Protein AF-0000000087712456 (afdb_homodimer)

Structure (mmCIF, N/CA/C/O backbone):
data_AF-0000000087712456-model_v1
#
loop_
_entity.id
_entity.type
_entity.pdbx_description
1 polymer Phosphatase
#
loop_
_atom_site.group_PDB
_atom_site.id
_atom_site.type_symbol
_atom_site.label_atom_id
_atom_site.label_alt_id
_atom_site.label_comp_id
_atom_site.label_asym_id
_atom_site.label_entity_id
_atom_site.label_seq_id
_atom_site.pdbx_PDB_ins_code
_atom_site.Cartn_x
_atom_site.Cartn_y
_atom_site.Cartn_z
_atom_site.occupancy
_atom_site.B_iso_or_equiv
_atom_site.auth_seq_id
_atom_site.auth_comp_id
_atom_site.auth_asym_id
_atom_site.auth_atom_id
_atom_site.pdbx_PDB_model_num
ATOM 1 N N . MET A 1 1 ? -9.555 1.445 -15.305 1 64.25 1 MET A N 1
ATOM 2 C CA . MET A 1 1 ? -8.492 0.477 -15.047 1 64.25 1 MET A CA 1
ATOM 3 C C . MET A 1 1 ? -8.719 -0.803 -15.844 1 64.25 1 MET A C 1
ATOM 5 O O . MET A 1 1 ? -9.852 -1.278 -15.953 1 64.25 1 MET A O 1
ATOM 9 N N . ASP A 1 2 ? -7.754 -1.23 -16.703 1 82.94 2 ASP A N 1
ATOM 10 C CA . ASP A 1 2 ? -7.895 -2.34 -17.641 1 82.94 2 ASP A CA 1
ATOM 11 C C . ASP A 1 2 ? -7.762 -3.684 -16.938 1 82.94 2 ASP A C 1
ATOM 13 O O . ASP A 1 2 ? -6.66 -4.074 -16.547 1 82.94 2 ASP A O 1
ATOM 17 N N . GLN A 1 3 ? -8.898 -4.273 -16.547 1 95.31 3 GLN A N 1
ATOM 18 C CA . GLN A 1 3 ? -8.883 -5.59 -15.914 1 95.31 3 GLN A CA 1
ATOM 19 C C . GLN A 1 3 ? -9.172 -6.691 -16.922 1 95.31 3 GLN A C 1
ATOM 21 O O . GLN A 1 3 ? -10.008 -6.516 -17.828 1 95.31 3 GLN A O 1
ATOM 26 N N . LYS A 1 4 ? -8.414 -7.723 -16.875 1 98.31 4 LYS A N 1
ATOM 27 C CA . LYS A 1 4 ? -8.609 -8.93 -17.672 1 98.31 4 LYS A CA 1
ATOM 28 C C . LYS A 1 4 ? -8.703 -10.164 -16.797 1 98.31 4 LYS A C 1
ATOM 30 O O . LYS A 1 4 ? -8.227 -10.156 -15.656 1 98.31 4 LYS A O 1
ATOM 35 N N . ALA A 1 5 ? -9.383 -11.156 -17.312 1 98.69 5 ALA A N 1
ATOM 36 C CA . ALA A 1 5 ? -9.531 -12.375 -16.531 1 98.69 5 ALA A CA 1
ATOM 37 C C . ALA A 1 5 ? -9.148 -13.609 -17.344 1 98.69 5 ALA A C 1
ATOM 39 O O . ALA A 1 5 ? -9.359 -13.641 -18.562 1 98.69 5 ALA A O 1
ATOM 40 N N . VAL A 1 6 ? -8.539 -14.539 -16.672 1 98.88 6 VAL A N 1
ATOM 41 C CA . VAL A 1 6 ? -8.258 -15.852 -17.25 1 98.88 6 VAL A CA 1
ATOM 42 C C . VAL A 1 6 ? -8.945 -16.938 -16.422 1 98.88 6 VAL A C 1
ATOM 44 O O . VAL A 1 6 ? -8.875 -16.922 -15.188 1 98.88 6 VAL A O 1
ATOM 47 N N . ILE A 1 7 ? -9.688 -17.781 -17.078 1 98.81 7 ILE A N 1
ATOM 48 C CA . ILE A 1 7 ? -10.312 -18.938 -16.453 1 98.81 7 ILE A CA 1
ATOM 49 C C . ILE A 1 7 ? -9.648 -20.219 -16.938 1 98.81 7 ILE A C 1
ATOM 51 O O . ILE A 1 7 ? -9.664 -20.516 -18.141 1 98.81 7 ILE A O 1
ATOM 55 N N . ASP A 1 8 ? -9.039 -20.906 -16.047 1 98.38 8 ASP A N 1
ATOM 56 C CA . ASP A 1 8 ? -8.398 -22.188 -16.312 1 98.38 8 ASP A CA 1
ATOM 57 C C . ASP A 1 8 ? -9.328 -23.344 -15.984 1 98.38 8 ASP A C 1
ATOM 59 O O . ASP A 1 8 ? -9.586 -23.641 -14.812 1 98.38 8 ASP A O 1
ATOM 63 N N . LEU A 1 9 ? -9.867 -23.922 -17.016 1 98.19 9 LEU A N 1
ATOM 64 C CA . LEU A 1 9 ? -10.672 -25.125 -16.859 1 98.19 9 LEU A CA 1
ATOM 65 C C . LEU A 1 9 ? -9.812 -26.391 -17 1 98.19 9 LEU A C 1
ATOM 67 O O . LEU A 1 9 ? -9.734 -26.969 -18.078 1 98.19 9 LEU A O 1
ATOM 71 N N . GLY A 1 10 ? -9.312 -26.812 -15.859 1 94.38 10 GLY A N 1
ATOM 72 C CA . GLY A 1 10 ? -8.32 -27.875 -15.867 1 94.38 10 GLY A CA 1
ATOM 73 C C . GLY A 1 10 ? -8.891 -29.234 -15.523 1 94.38 10 GLY A C 1
ATOM 74 O O . GLY A 1 10 ? -10.086 -29.359 -15.227 1 94.38 10 GLY A O 1
ATOM 75 N N . TYR A 1 11 ? -7.977 -30.234 -15.594 1 93.5 11 TYR A N 1
ATOM 76 C CA . TYR A 1 11 ? -8.273 -31.641 -15.312 1 93.5 11 TYR A CA 1
ATOM 77 C C . TYR A 1 11 ? -8.711 -31.812 -13.859 1 93.5 11 TYR A C 1
ATOM 79 O O . TYR A 1 11 ? -9.625 -32.594 -13.57 1 93.5 11 TYR A O 1
ATOM 87 N N . ASN A 1 12 ? -8.148 -31.062 -12.969 1 90 12 ASN A N 1
ATOM 88 C CA . ASN A 1 12 ? -8.367 -31.219 -11.531 1 90 12 ASN A CA 1
ATOM 89 C C . ASN A 1 12 ? -9.25 -30.109 -10.977 1 90 12 ASN A C 1
ATOM 91 O O . ASN A 1 12 ? -10.086 -30.359 -10.102 1 90 12 ASN A O 1
ATOM 95 N N . SER A 1 13 ? -9.062 -28.859 -11.438 1 94.12 13 SER A N 1
ATOM 96 C CA . SER A 1 13 ? -9.758 -27.719 -10.836 1 94.12 13 SER A CA 1
ATOM 97 C C . SER A 1 13 ? -10.078 -26.656 -11.891 1 94.12 13 SER A C 1
ATOM 99 O O . SER A 1 13 ? -9.523 -26.672 -12.984 1 94.12 13 SER A O 1
ATOM 101 N N . ILE A 1 14 ? -11.07 -25.844 -11.531 1 97.56 14 ILE A N 1
ATOM 102 C CA . ILE A 1 14 ? -11.398 -24.641 -12.281 1 97.56 14 ILE A CA 1
ATOM 103 C C . ILE A 1 14 ? -10.984 -23.406 -11.484 1 97.56 14 ILE A C 1
ATOM 105 O O . ILE A 1 14 ? -11.281 -23.312 -10.289 1 97.56 14 ILE A O 1
ATOM 109 N N . ARG A 1 15 ? -10.234 -22.469 -12.141 1 98 15 ARG A N 1
ATOM 110 C CA . ARG A 1 15 ? -9.742 -21.297 -11.414 1 98 15 ARG A CA 1
ATOM 111 C C . ARG A 1 15 ? -9.953 -20.016 -12.227 1 98 15 ARG A C 1
ATOM 113 O O . ARG A 1 15 ? -9.656 -19.984 -13.422 1 98 15 ARG A O 1
ATOM 120 N N . LEU A 1 16 ? -10.539 -19.047 -11.609 1 98.56 16 LEU A N 1
ATOM 121 C CA . LEU A 1 16 ? -10.648 -17.688 -12.141 1 98.56 16 LEU A CA 1
ATOM 122 C C . LEU A 1 16 ? -9.57 -16.797 -11.539 1 98.56 16 LEU A C 1
ATOM 124 O O . LEU A 1 16 ? -9.398 -16.75 -10.32 1 98.56 16 LEU A O 1
ATOM 128 N N . SER A 1 17 ? -8.781 -16.141 -12.352 1 98.5 17 SER A N 1
ATOM 129 C CA . SER A 1 17 ? -7.836 -15.117 -11.922 1 98.5 17 SER A CA 1
ATOM 130 C C . SER A 1 17 ? -8.109 -13.789 -12.617 1 98.5 17 SER A C 1
ATOM 132 O O . SER A 1 17 ? -8.352 -13.75 -13.82 1 98.5 17 SER A O 1
ATOM 134 N N . VAL A 1 18 ? -8.141 -12.703 -11.891 1 98.44 18 VAL A N 1
ATOM 135 C CA . VAL A 1 18 ? -8.328 -11.367 -12.43 1 98.44 18 VAL A CA 1
ATOM 136 C C . VAL A 1 18 ? -7.039 -10.562 -12.297 1 98.44 18 VAL A C 1
ATOM 138 O O . VAL A 1 18 ? -6.402 -10.57 -11.242 1 98.44 18 VAL A O 1
ATOM 141 N N . PHE A 1 19 ? -6.676 -9.914 -13.43 1 98.38 19 PHE A N 1
ATOM 142 C CA . PHE A 1 19 ? -5.414 -9.188 -13.508 1 98.38 19 PHE A CA 1
ATOM 143 C C . PHE A 1 19 ? -5.648 -7.73 -13.898 1 98.38 19 PHE A C 1
ATOM 145 O O . PHE A 1 19 ? -6.629 -7.414 -14.57 1 98.38 19 PHE A O 1
ATOM 152 N N . GLN A 1 20 ? -4.828 -6.863 -13.367 1 97.81 20 GLN A N 1
ATOM 153 C CA . GLN A 1 20 ? -4.672 -5.496 -13.852 1 97.81 20 GLN A CA 1
ATOM 154 C C . GLN A 1 20 ? -3.385 -5.34 -14.656 1 97.81 20 GLN A C 1
ATOM 156 O O . GLN A 1 20 ? -2.287 -5.445 -14.102 1 97.81 20 GLN A O 1
ATOM 161 N N . GLN A 1 21 ? -3.512 -5.102 -15.914 1 97 21 GLN A N 1
ATOM 162 C CA . GLN A 1 21 ? -2.385 -5.105 -16.844 1 97 21 GLN A CA 1
ATOM 163 C C . GLN A 1 21 ? -1.715 -3.734 -16.891 1 97 21 GLN A C 1
ATOM 165 O O . GLN A 1 21 ? -2.393 -2.709 -16.984 1 97 21 GLN A O 1
ATOM 170 N N . PHE A 1 22 ? -0.378 -3.688 -16.844 1 96.31 22 PHE A N 1
ATOM 171 C CA . PHE A 1 22 ? 0.346 -2.422 -16.875 1 96.31 22 PHE A CA 1
ATOM 172 C C . PHE A 1 22 ? 1.265 -2.357 -18.094 1 96.31 22 PHE A C 1
ATOM 174 O O . PHE A 1 22 ? 1.654 -1.27 -18.516 1 96.31 22 PHE A O 1
ATOM 181 N N . SER A 1 23 ? 1.724 -3.465 -18.578 1 96.06 23 SER A N 1
ATOM 182 C CA . SER A 1 23 ? 2.527 -3.566 -19.797 1 96.06 23 SER A CA 1
ATOM 183 C C . SER A 1 23 ? 2.209 -4.844 -20.562 1 96.06 23 SER A C 1
ATOM 185 O O . SER A 1 23 ? 1.269 -5.566 -20.219 1 96.06 23 SER A O 1
ATOM 187 N N . GLU A 1 24 ? 3.018 -5.137 -21.516 1 96.81 24 GLU A N 1
ATOM 188 C CA . GLU A 1 24 ? 2.805 -6.324 -22.344 1 96.81 24 GLU A CA 1
ATOM 189 C C . GLU A 1 24 ? 3.092 -7.598 -21.547 1 96.81 24 GLU A C 1
ATOM 191 O O . GLU A 1 24 ? 2.537 -8.656 -21.859 1 96.81 24 GLU A O 1
ATOM 196 N N . ASN A 1 25 ? 3.943 -7.453 -20.516 1 98.25 25 ASN A N 1
ATOM 197 C CA . ASN A 1 25 ? 4.367 -8.68 -19.844 1 98.25 25 ASN A CA 1
ATOM 198 C C . ASN A 1 25 ? 4.156 -8.602 -18.344 1 98.25 25 ASN A C 1
ATOM 200 O O . ASN A 1 25 ? 4.539 -9.516 -17.609 1 98.25 25 ASN A O 1
ATOM 204 N N . THR A 1 26 ? 3.607 -7.441 -17.844 1 98.25 26 THR A N 1
ATOM 205 C CA . THR A 1 26 ? 3.516 -7.316 -16.391 1 98.25 26 THR A CA 1
ATOM 206 C C . THR A 1 26 ? 2.102 -6.926 -15.977 1 98.25 26 THR A C 1
ATOM 208 O O . THR A 1 26 ? 1.354 -6.344 -16.766 1 98.25 26 THR A O 1
ATOM 211 N N . PHE A 1 27 ? 1.74 -7.324 -14.867 1 98.25 27 PHE A N 1
ATOM 212 C CA . PHE A 1 27 ? 0.402 -7.133 -14.32 1 98.25 27 PHE A CA 1
ATOM 213 C C . PHE A 1 27 ? 0.422 -7.215 -12.797 1 98.25 27 PHE A C 1
ATOM 215 O O . PHE A 1 27 ? 1.454 -7.535 -12.203 1 98.25 27 PHE A O 1
ATOM 222 N N . ARG A 1 28 ? -0.594 -6.848 -12.203 1 97.5 28 ARG A N 1
ATOM 223 C CA . ARG A 1 28 ? -0.908 -7.156 -10.812 1 97.5 28 ARG A CA 1
ATOM 224 C C . ARG A 1 28 ? -2.059 -8.148 -10.719 1 97.5 28 ARG A C 1
ATOM 226 O O . ARG A 1 28 ? -3.062 -8.016 -11.422 1 97.5 28 ARG A O 1
ATOM 233 N N . THR A 1 29 ? -1.891 -9.18 -9.93 1 97.56 29 THR A N 1
ATOM 234 C CA . THR A 1 29 ? -2.996 -10.086 -9.648 1 97.56 29 THR A CA 1
ATOM 235 C C . THR A 1 29 ? -3.947 -9.484 -8.625 1 97.56 29 THR A C 1
ATOM 237 O O . THR A 1 29 ? -3.537 -9.156 -7.508 1 97.56 29 THR A O 1
ATOM 240 N N . LEU A 1 30 ? -5.188 -9.328 -8.938 1 97.25 30 LEU A N 1
ATOM 241 C CA . LEU A 1 30 ? -6.156 -8.711 -8.039 1 97.25 30 LEU A CA 1
ATOM 242 C C . LEU A 1 30 ? -6.809 -9.75 -7.141 1 97.25 30 LEU A C 1
ATOM 244 O O . LEU A 1 30 ? -7.215 -9.445 -6.02 1 97.25 30 LEU A O 1
ATOM 248 N N . GLY A 1 31 ? -6.91 -10.969 -7.672 1 96.31 31 GLY A N 1
ATOM 249 C CA . GLY A 1 31 ? -7.512 -12.055 -6.906 1 96.31 31 GLY A CA 1
ATOM 250 C C . GLY A 1 31 ? -7.863 -13.258 -7.758 1 96.31 31 GLY A C 1
ATOM 251 O O . GLY A 1 31 ? -7.672 -13.242 -8.977 1 96.31 31 GLY A O 1
ATOM 252 N N . SER A 1 32 ? -8.328 -14.297 -7.016 1 97.19 32 SER A N 1
ATOM 253 C CA . SER A 1 32 ? -8.672 -15.539 -7.699 1 97.19 32 SER A CA 1
ATOM 254 C C . SER A 1 32 ? -9.75 -16.312 -6.945 1 97.19 32 SER A C 1
ATOM 256 O O . SER A 1 32 ? -9.992 -16.047 -5.766 1 97.19 32 SER A O 1
ATOM 258 N N . MET A 1 33 ? -10.461 -17.109 -7.656 1 97 33 MET A N 1
ATOM 259 C CA . MET A 1 33 ? -11.406 -18.094 -7.141 1 97 33 MET A CA 1
ATOM 260 C C . MET A 1 33 ? -11.141 -19.469 -7.73 1 97 33 MET A C 1
ATOM 262 O O . MET A 1 33 ? -10.82 -19.594 -8.914 1 97 33 MET A O 1
ATOM 266 N N . LYS A 1 34 ? -11.211 -20.484 -6.906 1 95.06 34 LYS A N 1
ATOM 267 C CA . LYS A 1 34 ? -10.883 -21.828 -7.344 1 95.06 34 LYS A CA 1
ATOM 268 C C . LYS A 1 34 ? -11.945 -22.828 -6.875 1 95.06 34 LYS A C 1
ATOM 270 O O . LYS A 1 34 ? -12.555 -22.641 -5.824 1 95.06 34 LYS A O 1
ATOM 275 N N . ASP A 1 35 ? -12.18 -23.812 -7.656 1 95.62 35 ASP A N 1
ATOM 276 C CA . ASP A 1 35 ? -13.039 -24.938 -7.309 1 95.62 35 ASP A CA 1
ATOM 277 C C . ASP A 1 35 ? -12.445 -26.25 -7.812 1 95.62 35 ASP A C 1
ATOM 279 O O . ASP A 1 35 ? -11.938 -26.328 -8.938 1 95.62 35 ASP A O 1
ATOM 283 N N . PHE A 1 36 ? -12.477 -27.266 -6.961 1 91.69 36 PHE A N 1
ATOM 284 C CA . PHE A 1 36 ? -11.992 -28.578 -7.355 1 91.69 36 PHE A CA 1
ATOM 285 C C . PHE A 1 36 ? -13.109 -29.422 -7.961 1 91.69 36 PHE A C 1
ATOM 287 O O . PHE A 1 36 ? -13.625 -30.344 -7.312 1 91.69 36 PHE A O 1
ATOM 294 N N . THR A 1 37 ? -13.438 -29.188 -9.203 1 93.56 37 THR A N 1
ATOM 295 C CA . THR A 1 37 ? -14.508 -29.859 -9.914 1 93.56 37 THR A CA 1
ATOM 296 C C . THR A 1 37 ? -14.047 -31.219 -10.422 1 93.56 37 THR A C 1
ATOM 298 O O . THR A 1 37 ? -14.859 -32.125 -10.602 1 93.56 37 THR A O 1
ATOM 301 N N . ARG A 1 38 ? -12.742 -31.406 -10.758 1 91.38 38 ARG A N 1
ATOM 302 C CA . ARG A 1 38 ? -12.133 -32.656 -11.25 1 91.38 38 ARG A CA 1
ATOM 303 C C . ARG A 1 38 ? -12.805 -33.125 -12.531 1 91.38 38 ARG A C 1
ATOM 305 O O . ARG A 1 38 ? -13.234 -34.25 -12.625 1 91.38 38 ARG A O 1
ATOM 312 N N . LEU A 1 39 ? -12.805 -32.312 -13.508 1 93.62 39 LEU A N 1
ATOM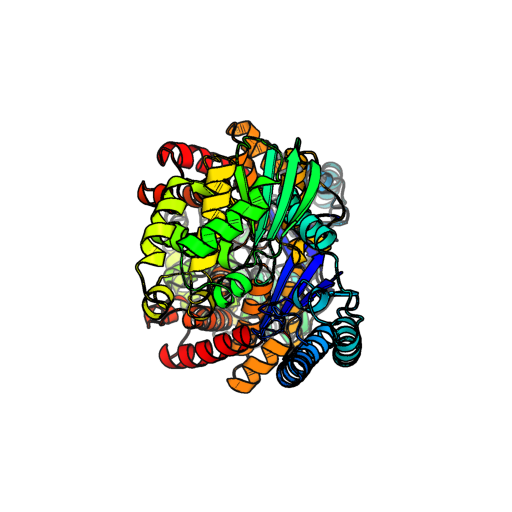 313 C CA . LEU A 1 39 ? -13.422 -32.562 -14.805 1 93.62 39 LEU A CA 1
ATOM 314 C C . LEU A 1 39 ? -12.789 -33.781 -15.469 1 93.62 39 LEU A C 1
ATOM 316 O O . LEU A 1 39 ? -13.414 -34.438 -16.312 1 93.62 39 LEU A O 1
ATOM 320 N N . GLY A 1 40 ? -11.578 -34.094 -15.117 1 91.12 40 GLY A N 1
ATOM 321 C CA . GLY A 1 40 ? -10.852 -35.188 -15.75 1 91.12 40 GLY A CA 1
ATOM 322 C C . GLY A 1 40 ? -11.227 -36.531 -15.195 1 91.12 40 GLY A C 1
ATOM 323 O O . GLY A 1 40 ? -10.789 -37.562 -15.719 1 91.12 40 GLY A O 1
ATOM 324 N N . ASP A 1 41 ? -12.055 -36.531 -14.172 1 84.94 41 ASP A N 1
ATOM 325 C CA . ASP A 1 41 ? -12.43 -37.812 -13.562 1 84.94 41 ASP A CA 1
ATOM 326 C C . ASP A 1 41 ? -13.086 -38.75 -14.586 1 84.94 41 ASP A C 1
ATOM 328 O O . ASP A 1 41 ? -14.148 -38.406 -15.133 1 84.94 41 ASP A O 1
ATOM 332 N N . GLY A 1 42 ? -12.43 -39.812 -14.883 1 79.38 42 GLY A N 1
ATOM 333 C CA . GLY A 1 42 ? -12.969 -40.812 -15.789 1 79.38 42 GLY A CA 1
ATOM 334 C C . GLY A 1 42 ? -12.547 -40.594 -17.234 1 79.38 42 GLY A C 1
ATOM 335 O O . GLY A 1 42 ? -12.883 -41.406 -18.109 1 79.38 42 GLY A O 1
ATOM 336 N N . VAL A 1 43 ? -11.852 -39.531 -17.578 1 82.19 43 VAL A N 1
ATOM 337 C CA . VAL A 1 43 ? -11.477 -39.188 -18.938 1 82.19 43 VAL A CA 1
ATOM 338 C C . VAL A 1 43 ? -10.281 -40.031 -19.391 1 82.19 43 VAL A C 1
ATOM 340 O O . VAL A 1 43 ? -10.109 -40.281 -20.578 1 82.19 43 VAL A O 1
ATOM 343 N N . ASP A 1 44 ? -9.367 -40.438 -18.516 1 65.25 44 ASP A N 1
ATOM 344 C CA . ASP A 1 44 ? -8.125 -41.094 -18.875 1 65.25 44 ASP A CA 1
ATOM 345 C C . ASP A 1 44 ? -8.383 -42.25 -19.828 1 65.25 44 ASP A C 1
ATOM 347 O O . ASP A 1 44 ? -7.562 -42.562 -20.703 1 65.25 44 ASP A O 1
ATOM 351 N N . GLU A 1 45 ? -9.398 -43 -19.625 1 60.31 45 GLU A N 1
ATOM 352 C CA . GLU A 1 45 ? -9.578 -44.219 -20.375 1 60.31 45 GLU A CA 1
ATOM 353 C C . GLU A 1 45 ? -10.398 -44 -21.625 1 60.31 45 GLU A C 1
ATOM 355 O O . GLU A 1 45 ? -11.102 -44.906 -22.094 1 60.31 45 GLU A O 1
ATOM 360 N N . GLY A 1 46 ? -10.172 -42.781 -22.109 1 66.38 46 GLY A N 1
ATOM 361 C CA . GLY A 1 46 ? -10.93 -42.5 -23.328 1 66.38 46 GLY A CA 1
ATOM 362 C C . GLY A 1 46 ? -12.398 -42.25 -23.062 1 66.38 46 GLY A C 1
ATOM 363 O O . GLY A 1 46 ? -13.234 -42.438 -23.953 1 66.38 46 GLY A O 1
ATOM 364 N N . GLY A 1 47 ? -12.516 -41.875 -21.922 1 82.38 47 GLY A N 1
ATOM 365 C CA . GLY A 1 47 ? -13.922 -41.688 -21.594 1 82.38 47 GLY A CA 1
ATOM 366 C C . GLY A 1 47 ? -14.391 -40.25 -21.766 1 82.38 47 GLY A C 1
ATOM 367 O O . GLY A 1 47 ? -13.742 -39.438 -22.438 1 82.38 47 GLY A O 1
ATOM 368 N N . GLU A 1 48 ? -15.586 -40.031 -21.438 1 92.38 48 GLU A N 1
ATOM 369 C CA . GLU A 1 48 ? -16.266 -38.75 -21.516 1 92.38 48 GLU A CA 1
ATOM 370 C C . GLU A 1 48 ? -16.203 -38 -20.172 1 92.38 48 GLU A C 1
ATOM 372 O O . GLU A 1 48 ? -16.062 -38.625 -19.125 1 92.38 48 GLU A O 1
ATOM 377 N N . ILE A 1 49 ? -16.172 -36.688 -20.281 1 95.38 49 ILE A N 1
ATOM 378 C CA . ILE A 1 49 ? -16.438 -35.906 -19.078 1 95.38 49 ILE A CA 1
ATOM 379 C C . ILE A 1 49 ? -17.844 -36.219 -18.578 1 95.38 49 ILE A C 1
ATOM 381 O O . ILE A 1 49 ? -18.812 -36.125 -19.328 1 95.38 49 ILE A O 1
ATOM 385 N N . LYS A 1 50 ? -17.984 -36.531 -17.344 1 94.75 50 LYS A N 1
ATOM 386 C CA . LYS A 1 50 ? -19.25 -37 -16.781 1 94.75 50 LYS A CA 1
ATOM 387 C C . LYS A 1 50 ? -20.25 -35.875 -16.656 1 94.75 50 LYS A C 1
ATOM 389 O O . LYS A 1 50 ? -19.875 -34.719 -16.344 1 94.75 50 LYS A O 1
ATOM 394 N N . GLU A 1 51 ? -21.484 -36.25 -16.828 1 95.81 51 GLU A N 1
ATOM 395 C CA . GLU A 1 51 ? -22.562 -35.281 -16.766 1 95.81 51 GLU A CA 1
ATOM 396 C C . GLU A 1 51 ? -22.594 -34.562 -15.398 1 95.81 51 GLU A C 1
ATOM 398 O O . GLU A 1 51 ? -22.828 -33.375 -15.32 1 95.81 51 GLU A O 1
ATOM 403 N N . GLU A 1 52 ? -22.391 -35.281 -14.352 1 96.12 52 GLU A N 1
ATOM 404 C CA . GLU A 1 52 ? -22.391 -34.719 -13.008 1 96.12 52 GLU A CA 1
ATOM 405 C C . GLU A 1 52 ? -21.328 -33.656 -12.852 1 96.12 52 GLU A C 1
ATOM 407 O O . GLU A 1 52 ? -21.562 -32.625 -12.188 1 96.12 52 GLU A O 1
ATOM 412 N N . LYS A 1 53 ? -20.172 -33.844 -13.438 1 96.25 53 LYS A N 1
ATOM 413 C CA . LYS A 1 53 ? -19.078 -32.875 -13.375 1 96.25 53 LYS A CA 1
ATOM 414 C C . LYS A 1 53 ? -19.375 -31.672 -14.242 1 96.25 53 LYS A C 1
ATOM 416 O O . LYS A 1 53 ? -19 -30.547 -13.898 1 96.25 53 LYS A O 1
ATOM 421 N N . ILE A 1 54 ? -20.031 -31.859 -15.344 1 97.62 54 ILE A N 1
ATOM 422 C CA . ILE A 1 54 ? -20.422 -30.766 -16.234 1 97.62 54 ILE A CA 1
ATOM 423 C C . ILE A 1 54 ? -21.391 -29.828 -15.523 1 97.62 54 ILE A C 1
ATOM 425 O O . ILE A 1 54 ? -21.219 -28.609 -15.562 1 97.62 54 ILE A O 1
ATOM 429 N N . VAL A 1 55 ? -22.312 -30.406 -14.836 1 98 55 VAL A N 1
ATOM 430 C CA . VAL A 1 55 ? -23.312 -29.625 -14.117 1 98 55 VAL A CA 1
ATOM 431 C C . VAL A 1 55 ? -22.625 -28.828 -13 1 98 55 VAL A C 1
ATOM 433 O O . VAL A 1 55 ? -22.953 -27.656 -12.781 1 98 55 VAL A O 1
ATOM 436 N N . GLU A 1 56 ? -21.766 -29.453 -12.336 1 97.75 56 GLU A N 1
ATOM 437 C CA . GLU A 1 56 ? -21 -28.781 -11.305 1 97.75 56 GLU A CA 1
ATOM 438 C C . GLU A 1 56 ? -20.203 -27.609 -11.891 1 97.75 56 GLU A C 1
ATOM 440 O O . GLU A 1 56 ? -20.172 -26.516 -11.312 1 97.75 56 GLU A O 1
ATOM 445 N N . ALA A 1 57 ? -19.578 -27.859 -12.984 1 98.44 57 ALA A N 1
ATOM 446 C CA . ALA A 1 57 ? -18.797 -26.828 -13.656 1 98.44 57 ALA A CA 1
ATOM 447 C C . ALA A 1 57 ? -19.688 -25.656 -14.094 1 98.44 57 ALA A C 1
ATOM 449 O O . ALA A 1 57 ? -19.281 -24.5 -14.008 1 98.44 57 ALA A O 1
ATOM 450 N N . GLU A 1 58 ? -20.828 -25.984 -14.555 1 98.56 58 GLU A N 1
ATOM 451 C CA . GLU A 1 58 ? -21.781 -24.953 -14.953 1 98.56 58 GLU A CA 1
ATOM 452 C C . GLU A 1 58 ? -22.125 -24.031 -13.781 1 98.56 58 GLU A C 1
ATOM 454 O O . GLU A 1 58 ? -22.203 -22.812 -13.938 1 98.56 58 GLU A O 1
ATOM 459 N N . ARG A 1 59 ? -22.297 -24.625 -12.664 1 98 59 ARG A N 1
ATOM 460 C CA . ARG A 1 59 ? -22.594 -23.844 -11.469 1 98 59 ARG A CA 1
ATOM 461 C C . ARG A 1 59 ? -21.422 -22.938 -11.102 1 98 59 ARG A C 1
ATOM 463 O O . ARG A 1 59 ? -21.625 -21.75 -10.781 1 98 59 ARG A O 1
ATOM 470 N N . VAL A 1 60 ? -20.266 -23.453 -11.125 1 98.25 60 VAL A N 1
ATOM 471 C CA . VAL A 1 60 ? -19.062 -22.703 -10.805 1 98.25 60 VAL A CA 1
ATOM 472 C C . VAL A 1 60 ? -18.891 -21.547 -11.797 1 98.25 60 VAL A C 1
ATOM 474 O O . VAL A 1 60 ? -18.641 -20.406 -11.391 1 98.25 60 VAL A O 1
ATOM 477 N N . LEU A 1 61 ? -19.141 -21.812 -13.039 1 98.56 61 LEU A N 1
ATOM 478 C CA . LEU A 1 61 ? -18.922 -20.812 -14.078 1 98.56 61 LEU A CA 1
ATOM 479 C C . LEU A 1 61 ? -20.016 -19.75 -14.031 1 98.56 61 LEU A C 1
ATOM 481 O O . LEU A 1 61 ? -19.766 -18.578 -14.367 1 98.56 61 LEU A O 1
ATOM 485 N N . ALA A 1 62 ? -21.188 -20.141 -13.617 1 97.88 62 ALA A N 1
ATOM 486 C CA . ALA A 1 62 ? -22.234 -19.141 -13.414 1 97.88 62 ALA A CA 1
ATOM 487 C C . ALA A 1 62 ? -21.844 -18.141 -12.336 1 97.88 62 ALA A C 1
ATOM 489 O O . ALA A 1 62 ? -22.094 -16.953 -12.461 1 97.88 62 ALA A O 1
ATOM 490 N N . LYS A 1 63 ? -21.25 -18.641 -11.312 1 97.06 63 LYS A N 1
ATOM 491 C CA . LYS A 1 63 ? -20.75 -17.781 -10.258 1 97.06 63 LYS A CA 1
ATOM 492 C C . LYS A 1 63 ? -19.641 -16.859 -10.781 1 97.06 63 LYS A C 1
ATOM 494 O O . LYS A 1 63 ? -19.609 -15.672 -10.453 1 97.06 63 LYS A O 1
ATOM 499 N N . PHE A 1 64 ? -18.734 -17.422 -11.586 1 98.25 64 PHE A N 1
ATOM 500 C CA . PHE A 1 64 ? -17.672 -16.609 -12.188 1 98.25 64 PHE A CA 1
ATOM 501 C C . PHE A 1 64 ? -18.266 -15.5 -13.055 1 98.25 64 PHE A C 1
ATOM 503 O O . PHE A 1 64 ? -17.828 -14.352 -12.977 1 98.25 64 PHE A O 1
ATOM 510 N N . ARG A 1 65 ? -19.234 -15.852 -13.82 1 98.12 65 ARG A N 1
ATOM 511 C CA . ARG A 1 65 ? -19.891 -14.883 -14.68 1 98.12 65 ARG A CA 1
ATOM 512 C C . ARG A 1 65 ? -20.469 -13.734 -13.859 1 98.12 65 ARG A C 1
ATOM 514 O O . ARG A 1 65 ? -20.312 -12.562 -14.219 1 98.12 65 ARG A O 1
ATOM 521 N N . TYR A 1 66 ? -21.141 -14.086 -12.836 1 97.12 66 TYR A N 1
ATOM 522 C CA . TYR A 1 66 ? -21.734 -13.086 -11.961 1 97.12 66 TYR A CA 1
ATOM 523 C C . TYR A 1 66 ? -20.688 -12.109 -11.445 1 97.12 66 TYR A C 1
ATOM 525 O O . TYR A 1 66 ? -20.859 -10.891 -11.531 1 97.12 66 TYR A O 1
ATOM 533 N N . VAL A 1 67 ? -19.625 -12.633 -10.977 1 96.31 67 VAL A N 1
ATOM 534 C CA . VAL A 1 67 ? -18.547 -11.836 -10.391 1 96.31 67 VAL A CA 1
ATOM 535 C C . VAL A 1 67 ? -17.922 -10.945 -11.461 1 96.31 67 VAL A C 1
ATOM 537 O O . VAL A 1 67 ? -17.719 -9.75 -11.242 1 96.31 67 VAL A O 1
ATOM 540 N N . LEU A 1 68 ? -17.641 -11.461 -12.602 1 97.56 68 LEU A N 1
ATOM 541 C CA . LEU A 1 68 ? -16.969 -10.742 -13.68 1 97.56 68 LEU A CA 1
ATOM 542 C C . LEU A 1 68 ? -17.859 -9.617 -14.219 1 97.56 68 LEU A C 1
ATOM 544 O O . LEU A 1 68 ? -17.375 -8.516 -14.484 1 97.56 68 LEU A O 1
ATOM 548 N N . ARG A 1 69 ? -19.109 -9.898 -14.344 1 96.5 69 ARG A N 1
ATOM 549 C CA . ARG A 1 69 ? -20.047 -8.883 -14.836 1 96.5 69 ARG A CA 1
ATOM 550 C C . ARG A 1 69 ? -20.188 -7.75 -13.828 1 96.5 69 ARG A C 1
ATOM 552 O O . ARG A 1 69 ? -20.172 -6.574 -14.195 1 96.5 69 ARG A O 1
ATOM 559 N N . LYS A 1 70 ? -20.297 -8.141 -12.617 1 94.88 70 LYS A N 1
ATOM 560 C CA . LYS A 1 70 ? -20.438 -7.129 -11.57 1 94.88 70 LYS A CA 1
ATOM 561 C C . LYS A 1 70 ? -19.188 -6.262 -11.469 1 94.88 70 LYS A C 1
ATOM 563 O O . LYS A 1 70 ? -19.266 -5.066 -11.172 1 94.88 70 LYS A O 1
ATOM 568 N N . ARG A 1 71 ? -18.078 -6.82 -11.711 1 94.5 71 ARG A N 1
ATOM 569 C CA . ARG A 1 71 ? -16.812 -6.09 -11.656 1 94.5 71 ARG A CA 1
ATOM 570 C C . ARG A 1 71 ? -16.609 -5.266 -12.922 1 94.5 71 ARG A C 1
ATOM 572 O O . ARG A 1 71 ? -15.789 -4.352 -12.945 1 94.5 71 ARG A O 1
ATOM 579 N N . GLY A 1 72 ? -17.281 -5.637 -13.93 1 94.19 72 GLY A N 1
ATOM 580 C CA . GLY A 1 72 ? -17.172 -4.93 -15.195 1 94.19 72 GLY A CA 1
ATOM 581 C C . GLY A 1 72 ? -16.016 -5.418 -16.047 1 94.19 72 GLY A C 1
ATOM 582 O O . GLY A 1 72 ? -15.453 -4.66 -16.844 1 94.19 72 GLY A O 1
ATOM 583 N N . VAL A 1 73 ? -15.609 -6.66 -15.867 1 96.5 73 VAL A N 1
ATOM 584 C CA . VAL A 1 73 ? -14.539 -7.23 -16.672 1 96.5 73 VAL A CA 1
ATOM 585 C C . VAL A 1 73 ? -15.086 -7.688 -18.016 1 96.5 73 VAL A C 1
ATOM 587 O O . VAL A 1 73 ? -15.984 -8.531 -18.078 1 96.5 73 VAL A O 1
ATOM 590 N N . GLU A 1 74 ? -14.523 -7.176 -19.016 1 95.94 74 GLU A N 1
ATOM 591 C CA . GLU A 1 74 ? -15.039 -7.469 -20.359 1 95.94 74 GLU A CA 1
ATOM 592 C C . GLU A 1 74 ? -14.148 -8.469 -21.078 1 95.94 74 GLU A C 1
ATOM 594 O O . GLU A 1 74 ? -14.641 -9.297 -21.859 1 95.94 74 GLU A O 1
ATOM 599 N N . THR A 1 75 ? -12.867 -8.367 -20.891 1 97.94 75 THR A N 1
ATOM 600 C CA . THR A 1 75 ? -11.938 -9.266 -21.562 1 97.94 75 THR A CA 1
ATOM 601 C C . THR A 1 75 ? -11.672 -10.5 -20.703 1 97.94 75 THR A C 1
ATOM 603 O O . THR A 1 75 ? -11.023 -10.414 -19.656 1 97.94 75 THR A O 1
ATOM 606 N N . VAL A 1 76 ? -12.195 -11.656 -21.141 1 98.5 76 VAL A N 1
ATOM 607 C CA . VAL A 1 76 ? -12.094 -12.906 -20.406 1 98.5 76 VAL A CA 1
ATOM 608 C C . VAL A 1 76 ? -11.57 -14.008 -21.312 1 98.5 76 VAL A C 1
ATOM 610 O O . VAL A 1 76 ? -12.016 -14.141 -22.453 1 98.5 76 VAL A O 1
ATOM 613 N N . TYR A 1 77 ? -10.586 -14.742 -20.828 1 98.75 77 TYR A N 1
ATOM 614 C CA . TYR A 1 77 ? -9.992 -15.836 -21.578 1 98.75 77 TYR A CA 1
ATOM 615 C C . TYR A 1 77 ? -10.242 -17.172 -20.891 1 98.75 77 TYR A C 1
ATOM 617 O O . TYR A 1 77 ? -9.406 -17.641 -20.109 1 98.75 77 TYR A O 1
ATOM 625 N N . PRO A 1 78 ? -11.32 -17.844 -21.188 1 98.81 78 PRO A N 1
ATOM 626 C CA . PRO A 1 78 ? -11.516 -19.219 -20.703 1 98.81 78 PRO A CA 1
ATOM 627 C C . PRO A 1 78 ? -10.703 -20.25 -21.484 1 98.81 78 PRO A C 1
ATOM 629 O O . PRO A 1 78 ? -10.828 -20.328 -22.703 1 98.81 78 PRO A O 1
ATOM 632 N N . LEU A 1 79 ? -9.93 -20.984 -20.75 1 98.81 79 LEU A N 1
ATOM 633 C CA . LEU A 1 79 ? -9.047 -21.953 -21.406 1 98.81 79 LEU A CA 1
ATOM 634 C C . LEU A 1 79 ? -9.328 -23.375 -20.922 1 98.81 79 LEU A C 1
ATOM 636 O O . LEU A 1 79 ? -9.219 -23.656 -19.719 1 98.81 79 LEU A O 1
ATOM 640 N N . GLY A 1 80 ? -9.719 -24.25 -21.812 1 98.06 80 GLY A N 1
ATOM 641 C CA . GLY A 1 80 ? -9.82 -25.672 -21.516 1 98.06 80 GLY A CA 1
ATOM 642 C C . GLY A 1 80 ? -8.547 -26.438 -21.812 1 98.06 80 GLY A C 1
ATOM 643 O O . GLY A 1 80 ? -7.945 -26.25 -22.875 1 98.06 80 GLY A O 1
ATOM 644 N N . THR A 1 81 ? -8.18 -27.312 -20.891 1 95.62 81 THR A N 1
ATOM 645 C CA . THR A 1 81 ? -6.879 -27.969 -21.047 1 95.62 81 THR A CA 1
ATOM 646 C C . THR A 1 81 ? -7.039 -29.469 -21.219 1 95.62 81 THR A C 1
ATOM 648 O O . THR A 1 81 ? -7.887 -29.922 -21.984 1 95.62 81 THR A O 1
ATOM 651 N N . SER A 1 82 ? -6.301 -30.297 -20.562 1 92.94 82 SER A N 1
ATOM 652 C CA . SER A 1 82 ? -6.133 -31.719 -20.859 1 92.94 82 SER A CA 1
ATOM 653 C C . SER A 1 82 ? -7.449 -32.469 -20.734 1 92.94 82 SER A C 1
ATOM 655 O O . SER A 1 82 ? -7.707 -33.438 -21.469 1 92.94 82 SER A O 1
ATOM 657 N N . ALA A 1 83 ? -8.312 -32.094 -19.797 1 93.88 83 ALA A N 1
ATOM 658 C CA . ALA A 1 83 ? -9.586 -32.781 -19.656 1 93.88 83 ALA A CA 1
ATOM 659 C C . ALA A 1 83 ? -10.406 -32.719 -20.938 1 93.88 83 ALA A C 1
ATOM 661 O O . ALA A 1 83 ? -11.086 -33.688 -21.297 1 93.88 83 ALA A O 1
ATOM 662 N N . PHE A 1 84 ? -10.391 -31.625 -21.547 1 95.69 84 PHE A N 1
ATOM 663 C CA . PHE A 1 84 ? -11.156 -31.406 -22.766 1 95.69 84 PHE A CA 1
ATOM 664 C C . PHE A 1 84 ? -10.477 -32.094 -23.953 1 95.69 84 PHE A C 1
ATOM 666 O O . PHE A 1 84 ? -11.148 -32.719 -24.781 1 95.69 84 PHE A O 1
ATOM 673 N N . ARG A 1 85 ? -9.18 -32.031 -24 1 92.75 85 ARG A N 1
ATOM 674 C CA . ARG A 1 85 ? -8.438 -32.594 -25.109 1 92.75 85 ARG A CA 1
ATOM 675 C C . ARG A 1 85 ? -8.547 -34.125 -25.125 1 92.75 85 ARG A C 1
ATOM 677 O O . ARG A 1 85 ? -8.594 -34.719 -26.188 1 92.75 85 ARG A O 1
ATOM 684 N N . LEU A 1 86 ? -8.586 -34.688 -24 1 89.06 86 LEU A N 1
ATOM 685 C CA . LEU A 1 86 ? -8.484 -36.125 -23.875 1 89.06 86 LEU A CA 1
ATOM 686 C C . LEU A 1 86 ? -9.867 -36.781 -23.922 1 89.06 86 LEU A C 1
ATOM 688 O O . LEU A 1 86 ? -9.984 -38 -24.109 1 89.06 86 LEU A O 1
ATOM 692 N N . SER A 1 87 ? -10.883 -36.031 -23.812 1 93.06 87 SER A N 1
ATOM 693 C CA . SER A 1 87 ? -12.234 -36.562 -23.719 1 93.06 87 SER A CA 1
ATOM 694 C C . SER A 1 87 ? -12.898 -36.625 -25.094 1 93.06 87 SER A C 1
ATOM 696 O O . SER A 1 87 ? -12.695 -35.719 -25.922 1 93.06 87 SER A O 1
ATOM 698 N N . ARG A 1 88 ? -13.781 -37.5 -25.281 1 93.62 88 ARG A N 1
ATOM 699 C CA . ARG A 1 88 ? -14.516 -37.656 -26.531 1 93.62 88 ARG A CA 1
ATOM 700 C C . ARG A 1 88 ? -15.539 -36.531 -26.703 1 93.62 88 ARG A C 1
ATOM 702 O O . ARG A 1 88 ? -15.859 -36.156 -27.828 1 93.62 88 ARG A O 1
ATOM 709 N N . ASN A 1 89 ? -15.977 -36.062 -25.594 1 95.25 89 ASN A N 1
ATOM 710 C CA . ASN A 1 89 ? -17.016 -35.031 -25.688 1 95.25 89 ASN A CA 1
ATOM 711 C C . ASN A 1 89 ? -16.5 -33.656 -25.312 1 95.25 89 ASN A C 1
ATOM 713 O O . ASN A 1 89 ? -17.266 -32.781 -24.922 1 95.25 89 ASN A O 1
ATOM 717 N N . GLY A 1 90 ? -15.203 -33.531 -25.375 1 96.06 90 GLY A N 1
ATOM 718 C CA . GLY A 1 90 ? -14.57 -32.281 -24.922 1 96.06 90 GLY A CA 1
ATOM 719 C C . GLY A 1 90 ? -15.109 -31.062 -25.625 1 96.06 90 GLY A C 1
ATOM 720 O O . GLY A 1 90 ? -15.406 -30.047 -24.969 1 96.06 90 GLY A O 1
ATOM 721 N N . GLU A 1 91 ? -15.312 -31.078 -26.906 1 96.94 91 GLU A N 1
ATOM 722 C CA . GLU A 1 91 ? -15.805 -29.953 -27.688 1 96.94 91 GLU A CA 1
ATOM 723 C C . GLU A 1 91 ? -17.25 -29.609 -27.328 1 96.94 91 GLU A C 1
ATOM 725 O O . GLU A 1 91 ? -17.594 -28.438 -27.203 1 96.94 91 GLU A O 1
ATOM 730 N N . GLU A 1 92 ? -17.984 -30.609 -27.203 1 97.44 92 GLU A N 1
ATOM 731 C CA . GLU A 1 92 ? -19.375 -30.422 -26.828 1 97.44 92 GLU A CA 1
ATOM 732 C C . GLU A 1 92 ? -19.5 -29.781 -25.438 1 97.44 92 GLU A C 1
ATOM 734 O O . GLU A 1 92 ? -20.297 -28.891 -25.219 1 97.44 92 GLU A O 1
ATOM 739 N N . VAL A 1 93 ? -18.719 -30.297 -24.578 1 98 93 VAL A N 1
ATOM 740 C CA . VAL A 1 93 ? -18.734 -29.781 -23.203 1 98 93 VAL A CA 1
ATOM 741 C C . VAL A 1 93 ? -18.281 -28.328 -23.203 1 98 93 VAL A C 1
ATOM 743 O O . VAL A 1 93 ? -18.844 -27.484 -22.5 1 98 93 VAL A O 1
ATOM 746 N N . ALA A 1 94 ? -17.25 -28 -23.969 1 98.5 94 ALA A N 1
ATOM 747 C CA . ALA A 1 94 ? -16.766 -26.641 -24.062 1 98.5 94 ALA A CA 1
ATOM 748 C C . ALA A 1 94 ? -17.875 -25.688 -24.531 1 98.5 94 ALA A C 1
ATOM 750 O O . ALA A 1 94 ? -18.016 -24.578 -24.016 1 98.5 94 ALA A O 1
ATOM 751 N N . LYS A 1 95 ? -18.625 -26.109 -25.484 1 98.25 95 LYS A N 1
ATOM 752 C CA . LYS A 1 95 ? -19.734 -25.312 -26 1 98.25 95 LYS A CA 1
ATOM 753 C C . LYS A 1 95 ? -20.797 -25.078 -24.922 1 98.25 95 LYS A C 1
ATOM 755 O O . LYS A 1 95 ? -21.312 -23.969 -24.766 1 98.25 95 LYS A O 1
ATOM 760 N N . ARG A 1 96 ? -21.047 -26.094 -24.25 1 98 96 ARG A N 1
ATOM 761 C CA . ARG A 1 96 ? -22.031 -26.016 -23.188 1 98 96 ARG A CA 1
ATOM 762 C C . ARG A 1 96 ? -21.578 -25.078 -22.062 1 98 96 ARG A C 1
ATOM 764 O O . ARG A 1 96 ? -22.359 -24.234 -21.594 1 98 96 ARG A O 1
ATOM 771 N N . LEU A 1 97 ? -20.375 -25.25 -21.688 1 98.62 97 LEU A N 1
ATOM 772 C CA . LEU A 1 97 ? -19.844 -24.422 -20.625 1 98.62 97 LEU A CA 1
ATOM 773 C C . LEU A 1 97 ? -19.719 -22.969 -21.062 1 98.62 97 LEU A C 1
ATOM 775 O O . LEU A 1 97 ? -19.875 -22.062 -20.266 1 98.62 97 LEU A O 1
ATOM 779 N N . SER A 1 98 ? -19.469 -22.766 -22.375 1 98.56 98 SER A N 1
ATOM 780 C CA . SER A 1 98 ? -19.438 -21.406 -22.938 1 98.56 98 SER A CA 1
ATOM 781 C C . SER A 1 98 ? -20.766 -20.688 -22.734 1 98.56 98 SER A C 1
ATOM 783 O O . SER A 1 98 ? -20.781 -19.5 -22.391 1 98.56 98 SER A O 1
ATOM 785 N N . LYS A 1 99 ? -21.766 -21.391 -22.875 1 97.31 99 LYS A N 1
ATOM 786 C CA . LYS A 1 99 ? -23.094 -20.812 -22.703 1 97.31 99 LYS A CA 1
ATOM 787 C C . LYS A 1 99 ? -23.344 -20.406 -21.25 1 97.31 99 LYS A C 1
ATOM 789 O O . LYS A 1 99 ? -23.891 -19.344 -20.984 1 97.31 99 LYS A O 1
ATOM 794 N N . SER A 1 100 ? -22.938 -21.234 -20.391 1 96.38 100 SER A N 1
ATOM 795 C CA . SER A 1 100 ? -23.094 -20.938 -18.969 1 96.38 100 SER A CA 1
ATOM 796 C C . SER A 1 100 ? -22.25 -19.75 -18.531 1 96.38 100 SER A C 1
ATOM 798 O O . SER A 1 100 ? -22.656 -18.953 -17.688 1 96.38 100 SER A O 1
ATOM 800 N N . LEU A 1 101 ? -21.109 -19.641 -19.078 1 98 101 LEU A N 1
ATOM 801 C CA . LEU A 1 101 ? -20.141 -18.609 -18.688 1 98 101 LEU A CA 1
ATOM 802 C C . LEU A 1 101 ? -20.438 -17.297 -19.406 1 98 101 LEU A C 1
ATOM 804 O O . LEU A 1 101 ? -20.25 -16.219 -18.828 1 98 101 LEU A O 1
ATOM 808 N N . GLY A 1 102 ? -20.906 -17.406 -20.641 1 97.31 102 GLY A N 1
ATOM 809 C CA . GLY A 1 102 ? -21.125 -16.219 -21.453 1 97.31 102 GLY A CA 1
ATOM 810 C C . GLY A 1 102 ? -19.906 -15.828 -22.266 1 97.31 102 GLY A C 1
ATOM 811 O O . GLY A 1 102 ? -19.922 -14.82 -22.969 1 97.31 102 GLY A O 1
ATOM 812 N N . TRP A 1 103 ? -18.797 -16.469 -22.125 1 98.5 103 TRP A N 1
ATOM 813 C CA . TRP A 1 103 ? -17.578 -16.359 -22.922 1 98.5 103 TRP A CA 1
ATOM 814 C C . TRP A 1 103 ? -17.203 -17.703 -23.531 1 98.5 103 TRP A C 1
ATOM 816 O O . TRP A 1 103 ? -17.406 -18.75 -22.906 1 98.5 103 TRP A O 1
ATOM 826 N N . ASP A 1 104 ? -16.562 -17.719 -24.656 1 98.38 104 ASP A N 1
ATOM 827 C CA . ASP A 1 104 ? -16.234 -18.953 -25.359 1 98.38 104 ASP A CA 1
ATOM 828 C C . ASP A 1 104 ? -15.031 -19.641 -24.703 1 98.38 104 ASP A C 1
ATOM 830 O O . ASP A 1 104 ? -13.961 -19.047 -24.578 1 98.38 104 ASP A O 1
ATOM 834 N N . VAL A 1 105 ? -15.258 -20.906 -24.406 1 98.62 105 VAL A N 1
ATOM 835 C CA . VAL A 1 105 ? -14.164 -21.734 -23.906 1 98.62 105 VAL A CA 1
ATOM 836 C C . VAL A 1 105 ? -13.289 -22.188 -25.078 1 98.62 105 VAL A C 1
ATOM 838 O O . VAL A 1 105 ? -13.781 -22.812 -26.016 1 98.62 105 VAL A O 1
ATOM 841 N N . ASN A 1 106 ? -12.031 -21.844 -24.969 1 98.38 106 ASN A N 1
ATOM 842 C CA . ASN A 1 106 ? -11.062 -22.266 -25.984 1 98.38 106 ASN A CA 1
ATOM 843 C C . ASN A 1 106 ? -10.211 -23.438 -25.484 1 98.38 106 ASN A C 1
ATOM 845 O O . ASN A 1 106 ? -9.5 -23.312 -24.5 1 98.38 106 ASN A O 1
ATOM 849 N N . ILE A 1 107 ? -10.273 -24.531 -26.203 1 98.19 107 ILE A N 1
ATOM 850 C CA . ILE A 1 107 ? -9.43 -25.672 -25.859 1 98.19 107 ILE A CA 1
ATOM 851 C C . ILE A 1 107 ? -8.023 -25.438 -26.406 1 98.19 107 ILE A C 1
ATOM 853 O O . ILE A 1 107 ? -7.824 -25.328 -27.609 1 98.19 107 ILE A O 1
ATOM 857 N N . VAL A 1 108 ? -7.098 -25.406 -25.5 1 97.69 108 VAL A N 1
ATOM 858 C CA . VAL A 1 108 ? -5.727 -25.125 -25.906 1 97.69 108 VAL A CA 1
ATOM 859 C C . VAL A 1 108 ? -4.949 -26.438 -26.062 1 97.69 108 VAL A C 1
ATOM 861 O O . VAL A 1 108 ? -5.16 -27.375 -25.297 1 97.69 108 VAL A O 1
ATOM 864 N N . SER A 1 109 ? -4.039 -26.453 -27.078 1 96.5 109 SER A N 1
ATOM 865 C CA . SER A 1 109 ? -3.174 -27.609 -27.266 1 96.5 109 SER A CA 1
ATOM 866 C C . SER A 1 109 ? -2.172 -27.75 -26.109 1 96.5 109 SER A C 1
ATOM 868 O O . SER A 1 109 ? -1.964 -26.797 -25.359 1 96.5 109 SER A O 1
ATOM 870 N N . GLY A 1 110 ? -1.653 -28.969 -25.969 1 95.25 110 GLY A N 1
ATOM 871 C CA . GLY A 1 110 ? -0.584 -29.125 -25 1 95.25 110 GLY A CA 1
ATOM 872 C C . GLY A 1 110 ? 0.585 -28.188 -25.219 1 95.25 110 GLY A C 1
ATOM 873 O O . GLY A 1 110 ? 1.187 -27.703 -24.266 1 95.25 110 GLY A O 1
ATOM 874 N N . GLU A 1 111 ? 0.859 -27.984 -26.484 1 95.94 111 GLU A N 1
ATOM 875 C CA . GLU A 1 111 ? 1.94 -27.078 -26.859 1 95.94 111 GLU A CA 1
ATOM 876 C C . GLU A 1 111 ? 1.653 -25.656 -26.391 1 95.94 111 GLU A C 1
ATOM 878 O O . GLU A 1 111 ? 2.529 -24.984 -25.828 1 95.94 111 GLU A O 1
ATOM 883 N N . GLU A 1 112 ? 0.469 -25.234 -26.594 1 97.44 112 GLU A N 1
ATOM 884 C CA . GLU A 1 112 ? 0.101 -23.875 -26.188 1 97.44 112 GLU A CA 1
ATOM 885 C C . GLU A 1 112 ? 0.088 -23.75 -24.656 1 97.44 112 GLU A C 1
ATOM 887 O O . GLU A 1 112 ? 0.521 -22.734 -24.109 1 97.44 112 GLU A O 1
ATOM 892 N N . GLU A 1 113 ? -0.421 -24.766 -24 1 97.06 113 GLU A N 1
ATOM 893 C CA . GLU A 1 113 ? -0.403 -24.781 -22.531 1 97.06 113 GLU A CA 1
ATOM 894 C C . GLU A 1 113 ? 1.018 -24.641 -22 1 97.06 113 GLU A C 1
ATOM 896 O O . GLU A 1 113 ? 1.271 -23.828 -21.109 1 97.06 113 GLU A O 1
ATOM 901 N N . GLY A 1 114 ? 1.901 -25.391 -22.547 1 97.5 114 GLY A N 1
ATOM 902 C CA . GLY A 1 114 ? 3.301 -25.328 -22.156 1 97.5 114 GLY A CA 1
ATOM 903 C C . GLY A 1 114 ? 3.939 -23.984 -22.469 1 97.5 114 GLY A C 1
ATOM 904 O O . GLY A 1 114 ? 4.695 -23.453 -21.656 1 97.5 114 GLY A O 1
ATOM 905 N N . ARG A 1 115 ? 3.637 -23.516 -23.656 1 98.12 115 ARG A N 1
ATOM 906 C CA . ARG A 1 115 ? 4.184 -22.219 -24.062 1 98.12 115 ARG A CA 1
ATOM 907 C C . ARG A 1 115 ? 3.775 -21.125 -23.094 1 98.12 115 ARG A C 1
ATOM 909 O O . ARG A 1 115 ? 4.609 -20.312 -22.672 1 98.12 115 ARG A O 1
ATOM 916 N N . LEU A 1 116 ? 2.543 -21.047 -22.766 1 98.44 116 LEU A N 1
ATOM 917 C CA . LEU A 1 116 ? 2.037 -20.031 -21.844 1 98.44 116 LEU A CA 1
ATOM 918 C C . LEU A 1 116 ? 2.678 -20.172 -20.469 1 98.44 116 LEU A C 1
ATOM 920 O O . LEU A 1 116 ? 3.057 -19.188 -19.844 1 98.44 116 LEU A O 1
ATOM 924 N N . ALA A 1 117 ? 2.793 -21.422 -20 1 98 117 ALA A N 1
ATOM 925 C CA . ALA A 1 117 ? 3.439 -21.656 -18.703 1 98 117 ALA A CA 1
ATOM 926 C C . ALA A 1 117 ? 4.887 -21.172 -18.734 1 98 117 ALA A C 1
ATOM 928 O O . ALA A 1 117 ? 5.348 -20.531 -17.781 1 98 117 ALA A O 1
ATOM 929 N N . ALA A 1 118 ? 5.551 -21.469 -19.812 1 98.25 118 ALA A N 1
ATOM 930 C CA . ALA A 1 118 ? 6.941 -21.031 -19.953 1 98.25 118 ALA A CA 1
ATOM 931 C C . ALA A 1 118 ? 7.047 -19.516 -20 1 98.25 118 ALA A C 1
ATOM 933 O O . ALA A 1 118 ? 7.965 -18.938 -19.406 1 98.25 118 ALA A O 1
ATOM 934 N N . LEU A 1 119 ? 6.137 -18.922 -20.719 1 98.62 119 LEU A N 1
ATOM 935 C CA . LEU A 1 119 ? 6.117 -17.469 -20.781 1 98.62 119 LEU A CA 1
ATOM 936 C C . LEU A 1 119 ? 5.992 -16.859 -19.391 1 98.62 119 LEU A C 1
ATOM 938 O O . LEU A 1 119 ? 6.672 -15.883 -19.062 1 98.62 119 LEU A O 1
ATOM 942 N N . GLY A 1 120 ? 5.125 -17.453 -18.562 1 98.69 120 GLY A N 1
ATOM 943 C CA . GLY A 1 120 ? 4.977 -17.016 -17.188 1 98.69 120 GLY A CA 1
ATOM 944 C C . GLY A 1 120 ? 6.262 -17.109 -16.391 1 98.69 120 GLY A C 1
ATOM 945 O O . GLY A 1 120 ? 6.617 -16.172 -15.664 1 98.69 120 GLY A O 1
ATOM 946 N N . SER A 1 121 ? 6.996 -18.172 -16.547 1 98.56 121 SER A N 1
ATOM 947 C CA . SER A 1 121 ? 8.234 -18.375 -15.805 1 98.56 121 SER A CA 1
ATOM 948 C C . SER A 1 121 ? 9.344 -17.453 -16.297 1 98.56 121 SER A C 1
ATOM 950 O O . SER A 1 121 ? 10.008 -16.797 -15.5 1 98.56 121 SER A O 1
ATOM 952 N N . ILE A 1 122 ? 9.477 -17.375 -17.625 1 98.56 122 ILE A N 1
ATOM 953 C CA . ILE A 1 122 ? 10.562 -16.625 -18.234 1 98.56 122 ILE A CA 1
ATOM 954 C C . ILE A 1 122 ? 10.422 -15.133 -17.906 1 98.56 122 ILE A C 1
ATOM 956 O O . ILE A 1 122 ? 11.414 -14.453 -17.656 1 98.56 122 ILE A O 1
ATOM 960 N N . ASN A 1 123 ? 9.203 -14.672 -17.875 1 98.81 123 ASN A N 1
ATOM 961 C CA . ASN A 1 123 ? 8.969 -13.242 -17.688 1 98.81 123 ASN A CA 1
ATOM 962 C C . ASN A 1 123 ? 8.742 -12.891 -16.219 1 98.81 123 ASN A C 1
ATOM 964 O O . ASN A 1 123 ? 8.336 -11.773 -15.898 1 98.81 123 ASN A O 1
ATOM 968 N N . SER A 1 124 ? 8.969 -13.82 -15.305 1 98.81 124 SER A N 1
ATOM 969 C CA . SER A 1 124 ? 8.781 -13.5 -13.891 1 98.81 124 SER A CA 1
ATOM 970 C C . SER A 1 124 ? 9.961 -13.969 -13.047 1 98.81 124 SER A C 1
ATOM 972 O O . SER A 1 124 ? 10.086 -13.594 -11.883 1 98.81 124 SER A O 1
ATOM 974 N N . LEU A 1 125 ? 10.82 -14.797 -13.57 1 98.75 125 LEU A N 1
ATOM 975 C CA . LEU A 1 125 ? 12 -15.305 -12.875 1 98.75 125 LEU A CA 1
ATOM 976 C C . LEU A 1 125 ? 13.258 -15.07 -13.695 1 98.75 125 LEU A C 1
ATOM 978 O O . LEU A 1 125 ? 13.211 -15.039 -14.93 1 98.75 125 LEU A O 1
ATOM 982 N N . PRO A 1 126 ? 14.367 -14.836 -13.039 1 97.88 126 PRO A N 1
ATOM 983 C CA . PRO A 1 126 ? 15.617 -14.602 -13.758 1 97.88 126 PRO A CA 1
ATOM 984 C C . PRO A 1 126 ? 16.266 -15.891 -14.258 1 97.88 126 PRO A C 1
ATOM 986 O O . PRO A 1 126 ? 17.391 -16.219 -13.867 1 97.88 126 PRO A O 1
ATOM 989 N N . ILE A 1 127 ? 15.633 -16.516 -15.188 1 95.75 127 ILE A N 1
ATOM 990 C CA . ILE A 1 127 ? 16.125 -17.75 -15.805 1 95.75 127 ILE A CA 1
ATOM 991 C C . ILE A 1 127 ? 16.75 -17.438 -17.156 1 95.75 127 ILE A C 1
ATOM 993 O O . ILE A 1 127 ? 16.109 -16.797 -18.016 1 95.75 127 ILE A O 1
ATOM 997 N N . THR A 1 128 ? 17.953 -17.844 -17.344 1 97.38 128 THR A N 1
ATOM 998 C CA . THR A 1 128 ? 18.609 -17.656 -18.641 1 97.38 128 THR A CA 1
ATOM 999 C C . THR A 1 128 ? 18.609 -18.969 -19.438 1 97.38 128 THR A C 1
ATOM 1001 O O . THR A 1 128 ? 18.219 -18.984 -20.609 1 97.38 128 THR A O 1
ATOM 1004 N N . ASP A 1 129 ? 19.062 -20.031 -18.766 1 97.12 129 ASP A N 1
ATOM 1005 C CA . ASP A 1 129 ? 19.078 -21.375 -19.328 1 97.12 129 ASP A CA 1
ATOM 1006 C C . ASP A 1 129 ? 18.438 -22.375 -18.375 1 97.12 129 ASP A C 1
ATOM 1008 O O . ASP A 1 129 ? 18.641 -22.297 -17.156 1 97.12 129 ASP A O 1
ATOM 1012 N N . GLY A 1 130 ? 17.625 -23.266 -18.922 1 97.06 130 GLY A N 1
ATOM 1013 C CA . GLY A 1 130 ? 17 -24.281 -18.109 1 97.06 130 GLY A CA 1
ATOM 1014 C C . GLY A 1 130 ? 15.844 -24.984 -18.797 1 97.06 130 GLY A C 1
ATOM 1015 O O . GLY A 1 130 ? 15.672 -24.859 -20.016 1 97.06 130 GLY A O 1
ATOM 1016 N N . VAL A 1 131 ? 15.195 -25.797 -18.078 1 98 131 VAL A N 1
ATOM 1017 C CA . VAL A 1 131 ? 13.977 -26.438 -18.531 1 98 131 VAL A CA 1
ATOM 1018 C C . VAL A 1 131 ? 12.805 -26.031 -17.641 1 98 131 VAL A C 1
ATOM 1020 O O . VAL A 1 131 ? 12.883 -26.156 -16.406 1 98 131 VAL A O 1
ATOM 1023 N N . VAL A 1 132 ? 11.805 -25.484 -18.266 1 98.44 132 VAL A N 1
ATOM 1024 C CA . VAL A 1 132 ? 10.57 -25.172 -17.547 1 98.44 132 VAL A CA 1
ATOM 1025 C C . VAL A 1 132 ? 9.578 -26.328 -17.703 1 98.44 132 VAL A C 1
ATOM 1027 O O . VAL A 1 132 ? 9.445 -26.906 -18.781 1 98.44 132 VAL A O 1
ATOM 1030 N N . PHE A 1 133 ? 8.922 -26.672 -16.609 1 98.31 133 PHE A N 1
ATOM 1031 C CA . PHE A 1 133 ? 7.879 -27.672 -16.766 1 98.31 133 PHE A CA 1
ATOM 1032 C C . PHE A 1 133 ? 6.613 -27.25 -16.031 1 98.31 133 PHE A C 1
ATOM 1034 O O . PHE A 1 133 ? 6.676 -26.531 -15.023 1 98.31 133 PHE A O 1
ATOM 1041 N N . GLU A 1 134 ? 5.508 -27.594 -16.531 1 97.88 134 GLU A N 1
ATOM 1042 C CA . GLU A 1 134 ? 4.18 -27.469 -15.945 1 97.88 134 GLU A CA 1
ATOM 1043 C C . GLU A 1 134 ? 3.561 -28.844 -15.68 1 97.88 134 GLU A C 1
ATOM 1045 O O . GLU A 1 134 ? 3.307 -29.609 -16.609 1 97.88 134 GLU A O 1
ATOM 1050 N N . LEU A 1 135 ? 3.439 -29.094 -14.391 1 97.62 135 LEU A N 1
ATOM 1051 C CA . LEU A 1 135 ? 2.852 -30.375 -14 1 97.62 135 LEU A CA 1
ATOM 1052 C C . LEU A 1 135 ? 1.406 -30.188 -13.547 1 97.62 135 LEU A C 1
ATOM 1054 O O . LEU A 1 135 ? 1.151 -29.656 -12.469 1 97.62 135 LEU A O 1
ATOM 1058 N N . GLY A 1 136 ? 0.505 -30.672 -14.359 1 94.75 136 GLY A N 1
ATOM 1059 C CA . GLY A 1 136 ? -0.909 -30.609 -14.023 1 94.75 136 GLY A CA 1
ATOM 1060 C C . GLY A 1 136 ? -1.466 -31.938 -13.547 1 94.75 136 GLY A C 1
ATOM 1061 O O . GLY A 1 136 ? -0.713 -32.812 -13.109 1 94.75 136 GLY A O 1
ATOM 1062 N N . GLY A 1 137 ? -2.73 -31.984 -13.523 1 92.25 137 GLY A N 1
ATOM 1063 C CA . GLY A 1 137 ? -3.383 -33.25 -13.148 1 92.25 137 GLY A CA 1
ATOM 1064 C C . GLY A 1 137 ? -3.369 -34.281 -14.258 1 92.25 137 GLY A C 1
ATOM 1065 O O . GLY A 1 137 ? -3.299 -35.469 -13.984 1 92.25 137 GLY A O 1
ATOM 1066 N N . GLY A 1 138 ? -3.422 -33.75 -15.453 1 92 138 GLY A N 1
ATOM 1067 C CA . GLY A 1 138 ? -3.561 -34.688 -16.562 1 92 138 GLY A CA 1
ATOM 1068 C C . GLY A 1 138 ? -2.322 -34.781 -17.438 1 92 138 GLY A C 1
ATOM 1069 O O . GLY A 1 138 ? -2.115 -35.75 -18.141 1 92 138 GLY A O 1
ATOM 1070 N N . SER A 1 139 ? -1.523 -33.75 -17.375 1 94.5 139 SER A N 1
ATOM 1071 C CA . SER A 1 139 ? -0.439 -33.719 -18.344 1 94.5 139 SER A CA 1
ATOM 1072 C C . SER A 1 139 ? 0.807 -33.062 -17.75 1 94.5 139 SER A C 1
ATOM 1074 O O . SER A 1 139 ? 0.75 -32.469 -16.672 1 94.5 139 SER A O 1
ATOM 1076 N N . LEU A 1 140 ? 1.916 -33.25 -18.391 1 97.25 140 LEU A N 1
ATOM 1077 C CA . LEU A 1 140 ? 3.209 -32.625 -18.156 1 97.25 140 LEU A CA 1
ATOM 1078 C C . LEU A 1 140 ? 3.721 -31.922 -19.422 1 97.25 140 LEU A C 1
ATOM 1080 O O . LEU A 1 140 ? 3.777 -32.531 -20.484 1 97.25 140 LEU A O 1
ATOM 1084 N N . GLU A 1 141 ? 3.961 -30.656 -19.328 1 97.88 141 GLU A N 1
ATOM 1085 C CA . GLU A 1 141 ? 4.602 -29.906 -20.406 1 97.88 141 GLU A CA 1
ATOM 1086 C C . GLU A 1 141 ? 6.047 -29.562 -20.062 1 97.88 141 GLU A C 1
ATOM 1088 O O . GLU A 1 141 ? 6.348 -29.219 -18.922 1 97.88 141 GLU A O 1
ATOM 1093 N N . LEU A 1 142 ? 6.949 -29.719 -21.031 1 98 142 LEU A N 1
ATOM 1094 C CA . LEU A 1 142 ? 8.359 -29.375 -20.859 1 98 142 LEU A CA 1
ATOM 1095 C C . LEU A 1 142 ? 8.82 -28.422 -21.953 1 98 142 LEU A C 1
ATOM 1097 O O . LEU A 1 142 ? 8.5 -28.625 -23.141 1 98 142 LEU A O 1
ATOM 1101 N N . ILE A 1 143 ? 9.531 -27.406 -21.562 1 97.88 143 ILE A N 1
ATOM 1102 C CA . ILE A 1 143 ? 10.016 -26.391 -22.484 1 97.88 143 ILE A CA 1
ATOM 1103 C C . ILE A 1 143 ? 11.484 -26.109 -22.219 1 97.88 143 ILE A C 1
ATOM 1105 O O . ILE A 1 143 ? 11.859 -25.766 -21.094 1 97.88 143 ILE A O 1
ATOM 1109 N N . TYR A 1 144 ? 12.328 -26.25 -23.203 1 97.19 144 TYR A N 1
ATOM 1110 C CA . TYR A 1 144 ? 13.734 -25.875 -23.094 1 97.19 144 TYR A CA 1
ATOM 1111 C C . TYR A 1 144 ? 13.906 -24.375 -23.281 1 97.19 144 TYR A C 1
ATOM 1113 O O . TYR A 1 144 ? 13.312 -23.781 -24.188 1 97.19 144 TYR A O 1
ATOM 1121 N N . VAL A 1 145 ? 14.609 -23.766 -22.406 1 97.56 145 VAL A N 1
ATOM 1122 C CA . VAL A 1 145 ? 14.859 -22.328 -22.469 1 97.56 145 VAL A CA 1
ATOM 1123 C C . VAL A 1 145 ? 16.359 -22.062 -22.594 1 97.56 145 VAL A C 1
ATOM 1125 O O . VAL A 1 145 ? 17.156 -22.547 -21.766 1 97.56 145 VAL A O 1
ATOM 1128 N N . ARG A 1 146 ? 16.781 -21.344 -23.578 1 96.81 146 ARG A N 1
ATOM 1129 C CA . ARG A 1 146 ? 18.172 -20.922 -23.812 1 96.81 146 ARG A CA 1
ATOM 1130 C C . ARG A 1 146 ? 18.25 -19.438 -24.094 1 96.81 146 ARG A C 1
ATOM 1132 O O . ARG A 1 146 ? 17.578 -18.922 -25 1 96.81 146 ARG A O 1
ATOM 1139 N N . GLY A 1 147 ? 19.078 -18.766 -23.344 1 97.56 147 GLY A N 1
ATOM 1140 C CA . GLY A 1 147 ? 19.172 -17.328 -23.5 1 97.56 147 GLY A CA 1
ATOM 1141 C C . GLY A 1 147 ? 17.844 -16.625 -23.297 1 97.56 147 GLY A C 1
ATOM 1142 O O . GLY A 1 147 ? 17.516 -15.688 -24.016 1 97.56 147 GLY A O 1
ATOM 1143 N N . ARG A 1 148 ? 16.984 -17.203 -22.531 1 98 148 ARG A N 1
ATOM 1144 C CA . ARG A 1 148 ? 15.656 -16.703 -22.172 1 98 148 ARG A CA 1
ATOM 1145 C C . ARG A 1 148 ? 14.68 -16.828 -23.344 1 98 148 ARG A C 1
ATOM 1147 O O . ARG A 1 148 ? 13.633 -16.172 -23.359 1 98 148 ARG A O 1
ATOM 1154 N N . GLU A 1 149 ? 15.031 -17.609 -24.234 1 97.88 149 GLU A N 1
ATOM 1155 C CA . GLU A 1 149 ? 14.148 -17.922 -25.359 1 97.88 149 GLU A CA 1
ATOM 1156 C C . GLU A 1 149 ? 13.602 -19.344 -25.25 1 97.88 149 GLU A C 1
ATOM 1158 O O . GLU A 1 149 ? 14.344 -20.281 -24.938 1 97.88 149 GLU A O 1
ATOM 1163 N N . MET A 1 150 ? 12.352 -19.469 -25.469 1 96.56 150 MET A N 1
ATOM 1164 C CA . MET A 1 150 ? 11.734 -20.797 -25.375 1 96.56 150 MET A CA 1
ATOM 1165 C C . MET A 1 150 ? 11.992 -21.609 -26.641 1 96.56 150 MET A C 1
ATOM 1167 O O . MET A 1 150 ? 11.93 -21.062 -27.75 1 96.56 150 MET A O 1
ATOM 1171 N N . GLY A 1 151 ? 12.312 -22.828 -26.5 1 95.5 151 GLY A N 1
ATOM 1172 C CA . GLY A 1 151 ? 12.445 -23.766 -27.594 1 95.5 151 GLY A CA 1
ATOM 1173 C C . GLY A 1 151 ? 11.203 -24.625 -27.812 1 95.5 151 GLY A C 1
ATOM 1174 O O . GLY A 1 151 ? 10.086 -24.156 -27.641 1 95.5 151 GLY A O 1
ATOM 1175 N N . LYS A 1 152 ? 11.43 -25.812 -28.172 1 93.12 152 LYS A N 1
ATOM 1176 C CA . LYS A 1 152 ? 10.344 -26.75 -28.438 1 93.12 152 LYS A CA 1
ATOM 1177 C C . LYS A 1 152 ? 9.609 -27.125 -27.156 1 93.12 152 LYS A C 1
ATOM 1179 O O . LYS A 1 152 ? 10.227 -27.281 -26.109 1 93.12 152 LYS A O 1
ATOM 1184 N N . VAL A 1 153 ? 8.352 -27.297 -27.312 1 96.12 153 VAL A N 1
ATOM 1185 C CA . VAL A 1 153 ? 7.5 -27.734 -26.203 1 96.12 153 VAL A CA 1
ATOM 1186 C C . VAL A 1 153 ? 7.184 -29.219 -26.344 1 96.12 153 VAL A C 1
ATOM 1188 O O . VAL A 1 153 ? 6.82 -29.672 -27.422 1 96.12 153 VAL A O 1
ATOM 1191 N N . PHE A 1 154 ? 7.398 -29.906 -25.297 1 97.12 154 PHE A N 1
ATOM 1192 C CA . PHE A 1 154 ? 7.023 -31.312 -25.219 1 97.12 154 PHE A CA 1
ATOM 1193 C C . PHE A 1 154 ? 5.82 -31.516 -24.312 1 97.12 154 PHE A C 1
ATOM 1195 O O . PHE A 1 154 ? 5.703 -30.844 -23.266 1 97.12 154 PHE A O 1
ATOM 1202 N N . HIS A 1 155 ? 4.93 -32.312 -24.719 1 95.5 155 HIS A N 1
ATOM 1203 C CA . HIS A 1 155 ? 3.691 -32.625 -24 1 95.5 155 HIS A CA 1
ATOM 1204 C C . HIS A 1 155 ? 3.527 -34.094 -23.766 1 95.5 155 HIS A C 1
ATOM 1206 O O . HIS A 1 155 ? 3.568 -34.906 -24.703 1 95.5 155 HIS A O 1
ATOM 1212 N N . PHE A 1 156 ? 3.338 -34.5 -22.484 1 95.94 156 PHE A N 1
ATOM 1213 C CA . PHE A 1 156 ? 3.207 -35.906 -22.125 1 95.94 156 PHE A CA 1
ATOM 1214 C C . PHE A 1 156 ? 1.98 -36.125 -21.25 1 95.94 156 PHE A C 1
ATOM 1216 O O . PHE A 1 156 ? 1.609 -35.25 -20.453 1 95.94 156 PHE A O 1
ATOM 1223 N N . PRO A 1 157 ? 1.312 -37.281 -21.328 1 92.56 157 PRO A N 1
ATOM 1224 C CA . PRO A 1 157 ? 0.191 -37.625 -20.438 1 92.56 157 PRO A CA 1
ATOM 1225 C C . PRO A 1 157 ? 0.647 -38.094 -19.062 1 92.56 157 PRO A C 1
ATOM 1227 O O . PRO A 1 157 ? 0.256 -39.188 -18.625 1 92.56 157 PRO A O 1
ATOM 1230 N N . LEU A 1 158 ? 1.428 -37.281 -18.406 1 95.25 158 LEU A N 1
ATOM 1231 C CA . LEU A 1 158 ? 2.08 -37.656 -17.141 1 95.25 158 LEU A CA 1
ATOM 1232 C C . LEU A 1 158 ? 1.602 -36.781 -16 1 95.25 158 LEU A C 1
ATOM 1234 O O . LEU A 1 158 ? 2.379 -36.438 -15.109 1 95.25 158 LEU A O 1
ATOM 1238 N N . GLY A 1 159 ? 0.383 -36.375 -16.078 1 94.56 159 GLY A N 1
ATOM 1239 C CA . GLY A 1 159 ? -0.185 -35.594 -15 1 94.56 159 GLY A CA 1
ATOM 1240 C C . GLY A 1 159 ? -0.284 -36.344 -13.695 1 94.56 159 GLY A C 1
ATOM 1241 O O . GLY A 1 159 ? -0.49 -37.562 -13.688 1 94.56 159 GLY A O 1
ATOM 1242 N N . ALA A 1 160 ? -0.233 -35.625 -12.609 1 93.75 160 ALA A N 1
ATOM 1243 C CA . ALA A 1 160 ? -0.137 -36.219 -11.289 1 93.75 160 ALA A CA 1
ATOM 1244 C C . ALA A 1 160 ? -1.391 -37.031 -10.961 1 93.75 160 ALA A C 1
ATOM 1246 O O . ALA A 1 160 ? -1.301 -38.156 -10.445 1 93.75 160 ALA A O 1
ATOM 1247 N N . LEU A 1 161 ? -2.561 -36.469 -11.203 1 91.44 161 LEU A N 1
ATOM 1248 C CA . LEU A 1 161 ? -3.809 -37.156 -10.891 1 91.44 161 LEU A CA 1
ATOM 1249 C C . LEU A 1 161 ? -4.023 -38.344 -11.82 1 91.44 161 LEU A C 1
ATOM 1251 O O . LEU A 1 161 ? -4.488 -39.375 -11.383 1 91.44 161 LEU A O 1
ATOM 1255 N N . ARG A 1 162 ? -3.754 -38.156 -13.055 1 90.44 162 ARG A N 1
ATOM 1256 C CA . ARG A 1 162 ? -3.865 -39.25 -14.023 1 90.44 162 ARG A CA 1
ATOM 1257 C C . ARG A 1 162 ? -2.994 -40.438 -13.617 1 90.44 162 ARG A C 1
ATOM 1259 O O . ARG A 1 162 ? -3.457 -41.562 -13.609 1 90.44 162 ARG A O 1
ATOM 1266 N N . LEU A 1 163 ? -1.736 -40.188 -13.297 1 92.38 163 LEU A N 1
ATOM 1267 C CA . LEU A 1 163 ? -0.799 -41.219 -12.906 1 92.38 163 LEU A CA 1
ATOM 1268 C C . LEU A 1 163 ? -1.282 -41.938 -11.656 1 92.38 163 LEU A C 1
ATOM 1270 O O . LEU A 1 163 ? -1.194 -43.188 -11.57 1 92.38 163 LEU A O 1
ATOM 1274 N N . ARG A 1 164 ? -1.749 -41.156 -10.727 1 90.69 164 ARG A N 1
ATOM 1275 C CA . ARG A 1 164 ? -2.248 -41.719 -9.477 1 90.69 164 ARG A CA 1
ATOM 1276 C C . ARG A 1 164 ? -3.365 -42.719 -9.742 1 90.69 164 ARG A C 1
ATOM 1278 O O . ARG A 1 164 ? -3.465 -43.75 -9.055 1 90.69 164 ARG A O 1
ATOM 1285 N N . LYS A 1 165 ? -4.195 -42.469 -10.664 1 87.56 165 LYS A N 1
ATOM 1286 C CA . LYS A 1 165 ? -5.344 -43.312 -10.984 1 87.56 165 LYS A CA 1
ATOM 1287 C C . LYS A 1 165 ? -4.914 -44.531 -11.789 1 87.56 165 LYS A C 1
ATOM 1289 O O . LYS A 1 165 ? -5.469 -45.625 -11.625 1 87.56 165 LYS A O 1
ATOM 1294 N N . ALA A 1 166 ? -3.945 -44.344 -12.57 1 88.19 166 ALA A N 1
ATOM 1295 C CA . ALA A 1 166 ? -3.553 -45.375 -13.516 1 88.19 166 ALA A CA 1
ATOM 1296 C C . ALA A 1 166 ? -2.625 -46.406 -12.859 1 88.19 166 ALA A C 1
ATOM 1298 O O . ALA A 1 166 ? -2.611 -47.562 -13.242 1 88.19 166 ALA A O 1
ATOM 1299 N N . PHE A 1 167 ? -1.855 -45.906 -11.867 1 89.62 167 PHE A N 1
ATOM 1300 C CA . PHE A 1 167 ? -0.833 -46.781 -11.305 1 89.62 167 PHE A CA 1
ATOM 1301 C C . PHE A 1 167 ? -0.915 -46.781 -9.781 1 89.62 167 PHE A C 1
ATOM 1303 O O . PHE A 1 167 ? -1.175 -45.781 -9.156 1 89.62 167 PHE A O 1
ATOM 1310 N N . LYS A 1 168 ? -0.681 -47.938 -9.203 1 82.25 168 LYS A N 1
ATOM 1311 C CA . LYS A 1 168 ? -0.713 -48.062 -7.75 1 82.25 168 LYS A CA 1
ATOM 1312 C C . LYS A 1 168 ? 0.69 -48.25 -7.184 1 82.25 168 LYS A C 1
ATOM 1314 O O . LYS A 1 168 ? 0.943 -47.938 -6.016 1 82.25 168 LYS A O 1
ATOM 1319 N N . ASN A 1 169 ? 1.535 -48.719 -8.07 1 89.25 169 ASN A N 1
ATOM 1320 C CA . ASN A 1 169 ? 2.885 -49.031 -7.625 1 89.25 169 ASN A CA 1
ATOM 1321 C C . ASN A 1 169 ? 3.902 -48 -8.109 1 89.25 169 ASN A C 1
ATOM 1323 O O . ASN A 1 169 ? 3.822 -47.531 -9.25 1 89.25 169 ASN A O 1
ATOM 1327 N N . GLU A 1 170 ? 4.832 -47.625 -7.211 1 91.31 170 GLU A N 1
ATOM 1328 C CA . GLU A 1 170 ? 5.871 -46.656 -7.504 1 91.31 170 GLU A CA 1
ATOM 1329 C C . GLU A 1 170 ? 6.719 -47.062 -8.695 1 91.31 170 GLU A C 1
ATOM 1331 O O . GLU A 1 170 ? 6.988 -46.25 -9.594 1 91.31 170 GLU A O 1
ATOM 1336 N N . GLU A 1 171 ? 7.094 -48.281 -8.719 1 93 171 GLU A N 1
ATOM 1337 C CA . GLU A 1 171 ? 8 -48.781 -9.75 1 93 171 GLU A CA 1
ATOM 1338 C C . GLU A 1 171 ? 7.355 -48.688 -11.133 1 93 171 GLU A C 1
ATOM 1340 O O . GLU A 1 171 ? 8.008 -48.312 -12.102 1 93 171 GLU A O 1
ATOM 1345 N N . GLU A 1 172 ? 6.133 -49.094 -11.211 1 94.75 172 GLU A N 1
ATOM 1346 C CA . GLU A 1 172 ? 5.41 -49.031 -12.477 1 94.75 172 GLU A CA 1
ATOM 1347 C C . GLU A 1 172 ? 5.238 -47.594 -12.938 1 94.75 172 GLU A C 1
ATOM 1349 O O . GLU A 1 172 ? 5.328 -47.281 -14.133 1 94.75 172 GLU A O 1
ATOM 1354 N N . MET A 1 173 ? 4.977 -46.719 -12.023 1 94.5 173 MET A N 1
ATOM 1355 C CA . MET A 1 173 ? 4.844 -45.312 -12.344 1 94.5 173 MET A CA 1
ATOM 1356 C C . MET A 1 173 ? 6.156 -44.75 -12.875 1 94.5 173 MET A C 1
ATOM 1358 O O . MET A 1 173 ? 6.16 -44.031 -13.875 1 94.5 173 MET A O 1
ATOM 1362 N N . ARG A 1 174 ? 7.219 -45.062 -12.227 1 95.56 174 ARG A N 1
ATOM 1363 C CA . ARG A 1 174 ? 8.531 -44.594 -12.656 1 95.56 174 ARG A CA 1
ATOM 1364 C C . ARG A 1 174 ? 8.859 -45.094 -14.062 1 95.56 174 ARG A C 1
ATOM 1366 O O . ARG A 1 174 ? 9.406 -44.344 -14.875 1 95.56 174 ARG A O 1
ATOM 1373 N N . LYS A 1 175 ? 8.5 -46.344 -14.297 1 96.12 175 LYS A N 1
ATOM 1374 C CA . LYS A 1 175 ? 8.734 -46.906 -15.625 1 96.12 175 LYS A CA 1
ATOM 1375 C C . LYS A 1 175 ? 7.957 -46.125 -16.688 1 96.12 175 LYS A C 1
ATOM 1377 O O . LYS A 1 175 ? 8.484 -45.844 -17.766 1 96.12 175 LYS A O 1
ATOM 1382 N N . GLU A 1 176 ? 6.727 -45.844 -16.359 1 95.88 176 GLU A N 1
ATOM 1383 C CA . GLU A 1 176 ? 5.895 -45.062 -17.281 1 95.88 176 GLU A CA 1
ATOM 1384 C C . GLU A 1 176 ? 6.496 -43.688 -17.531 1 95.88 176 GLU A C 1
ATOM 1386 O O . GLU A 1 176 ? 6.59 -43.25 -18.688 1 95.88 176 GLU A O 1
ATOM 1391 N N . ILE A 1 177 ? 6.879 -43.031 -16.484 1 97.38 177 ILE A N 1
ATOM 1392 C CA . ILE A 1 177 ? 7.441 -41.688 -16.578 1 97.38 177 ILE A CA 1
ATOM 1393 C C . ILE A 1 177 ? 8.719 -41.719 -17.422 1 97.38 177 ILE A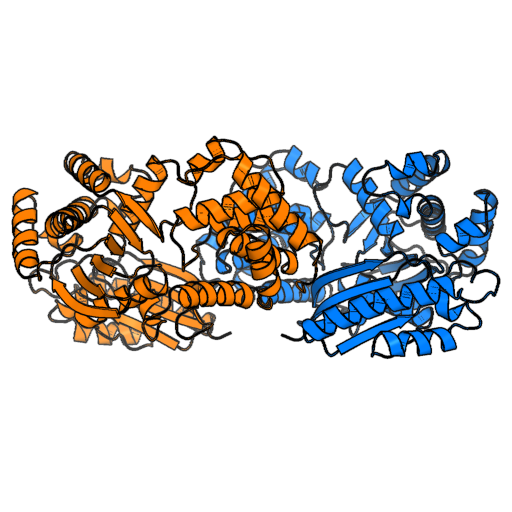 C 1
ATOM 1395 O O . ILE A 1 177 ? 8.859 -40.938 -18.375 1 97.38 177 ILE A O 1
ATOM 1399 N N . ARG A 1 178 ? 9.602 -42.656 -17.141 1 96.94 178 ARG A N 1
ATOM 1400 C CA . ARG A 1 178 ? 10.875 -42.781 -17.844 1 96.94 178 ARG A CA 1
ATOM 1401 C C . ARG A 1 178 ? 10.664 -43.094 -19.312 1 96.94 178 ARG A C 1
ATOM 1403 O O . ARG A 1 178 ? 11.43 -42.656 -20.172 1 96.94 178 ARG A O 1
ATOM 1410 N N . GLY A 1 179 ? 9.648 -43.875 -19.531 1 96.81 179 GLY A N 1
ATOM 1411 C CA . GLY A 1 179 ? 9.344 -44.25 -20.906 1 96.81 179 GLY A CA 1
ATOM 1412 C C . GLY A 1 179 ? 9.07 -43.031 -21.781 1 96.81 179 GLY A C 1
ATOM 1413 O O . GLY A 1 179 ? 9.477 -43 -22.953 1 96.81 179 GLY A O 1
ATOM 1414 N N . TYR A 1 180 ? 8.375 -42.062 -21.297 1 96.19 180 TYR A N 1
ATOM 1415 C CA . TYR A 1 180 ? 8.086 -40.844 -22.062 1 96.19 180 TYR A CA 1
ATOM 1416 C C . TYR A 1 180 ? 9.297 -39.938 -22.062 1 96.19 180 TYR A C 1
ATOM 1418 O O . TYR A 1 180 ? 9.633 -39.344 -23.094 1 96.19 180 TYR A O 1
ATOM 1426 N N . LEU A 1 181 ? 10.023 -39.781 -20.953 1 95.81 181 LEU A N 1
ATOM 1427 C CA . LEU A 1 181 ? 11.086 -38.812 -20.781 1 95.81 181 LEU A CA 1
ATOM 1428 C C . LEU A 1 181 ? 12.312 -39.188 -21.609 1 95.81 181 LEU A C 1
ATOM 1430 O O . LEU A 1 181 ? 13.141 -38.344 -21.938 1 95.81 181 LEU A O 1
ATOM 1434 N N . TYR A 1 182 ? 12.477 -40.438 -21.938 1 92.19 182 TYR A N 1
ATOM 1435 C CA . TYR A 1 182 ? 13.609 -40.906 -22.703 1 92.19 182 TYR A CA 1
ATOM 1436 C C . TYR A 1 182 ? 13.625 -40.312 -24.094 1 92.19 182 TYR A C 1
ATOM 1438 O O . TYR A 1 182 ? 14.664 -40.281 -24.766 1 92.19 182 TYR A O 1
ATOM 1446 N N . SER A 1 183 ? 12.523 -39.812 -24.562 1 92.5 183 SER A N 1
ATOM 1447 C CA . SER A 1 183 ? 12.422 -39.219 -25.891 1 92.5 183 SER A CA 1
ATOM 1448 C C . SER A 1 183 ? 12.984 -37.781 -25.906 1 92.5 183 SER A C 1
ATOM 1450 O O . SER A 1 183 ? 13.172 -37.219 -26.969 1 92.5 183 SER A O 1
ATOM 1452 N N . LEU A 1 184 ? 13.25 -37.312 -24.797 1 94.81 184 LEU A N 1
ATOM 1453 C CA . LEU A 1 184 ? 13.695 -35.906 -24.688 1 94.81 184 LEU A CA 1
ATOM 1454 C C . LEU A 1 184 ? 15.156 -35.781 -25.094 1 94.81 184 LEU A C 1
ATOM 1456 O O . LEU A 1 184 ? 15.953 -36.688 -24.891 1 94.81 184 LEU A O 1
ATOM 1460 N N . PRO A 1 185 ? 15.531 -34.625 -25.656 1 91.25 185 PRO A N 1
ATOM 1461 C CA . PRO A 1 185 ? 16.938 -34.375 -25.984 1 91.25 185 PRO A CA 1
ATOM 1462 C C . PRO A 1 185 ? 17.828 -34.375 -24.75 1 91.25 185 PRO A C 1
ATOM 1464 O O . PRO A 1 185 ? 17.422 -33.875 -23.688 1 91.25 185 PRO A O 1
ATOM 1467 N N . SER A 1 186 ? 19.031 -34.844 -24.938 1 88.75 186 SER A N 1
ATOM 1468 C CA . SER A 1 186 ? 20.016 -34.844 -23.859 1 88.75 186 SER A CA 1
ATOM 1469 C C . SER A 1 186 ? 20.578 -33.438 -23.625 1 88.75 186 SER A C 1
ATOM 1471 O O . SER A 1 186 ? 21.125 -32.812 -24.547 1 88.75 186 SER A O 1
ATOM 1473 N N . TRP A 1 187 ? 20.375 -32.938 -22.5 1 89.88 187 TRP A N 1
ATOM 1474 C CA . TRP A 1 187 ? 20.891 -31.656 -22.062 1 89.88 187 TRP A CA 1
ATOM 1475 C C . TRP A 1 187 ? 20.984 -31.594 -20.531 1 89.88 187 TRP A C 1
ATOM 1477 O O . TRP A 1 187 ? 20.125 -32.125 -19.828 1 89.88 187 TRP A O 1
ATOM 1487 N N . LEU A 1 188 ? 22.125 -31.078 -20.094 1 87.75 188 LEU A N 1
ATOM 1488 C CA . LEU A 1 188 ? 22.281 -30.844 -18.672 1 87.75 188 LEU A CA 1
ATOM 1489 C C . LEU A 1 188 ? 22.031 -29.375 -18.328 1 87.75 188 LEU A C 1
ATOM 1491 O O . LEU A 1 188 ? 22.969 -28.578 -18.281 1 87.75 188 LEU A O 1
ATOM 1495 N N . PRO A 1 189 ? 20.797 -29.078 -18.062 1 87.88 189 PRO A N 1
ATOM 1496 C CA . PRO A 1 189 ? 20.484 -27.672 -17.75 1 87.88 189 PRO A CA 1
ATOM 1497 C C . PRO A 1 189 ? 20.953 -27.266 -16.359 1 87.88 189 PRO A C 1
ATOM 1499 O O . PRO A 1 189 ? 21.047 -28.109 -15.461 1 87.88 189 PRO A O 1
ATOM 1502 N N . PRO A 1 190 ? 21.188 -26 -16.141 1 89.5 190 PRO A N 1
ATOM 1503 C CA . PRO A 1 190 ? 21.609 -25.547 -14.812 1 89.5 190 PRO A CA 1
ATOM 1504 C C . PRO A 1 190 ? 20.469 -25.594 -13.789 1 89.5 190 PRO A C 1
ATOM 1506 O O . PRO A 1 190 ? 20.719 -25.609 -12.586 1 89.5 190 PRO A O 1
ATOM 1509 N N . THR A 1 191 ? 19.234 -25.547 -14.328 1 94.25 191 THR A N 1
ATOM 1510 C CA . THR A 1 191 ? 18.125 -25.531 -13.383 1 94.25 191 THR A CA 1
ATOM 1511 C C . THR A 1 191 ? 16.859 -26.047 -14.047 1 94.25 191 THR A C 1
ATOM 1513 O O . THR A 1 191 ? 16.734 -26.047 -15.273 1 94.25 191 THR A O 1
ATOM 1516 N N . LEU A 1 192 ? 16.031 -26.625 -13.242 1 97.88 192 LEU A N 1
ATOM 1517 C CA . LEU A 1 192 ? 14.641 -26.891 -13.594 1 97.88 192 LEU A CA 1
ATOM 1518 C C . LEU A 1 192 ? 13.711 -25.859 -12.953 1 97.88 192 LEU A C 1
ATOM 1520 O O . LEU A 1 192 ? 13.906 -25.469 -11.797 1 97.88 192 LEU A O 1
ATOM 1524 N N . VAL A 1 193 ? 12.797 -25.344 -13.727 1 98.62 193 VAL A N 1
ATOM 1525 C CA . VAL A 1 193 ? 11.789 -24.438 -13.195 1 98.62 193 VAL A CA 1
ATOM 1526 C C . VAL A 1 193 ? 10.406 -25.078 -13.289 1 98.62 193 VAL A C 1
ATOM 1528 O O . VAL A 1 193 ? 9.945 -25.406 -14.383 1 98.62 193 VAL A O 1
ATOM 1531 N N . GLY A 1 194 ? 9.789 -25.25 -12.18 1 98.62 194 GLY A N 1
ATOM 1532 C CA . GLY A 1 194 ? 8.531 -25.984 -12.172 1 98.62 194 GLY A CA 1
ATOM 1533 C C . GLY A 1 194 ? 7.344 -25.125 -11.773 1 98.62 194 GLY A C 1
ATOM 1534 O O . GLY A 1 194 ? 7.453 -24.266 -10.891 1 98.62 194 GLY A O 1
ATOM 1535 N N . SER A 1 195 ? 6.23 -25.312 -12.398 1 97.94 195 SER A N 1
ATOM 1536 C CA . SER A 1 195 ? 4.941 -24.734 -12.047 1 97.94 195 SER A CA 1
ATOM 1537 C C . SER A 1 195 ? 3.859 -25.797 -11.93 1 97.94 195 SER A C 1
ATOM 1539 O O . SER A 1 195 ? 4.027 -26.922 -12.422 1 97.94 195 SER A O 1
ATOM 1541 N N . GLY A 1 196 ? 2.766 -25.406 -11.266 1 96.25 196 GLY A N 1
ATOM 1542 C CA . GLY A 1 196 ? 1.676 -26.328 -10.977 1 96.25 196 GLY A CA 1
ATOM 1543 C C . GLY A 1 196 ? 1.312 -26.375 -9.5 1 96.25 196 GLY A C 1
ATOM 1544 O O . GLY A 1 196 ? 2.1 -25.953 -8.648 1 96.25 196 GLY A O 1
ATOM 1545 N N . GLY A 1 197 ? 0.168 -26.906 -9.227 1 95 197 GLY A N 1
ATOM 1546 C CA . GLY A 1 197 ? -0.335 -26.906 -7.863 1 95 197 GLY A CA 1
ATOM 1547 C C . GLY A 1 197 ? 0.496 -27.75 -6.926 1 95 197 GLY A C 1
ATOM 1548 O O . GLY A 1 197 ? 0.818 -27.328 -5.812 1 95 197 GLY A O 1
ATOM 1549 N N . ASN A 1 198 ? 0.828 -28.922 -7.371 1 95.38 198 ASN A N 1
ATOM 1550 C CA . ASN A 1 198 ? 1.637 -29.812 -6.543 1 95.38 198 ASN A CA 1
ATOM 1551 C C . ASN A 1 198 ? 3.043 -29.266 -6.336 1 95.38 198 ASN A C 1
ATOM 1553 O O . ASN A 1 198 ? 3.607 -29.375 -5.246 1 95.38 198 ASN A O 1
ATOM 1557 N N . VAL A 1 199 ? 3.58 -28.641 -7.391 1 97.38 199 VAL A N 1
ATOM 1558 C CA . VAL A 1 199 ? 4.906 -28.047 -7.312 1 97.38 199 VAL A CA 1
ATOM 1559 C C . VAL A 1 199 ? 4.918 -26.953 -6.246 1 97.38 199 VAL A C 1
ATOM 1561 O O . VAL A 1 199 ? 5.816 -26.906 -5.406 1 97.38 199 VAL A O 1
ATOM 1564 N N . ARG A 1 200 ? 3.902 -26.156 -6.262 1 96.81 200 ARG A N 1
ATOM 1565 C CA . ARG A 1 200 ? 3.787 -25.094 -5.273 1 96.81 200 ARG A CA 1
ATOM 1566 C C . ARG A 1 200 ? 3.637 -25.656 -3.867 1 96.81 200 ARG A C 1
ATOM 1568 O O . ARG A 1 200 ? 4.219 -25.141 -2.914 1 96.81 200 ARG A O 1
ATOM 1575 N N . SER A 1 201 ? 2.854 -26.734 -3.754 1 96.19 201 SER A N 1
ATOM 1576 C CA . SER A 1 201 ? 2.643 -27.359 -2.449 1 96.19 201 SER A CA 1
ATOM 1577 C C . SER A 1 201 ? 3.945 -27.906 -1.886 1 96.19 201 SER A C 1
ATOM 1579 O O . SER A 1 201 ? 4.223 -27.766 -0.693 1 96.19 201 SER A O 1
ATOM 1581 N N . ILE A 1 202 ? 4.719 -28.484 -2.707 1 96.38 202 ILE A N 1
ATOM 1582 C CA . ILE A 1 202 ? 6.027 -29 -2.316 1 96.38 202 ILE A CA 1
ATOM 1583 C C . ILE A 1 202 ? 6.926 -27.859 -1.873 1 96.38 202 ILE A C 1
ATOM 1585 O O . ILE A 1 202 ? 7.59 -27.938 -0.838 1 96.38 202 ILE A O 1
ATOM 1589 N N . GLY A 1 203 ? 6.906 -26.781 -2.658 1 96.94 203 GLY A N 1
ATOM 1590 C CA . GLY A 1 203 ? 7.66 -25.594 -2.285 1 96.94 203 GLY A CA 1
ATOM 1591 C C . GLY A 1 203 ? 7.262 -25.031 -0.931 1 96.94 203 GLY A C 1
ATOM 1592 O O . GLY A 1 203 ? 8.125 -24.703 -0.113 1 96.94 203 GLY A O 1
ATOM 1593 N N . ARG A 1 204 ? 5.941 -24.938 -0.682 1 96.69 204 ARG A N 1
ATOM 1594 C CA . ARG A 1 204 ? 5.453 -24.422 0.592 1 96.69 204 ARG A CA 1
ATOM 1595 C C . ARG A 1 204 ? 5.926 -25.297 1.754 1 96.69 204 ARG A C 1
ATOM 1597 O O . ARG A 1 204 ? 6.363 -24.781 2.783 1 96.69 204 ARG A O 1
ATOM 1604 N N . PHE A 1 205 ? 5.816 -26.594 1.569 1 96.5 205 PHE A N 1
ATOM 1605 C CA . PHE A 1 205 ? 6.234 -27.531 2.613 1 96.5 205 PHE A CA 1
ATOM 1606 C C . PHE A 1 205 ? 7.715 -27.359 2.932 1 96.5 205 PHE A C 1
ATOM 1608 O O . PHE A 1 205 ? 8.086 -27.172 4.09 1 96.5 205 PHE A O 1
ATOM 1615 N N . LEU A 1 206 ? 8.523 -27.328 1.911 1 96.19 206 LEU A N 1
ATOM 1616 C CA . LEU A 1 206 ? 9.969 -27.266 2.113 1 96.19 206 LEU A CA 1
ATOM 1617 C C . LEU A 1 206 ? 10.383 -25.906 2.664 1 96.19 206 LEU A C 1
ATOM 1619 O O . LEU A 1 206 ? 11.312 -25.828 3.471 1 96.19 206 LEU A O 1
ATOM 1623 N N . MET A 1 207 ? 9.734 -24.875 2.203 1 96.06 207 MET A N 1
ATOM 1624 C CA . MET A 1 207 ? 10.023 -23.547 2.715 1 96.06 207 MET A CA 1
ATOM 1625 C C . MET A 1 207 ? 9.688 -23.438 4.195 1 96.06 207 MET A C 1
ATOM 1627 O O . MET A 1 207 ? 10.453 -22.891 4.98 1 96.06 207 MET A O 1
ATOM 1631 N N . ARG A 1 208 ? 8.562 -24 4.586 1 94.5 208 ARG A N 1
ATOM 1632 C CA . ARG A 1 208 ? 8.156 -24 5.988 1 94.5 208 ARG A CA 1
ATOM 1633 C C . ARG A 1 208 ? 9.109 -24.828 6.836 1 94.5 208 ARG A C 1
ATOM 1635 O O . ARG A 1 208 ? 9.469 -24.438 7.945 1 94.5 208 ARG A O 1
ATOM 1642 N N . MET A 1 209 ? 9.516 -25.938 6.324 1 93.44 209 MET A N 1
ATOM 1643 C CA . MET A 1 209 ? 10.453 -26.812 7.039 1 93.44 209 MET A CA 1
ATOM 1644 C C . MET A 1 209 ? 11.789 -26.109 7.254 1 93.44 209 MET A C 1
ATOM 1646 O O . MET A 1 209 ? 12.453 -26.328 8.266 1 93.44 209 MET A O 1
ATOM 1650 N N . ALA A 1 210 ? 12.102 -25.281 6.312 1 92.5 210 ALA A N 1
ATOM 1651 C CA . ALA A 1 210 ? 13.375 -24.562 6.398 1 92.5 210 ALA A CA 1
ATOM 1652 C C . ALA A 1 210 ? 13.25 -23.328 7.281 1 92.5 210 ALA A C 1
ATOM 1654 O O . ALA A 1 210 ? 14.242 -22.656 7.559 1 92.5 210 ALA A O 1
ATOM 1655 N N . GLY A 1 211 ? 12.016 -22.953 7.684 1 92.25 211 GLY A N 1
ATOM 1656 C CA . GLY A 1 211 ? 11.789 -21.797 8.516 1 92.25 211 GLY A CA 1
ATOM 1657 C C . GLY A 1 211 ? 11.859 -20.484 7.746 1 92.25 211 GLY A C 1
ATOM 1658 O O . GLY A 1 211 ? 12.117 -19.422 8.32 1 92.25 211 GLY A O 1
ATOM 1659 N N . ILE A 1 212 ? 11.68 -20.594 6.473 1 93.19 212 ILE A N 1
ATOM 1660 C CA . ILE A 1 212 ? 11.75 -19.406 5.629 1 93.19 212 ILE A CA 1
ATOM 1661 C C . ILE A 1 212 ? 10.422 -18.656 5.672 1 93.19 212 ILE A C 1
ATOM 1663 O O . ILE A 1 212 ? 9.367 -19.25 5.418 1 93.19 212 ILE A O 1
ATOM 1667 N N . LYS A 1 213 ? 10.508 -17.328 5.922 1 91 213 LYS A N 1
ATOM 1668 C CA . LYS A 1 213 ? 9.312 -16.547 6.27 1 91 213 LYS A CA 1
ATOM 1669 C C . LYS A 1 213 ? 8.766 -15.805 5.059 1 91 213 LYS A C 1
ATOM 1671 O O . LYS A 1 213 ? 8.711 -14.57 5.055 1 91 213 LYS A O 1
ATOM 1676 N N . PHE A 1 214 ? 8.414 -16.422 4.055 1 95.44 214 PHE A N 1
ATOM 1677 C CA . PHE A 1 214 ? 7.66 -15.914 2.92 1 95.44 214 PHE A CA 1
ATOM 1678 C C . PHE A 1 214 ? 6.32 -16.625 2.791 1 95.44 214 PHE A C 1
ATOM 1680 O O . PHE A 1 214 ? 6.203 -17.797 3.125 1 95.44 214 PHE A O 1
ATOM 1687 N N . ARG A 1 215 ? 5.375 -15.891 2.314 1 95.19 215 ARG A N 1
ATOM 1688 C CA . ARG A 1 215 ? 4.055 -16.484 2.139 1 95.19 215 ARG A CA 1
ATOM 1689 C C . ARG A 1 215 ? 3.92 -17.109 0.752 1 95.19 215 ARG A C 1
ATOM 1691 O O . ARG A 1 215 ? 3.08 -17.984 0.54 1 95.19 215 ARG A O 1
ATOM 1698 N N . HIS A 1 216 ? 4.723 -16.672 -0.183 1 97.06 216 HIS A N 1
ATOM 1699 C CA . HIS A 1 216 ? 4.707 -17.188 -1.548 1 97.06 216 HIS A CA 1
ATOM 1700 C C . HIS A 1 216 ? 5.992 -17.938 -1.864 1 97.06 216 HIS A C 1
ATOM 1702 O O . HIS A 1 216 ? 7.051 -17.625 -1.316 1 97.06 216 HIS A O 1
ATOM 1708 N N . VAL A 1 217 ? 5.926 -18.859 -2.756 1 97.81 217 VAL A N 1
ATOM 1709 C CA . VAL A 1 217 ? 7.07 -19.734 -3.004 1 97.81 217 VAL A CA 1
ATOM 1710 C C . VAL A 1 217 ? 7.699 -19.391 -4.352 1 97.81 217 VAL A C 1
ATOM 1712 O O . VAL A 1 217 ? 8.656 -20.031 -4.777 1 97.81 217 VAL A O 1
ATOM 1715 N N . HIS A 1 218 ? 7.148 -18.359 -5.078 1 98.62 218 HIS A N 1
ATOM 1716 C CA . HIS A 1 218 ? 7.691 -17.984 -6.379 1 98.62 218 HIS A CA 1
ATOM 1717 C C . HIS A 1 218 ? 9.164 -17.594 -6.266 1 98.62 218 HIS A C 1
ATOM 1719 O O . HIS A 1 218 ? 9.531 -16.766 -5.434 1 98.62 218 HIS A O 1
ATOM 1725 N N . GLY A 1 219 ? 9.977 -18.25 -7.016 1 98.38 219 GLY A N 1
ATOM 1726 C CA . GLY A 1 219 ? 11.406 -17.953 -7.016 1 98.38 219 GLY A CA 1
ATOM 1727 C C . GLY A 1 219 ? 12.172 -18.734 -5.969 1 98.38 219 GLY A C 1
ATOM 1728 O O . GLY A 1 219 ? 13.391 -18.578 -5.84 1 98.38 219 GLY A O 1
ATOM 1729 N N . PHE A 1 220 ? 11.547 -19.594 -5.223 1 98.06 220 PHE A N 1
ATOM 1730 C CA . PHE A 1 220 ? 12.219 -20.406 -4.219 1 98.06 220 PHE A CA 1
ATOM 1731 C C . PHE A 1 220 ? 13.07 -21.484 -4.879 1 98.06 220 PHE A C 1
ATOM 1733 O O . PHE A 1 220 ? 12.594 -22.219 -5.75 1 98.06 220 PHE A O 1
ATOM 1740 N N . GLN A 1 221 ? 14.289 -21.531 -4.551 1 96.81 221 GLN A N 1
ATOM 1741 C CA . GLN A 1 221 ? 15.227 -22.516 -5.082 1 96.81 221 GLN A CA 1
ATOM 1742 C C . GLN A 1 221 ? 15.398 -23.688 -4.125 1 96.81 221 GLN A C 1
ATOM 1744 O O . GLN A 1 221 ? 15.695 -23.5 -2.945 1 96.81 221 GLN A O 1
ATOM 1749 N N . ILE A 1 222 ? 15.25 -24.859 -4.672 1 96.81 222 ILE A N 1
ATOM 1750 C CA . ILE A 1 222 ? 15.336 -26.078 -3.887 1 96.81 222 ILE A CA 1
ATOM 1751 C C . ILE A 1 222 ? 16.453 -26.969 -4.426 1 96.81 222 ILE A C 1
ATOM 1753 O O . ILE A 1 222 ? 16.484 -27.281 -5.617 1 96.81 222 ILE A O 1
ATOM 1757 N N . PRO A 1 223 ? 17.375 -27.359 -3.545 1 96.12 223 PRO A N 1
ATOM 1758 C CA . PRO A 1 223 ? 18.344 -28.375 -3.994 1 96.12 223 PRO A CA 1
ATOM 1759 C C . PRO A 1 223 ? 17.672 -29.688 -4.418 1 96.12 223 PRO A C 1
ATOM 1761 O O . PRO A 1 223 ? 16.734 -30.141 -3.76 1 96.12 223 PRO A O 1
ATOM 1764 N N . SER A 1 224 ? 18.188 -30.297 -5.484 1 96.62 224 SER A N 1
ATOM 1765 C CA . SER A 1 224 ? 17.609 -31.531 -5.996 1 96.62 224 SER A CA 1
ATOM 1766 C C . SER A 1 224 ? 17.641 -32.625 -4.945 1 96.62 224 SER A C 1
ATOM 1768 O O . SER A 1 224 ? 16.734 -33.5 -4.906 1 96.62 224 SER A O 1
ATOM 1770 N N . THR A 1 225 ? 18.594 -32.562 -4.055 1 96.56 225 THR A N 1
ATOM 1771 C CA . THR A 1 225 ? 18.719 -33.594 -3.008 1 96.56 225 THR A CA 1
ATOM 1772 C C . THR A 1 225 ? 17.531 -33.531 -2.049 1 96.56 225 THR A C 1
ATOM 1774 O O . THR A 1 225 ? 17.094 -34.562 -1.543 1 96.56 225 THR A O 1
ATOM 1777 N N . GLN A 1 226 ? 17.016 -32.375 -1.851 1 96.31 226 GLN A N 1
ATOM 1778 C CA . GLN A 1 226 ? 15.883 -32.219 -0.953 1 96.31 226 GLN A CA 1
ATOM 1779 C C . GLN A 1 226 ? 14.609 -32.781 -1.575 1 96.31 226 GLN A C 1
ATOM 1781 O O . GLN A 1 226 ? 13.766 -33.344 -0.874 1 96.31 226 GLN A O 1
ATOM 1786 N N . VAL A 1 227 ? 14.516 -32.656 -2.834 1 95.94 227 VAL A N 1
ATOM 1787 C CA . VAL A 1 227 ? 13.352 -33.188 -3.531 1 95.94 227 VAL A CA 1
ATOM 1788 C C . VAL A 1 227 ? 13.391 -34.719 -3.494 1 95.94 227 VAL A C 1
ATOM 1790 O O . VAL A 1 227 ? 12.367 -35.375 -3.236 1 95.94 227 VAL A O 1
ATOM 1793 N N . ARG A 1 228 ? 14.539 -35.25 -3.693 1 94.31 228 ARG A N 1
ATOM 1794 C CA . ARG A 1 228 ? 14.695 -36.719 -3.67 1 94.31 228 ARG A CA 1
ATOM 1795 C C . ARG A 1 228 ? 14.383 -37.281 -2.289 1 94.31 228 ARG A C 1
ATOM 1797 O O . ARG A 1 228 ? 13.695 -38.281 -2.17 1 94.31 228 ARG A O 1
ATOM 1804 N N . SER A 1 229 ? 14.883 -36.594 -1.326 1 95.56 229 SER A N 1
ATOM 1805 C CA . SER A 1 229 ? 14.625 -37 0.046 1 95.56 229 SER A CA 1
ATOM 1806 C C . SER A 1 229 ? 13.133 -36.938 0.37 1 95.56 229 SER A C 1
ATOM 1808 O O . SER A 1 229 ? 12.594 -37.812 1.044 1 95.56 229 SER A O 1
ATOM 1810 N N . LEU A 1 230 ? 12.516 -35.906 -0.088 1 94.62 230 LEU A N 1
ATOM 1811 C CA . LEU A 1 230 ? 11.086 -35.75 0.132 1 94.62 230 LEU A CA 1
ATOM 1812 C C . LEU A 1 230 ? 10.297 -36.875 -0.548 1 94.62 230 LEU A C 1
ATOM 1814 O O . LEU A 1 230 ? 9.32 -37.375 0.012 1 94.62 230 LEU A O 1
ATOM 1818 N N . GLY A 1 231 ? 10.711 -37.219 -1.725 1 93.31 231 GLY A N 1
ATOM 1819 C CA . GLY A 1 231 ? 10.062 -38.281 -2.438 1 93.31 231 GLY A CA 1
ATOM 1820 C C . GLY A 1 231 ? 10.062 -39.594 -1.666 1 93.31 231 GLY A C 1
ATOM 1821 O O . GLY A 1 231 ? 9.023 -40.25 -1.539 1 93.31 231 GLY A O 1
ATOM 1822 N N . LYS A 1 232 ? 11.18 -39.906 -1.106 1 92.44 232 LYS A N 1
ATOM 1823 C CA . LYS A 1 232 ? 11.312 -41.125 -0.314 1 92.44 232 LYS A CA 1
ATOM 1824 C C . LYS A 1 232 ? 10.391 -41.094 0.905 1 92.44 232 LYS A C 1
ATOM 1826 O O . LYS A 1 232 ? 9.719 -42.094 1.212 1 92.44 232 LYS A O 1
ATOM 1831 N N . SER A 1 233 ? 10.344 -39.938 1.519 1 93.31 233 SER A N 1
ATOM 1832 C CA . SER A 1 233 ? 9.539 -39.781 2.725 1 93.31 233 SER A CA 1
ATOM 1833 C C . SER A 1 233 ? 8.055 -39.875 2.408 1 93.31 233 SER A C 1
ATOM 1835 O O . SER A 1 233 ? 7.297 -40.562 3.102 1 93.31 233 SER A O 1
ATOM 1837 N N . LEU A 1 234 ? 7.625 -39.188 1.37 1 92.81 234 LEU A N 1
ATOM 1838 C CA . LEU A 1 234 ? 6.207 -39.125 1.033 1 92.81 234 LEU A CA 1
ATOM 1839 C C . LEU A 1 234 ? 5.676 -40.5 0.647 1 92.81 234 LEU A C 1
ATOM 1841 O O . LEU A 1 234 ? 4.543 -40.844 0.989 1 92.81 234 LEU A O 1
ATOM 1845 N N . TRP A 1 235 ? 6.422 -41.219 -0.012 1 90 235 TRP A N 1
ATOM 1846 C CA . TRP A 1 235 ? 5.953 -42.5 -0.507 1 90 235 TRP A CA 1
ATOM 1847 C C . TRP A 1 235 ? 5.809 -43.5 0.633 1 90 235 TRP A C 1
ATOM 1849 O O . TRP A 1 235 ? 5.09 -44.5 0.507 1 90 235 TRP A O 1
ATOM 1859 N N . ALA A 1 236 ? 6.465 -43.25 1.74 1 90.75 236 ALA A N 1
ATOM 1860 C CA . ALA A 1 236 ? 6.355 -44.125 2.918 1 90.75 236 ALA A CA 1
ATOM 1861 C C . ALA A 1 236 ? 5.16 -43.719 3.777 1 90.75 236 ALA A C 1
ATOM 1863 O O . ALA A 1 236 ? 4.82 -44.406 4.738 1 90.75 236 ALA A O 1
ATOM 1864 N N . MET A 1 237 ? 4.477 -42.625 3.426 1 93.25 237 MET A N 1
ATOM 1865 C CA . MET A 1 237 ? 3.387 -42.062 4.234 1 93.25 237 MET A CA 1
ATOM 1866 C C . MET A 1 237 ? 2.035 -42.375 3.596 1 93.25 237 MET A C 1
ATOM 1868 O O . MET A 1 237 ? 1.948 -42.562 2.381 1 93.25 237 MET A O 1
ATOM 1872 N N . SER A 1 238 ? 1.011 -42.406 4.441 1 93.06 238 SER A N 1
ATOM 1873 C CA . SER A 1 238 ? -0.356 -42.469 3.938 1 93.06 238 SER A CA 1
ATOM 1874 C C . SER A 1 238 ? -0.851 -41.125 3.482 1 93.06 238 SER A C 1
ATOM 1876 O O . SER A 1 238 ? -0.26 -40.094 3.828 1 93.06 238 SER A O 1
ATOM 1878 N N . ASP A 1 239 ? -1.915 -41.156 2.682 1 90.81 239 ASP A N 1
ATOM 1879 C CA . ASP A 1 239 ? -2.502 -39.875 2.238 1 90.81 239 ASP A CA 1
ATOM 1880 C C . ASP A 1 239 ? -2.959 -39.031 3.428 1 90.81 239 ASP A C 1
ATOM 1882 O O . ASP A 1 239 ? -2.859 -37.812 3.402 1 90.81 239 ASP A O 1
ATOM 1886 N N . GLU A 1 240 ? -3.473 -39.656 4.461 1 94.12 240 GLU A N 1
ATOM 1887 C CA . GLU A 1 240 ? -3.932 -38.969 5.66 1 94.12 240 GLU A CA 1
ATOM 1888 C C . GLU A 1 240 ? -2.773 -38.281 6.379 1 94.12 240 GLU A C 1
ATOM 1890 O O . GLU A 1 240 ? -2.918 -37.156 6.879 1 94.12 240 GLU A O 1
ATOM 1895 N N . GLU A 1 241 ? -1.691 -38.938 6.422 1 94.88 241 GLU A N 1
ATOM 1896 C CA . GLU A 1 241 ? -0.496 -38.375 7.039 1 94.88 241 GLU A CA 1
ATOM 1897 C C . GLU A 1 241 ? 0.032 -37.188 6.238 1 94.88 241 GLU A C 1
ATOM 1899 O O . GLU A 1 241 ? 0.425 -36.156 6.809 1 94.88 241 GLU A O 1
ATOM 1904 N N . ILE A 1 242 ? 0.009 -37.344 4.926 1 94.44 242 ILE A N 1
ATOM 1905 C CA . ILE A 1 242 ? 0.505 -36.312 4.031 1 94.44 242 ILE A CA 1
ATOM 1906 C C . ILE A 1 242 ? -0.366 -35.062 4.152 1 94.44 242 ILE A C 1
ATOM 1908 O O . ILE A 1 242 ? 0.14 -33.938 4.121 1 94.44 242 ILE A O 1
ATOM 1912 N N . ALA A 1 243 ? -1.648 -35.219 4.316 1 93.62 243 ALA A N 1
ATOM 1913 C CA . ALA A 1 243 ? -2.6 -34.125 4.43 1 93.62 243 ALA A CA 1
ATOM 1914 C C . ALA A 1 243 ? -2.287 -33.25 5.641 1 93.62 243 ALA A C 1
ATOM 1916 O O . ALA A 1 243 ? -2.648 -32.062 5.676 1 93.62 243 ALA A O 1
ATOM 1917 N N . LYS A 1 244 ? -1.571 -33.75 6.586 1 93.38 244 LYS A N 1
ATOM 1918 C CA . LYS A 1 244 ? -1.269 -33.031 7.828 1 93.38 244 LYS A CA 1
ATOM 1919 C C . LYS A 1 244 ? 0.04 -32.281 7.715 1 93.38 244 LYS A C 1
ATOM 1921 O O . LYS A 1 244 ? 0.352 -31.438 8.57 1 93.38 244 LYS A O 1
ATOM 1926 N N . LEU A 1 245 ? 0.747 -32.594 6.664 1 92.56 245 LEU A N 1
ATOM 1927 C CA . LEU A 1 245 ? 1.997 -31.859 6.469 1 92.56 245 LEU A CA 1
ATOM 1928 C C . LEU A 1 245 ? 1.73 -30.391 6.152 1 92.56 245 LEU A C 1
ATOM 1930 O O . LEU A 1 245 ? 0.847 -30.062 5.352 1 92.56 245 LEU A O 1
ATOM 1934 N N . PRO A 1 246 ? 2.486 -29.453 6.75 1 90.31 246 PRO A N 1
ATOM 1935 C CA . PRO A 1 246 ? 2.275 -28.031 6.496 1 90.31 246 PRO A CA 1
ATOM 1936 C C . PRO A 1 246 ? 2.471 -27.656 5.027 1 90.31 246 PRO A C 1
ATOM 1938 O O . PRO A 1 246 ? 3.484 -28.016 4.426 1 90.31 246 PRO A O 1
ATOM 1941 N N . GLY A 1 247 ? 1.449 -26.969 4.488 1 89.69 247 GLY A N 1
ATOM 1942 C CA . GLY A 1 247 ? 1.589 -26.422 3.146 1 89.69 247 GLY A CA 1
ATOM 1943 C C . GLY A 1 247 ? 1.011 -27.328 2.078 1 89.69 247 GLY A C 1
ATOM 1944 O O . GLY A 1 247 ? 0.847 -26.922 0.927 1 89.69 247 GLY A O 1
ATOM 1945 N N . ILE A 1 248 ? 0.703 -28.578 2.318 1 90.81 248 ILE A N 1
ATOM 1946 C CA . ILE A 1 248 ? 0.227 -29.516 1.301 1 90.81 248 ILE A CA 1
ATOM 1947 C C . ILE A 1 248 ? -1.3 -29.547 1.303 1 90.81 248 ILE A C 1
ATOM 1949 O O . ILE A 1 248 ? -1.934 -29.25 0.285 1 90.81 248 ILE A O 1
ATOM 1953 N N . GLY A 1 249 ? -1.94 -29.656 2.391 1 85.44 249 GLY A N 1
ATOM 1954 C CA . GLY A 1 249 ? -3.387 -29.688 2.527 1 85.44 249 GLY A CA 1
ATOM 1955 C C . GLY A 1 249 ? -4 -31.016 2.088 1 85.44 249 GLY A C 1
ATOM 1956 O O . GLY A 1 249 ? -3.32 -31.844 1.485 1 85.44 249 GLY A O 1
ATOM 1957 N N . VAL A 1 250 ? -5.355 -31.219 2.223 1 87.06 250 VAL A N 1
ATOM 1958 C CA . VAL A 1 250 ? -6.086 -32.469 2.014 1 87.06 250 VAL A CA 1
ATOM 1959 C C . VAL A 1 250 ? -6.254 -32.719 0.517 1 87.06 250 VAL A C 1
ATOM 1961 O O . VAL A 1 250 ? -6.09 -33.844 0.05 1 87.06 250 VAL A O 1
ATOM 1964 N N . GLU A 1 251 ? -6.43 -31.719 -0.164 1 85 251 GLU A N 1
ATOM 1965 C CA . GLU A 1 251 ? -6.738 -31.875 -1.582 1 85 251 GLU A CA 1
ATOM 1966 C C . GLU A 1 251 ? -5.516 -32.344 -2.369 1 85 251 GLU A C 1
ATOM 1968 O O . GLU A 1 251 ? -5.645 -33.062 -3.355 1 85 251 GLU A O 1
ATOM 1973 N N . ARG A 1 252 ? -4.359 -31.969 -1.837 1 89.38 252 ARG A N 1
ATOM 1974 C CA . ARG A 1 252 ? -3.129 -32.281 -2.561 1 89.38 252 ARG A CA 1
ATOM 1975 C C . ARG A 1 252 ? -2.512 -33.562 -2.061 1 89.38 252 ARG A C 1
ATOM 1977 O O . ARG A 1 252 ? -1.63 -34.125 -2.711 1 89.38 252 ARG A O 1
ATOM 1984 N N . SER A 1 253 ? -2.969 -34.094 -0.972 1 90.81 253 SER A N 1
ATOM 1985 C CA . SER A 1 253 ? -2.404 -35.312 -0.395 1 90.81 253 SER A CA 1
ATOM 1986 C C . SER A 1 253 ? -2.564 -36.5 -1.34 1 90.81 253 SER A C 1
ATOM 1988 O O . SER A 1 253 ? -1.748 -37.406 -1.327 1 90.81 253 SER A O 1
ATOM 1990 N N . VAL A 1 254 ? -3.463 -36.375 -2.236 1 85.62 254 VAL A N 1
ATOM 1991 C CA . VAL A 1 254 ? -3.777 -37.469 -3.154 1 85.62 254 VAL A CA 1
ATOM 1992 C C . VAL A 1 254 ? -2.789 -37.469 -4.316 1 85.62 254 VAL A C 1
ATOM 1994 O O . VAL A 1 254 ? -2.428 -38.531 -4.836 1 85.62 254 VAL A O 1
ATOM 1997 N N . THR A 1 255 ? -2.281 -36.312 -4.652 1 92.81 255 THR A N 1
ATOM 1998 C CA . THR A 1 255 ? -1.55 -36.219 -5.914 1 92.81 255 THR A CA 1
ATOM 1999 C C . THR A 1 255 ? -0.078 -35.906 -5.664 1 92.81 255 THR A C 1
ATOM 2001 O O . THR A 1 255 ? 0.76 -36.062 -6.547 1 92.81 255 THR A O 1
ATOM 2004 N N . VAL A 1 256 ? 0.252 -35.406 -4.52 1 95.19 256 VAL A N 1
ATOM 2005 C CA . VAL A 1 256 ? 1.596 -34.906 -4.281 1 95.19 256 VAL A CA 1
ATOM 2006 C C . VAL A 1 256 ? 2.609 -36.031 -4.359 1 95.19 256 VAL A C 1
ATOM 2008 O O . VAL A 1 256 ? 3.744 -35.844 -4.801 1 95.19 256 VAL A O 1
ATOM 2011 N N . LYS A 1 257 ? 2.238 -37.25 -4.055 1 92.81 257 LYS A N 1
ATOM 2012 C CA . LYS A 1 257 ? 3.111 -38.438 -4.117 1 92.81 257 LYS A CA 1
ATOM 2013 C C . LYS A 1 257 ? 3.539 -38.719 -5.555 1 92.81 257 LYS A C 1
ATOM 2015 O O . LYS A 1 257 ? 4.715 -38.969 -5.816 1 92.81 257 LYS A O 1
ATOM 2020 N N . THR A 1 258 ? 2.568 -38.688 -6.34 1 94.38 258 THR A N 1
ATOM 2021 C CA . THR A 1 258 ? 2.844 -38.938 -7.75 1 94.38 258 THR A CA 1
ATOM 2022 C C . THR A 1 258 ? 3.602 -37.781 -8.383 1 94.38 258 THR A C 1
ATOM 2024 O O . THR A 1 258 ? 4.5 -38 -9.203 1 94.38 258 THR A O 1
ATOM 2027 N N . ALA A 1 259 ? 3.232 -36.625 -8 1 96.69 259 ALA A N 1
ATOM 2028 C CA . ALA A 1 259 ? 3.889 -35.406 -8.531 1 96.69 259 ALA A CA 1
ATOM 2029 C C . ALA A 1 259 ? 5.379 -35.438 -8.211 1 96.69 259 ALA A C 1
ATOM 2031 O O . ALA A 1 259 ? 6.207 -35.094 -9.062 1 96.69 259 ALA A O 1
ATOM 2032 N N . VAL A 1 260 ? 5.734 -35.75 -6.969 1 96.69 260 VAL A N 1
ATOM 2033 C CA . VAL A 1 260 ? 7.129 -35.719 -6.551 1 96.69 260 VAL A CA 1
ATOM 2034 C C . VAL A 1 260 ? 7.938 -36.75 -7.336 1 96.69 260 VAL A C 1
ATOM 2036 O O . VAL A 1 260 ? 9.109 -36.531 -7.641 1 96.69 260 VAL A O 1
ATOM 2039 N N . LEU A 1 261 ? 7.34 -37.844 -7.75 1 96 261 LEU A N 1
ATOM 2040 C CA . LEU A 1 261 ? 8.023 -38.844 -8.555 1 96 261 LEU A CA 1
ATOM 2041 C C . LEU A 1 261 ? 8.359 -38.312 -9.938 1 96 261 LEU A C 1
ATOM 2043 O O . LEU A 1 261 ? 9.453 -38.531 -10.453 1 96 261 LEU A O 1
ATOM 2047 N N . VAL A 1 262 ? 7.383 -37.625 -10.508 1 97.69 262 VAL A N 1
ATOM 2048 C CA . VAL A 1 262 ? 7.625 -37 -11.82 1 97.69 262 VAL A CA 1
ATOM 2049 C C . VAL A 1 262 ? 8.789 -36.031 -11.727 1 97.69 262 VAL A C 1
ATOM 2051 O O . VAL A 1 262 ? 9.695 -36.062 -12.562 1 97.69 262 VAL A O 1
ATOM 2054 N N . ILE A 1 263 ? 8.781 -35.219 -10.711 1 98.06 263 ILE A N 1
ATOM 2055 C CA . ILE A 1 263 ? 9.812 -34.219 -10.523 1 98.06 263 ILE A CA 1
ATOM 2056 C C . ILE A 1 263 ? 11.164 -34.875 -10.312 1 98.06 263 ILE A C 1
ATOM 2058 O O . ILE A 1 263 ? 12.172 -34.438 -10.883 1 98.06 263 ILE A O 1
ATOM 2062 N N . GLU A 1 264 ? 11.195 -35.906 -9.516 1 96.56 264 GLU A N 1
ATOM 2063 C CA . GLU A 1 264 ? 12.438 -36.625 -9.258 1 96.56 264 GLU A CA 1
ATOM 2064 C C . GLU A 1 264 ? 13.023 -37.219 -10.547 1 96.56 264 GLU A C 1
ATOM 2066 O O . GLU A 1 264 ? 14.234 -37.125 -10.773 1 96.56 264 GLU A O 1
ATOM 2071 N N . GLU A 1 265 ? 12.18 -37.812 -11.312 1 96.31 265 GLU A N 1
ATOM 2072 C CA . GLU A 1 265 ? 12.656 -38.406 -12.555 1 96.31 265 GLU A CA 1
ATOM 2073 C C . GLU A 1 265 ? 13.18 -37.312 -13.516 1 96.31 265 GLU A C 1
ATOM 2075 O O . GLU A 1 265 ? 14.125 -37.562 -14.266 1 96.31 265 GLU A O 1
ATOM 2080 N N . LEU A 1 266 ? 12.516 -36.156 -13.516 1 97.25 266 LEU A N 1
ATOM 2081 C CA . LEU A 1 266 ? 13.023 -35.031 -14.305 1 97.25 266 LEU A CA 1
ATOM 2082 C C . LEU A 1 266 ? 14.398 -34.625 -13.805 1 97.25 266 LEU A C 1
ATOM 2084 O O . LEU A 1 266 ? 15.312 -34.406 -14.609 1 97.25 266 LEU A O 1
ATOM 2088 N N . LEU A 1 267 ? 14.5 -34.469 -12.492 1 96.56 267 LEU A N 1
ATOM 2089 C CA . LEU A 1 267 ? 15.773 -34.062 -11.898 1 96.56 267 LEU A CA 1
ATOM 2090 C C . LEU A 1 267 ? 16.859 -35.094 -12.227 1 96.56 267 LEU A C 1
ATOM 2092 O O . LEU A 1 267 ? 18 -34.719 -12.492 1 96.56 267 LEU A O 1
ATOM 2096 N N . ASN A 1 268 ? 16.516 -36.312 -12.18 1 93.88 268 ASN A N 1
ATOM 2097 C CA . ASN A 1 268 ? 17.469 -37.375 -12.5 1 93.88 268 ASN A CA 1
ATOM 2098 C C . ASN A 1 268 ? 17.891 -37.344 -13.969 1 93.88 268 ASN A C 1
ATOM 2100 O O . ASN A 1 268 ? 19.062 -37.469 -14.289 1 93.88 268 ASN A O 1
ATOM 2104 N N . LEU A 1 269 ? 16.906 -37.188 -14.797 1 95.31 269 LEU A N 1
ATOM 2105 C CA . LEU A 1 269 ? 17.172 -37.188 -16.234 1 95.31 269 LEU A CA 1
ATOM 2106 C C . LEU A 1 269 ? 18.109 -36.031 -16.594 1 95.31 269 LEU A C 1
ATOM 2108 O O . LEU A 1 269 ? 19.078 -36.219 -17.344 1 95.31 269 LEU A O 1
ATOM 2112 N N . PHE A 1 270 ? 17.859 -34.875 -15.992 1 96.06 270 PHE A N 1
ATOM 2113 C CA . PHE A 1 270 ? 18.578 -33.656 -16.391 1 96.06 270 PHE A CA 1
ATOM 2114 C C . PHE A 1 270 ? 19.781 -33.438 -15.492 1 96.06 270 PHE A C 1
ATOM 2116 O O . PHE A 1 270 ? 20.594 -32.531 -15.75 1 96.06 270 PHE A O 1
ATOM 2123 N N . ASP A 1 271 ? 19.891 -34.188 -14.406 1 95.5 271 ASP A N 1
ATOM 2124 C CA . ASP A 1 271 ? 20.938 -34 -13.414 1 95.5 271 ASP A CA 1
ATOM 2125 C C . ASP A 1 271 ? 21.031 -32.562 -12.945 1 95.5 271 ASP A C 1
ATOM 2127 O O . ASP A 1 271 ? 22.125 -32 -12.867 1 95.5 271 ASP A O 1
ATOM 2131 N N . ALA A 1 272 ? 19.875 -31.953 -12.867 1 95.12 272 ALA A N 1
ATOM 2132 C CA . ALA A 1 272 ? 19.828 -30.562 -12.438 1 95.12 272 ALA A CA 1
ATOM 2133 C C . ALA A 1 272 ? 20.141 -30.422 -10.945 1 95.12 272 ALA A C 1
ATOM 2135 O O . ALA A 1 272 ? 19.547 -31.141 -10.125 1 95.12 272 ALA A O 1
ATOM 2136 N N . PRO A 1 273 ? 20.984 -29.516 -10.57 1 95.62 273 PRO A N 1
ATOM 2137 C CA . PRO A 1 273 ? 21.359 -29.391 -9.156 1 95.62 273 PRO A CA 1
ATOM 2138 C C . PRO A 1 273 ? 20.266 -28.734 -8.32 1 95.62 273 PRO A C 1
ATOM 2140 O O . PRO A 1 273 ? 20.172 -28.953 -7.113 1 95.62 273 PRO A O 1
ATOM 2143 N N . THR A 1 274 ? 19.438 -27.859 -8.992 1 96.06 274 THR A N 1
ATOM 2144 C CA . THR A 1 274 ? 18.422 -27.109 -8.273 1 96.06 274 THR A CA 1
ATOM 2145 C C . THR A 1 274 ? 17.125 -27.062 -9.078 1 96.06 274 THR A C 1
ATOM 2147 O O . THR A 1 274 ? 17.125 -27.297 -10.281 1 96.06 274 THR A O 1
ATOM 2150 N N . MET A 1 275 ? 16.125 -26.797 -8.375 1 97.94 275 MET A N 1
ATOM 2151 C CA . MET A 1 275 ? 14.812 -26.5 -8.953 1 97.94 275 MET A CA 1
ATOM 2152 C C . MET A 1 275 ? 14.273 -25.172 -8.422 1 97.94 275 MET A C 1
ATOM 2154 O O . MET A 1 275 ? 14.438 -24.859 -7.246 1 97.94 275 MET A O 1
ATOM 2158 N N . ILE A 1 276 ? 13.727 -24.391 -9.281 1 98.62 276 ILE A N 1
ATOM 2159 C CA . ILE A 1 276 ? 13.07 -23.141 -8.898 1 98.62 276 ILE A CA 1
ATOM 2160 C C . ILE A 1 276 ? 11.555 -23.297 -9.031 1 98.62 276 ILE A C 1
ATOM 2162 O O . ILE A 1 276 ? 11.07 -23.875 -10.008 1 98.62 276 ILE A O 1
ATOM 2166 N N . ILE A 1 277 ? 10.828 -22.797 -8.086 1 98.62 277 ILE A N 1
ATOM 2167 C CA . ILE A 1 277 ? 9.367 -22.859 -8.141 1 98.62 277 ILE A CA 1
ATOM 2168 C C . ILE A 1 277 ? 8.812 -21.609 -8.812 1 98.62 277 ILE A C 1
ATOM 2170 O O . ILE A 1 277 ? 9.195 -20.484 -8.461 1 98.62 277 ILE A O 1
ATOM 2174 N N . SER A 1 278 ? 7.922 -21.797 -9.742 1 98.81 278 SER A N 1
ATOM 2175 C CA . SER A 1 278 ? 7.168 -20.703 -10.344 1 98.81 278 SER A CA 1
ATOM 2176 C C . SER A 1 278 ? 5.703 -20.75 -9.93 1 98.81 278 SER A C 1
ATOM 2178 O O . SER A 1 278 ? 5.023 -21.75 -10.125 1 98.81 278 SER A O 1
ATOM 2180 N N . GLU A 1 279 ? 5.238 -19.688 -9.367 1 98.5 279 GLU A N 1
ATOM 2181 C CA . GLU A 1 279 ? 3.805 -19.578 -9.125 1 98.5 279 GLU A CA 1
ATOM 2182 C C . GLU A 1 279 ? 3.066 -19.078 -10.359 1 98.5 279 GLU A C 1
ATOM 2184 O O . GLU A 1 279 ? 1.835 -19.078 -10.398 1 98.5 279 GLU A O 1
ATOM 2189 N N . PHE A 1 280 ? 3.852 -18.656 -11.32 1 98.62 280 PHE A N 1
ATOM 2190 C CA . PHE A 1 280 ? 3.25 -18.297 -12.594 1 98.62 280 PHE A CA 1
ATOM 2191 C C . PHE A 1 280 ? 3.131 -19.516 -13.5 1 98.62 280 PHE A C 1
ATOM 2193 O O . PHE A 1 280 ? 4.086 -20.281 -13.641 1 98.62 280 PHE A O 1
ATOM 2200 N N . GLY A 1 281 ? 2.004 -19.75 -14 1 97.75 281 GLY A N 1
ATOM 2201 C CA . GLY A 1 281 ? 1.715 -20.797 -14.961 1 97.75 281 GLY A CA 1
ATOM 2202 C C . GLY A 1 281 ? 1.021 -20.297 -16.203 1 97.75 281 GLY A C 1
ATOM 2203 O O . GLY A 1 281 ? 1.352 -19.219 -16.719 1 97.75 281 GLY A O 1
ATOM 2204 N N . MET A 1 282 ? 0.168 -21.078 -16.703 1 97.81 282 MET A N 1
ATOM 2205 C CA . MET A 1 282 ? -0.511 -20.781 -17.969 1 97.81 282 MET A CA 1
ATOM 2206 C C . MET A 1 282 ? -1.363 -19.531 -17.828 1 97.81 282 MET A C 1
ATOM 2208 O O . MET A 1 282 ? -1.402 -18.703 -18.75 1 97.81 282 MET A O 1
ATOM 2212 N N . ARG A 1 283 ? -2.061 -19.312 -16.688 1 98.38 283 ARG A N 1
ATOM 2213 C CA . ARG A 1 283 ? -2.953 -18.172 -16.531 1 98.38 283 ARG A CA 1
ATOM 2214 C C . ARG A 1 283 ? -2.184 -16.859 -16.609 1 98.38 283 ARG A C 1
ATOM 2216 O O . ARG A 1 283 ? -2.598 -15.938 -17.312 1 98.38 283 ARG A O 1
ATOM 2223 N N . GLU A 1 284 ? -1.08 -16.812 -15.906 1 98.69 284 GLU A N 1
ATOM 2224 C CA . GLU A 1 284 ? -0.23 -15.633 -15.953 1 98.69 284 GLU A CA 1
ATOM 2225 C C . GLU A 1 284 ? 0.393 -15.445 -17.328 1 98.69 284 GLU A C 1
ATOM 2227 O O . GLU A 1 284 ? 0.463 -14.328 -17.844 1 98.69 284 GLU A O 1
ATOM 2232 N N . GLY A 1 285 ? 0.838 -16.578 -17.922 1 98.81 285 GLY A N 1
ATOM 2233 C CA . GLY A 1 285 ? 1.418 -16.5 -19.25 1 98.81 285 GLY A CA 1
ATOM 2234 C C . GLY A 1 285 ? 0.47 -15.93 -20.281 1 98.81 285 GLY A C 1
ATOM 2235 O O . GLY A 1 285 ? 0.903 -15.266 -21.219 1 98.81 285 GLY A O 1
ATOM 2236 N N . LYS A 1 286 ? -0.777 -16.203 -20.141 1 98.69 286 LYS A N 1
ATOM 2237 C CA . LYS A 1 286 ? -1.778 -15.711 -21.078 1 98.69 286 LYS A CA 1
ATOM 2238 C C . LYS A 1 286 ? -1.814 -14.188 -21.094 1 98.69 286 LYS A C 1
ATOM 2240 O O . LYS A 1 286 ? -2.211 -13.578 -22.094 1 98.69 286 LYS A O 1
ATOM 2245 N N . MET A 1 287 ? -1.371 -13.539 -20.016 1 98.31 287 MET A N 1
ATOM 2246 C CA . MET A 1 287 ? -1.362 -12.078 -19.906 1 98.31 287 MET A CA 1
ATOM 2247 C C . MET A 1 287 ? -0.101 -11.492 -20.531 1 98.31 287 MET A C 1
ATOM 2249 O O . MET A 1 287 ? 0.073 -10.273 -20.562 1 98.31 287 MET A O 1
ATOM 2253 N N . MET A 1 288 ? 0.775 -12.398 -21.047 1 98.56 288 MET A N 1
ATOM 2254 C CA . MET A 1 288 ? 2.08 -11.945 -21.531 1 98.56 288 MET A CA 1
ATOM 2255 C C . MET A 1 288 ? 2.199 -12.141 -23.031 1 98.56 288 MET A C 1
ATOM 2257 O O . MET A 1 288 ? 1.574 -13.039 -23.609 1 98.56 288 MET A O 1
ATOM 2261 N N . GLU A 1 289 ? 3.025 -11.391 -23.656 1 97.75 289 GLU A N 1
ATOM 2262 C CA . GLU A 1 289 ? 3.066 -11.367 -25.125 1 97.75 289 GLU A CA 1
ATOM 2263 C C . GLU A 1 289 ? 4.25 -12.18 -25.641 1 97.75 289 GLU A C 1
ATOM 2265 O O . GLU A 1 289 ? 4.102 -12.961 -26.578 1 97.75 289 GLU A O 1
ATOM 2270 N N . ARG A 1 290 ? 5.418 -11.852 -25.141 1 98.06 290 ARG A N 1
ATOM 2271 C CA . ARG A 1 290 ? 6.637 -12.484 -25.641 1 98.06 290 ARG A CA 1
ATOM 2272 C C . ARG A 1 290 ? 7.695 -12.555 -24.547 1 98.06 290 ARG A C 1
ATOM 2274 O O . ARG A 1 290 ? 7.547 -11.938 -23.484 1 98.06 290 ARG A O 1
ATOM 2281 N N . GLU A 1 291 ? 8.727 -13.273 -24.781 1 98.25 291 GLU A N 1
ATOM 2282 C CA . GLU A 1 291 ? 9.82 -13.398 -23.828 1 98.25 291 GLU A CA 1
ATOM 2283 C C . GLU A 1 291 ? 10.57 -12.078 -23.688 1 98.25 291 GLU A C 1
ATOM 2285 O O . GLU A 1 291 ? 10.875 -11.414 -24.672 1 98.25 291 GLU A O 1
ATOM 2290 N N . GLU A 1 292 ? 10.766 -11.656 -22.5 1 98.19 292 GLU A N 1
ATOM 2291 C CA . GLU A 1 292 ? 11.719 -10.578 -22.234 1 98.19 292 GLU A CA 1
ATOM 2292 C C . GLU A 1 292 ? 13.148 -11.109 -22.203 1 98.19 292 GLU A C 1
ATOM 2294 O O . GLU A 1 292 ? 13.531 -11.844 -21.297 1 98.19 292 GLU A O 1
ATOM 2299 N N . LEU A 1 293 ? 13.984 -10.664 -23.109 1 97.94 293 LEU A N 1
ATOM 2300 C CA . LEU A 1 293 ? 15.289 -11.273 -23.328 1 97.94 293 LEU A CA 1
ATOM 2301 C C . LEU A 1 293 ? 16.344 -10.656 -22.422 1 97.94 293 LEU A C 1
ATOM 2303 O O . LEU A 1 293 ? 17.438 -11.203 -22.266 1 97.94 293 LEU A O 1
ATOM 2307 N N . SER A 1 294 ? 16.047 -9.523 -21.828 1 97.94 294 SER A N 1
ATOM 2308 C CA . SER A 1 294 ? 16.969 -8.844 -20.922 1 97.94 294 SER A CA 1
ATOM 2309 C C . SER A 1 294 ? 16.578 -9.055 -19.469 1 97.94 294 SER A C 1
ATOM 2311 O O . SER A 1 294 ? 15.477 -8.695 -19.047 1 97.94 294 SER A O 1
ATOM 2313 N N . LEU A 1 295 ? 17.531 -9.578 -18.734 1 96.75 295 LEU A N 1
ATOM 2314 C CA . LEU A 1 295 ? 17.297 -9.758 -17.312 1 96.75 295 LEU A CA 1
ATOM 2315 C C . LEU A 1 295 ? 17.078 -8.422 -16.609 1 96.75 295 LEU A C 1
ATOM 2317 O O . LEU A 1 295 ? 16.25 -8.305 -15.711 1 96.75 295 LEU A O 1
ATOM 2321 N N . THR A 1 296 ? 17.812 -7.457 -16.984 1 96.38 296 THR A N 1
ATOM 2322 C CA . THR A 1 296 ? 17.688 -6.121 -16.422 1 96.38 296 THR A CA 1
ATOM 2323 C C . THR A 1 296 ? 16.297 -5.543 -16.719 1 96.38 296 THR A C 1
ATOM 2325 O O . THR A 1 296 ? 15.648 -4.996 -15.828 1 96.38 296 THR A O 1
ATOM 2328 N N . ARG A 1 297 ? 15.867 -5.703 -17.938 1 97.62 297 ARG A N 1
ATOM 2329 C CA . ARG A 1 297 ? 14.555 -5.184 -18.328 1 97.62 297 ARG A CA 1
ATOM 2330 C C . ARG A 1 297 ? 13.438 -5.945 -17.609 1 97.62 297 ARG A C 1
ATOM 2332 O O . ARG A 1 297 ? 12.406 -5.367 -17.266 1 97.62 297 ARG A O 1
ATOM 2339 N N . LEU A 1 298 ? 13.664 -7.234 -17.406 1 98.19 298 LEU A N 1
ATOM 2340 C CA . LEU A 1 298 ? 12.703 -8.039 -16.656 1 98.19 298 LEU A CA 1
ATOM 2341 C C . LEU A 1 298 ? 12.453 -7.438 -15.281 1 98.19 298 LEU A C 1
ATOM 2343 O O . LEU A 1 298 ? 11.305 -7.18 -14.914 1 98.19 298 LEU A O 1
ATOM 2347 N N . ARG A 1 299 ? 13.492 -7.133 -14.539 1 97.69 299 ARG A N 1
ATOM 2348 C CA . ARG A 1 299 ? 13.383 -6.605 -13.188 1 97.69 299 ARG A CA 1
ATOM 2349 C C . ARG A 1 299 ? 12.812 -5.191 -13.195 1 97.69 299 ARG A C 1
ATOM 2351 O O . ARG A 1 299 ? 11.914 -4.871 -12.406 1 97.69 299 ARG A O 1
ATOM 2358 N N . GLU A 1 300 ? 13.297 -4.402 -14.125 1 97.81 300 GLU A N 1
ATOM 2359 C CA . GLU A 1 300 ? 12.852 -3.016 -14.219 1 97.81 300 GLU A CA 1
ATOM 2360 C C . GLU A 1 300 ? 11.359 -2.934 -14.523 1 97.81 300 GLU A C 1
ATOM 2362 O O . GLU A 1 300 ? 10.656 -2.088 -13.977 1 97.81 300 GLU A O 1
ATOM 2367 N N . SER A 1 301 ? 10.891 -3.82 -15.414 1 98.25 301 SER A N 1
ATOM 2368 C CA . SER A 1 301 ? 9.484 -3.793 -15.812 1 98.25 301 SER A CA 1
ATOM 2369 C C . SER A 1 301 ? 8.578 -4.121 -14.633 1 98.25 301 SER A C 1
ATOM 2371 O O . SER A 1 301 ? 7.512 -3.52 -14.469 1 98.25 301 SER A O 1
ATOM 2373 N N . TRP A 1 302 ? 8.969 -5.031 -13.805 1 98.69 302 TRP A N 1
ATOM 2374 C CA . TRP A 1 302 ? 8.164 -5.391 -12.648 1 98.69 302 TRP A CA 1
ATOM 2375 C C . TRP A 1 302 ? 8.234 -4.309 -11.578 1 98.69 302 TRP A C 1
ATOM 2377 O O . TRP A 1 302 ? 7.25 -4.043 -10.883 1 98.69 302 TRP A O 1
ATOM 2387 N N . LEU A 1 303 ? 9.438 -3.664 -11.391 1 98.69 303 LEU A N 1
ATOM 2388 C CA . LEU A 1 303 ? 9.547 -2.529 -10.477 1 98.69 303 LEU A CA 1
ATOM 2389 C C . LEU A 1 303 ? 8.641 -1.386 -10.93 1 98.69 303 LEU A C 1
ATOM 2391 O O . LEU A 1 303 ? 7.938 -0.788 -10.109 1 98.69 303 LEU A O 1
ATOM 2395 N N . GLU A 1 304 ? 8.688 -1.156 -12.219 1 98.31 304 GLU A N 1
ATOM 2396 C CA . GLU A 1 304 ? 7.82 -0.12 -12.773 1 98.31 304 GLU A CA 1
ATOM 2397 C C . GLU A 1 304 ? 6.348 -0.442 -12.539 1 98.31 304 GLU A C 1
ATOM 2399 O O . GLU A 1 304 ? 5.566 0.439 -12.172 1 98.31 304 GLU A O 1
ATOM 2404 N N . THR A 1 305 ? 5.992 -1.643 -12.758 1 98 305 THR A N 1
ATOM 2405 C CA . THR A 1 305 ? 4.621 -2.074 -12.523 1 98 305 THR A CA 1
ATOM 2406 C C . THR A 1 305 ? 4.242 -1.906 -11.055 1 98 305 THR A C 1
ATOM 2408 O O . THR A 1 305 ? 3.135 -1.471 -10.742 1 98 305 THR A O 1
ATOM 2411 N N . PHE A 1 306 ? 5.211 -2.205 -10.156 1 98.44 306 PHE A N 1
ATOM 2412 C CA . PHE A 1 306 ? 4.973 -2.02 -8.727 1 98.44 306 PHE A CA 1
ATOM 2413 C C . PHE A 1 306 ? 4.648 -0.564 -8.414 1 98.44 306 PHE A C 1
ATOM 2415 O O . PHE A 1 306 ? 3.621 -0.27 -7.801 1 98.44 306 PHE A O 1
ATOM 2422 N N . SER A 1 307 ? 5.492 0.337 -8.867 1 97.88 307 SER A N 1
ATOM 2423 C CA . SER A 1 307 ? 5.266 1.753 -8.594 1 97.88 307 SER A CA 1
ATOM 2424 C C . SER A 1 307 ? 3.977 2.24 -9.242 1 97.88 307 SER A C 1
ATOM 2426 O O . SER A 1 307 ? 3.18 2.936 -8.609 1 97.88 307 SER A O 1
ATOM 2428 N N . GLN A 1 308 ? 3.699 1.818 -10.508 1 96.56 308 GLN A N 1
ATOM 2429 C CA . GLN A 1 308 ? 2.504 2.23 -11.242 1 96.56 308 GLN A CA 1
ATOM 2430 C C . GLN A 1 308 ? 1.238 1.729 -10.547 1 96.56 308 GLN A C 1
ATOM 2432 O O . GLN A 1 308 ? 0.216 2.418 -10.539 1 96.56 308 GLN A O 1
ATOM 2437 N N . SER A 1 309 ? 1.331 0.518 -10.039 1 96.81 309 SER A N 1
ATOM 2438 C CA . SER A 1 309 ? 0.164 -0.068 -9.383 1 96.81 309 SER A CA 1
ATOM 2439 C C . SER A 1 309 ? -0.205 0.699 -8.117 1 96.81 309 SER A C 1
ATOM 2441 O O . SER A 1 309 ? -1.345 0.626 -7.652 1 96.81 309 SER A O 1
ATOM 2443 N N . PHE A 1 310 ? 0.703 1.488 -7.578 1 96.75 310 PHE A N 1
ATOM 2444 C CA . PHE A 1 310 ? 0.441 2.342 -6.426 1 96.75 310 PHE A CA 1
ATOM 2445 C C . PHE A 1 310 ? 0.211 3.783 -6.859 1 96.75 310 PHE A C 1
ATOM 2447 O O . PHE A 1 310 ? 0.119 4.684 -6.02 1 96.75 310 PHE A O 1
ATOM 2454 N N . GLY A 1 311 ? 0.154 4.004 -8.141 1 93.88 311 GLY A N 1
ATOM 2455 C CA . GLY A 1 311 ? -0.073 5.34 -8.664 1 93.88 311 GLY A CA 1
ATOM 2456 C C . GLY A 1 311 ? 1.091 6.285 -8.422 1 93.88 311 GLY A C 1
ATOM 2457 O O . GLY A 1 311 ? 0.895 7.492 -8.266 1 93.88 311 GLY A O 1
ATOM 2458 N N . ILE A 1 312 ? 2.283 5.773 -8.273 1 95.38 312 ILE A N 1
ATOM 2459 C CA . ILE A 1 312 ? 3.477 6.547 -7.949 1 95.38 312 ILE A CA 1
ATOM 2460 C C . ILE A 1 312 ? 4.465 6.477 -9.109 1 95.38 312 ILE A C 1
ATOM 2462 O O . ILE A 1 312 ? 4.691 5.406 -9.68 1 95.38 312 ILE A O 1
ATOM 2466 N N . PRO A 1 313 ? 5.035 7.645 -9.531 1 92.75 313 PRO A N 1
ATOM 2467 C CA . PRO A 1 313 ? 6.09 7.586 -10.547 1 92.75 313 PRO A CA 1
ATOM 2468 C C . PRO A 1 313 ? 7.289 6.75 -10.102 1 92.75 313 PRO A C 1
ATOM 2470 O O . PRO A 1 313 ? 7.645 6.758 -8.914 1 92.75 313 PRO A O 1
ATOM 2473 N N . SER A 1 314 ? 7.91 6.098 -11.039 1 95.56 314 SER A N 1
ATOM 2474 C CA . SER A 1 314 ? 9.062 5.254 -10.734 1 95.56 314 SER A CA 1
ATOM 2475 C C . SER A 1 314 ? 10.188 6.066 -10.109 1 95.56 314 SER A C 1
ATOM 2477 O O . SER A 1 314 ? 10.727 6.98 -10.734 1 95.56 314 SER A O 1
ATOM 2479 N N . PRO A 1 315 ? 10.57 5.754 -8.922 1 96.81 315 PRO A N 1
ATOM 2480 C CA . PRO A 1 315 ? 11.672 6.508 -8.305 1 96.81 315 PRO A CA 1
ATOM 2481 C C . PRO A 1 315 ? 13.047 5.98 -8.703 1 96.81 315 PRO A C 1
ATOM 2483 O O . PRO A 1 315 ? 13.875 5.676 -7.84 1 96.81 315 PRO A O 1
ATOM 2486 N N . GLU A 1 316 ? 13.344 5.973 -9.922 1 96.31 316 GLU A N 1
ATOM 2487 C CA . GLU A 1 316 ? 14.586 5.426 -10.461 1 96.31 316 GLU A CA 1
ATOM 2488 C C . GLU A 1 316 ? 15.797 6.188 -9.938 1 96.31 316 GLU A C 1
ATOM 2490 O O . GLU A 1 316 ? 16.859 5.602 -9.734 1 96.31 316 GLU A O 1
ATOM 2495 N N . GLY A 1 317 ? 15.648 7.484 -9.766 1 95.81 317 GLY A N 1
ATOM 2496 C CA . GLY A 1 317 ? 16.75 8.25 -9.188 1 95.81 317 GLY A CA 1
ATOM 2497 C C . GLY A 1 317 ? 17.172 7.742 -7.824 1 95.81 317 GLY A C 1
ATOM 2498 O O . GLY A 1 317 ? 18.359 7.652 -7.535 1 95.81 317 GLY A O 1
ATOM 2499 N N . ILE A 1 318 ? 16.234 7.406 -6.984 1 97.75 318 ILE A N 1
ATOM 2500 C CA . ILE A 1 318 ? 16.484 6.875 -5.652 1 97.75 318 ILE A CA 1
ATOM 2501 C C . ILE A 1 318 ? 17.188 5.523 -5.758 1 97.75 318 ILE A C 1
ATOM 2503 O O . ILE A 1 318 ? 18.156 5.266 -5.043 1 97.75 318 ILE A O 1
ATOM 2507 N N . ARG A 1 319 ? 16.672 4.645 -6.648 1 98.12 319 ARG A N 1
ATOM 2508 C CA . ARG A 1 319 ? 17.266 3.322 -6.855 1 98.12 319 ARG A CA 1
ATOM 2509 C C . ARG A 1 319 ? 18.734 3.43 -7.242 1 98.12 319 ARG A C 1
ATOM 2511 O O . ARG A 1 319 ? 19.594 2.797 -6.625 1 98.12 319 ARG A O 1
ATOM 2518 N N . LEU A 1 320 ? 19 4.266 -8.211 1 97.62 320 LEU A N 1
ATOM 2519 C CA . LEU A 1 320 ? 20.344 4.398 -8.75 1 97.62 320 LEU A CA 1
ATOM 2520 C C . LEU A 1 320 ? 21.281 5.031 -7.734 1 97.62 320 LEU A C 1
ATOM 2522 O O . LEU A 1 320 ? 22.453 4.645 -7.633 1 97.62 320 LEU A O 1
ATOM 2526 N N . GLU A 1 321 ? 20.797 6.004 -6.949 1 97.94 321 GLU A N 1
ATOM 2527 C CA . GLU A 1 321 ? 21.609 6.648 -5.93 1 97.94 321 GLU A CA 1
ATOM 2528 C C . GLU A 1 321 ? 22.016 5.652 -4.844 1 97.94 321 GLU A C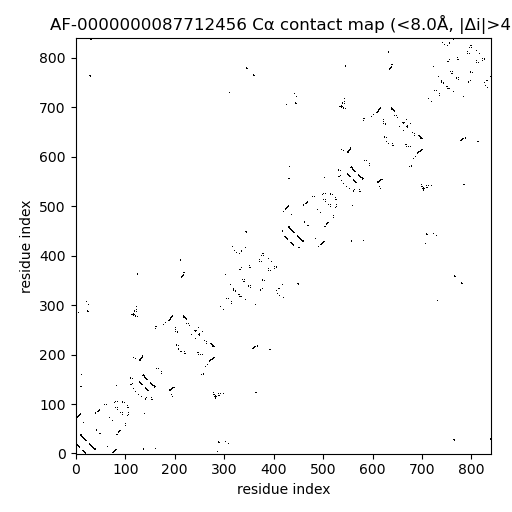 1
ATOM 2530 O O . GLU A 1 321 ? 23.188 5.602 -4.453 1 97.94 321 GLU A O 1
ATOM 2535 N N . ALA A 1 322 ? 21.062 4.914 -4.387 1 98.44 322 ALA A N 1
ATOM 2536 C CA . ALA A 1 322 ? 21.359 3.914 -3.363 1 98.44 322 ALA A CA 1
ATOM 2537 C C . ALA A 1 322 ? 22.328 2.855 -3.896 1 98.44 322 ALA A C 1
ATOM 2539 O O . ALA A 1 322 ? 23.25 2.43 -3.191 1 98.44 322 ALA A O 1
ATOM 2540 N N . GLU A 1 323 ? 22.094 2.383 -5.133 1 98.31 323 GLU A N 1
ATOM 2541 C CA . GLU A 1 323 ? 22.984 1.405 -5.754 1 98.31 323 GLU A CA 1
ATOM 2542 C C . GLU A 1 323 ? 24.406 1.948 -5.867 1 98.31 323 GLU A C 1
ATOM 2544 O O . GLU A 1 323 ? 25.375 1.242 -5.57 1 98.31 323 GLU A O 1
ATOM 2549 N N . LYS A 1 324 ? 24.516 3.168 -6.293 1 98.12 324 LYS A N 1
ATOM 2550 C CA . LYS A 1 324 ? 25.812 3.807 -6.457 1 98.12 324 LYS A CA 1
ATOM 2551 C C . LYS A 1 324 ? 26.547 3.906 -5.121 1 98.12 324 LYS A C 1
ATOM 2553 O O . LYS A 1 324 ? 27.734 3.564 -5.031 1 98.12 324 LYS A O 1
ATOM 2558 N N . LEU A 1 325 ? 25.906 4.324 -4.078 1 98.31 325 LEU A N 1
ATOM 2559 C CA . LEU A 1 325 ? 26.531 4.578 -2.783 1 98.31 325 LEU A CA 1
ATOM 2560 C C . LEU A 1 325 ? 26.922 3.273 -2.1 1 98.31 325 LEU A C 1
ATOM 2562 O O . LEU A 1 325 ? 27.906 3.227 -1.363 1 98.31 325 LEU A O 1
ATOM 2566 N N . THR A 1 326 ? 26.188 2.209 -2.41 1 98.31 326 THR A N 1
ATOM 2567 C CA . THR A 1 326 ? 26.406 0.965 -1.682 1 98.31 326 THR A CA 1
ATOM 2568 C C . THR A 1 326 ? 27.141 -0.05 -2.559 1 98.31 326 THR A C 1
ATOM 2570 O O . THR A 1 326 ? 27.688 -1.033 -2.055 1 98.31 326 THR A O 1
ATOM 2573 N N . GLY A 1 327 ? 27.031 0.094 -3.902 1 97.81 327 GLY A N 1
ATOM 2574 C CA . GLY A 1 327 ? 27.547 -0.89 -4.844 1 97.81 327 GLY A CA 1
ATOM 2575 C C . GLY A 1 327 ? 26.656 -2.111 -4.977 1 97.81 327 GLY A C 1
ATOM 2576 O O . GLY A 1 327 ? 27.062 -3.123 -5.551 1 97.81 327 GLY A O 1
ATOM 2577 N N . SER A 1 328 ? 25.484 -2.049 -4.441 1 97.56 328 SER A N 1
ATOM 2578 C CA . SER A 1 328 ? 24.594 -3.197 -4.418 1 97.56 328 SER A CA 1
ATOM 2579 C C . SER A 1 328 ? 23.297 -2.898 -5.168 1 97.56 328 SER A C 1
ATOM 2581 O O . SER A 1 328 ? 22.547 -1.992 -4.789 1 97.56 328 SER A O 1
ATOM 2583 N N . GLU A 1 329 ? 23.016 -3.664 -6.133 1 97.62 329 GLU A N 1
ATOM 2584 C CA . GLU A 1 329 ? 21.766 -3.553 -6.871 1 97.62 329 GLU A CA 1
ATOM 2585 C C . GLU A 1 329 ? 20.562 -3.807 -5.965 1 97.62 329 GLU A C 1
ATOM 2587 O O . GLU A 1 329 ? 19.531 -3.143 -6.086 1 97.62 329 GLU A O 1
ATOM 2592 N N . LEU A 1 330 ? 20.719 -4.73 -5.039 1 97.75 330 LEU A N 1
ATOM 2593 C CA . LEU A 1 330 ? 19.625 -5.098 -4.145 1 97.75 330 LEU A CA 1
ATOM 2594 C C . LEU A 1 330 ? 19.312 -3.961 -3.176 1 97.75 330 LEU A C 1
ATOM 2596 O O . LEU A 1 330 ? 18.156 -3.77 -2.791 1 97.75 330 LEU A O 1
ATOM 2600 N N . ALA A 1 331 ? 20.328 -3.168 -2.838 1 98.62 331 ALA A N 1
ATOM 2601 C CA . ALA A 1 331 ? 20.094 -1.965 -2.041 1 98.62 331 ALA A CA 1
ATOM 2602 C C . ALA A 1 331 ? 19.25 -0.948 -2.811 1 98.62 331 ALA A C 1
ATOM 2604 O O . ALA A 1 331 ? 18.375 -0.299 -2.24 1 98.62 331 ALA A O 1
ATOM 2605 N N . GLY A 1 332 ? 19.625 -0.826 -4.078 1 98.62 332 GLY A N 1
ATOM 2606 C CA . GLY A 1 332 ? 18.812 0.04 -4.922 1 98.62 332 GLY A CA 1
ATOM 2607 C C . GLY A 1 332 ? 17.359 -0.37 -4.977 1 98.62 332 GLY A C 1
ATOM 2608 O O . GLY A 1 332 ? 16.469 0.478 -4.902 1 98.62 332 GLY A O 1
ATOM 2609 N N . ILE A 1 333 ? 17.125 -1.646 -5.078 1 98.81 333 ILE A N 1
ATOM 2610 C CA . ILE A 1 333 ? 15.766 -2.18 -5.137 1 98.81 333 ILE A CA 1
ATOM 2611 C C . ILE A 1 333 ? 15.047 -1.922 -3.812 1 98.81 333 ILE A C 1
ATOM 2613 O O . ILE A 1 333 ? 13.883 -1.52 -3.799 1 98.81 333 ILE A O 1
ATOM 2617 N N . SER A 1 334 ? 15.758 -2.115 -2.697 1 98.81 334 SER A N 1
ATOM 2618 C CA . SER A 1 334 ? 15.195 -1.826 -1.379 1 98.81 334 SER A CA 1
ATOM 2619 C C . SER A 1 334 ? 14.789 -0.363 -1.26 1 98.81 334 SER A C 1
ATOM 2621 O O . SER A 1 334 ? 13.711 -0.055 -0.752 1 98.81 334 SER A O 1
ATOM 2623 N N . ALA A 1 335 ? 15.625 0.513 -1.763 1 98.81 335 ALA A N 1
ATOM 2624 C CA . ALA A 1 335 ? 15.336 1.944 -1.729 1 98.81 335 ALA A CA 1
ATOM 2625 C C . ALA A 1 335 ? 14.133 2.279 -2.6 1 98.81 335 ALA A C 1
ATOM 2627 O O . ALA A 1 335 ? 13.266 3.068 -2.199 1 98.81 335 ALA A O 1
ATOM 2628 N N . TYR A 1 336 ? 14.07 1.665 -3.764 1 98.75 336 TYR A N 1
ATOM 2629 C CA . TYR A 1 336 ? 12.969 1.86 -4.703 1 98.75 336 TYR A CA 1
ATOM 2630 C C . TYR A 1 336 ? 11.633 1.51 -4.062 1 98.75 336 TYR A C 1
ATOM 2632 O O . TYR A 1 336 ? 10.719 2.334 -4.035 1 98.75 336 TYR A O 1
ATOM 2640 N N . ILE A 1 337 ? 11.57 0.328 -3.508 1 98.88 337 ILE A N 1
ATOM 2641 C CA . ILE A 1 337 ? 10.32 -0.17 -2.941 1 98.88 337 ILE A CA 1
ATOM 2642 C C . ILE A 1 337 ? 9.953 0.648 -1.705 1 98.88 337 ILE A C 1
ATOM 2644 O O . ILE A 1 337 ? 8.797 1.043 -1.536 1 98.88 337 ILE A O 1
ATOM 2648 N N . SER A 1 338 ? 10.914 0.956 -0.839 1 98.81 338 SER A N 1
ATOM 2649 C CA . SER A 1 338 ? 10.672 1.76 0.354 1 98.81 338 SER A CA 1
ATOM 2650 C C . SER A 1 338 ? 10.148 3.146 -0.011 1 98.81 338 SER A C 1
ATOM 2652 O O . SER A 1 338 ? 9.234 3.66 0.634 1 98.81 338 SER A O 1
ATOM 2654 N N . HIS A 1 339 ? 10.727 3.709 -1.047 1 98.75 339 HIS A N 1
ATOM 2655 C CA . HIS A 1 339 ? 10.305 5.051 -1.434 1 98.75 339 HIS A CA 1
ATOM 2656 C C . HIS A 1 339 ? 8.867 5.051 -1.934 1 98.75 339 HIS A C 1
ATOM 2658 O O . HIS A 1 339 ? 8.109 5.98 -1.654 1 98.75 339 HIS A O 1
ATOM 2664 N N . VAL A 1 340 ? 8.516 4.035 -2.725 1 98.56 340 VAL A N 1
ATOM 2665 C CA . VAL A 1 340 ? 7.137 3.918 -3.191 1 98.56 340 VAL A CA 1
ATOM 2666 C C . VAL A 1 340 ? 6.191 3.857 -1.995 1 98.56 340 VAL A C 1
ATOM 2668 O O . VAL A 1 340 ? 5.152 4.523 -1.981 1 98.56 340 VAL A O 1
ATOM 2671 N N . PHE A 1 341 ? 6.594 3.109 -0.947 1 98.69 341 PHE A N 1
ATOM 2672 C CA . PHE A 1 341 ? 5.754 3.016 0.243 1 98.69 341 PHE A CA 1
ATOM 2673 C C . PHE A 1 341 ? 5.699 4.352 0.972 1 98.69 341 PHE A C 1
ATOM 2675 O O . PHE A 1 341 ? 4.656 4.727 1.515 1 98.69 341 PHE A O 1
ATOM 2682 N N . MET A 1 342 ? 6.77 5.066 0.96 1 98.25 342 MET A N 1
ATOM 2683 C CA . MET A 1 342 ? 6.766 6.391 1.571 1 98.25 342 MET A CA 1
ATOM 2684 C C . MET A 1 342 ? 5.754 7.305 0.888 1 98.25 342 MET A C 1
ATOM 2686 O O . MET A 1 342 ? 4.914 7.914 1.553 1 98.25 342 MET A O 1
ATOM 2690 N N . GLU A 1 343 ? 5.781 7.309 -0.413 1 97.56 343 GLU A N 1
ATOM 2691 C CA . GLU A 1 343 ? 4.887 8.188 -1.157 1 97.56 343 GLU A CA 1
ATOM 2692 C C . GLU A 1 343 ? 3.453 7.664 -1.133 1 97.56 343 GLU A C 1
ATOM 2694 O O . GLU A 1 343 ? 2.518 8.375 -1.505 1 97.56 343 GLU A O 1
ATOM 2699 N N . SER A 1 344 ? 3.309 6.402 -0.681 1 97.62 344 SER A N 1
ATOM 2700 C CA . SER A 1 344 ? 1.965 5.848 -0.548 1 97.62 344 SER A CA 1
ATOM 2701 C C . SER A 1 344 ? 1.388 6.121 0.836 1 97.62 344 SER A C 1
ATOM 2703 O O . SER A 1 344 ? 0.308 5.629 1.173 1 97.62 344 SER A O 1
ATOM 2705 N N . GLY A 1 345 ? 2.102 6.801 1.653 1 96.56 345 GLY A N 1
ATOM 2706 C CA . GLY A 1 345 ? 1.525 7.297 2.895 1 96.56 345 GLY A CA 1
ATOM 2707 C C . GLY A 1 345 ? 2.09 6.621 4.125 1 96.56 345 GLY A C 1
ATOM 2708 O O . GLY A 1 345 ? 1.763 6.996 5.254 1 96.56 345 GLY A O 1
ATOM 2709 N N . TRP A 1 346 ? 3.002 5.668 3.967 1 97.56 346 TRP A N 1
ATOM 2710 C CA . TRP A 1 346 ? 3.568 4.957 5.109 1 97.56 346 TRP A CA 1
ATOM 2711 C C . TRP A 1 346 ? 4.641 5.797 5.793 1 97.56 346 TRP A C 1
ATOM 2713 O O . TRP A 1 346 ? 5.637 6.176 5.172 1 97.56 346 TRP A O 1
ATOM 2723 N N . GLU A 1 347 ? 4.496 6.059 7.059 1 96.25 347 GLU A N 1
ATOM 2724 C CA . GLU A 1 347 ? 5.484 6.82 7.816 1 96.25 347 GLU A CA 1
ATOM 2725 C C . GLU A 1 347 ? 6.762 6.012 8.023 1 96.25 347 GLU A C 1
ATOM 2727 O O . GLU A 1 347 ? 7.848 6.582 8.164 1 96.25 347 GLU A O 1
ATOM 2732 N N . ASP A 1 348 ? 6.586 4.727 8.156 1 96.81 348 ASP A N 1
ATOM 2733 C CA . ASP A 1 348 ? 7.719 3.805 8.172 1 96.81 348 ASP A CA 1
ATOM 2734 C C . ASP A 1 348 ? 7.762 2.963 6.902 1 96.81 348 ASP A C 1
ATOM 2736 O O . ASP A 1 348 ? 7.398 1.783 6.922 1 96.81 348 ASP A O 1
ATOM 2740 N N . PRO A 1 349 ? 8.312 3.555 5.879 1 98.19 349 PRO A N 1
ATOM 2741 C CA . PRO A 1 349 ? 8.281 2.863 4.59 1 98.19 349 PRO A CA 1
ATOM 2742 C C . PRO A 1 349 ? 9.18 1.629 4.559 1 98.19 349 PRO A C 1
ATOM 2744 O O . PRO A 1 349 ? 8.969 0.726 3.744 1 98.19 349 PRO A O 1
ATOM 2747 N N . PHE A 1 350 ? 10.18 1.561 5.48 1 98.56 350 PHE A N 1
ATOM 2748 C CA . PHE A 1 350 ? 11.102 0.43 5.52 1 98.56 350 PHE A CA 1
ATOM 2749 C C . PHE A 1 350 ? 10.414 -0.808 6.082 1 98.56 350 PHE A C 1
ATOM 2751 O O . PHE A 1 350 ? 10.57 -1.907 5.547 1 98.56 350 PHE A O 1
ATOM 2758 N N . ASN A 1 351 ? 9.656 -0.597 7.121 1 98 351 ASN A N 1
ATOM 2759 C CA . ASN A 1 351 ? 8.883 -1.711 7.664 1 98 351 ASN A CA 1
ATOM 2760 C C . ASN A 1 351 ? 7.812 -2.184 6.68 1 98 351 ASN A C 1
ATOM 2762 O O . ASN A 1 351 ? 7.539 -3.381 6.586 1 98 351 ASN A O 1
ATOM 2766 N N . ALA A 1 352 ? 7.156 -1.259 6.004 1 98.31 352 ALA A N 1
ATOM 2767 C CA . ALA A 1 352 ? 6.188 -1.638 4.977 1 98.31 352 ALA A CA 1
ATOM 2768 C C . ALA A 1 352 ? 6.844 -2.496 3.898 1 98.31 352 ALA A C 1
ATOM 2770 O O . ALA A 1 352 ? 6.293 -3.523 3.496 1 98.31 352 ALA A O 1
ATOM 2771 N N . CYS A 1 353 ? 8.039 -2.068 3.439 1 98.62 353 CYS A N 1
ATOM 2772 C CA . CYS A 1 353 ? 8.805 -2.826 2.459 1 98.62 353 CYS A CA 1
ATOM 2773 C C . CYS A 1 353 ? 9.102 -4.234 2.967 1 98.62 353 CYS A C 1
ATOM 2775 O O . CYS A 1 353 ? 8.836 -5.215 2.268 1 98.62 353 CYS A O 1
ATOM 2777 N N . TYR A 1 354 ? 9.547 -4.332 4.195 1 98.19 354 TYR A N 1
ATOM 2778 C CA . TYR A 1 354 ? 9.891 -5.602 4.828 1 98.19 354 TYR A CA 1
ATOM 2779 C C . TYR A 1 354 ? 8.688 -6.535 4.871 1 98.19 354 TYR A C 1
ATOM 2781 O O . TYR A 1 354 ? 8.766 -7.688 4.438 1 98.19 354 TYR A O 1
ATOM 2789 N N . LYS A 1 355 ? 7.602 -6.059 5.316 1 97.62 355 LYS A N 1
ATOM 2790 C CA . LYS A 1 355 ? 6.398 -6.875 5.48 1 97.62 355 LYS A CA 1
ATOM 2791 C C . LYS A 1 355 ? 5.789 -7.234 4.129 1 97.62 355 LYS A C 1
ATOM 2793 O O . LYS A 1 355 ? 5.344 -8.367 3.924 1 97.62 355 LYS A O 1
ATOM 2798 N N . TYR A 1 356 ? 5.77 -6.301 3.225 1 98.56 356 TYR A N 1
ATOM 2799 C CA . TYR A 1 356 ? 5.168 -6.535 1.917 1 98.56 356 TYR A CA 1
ATOM 2800 C C . TYR A 1 356 ? 5.891 -7.652 1.175 1 98.56 356 TYR A C 1
ATOM 2802 O O . TYR A 1 356 ? 5.25 -8.523 0.581 1 98.56 356 TYR A O 1
ATOM 2810 N N . LEU A 1 357 ? 7.18 -7.617 1.219 1 98.06 357 LEU A N 1
ATOM 2811 C CA . LEU A 1 357 ? 7.953 -8.602 0.474 1 98.06 357 LEU A CA 1
ATOM 2812 C C . LEU A 1 357 ? 7.777 -10 1.066 1 98.06 357 LEU A C 1
ATOM 2814 O O . LEU A 1 357 ? 7.875 -11 0.353 1 98.06 357 LEU A O 1
ATOM 2818 N N . GLN A 1 358 ? 7.453 -10.062 2.348 1 96.94 358 GLN A N 1
ATOM 2819 C CA . GLN A 1 358 ? 7.188 -11.352 2.973 1 96.94 358 GLN A CA 1
ATOM 2820 C C . GLN A 1 358 ? 5.809 -11.883 2.578 1 96.94 358 GLN A C 1
ATOM 2822 O O . GLN A 1 358 ? 5.605 -13.094 2.488 1 96.94 358 GLN A O 1
ATOM 2827 N N . GLU A 1 359 ? 4.93 -10.945 2.238 1 96.62 359 GLU A N 1
ATOM 2828 C CA . GLU A 1 359 ? 3.523 -11.32 2.139 1 96.62 359 GLU A CA 1
ATOM 2829 C C . GLU A 1 359 ? 3.068 -11.375 0.682 1 96.62 359 GLU A C 1
ATOM 2831 O O . GLU A 1 359 ? 2.053 -12 0.367 1 96.62 359 GLU A O 1
ATOM 2836 N N . SER A 1 360 ? 3.773 -10.711 -0.158 1 97.5 360 SER A N 1
ATOM 2837 C CA . SER A 1 360 ? 3.297 -10.523 -1.525 1 97.5 360 SER A CA 1
ATOM 2838 C C . SER A 1 360 ? 4.188 -11.258 -2.523 1 97.5 360 SER A C 1
ATOM 2840 O O . SER A 1 360 ? 5.383 -11.438 -2.279 1 97.5 360 SER A O 1
ATOM 2842 N N . LEU A 1 361 ? 3.568 -11.719 -3.555 1 97.94 361 LEU A N 1
ATOM 2843 C CA . LEU A 1 361 ? 4.34 -12.234 -4.676 1 97.94 361 LEU A CA 1
ATOM 2844 C C . LEU A 1 361 ? 4.988 -11.102 -5.465 1 97.94 361 LEU A C 1
ATOM 2846 O O . LEU A 1 361 ? 4.301 -10.188 -5.918 1 97.94 361 LEU A O 1
ATOM 2850 N N . PHE A 1 362 ? 6.246 -11.109 -5.543 1 98.25 362 PHE A N 1
ATOM 2851 C CA . PHE A 1 362 ? 7 -10.078 -6.246 1 98.25 362 PHE A CA 1
ATOM 2852 C C . PHE A 1 362 ? 7.859 -10.688 -7.344 1 98.25 362 PHE A C 1
ATOM 2854 O O . PHE A 1 362 ? 8.953 -11.195 -7.078 1 98.25 362 PHE A O 1
ATOM 2861 N N . PRO A 1 363 ? 7.438 -10.609 -8.609 1 98.56 363 PRO A N 1
ATOM 2862 C CA . PRO A 1 363 ? 8.141 -11.273 -9.711 1 98.56 363 PRO A CA 1
ATOM 2863 C C . PRO A 1 363 ? 9.445 -10.578 -10.086 1 98.56 363 PRO A C 1
ATOM 2865 O O . PRO A 1 363 ? 9.68 -9.438 -9.672 1 98.56 363 PRO A O 1
ATOM 2868 N N . GLY A 1 364 ? 10.258 -11.266 -10.805 1 98.25 364 GLY A N 1
ATOM 2869 C CA . GLY A 1 364 ? 11.484 -10.711 -11.359 1 98.25 364 GLY A CA 1
ATOM 2870 C C . GLY A 1 364 ? 12.719 -11.102 -10.578 1 98.25 364 GLY A C 1
ATOM 2871 O O . GLY A 1 364 ? 13.844 -10.875 -11.023 1 98.25 364 GLY A O 1
ATOM 2872 N N . PHE A 1 365 ? 12.492 -11.797 -9.422 1 98 365 PHE A N 1
ATOM 2873 C CA . PHE A 1 365 ? 13.602 -12.078 -8.508 1 98 365 PHE A CA 1
ATOM 2874 C C . PHE A 1 365 ? 13.5 -13.492 -7.957 1 98 365 PHE A C 1
ATOM 2876 O O . PHE A 1 365 ? 12.422 -14.078 -7.926 1 98 365 PHE A O 1
ATOM 2883 N N . LEU A 1 366 ? 14.672 -14.023 -7.562 1 97.19 366 LEU A N 1
ATOM 2884 C CA . LEU A 1 366 ? 14.664 -15.227 -6.738 1 97.19 366 LEU A CA 1
ATOM 2885 C C . LEU A 1 366 ? 14.336 -14.891 -5.289 1 97.19 366 LEU A C 1
ATOM 2887 O O . LEU A 1 366 ? 14.492 -13.742 -4.863 1 97.19 366 LEU A O 1
ATOM 2891 N N . LYS A 1 367 ? 13.898 -15.852 -4.57 1 96.38 367 LYS A N 1
ATOM 2892 C CA . LYS A 1 367 ? 13.531 -15.641 -3.176 1 96.38 367 LYS A CA 1
ATOM 2893 C C . LYS A 1 367 ? 14.719 -15.164 -2.354 1 96.38 367 LYS A C 1
ATOM 2895 O O . LYS A 1 367 ? 14.578 -14.312 -1.474 1 96.38 367 LYS A O 1
ATOM 2900 N N . ARG A 1 368 ? 15.883 -15.672 -2.662 1 95 368 ARG A N 1
ATOM 2901 C CA . ARG A 1 368 ? 17.094 -15.25 -1.957 1 95 368 ARG A CA 1
ATOM 2902 C C . ARG A 1 368 ? 17.344 -13.758 -2.131 1 95 368 ARG A C 1
ATOM 2904 O O . ARG A 1 368 ? 17.703 -13.07 -1.177 1 95 368 ARG A O 1
ATOM 2911 N N . ASP A 1 369 ? 17.125 -13.234 -3.328 1 96.75 369 ASP A N 1
ATOM 2912 C CA . ASP A 1 369 ? 17.266 -11.805 -3.592 1 96.75 369 ASP A CA 1
ATOM 2913 C C . ASP A 1 369 ? 16.281 -10.992 -2.76 1 96.75 369 ASP A C 1
ATOM 2915 O O . ASP A 1 369 ? 16.656 -10 -2.131 1 96.75 369 ASP A O 1
ATOM 2919 N N . LEU A 1 370 ? 15.078 -11.453 -2.754 1 97.94 370 LEU A N 1
ATOM 2920 C CA . LEU A 1 370 ? 14.039 -10.742 -2.02 1 97.94 370 LEU A CA 1
ATOM 2921 C C . LEU A 1 370 ? 14.305 -10.789 -0.518 1 97.94 370 LEU A C 1
ATOM 2923 O O . LEU A 1 370 ? 13.969 -9.852 0.207 1 97.94 370 LEU A O 1
ATOM 2927 N N . GLY A 1 371 ? 14.852 -11.953 -0.083 1 97.5 371 GLY A N 1
ATOM 2928 C CA . GLY A 1 371 ? 15.266 -12.031 1.309 1 97.5 371 GLY A CA 1
ATOM 2929 C C . GLY A 1 371 ? 16.25 -10.938 1.699 1 97.5 371 GLY A C 1
ATOM 2930 O O . GLY A 1 371 ? 16.078 -10.281 2.729 1 97.5 371 GLY A O 1
ATOM 2931 N N . TYR A 1 372 ? 17.234 -10.719 0.859 1 97.38 372 TYR A N 1
ATOM 2932 C CA . TYR A 1 372 ? 18.219 -9.672 1.111 1 97.38 372 TYR A CA 1
ATOM 2933 C C . TYR A 1 372 ? 17.562 -8.297 1.087 1 97.38 372 TYR A C 1
ATOM 2935 O O . TYR A 1 372 ? 17.828 -7.461 1.958 1 97.38 372 TYR A O 1
ATOM 2943 N N . VAL A 1 373 ? 16.766 -8.055 0.099 1 98.31 373 VAL A N 1
ATOM 2944 C CA . VAL A 1 373 ? 16.062 -6.773 -0.015 1 98.31 373 VAL A CA 1
ATOM 2945 C C . VAL A 1 373 ? 15.234 -6.523 1.241 1 98.31 373 VAL A C 1
ATOM 2947 O O . VAL A 1 373 ? 15.258 -5.422 1.8 1 98.31 373 VAL A O 1
ATOM 2950 N N . SER A 1 374 ? 14.531 -7.555 1.686 1 98 374 SER A N 1
ATOM 2951 C CA . SER A 1 374 ? 13.703 -7.465 2.883 1 98 374 SER A CA 1
ATOM 2952 C C . SER A 1 374 ? 14.547 -7.129 4.113 1 98 374 SER A C 1
ATOM 2954 O O . SER A 1 374 ? 14.148 -6.305 4.934 1 98 374 SER A O 1
ATOM 2956 N N . LEU A 1 375 ? 15.68 -7.766 4.207 1 97.88 375 LEU A N 1
ATOM 2957 C CA . LEU A 1 375 ? 16.562 -7.551 5.352 1 97.88 375 LEU A CA 1
ATOM 2958 C C . LEU A 1 375 ? 17.125 -6.137 5.344 1 97.88 375 LEU A C 1
ATOM 2960 O O . LEU A 1 375 ? 17.266 -5.516 6.398 1 97.88 375 LEU A O 1
ATOM 2964 N N . ILE A 1 376 ? 17.469 -5.633 4.156 1 98.44 376 ILE A N 1
ATOM 2965 C CA . ILE A 1 376 ? 17.938 -4.258 4.047 1 98.44 376 ILE A CA 1
ATOM 2966 C C . ILE A 1 376 ? 16.859 -3.299 4.535 1 98.44 376 ILE A C 1
ATOM 2968 O O . ILE A 1 376 ? 17.141 -2.355 5.277 1 98.44 376 ILE A O 1
ATOM 2972 N N . CYS A 1 377 ? 15.633 -3.523 4.168 1 98.5 377 CYS A N 1
ATOM 2973 C CA . CYS A 1 377 ? 14.523 -2.703 4.641 1 98.5 377 CYS A CA 1
ATOM 2974 C C . CYS A 1 377 ? 14.398 -2.77 6.156 1 98.5 377 CYS A C 1
ATOM 2976 O O . CYS A 1 377 ? 14.297 -1.738 6.82 1 98.5 377 CYS A O 1
ATOM 2978 N N . LYS A 1 378 ? 14.438 -3.969 6.672 1 97.75 378 LYS A N 1
ATOM 2979 C CA . LYS A 1 378 ? 14.312 -4.152 8.117 1 97.75 378 LYS A CA 1
ATOM 2980 C C . LYS A 1 378 ? 15.453 -3.461 8.859 1 97.75 378 LYS A C 1
ATOM 2982 O O . LYS A 1 378 ? 15.234 -2.82 9.891 1 97.75 378 LYS A O 1
ATOM 2987 N N . GLY A 1 379 ? 16.641 -3.562 8.383 1 97.88 379 GLY A N 1
ATOM 2988 C CA . GLY A 1 379 ? 17.844 -3.033 9.016 1 97.88 379 GLY A CA 1
ATOM 2989 C C . GLY A 1 379 ? 17.875 -1.517 9.031 1 97.88 379 GLY A C 1
ATOM 2990 O O . GLY A 1 379 ? 18.688 -0.922 9.75 1 97.88 379 GLY A O 1
ATOM 2991 N N . ALA A 1 380 ? 17.031 -0.904 8.234 1 97.12 380 ALA A N 1
ATOM 2992 C CA . ALA A 1 380 ? 16.969 0.555 8.203 1 97.12 380 ALA A CA 1
ATOM 2993 C C . ALA A 1 380 ? 16.422 1.111 9.516 1 97.12 380 ALA A C 1
ATOM 2995 O O . ALA A 1 380 ? 16.688 2.268 9.859 1 97.12 380 ALA A O 1
ATOM 2996 N N . ASN A 1 381 ? 15.648 0.296 10.258 1 93.56 381 ASN A N 1
ATOM 2997 C CA . ASN A 1 381 ? 15.008 0.779 11.477 1 93.56 381 ASN A CA 1
ATOM 2998 C C . ASN A 1 381 ? 15.477 0.003 12.703 1 93.56 381 ASN A C 1
ATOM 3000 O O . ASN A 1 381 ? 15.352 0.485 13.836 1 93.56 381 ASN A O 1
ATOM 3004 N N . GLU A 1 382 ? 15.891 -1.229 12.43 1 93.88 382 GLU A N 1
ATOM 3005 C CA . GLU A 1 382 ? 16.172 -2.102 13.562 1 93.88 382 GLU A CA 1
ATOM 3006 C C . GLU A 1 382 ? 17.5 -2.834 13.383 1 93.88 382 GLU A C 1
ATOM 3008 O O . GLU A 1 382 ? 17.938 -3.051 12.25 1 93.88 382 GLU A O 1
ATOM 3013 N N . LYS A 1 383 ? 18.016 -3.18 14.461 1 95.38 383 LYS A N 1
ATOM 3014 C CA . LYS A 1 383 ? 19.203 -4.031 14.422 1 95.38 383 LYS A CA 1
ATOM 3015 C C . LYS A 1 383 ? 18.844 -5.441 13.953 1 95.38 383 LYS A C 1
ATOM 3017 O O . LYS A 1 383 ? 17.844 -6.016 14.391 1 95.38 383 LYS A O 1
ATOM 3022 N N . LEU A 1 384 ? 19.656 -5.934 13.078 1 96.31 384 LEU A N 1
ATOM 3023 C CA . LEU A 1 384 ? 19.438 -7.273 12.547 1 96.31 384 LEU A CA 1
ATOM 3024 C C . LEU A 1 384 ? 20.156 -8.32 13.391 1 96.31 384 LEU A C 1
ATOM 3026 O O . LEU A 1 384 ? 21.266 -8.086 13.852 1 96.31 384 LEU A O 1
ATOM 3030 N N . LYS A 1 385 ? 19.547 -9.398 13.586 1 94.81 385 LYS A N 1
ATOM 3031 C CA . LYS A 1 385 ? 20.141 -10.547 14.273 1 94.81 385 LYS A CA 1
ATOM 3032 C C . LYS A 1 385 ? 20.375 -11.703 13.305 1 94.81 385 LYS A C 1
ATOM 3034 O O . LYS A 1 385 ? 19.875 -11.703 12.188 1 94.81 385 LYS A O 1
ATOM 3039 N N . LYS A 1 386 ? 21.203 -12.68 13.688 1 93.19 386 LYS A N 1
ATOM 3040 C CA . LYS A 1 386 ? 21.5 -13.852 12.867 1 93.19 386 LYS A CA 1
ATOM 3041 C C . LYS A 1 386 ? 20.219 -14.594 12.484 1 93.19 386 LYS A C 1
ATOM 3043 O O . LYS A 1 386 ? 20.094 -15.078 11.359 1 93.19 386 LYS A O 1
ATOM 3048 N N . LYS A 1 387 ? 19.297 -14.609 13.359 1 92.56 387 LYS A N 1
ATOM 3049 C CA . LYS A 1 387 ? 18.031 -15.312 13.125 1 92.56 387 LYS A CA 1
ATOM 3050 C C . LYS A 1 387 ? 17.234 -14.648 12.008 1 92.56 387 LYS A C 1
ATOM 3052 O O . LYS A 1 387 ? 16.5 -15.312 11.289 1 92.56 387 LYS A O 1
ATOM 3057 N N . ASP A 1 388 ? 17.344 -13.32 11.867 1 92.62 388 ASP A N 1
ATOM 3058 C CA . ASP A 1 388 ? 16.656 -12.602 10.797 1 92.62 388 ASP A CA 1
ATOM 3059 C C . ASP A 1 388 ? 17.156 -13.047 9.422 1 92.62 388 ASP A C 1
ATOM 3061 O O . ASP A 1 388 ? 16.344 -13.227 8.5 1 92.62 388 ASP A O 1
ATOM 3065 N N . VAL A 1 389 ? 18.422 -13.266 9.336 1 92.31 389 VAL A N 1
ATOM 3066 C CA . VAL A 1 389 ? 19.047 -13.68 8.086 1 92.31 389 VAL A CA 1
ATOM 3067 C C . VAL A 1 389 ? 18.641 -15.117 7.762 1 92.31 389 VAL A C 1
ATOM 3069 O O . VAL A 1 389 ? 18.281 -15.43 6.621 1 92.31 389 VAL A O 1
ATOM 3072 N N . GLN A 1 390 ? 18.594 -15.938 8.75 1 90.12 390 GLN A N 1
ATOM 3073 C CA . GLN A 1 390 ? 18.25 -17.344 8.586 1 90.12 390 GLN A CA 1
ATOM 3074 C C . GLN A 1 390 ? 16.781 -17.5 8.172 1 90.12 390 GLN A C 1
ATOM 3076 O O . GLN A 1 390 ? 16.453 -18.391 7.387 1 90.12 390 GLN A O 1
ATOM 3081 N N . ARG A 1 391 ? 15.992 -16.594 8.57 1 90.94 391 ARG A N 1
ATOM 3082 C CA . ARG A 1 391 ? 14.562 -16.641 8.312 1 90.94 391 ARG A CA 1
ATOM 3083 C C . ARG A 1 391 ? 14.258 -16.375 6.844 1 90.94 391 ARG A C 1
ATOM 3085 O O . ARG A 1 391 ? 13.156 -16.672 6.371 1 90.94 391 ARG A O 1
ATOM 3092 N N . PHE A 1 392 ? 15.227 -15.883 6.172 1 91.38 392 PHE A N 1
ATOM 3093 C CA . PHE A 1 392 ? 14.984 -15.609 4.758 1 91.38 392 PHE A CA 1
ATOM 3094 C C . PHE A 1 392 ? 15.875 -16.484 3.883 1 91.38 392 PHE A C 1
ATOM 3096 O O . PHE A 1 392 ? 15.914 -16.312 2.664 1 91.38 392 PHE A O 1
ATOM 3103 N N . GLY A 1 393 ? 16.594 -17.391 4.477 1 85.69 393 GLY A N 1
ATOM 3104 C CA . GLY A 1 393 ? 17.406 -18.344 3.748 1 85.69 393 GLY A CA 1
ATOM 3105 C C . GLY A 1 393 ? 18.594 -17.703 3.045 1 85.69 393 GLY A C 1
ATOM 3106 O O . GLY A 1 393 ? 18.969 -18.125 1.95 1 85.69 393 GLY A O 1
ATOM 3107 N N . VAL A 1 394 ? 18.953 -16.625 3.52 1 89.19 394 VAL A N 1
ATOM 3108 C CA . VAL A 1 394 ? 20.094 -15.938 2.898 1 89.19 394 VAL A CA 1
ATOM 3109 C C . VAL A 1 394 ? 21.328 -16.094 3.766 1 89.19 394 VAL A C 1
ATOM 3111 O O . VAL A 1 394 ? 21.234 -16.469 4.938 1 89.19 394 VAL A O 1
ATOM 3114 N N . ASP A 1 395 ? 22.406 -15.906 3.051 1 85.19 395 ASP A N 1
ATOM 3115 C CA . ASP A 1 395 ? 23.703 -15.93 3.748 1 85.19 395 ASP A CA 1
ATOM 3116 C C . ASP A 1 395 ? 24.234 -14.516 3.941 1 85.19 395 ASP A C 1
ATOM 3118 O O . ASP A 1 395 ? 23.875 -13.594 3.211 1 85.19 395 ASP A O 1
ATOM 3122 N N . GLY A 1 396 ? 24.891 -14.281 4.988 1 84.19 396 GLY A N 1
ATOM 3123 C CA . GLY A 1 396 ? 25.531 -12.984 5.172 1 84.19 396 GLY A CA 1
ATOM 3124 C C . GLY A 1 396 ? 25.641 -12.578 6.629 1 84.19 396 GLY A C 1
ATOM 3125 O O . GLY A 1 396 ? 24.969 -13.156 7.492 1 84.19 396 GLY A O 1
ATOM 3126 N N . LYS A 1 397 ? 26.562 -11.578 6.824 1 91.12 397 LYS A N 1
ATOM 3127 C CA . LYS A 1 397 ? 26.734 -11 8.156 1 91.12 397 LYS A CA 1
ATOM 3128 C C . LYS A 1 397 ? 25.734 -9.875 8.398 1 91.12 397 LYS A C 1
ATOM 3130 O O . LYS A 1 397 ? 25.688 -8.898 7.645 1 91.12 397 LYS A O 1
ATOM 3135 N N . PRO A 1 398 ? 24.844 -10 9.461 1 94.69 398 PRO A N 1
ATOM 3136 C CA . PRO A 1 398 ? 23.844 -8.977 9.75 1 94.69 398 PRO A CA 1
ATOM 3137 C C . PRO A 1 398 ? 24.422 -7.562 9.766 1 94.69 398 PRO A C 1
ATOM 3139 O O . PRO A 1 398 ? 23.781 -6.633 9.266 1 94.69 398 PRO A O 1
ATOM 3142 N N . ASP A 1 399 ? 25.609 -7.402 10.242 1 95 399 ASP A N 1
ATOM 3143 C CA . ASP A 1 399 ? 26.219 -6.078 10.375 1 95 399 ASP A CA 1
ATOM 3144 C C . ASP A 1 399 ? 26.469 -5.449 9.008 1 95 399 ASP A C 1
ATOM 3146 O O . ASP A 1 399 ? 26.312 -4.238 8.836 1 95 399 ASP A O 1
ATOM 3150 N N . LYS A 1 400 ? 26.922 -6.215 8.094 1 95.12 400 LYS A N 1
ATOM 3151 C CA . LYS A 1 400 ? 27.172 -5.711 6.75 1 95.12 400 LYS A CA 1
ATOM 3152 C C . LYS A 1 400 ? 25.891 -5.273 6.066 1 95.12 400 LYS A C 1
ATOM 3154 O O . LYS A 1 400 ? 25.859 -4.258 5.371 1 95.12 400 LYS A O 1
ATOM 3159 N N . ILE A 1 401 ? 24.844 -6.055 6.273 1 97 401 ILE A N 1
ATOM 3160 C CA . ILE A 1 401 ? 23.547 -5.707 5.715 1 97 401 ILE A CA 1
ATOM 3161 C C . ILE A 1 401 ? 23.047 -4.406 6.344 1 97 401 ILE A C 1
ATOM 3163 O O . ILE A 1 401 ? 22.5 -3.547 5.652 1 97 401 ILE A O 1
ATOM 3167 N N . GLU A 1 402 ? 23.25 -4.215 7.625 1 97.44 402 GLU A N 1
ATOM 3168 C CA . GLU A 1 402 ? 22.812 -3.02 8.344 1 97.44 402 GLU A CA 1
ATOM 3169 C C . GLU A 1 402 ? 23.516 -1.772 7.82 1 97.44 402 GLU A C 1
ATOM 3171 O O . GLU A 1 402 ? 22.922 -0.693 7.77 1 97.44 402 GLU A O 1
ATOM 3176 N N . GLU A 1 403 ? 24.797 -1.953 7.512 1 97.69 403 GLU A N 1
ATOM 3177 C CA . GLU A 1 403 ? 25.516 -0.827 6.938 1 97.69 403 GLU A CA 1
ATOM 3178 C C . GLU A 1 403 ? 24.859 -0.338 5.652 1 97.69 403 GLU A C 1
ATOM 3180 O O . GLU A 1 403 ? 24.734 0.868 5.438 1 97.69 403 GLU A O 1
ATOM 3185 N N . ILE A 1 404 ? 24.5 -1.279 4.848 1 98.31 404 ILE A N 1
ATOM 3186 C CA . ILE A 1 404 ? 23.797 -0.971 3.609 1 98.31 404 ILE A CA 1
ATOM 3187 C C . ILE A 1 404 ? 22.438 -0.342 3.926 1 98.31 404 ILE A C 1
ATOM 3189 O O . ILE A 1 404 ? 22.031 0.634 3.289 1 98.31 404 ILE A O 1
ATOM 3193 N N . SER A 1 405 ? 21.781 -0.885 4.938 1 98.69 405 SER A N 1
ATOM 3194 C CA . SER A 1 405 ? 20.469 -0.392 5.355 1 98.69 405 SER A CA 1
ATOM 3195 C C . SER A 1 405 ? 20.531 1.08 5.75 1 98.69 405 SER A C 1
ATOM 3197 O O . SER A 1 405 ? 19.625 1.854 5.43 1 98.69 405 SER A O 1
ATOM 3199 N N . LYS A 1 406 ? 21.547 1.456 6.414 1 98.25 406 LYS A N 1
ATOM 3200 C CA . LYS A 1 406 ? 21.719 2.834 6.867 1 98.25 406 LYS A CA 1
ATOM 3201 C C . LYS A 1 406 ? 21.828 3.791 5.684 1 98.25 406 LYS A C 1
ATOM 3203 O O . LYS A 1 406 ? 21.297 4.898 5.719 1 98.25 406 LYS A O 1
ATOM 3208 N N . VAL A 1 407 ? 22.547 3.355 4.699 1 98.62 407 VAL A N 1
ATOM 3209 C CA . VAL A 1 407 ? 22.703 4.176 3.502 1 98.62 407 VAL A CA 1
ATOM 3210 C C . VAL A 1 407 ? 21.344 4.344 2.811 1 98.62 407 VAL A C 1
ATOM 3212 O O . VAL A 1 407 ? 20.984 5.453 2.408 1 98.62 407 VAL A O 1
ATOM 3215 N N . VAL A 1 408 ? 20.625 3.242 2.684 1 98.69 408 VAL A N 1
ATOM 3216 C CA . VAL A 1 408 ? 19.312 3.275 2.055 1 98.69 408 VAL A CA 1
ATOM 3217 C C . VAL A 1 408 ? 18.391 4.23 2.818 1 98.69 408 VAL A C 1
ATOM 3219 O O . VAL A 1 408 ? 17.703 5.051 2.217 1 98.69 408 VAL A O 1
ATOM 3222 N N . ARG A 1 409 ? 18.391 4.141 4.129 1 98.5 409 ARG A N 1
ATOM 3223 C CA . ARG A 1 409 ? 17.594 5.023 4.965 1 98.5 409 ARG A CA 1
ATOM 3224 C C . ARG A 1 409 ? 17.953 6.484 4.742 1 98.5 409 ARG A C 1
ATOM 3226 O O . ARG A 1 409 ? 17.078 7.34 4.617 1 98.5 409 ARG A O 1
ATOM 3233 N N . LEU A 1 410 ? 19.219 6.777 4.68 1 97.81 410 LEU A N 1
ATOM 3234 C CA . LEU A 1 410 ? 19.703 8.141 4.488 1 97.81 410 LEU A CA 1
ATOM 3235 C C . LEU A 1 410 ? 19.25 8.695 3.145 1 97.81 410 LEU A C 1
ATOM 3237 O O . LEU A 1 410 ? 18.828 9.852 3.059 1 97.81 410 LEU A O 1
ATOM 3241 N N . VAL A 1 411 ? 19.328 7.883 2.135 1 97.88 411 VAL A N 1
ATOM 3242 C CA . VAL A 1 411 ? 18.953 8.305 0.792 1 97.88 411 VAL A CA 1
ATOM 3243 C C . VAL A 1 411 ? 17.469 8.68 0.764 1 97.88 411 VAL A C 1
ATOM 3245 O O . VAL A 1 411 ? 17.109 9.727 0.223 1 97.88 411 VAL A O 1
ATOM 3248 N N . ILE A 1 412 ? 16.656 7.906 1.378 1 97.19 412 ILE A N 1
ATOM 3249 C CA . ILE A 1 412 ? 15.219 8.117 1.356 1 97.19 412 ILE A CA 1
ATOM 3250 C C . ILE A 1 412 ? 14.859 9.352 2.18 1 97.19 412 ILE A C 1
ATOM 3252 O O . ILE A 1 412 ? 14.031 10.164 1.763 1 97.19 412 ILE A O 1
ATOM 3256 N N . LYS A 1 413 ? 15.531 9.531 3.283 1 94.94 413 LYS A N 1
ATOM 3257 C CA . LYS A 1 413 ? 15.258 10.664 4.156 1 94.94 413 LYS A CA 1
ATOM 3258 C C . LYS A 1 413 ? 15.734 11.977 3.529 1 94.94 413 LYS A C 1
ATOM 3260 O O . LYS A 1 413 ? 15.109 13.023 3.717 1 94.94 413 LYS A O 1
ATOM 3265 N N . ARG A 1 414 ? 16.781 11.891 2.762 1 95.19 414 ARG A N 1
ATOM 3266 C CA . ARG A 1 414 ? 17.391 13.078 2.174 1 95.19 414 ARG A CA 1
ATOM 3267 C C . ARG A 1 414 ? 16.609 13.562 0.964 1 95.19 414 ARG A C 1
ATOM 3269 O O . ARG A 1 414 ? 16.609 14.758 0.646 1 95.19 414 ARG A O 1
ATOM 3276 N N . TYR A 1 415 ? 15.898 12.648 0.31 1 95.19 415 TYR A N 1
ATOM 3277 C CA . TYR A 1 415 ? 15.188 13 -0.914 1 95.19 415 TYR A CA 1
ATOM 3278 C C . TYR A 1 415 ? 13.727 12.57 -0.837 1 95.19 415 TYR A C 1
ATOM 3280 O O . TYR A 1 415 ? 13.289 11.711 -1.607 1 95.19 415 TYR A O 1
ATOM 3288 N N . PRO A 1 416 ? 12.984 13.25 0.023 1 93.31 416 PRO A N 1
ATOM 3289 C CA . PRO A 1 416 ? 11.617 12.812 0.324 1 93.31 416 PRO A CA 1
ATOM 3290 C C . PRO A 1 416 ? 10.688 12.891 -0.888 1 93.31 416 PRO A C 1
ATOM 3292 O O . PRO A 1 416 ? 9.602 12.312 -0.877 1 93.31 416 PRO A O 1
ATOM 3295 N N . LEU A 1 417 ? 11.125 13.594 -1.986 1 95.44 417 LEU A N 1
ATOM 3296 C CA . LEU A 1 417 ? 10.266 13.703 -3.16 1 95.44 417 LEU A CA 1
ATOM 3297 C C . LEU A 1 417 ? 10.836 12.906 -4.332 1 95.44 417 LEU A C 1
ATOM 3299 O O . LEU A 1 417 ? 10.398 13.078 -5.473 1 95.44 417 LEU A O 1
ATOM 3303 N N . GLY A 1 418 ? 11.906 12.094 -4.098 1 93 418 GLY A N 1
ATOM 3304 C CA . GLY A 1 418 ? 12.375 11.086 -5.039 1 93 418 GLY A CA 1
ATOM 3305 C C . GLY A 1 418 ? 13.367 11.641 -6.051 1 93 418 GLY A C 1
ATOM 3306 O O . GLY A 1 418 ? 13.734 10.945 -7 1 93 418 GLY A O 1
ATOM 3307 N N . VAL A 1 419 ? 13.75 12.914 -5.895 1 89.31 419 VAL A N 1
ATOM 3308 C CA . VAL A 1 419 ? 14.625 13.555 -6.871 1 89.31 419 VAL A CA 1
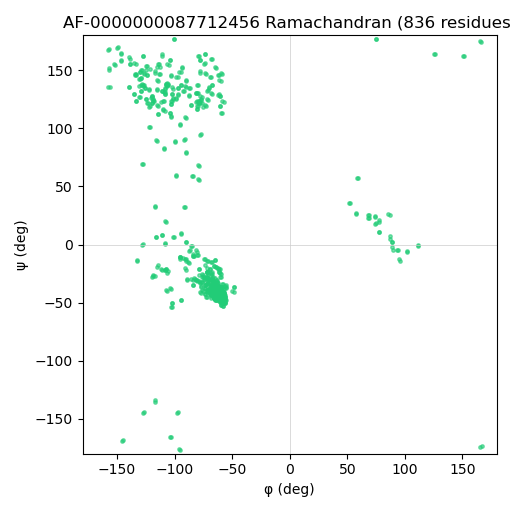ATOM 3309 C C . VAL A 1 419 ? 15.984 13.836 -6.242 1 89.31 419 VAL A C 1
ATOM 3311 O O . VAL A 1 419 ? 16.062 14.445 -5.168 1 89.31 419 VAL A O 1
ATOM 3314 N N . TYR A 1 420 ? 16.969 13.281 -6.895 1 83.19 420 TYR A N 1
ATOM 3315 C CA . TYR A 1 420 ? 18.359 13.523 -6.516 1 83.19 420 TYR A CA 1
ATOM 3316 C C . TYR A 1 420 ? 18.938 14.695 -7.289 1 83.19 420 TYR A C 1
ATOM 3318 O O . TYR A 1 420 ? 18.594 14.922 -8.453 1 83.19 420 TYR A O 1
ATOM 3326 N N . MET B 1 1 ? -0.231 11.062 -14.281 1 64.5 1 MET B N 1
ATOM 3327 C CA . MET B 1 1 ? -0.752 11.328 -12.938 1 64.5 1 MET B CA 1
ATOM 3328 C C . MET B 1 1 ? -0.69 12.812 -12.609 1 64.5 1 MET B C 1
ATOM 3330 O O . MET B 1 1 ? 0.284 13.484 -12.953 1 64.5 1 MET B O 1
ATOM 3334 N N . ASP B 1 2 ? -1.83 13.469 -12.258 1 83.12 2 ASP B N 1
ATOM 3335 C CA . ASP B 1 2 ? -1.941 14.914 -12.07 1 83.12 2 ASP B CA 1
ATOM 3336 C C . ASP B 1 2 ? -1.355 15.344 -10.727 1 83.12 2 ASP B C 1
ATOM 3338 O O . ASP B 1 2 ? -1.956 15.109 -9.68 1 83.12 2 ASP B O 1
ATOM 3342 N N . GLN B 1 3 ? -0.085 15.758 -10.742 1 95.38 3 GLN B N 1
ATOM 3343 C CA . GLN B 1 3 ? 0.548 16.25 -9.523 1 95.38 3 GLN B CA 1
ATOM 3344 C C . GLN B 1 3 ? 0.51 17.781 -9.461 1 95.38 3 GLN B C 1
ATOM 3346 O O . GLN B 1 3 ? 0.674 18.453 -10.484 1 95.38 3 GLN B O 1
ATOM 3351 N N . LYS B 1 4 ? 0.168 18.297 -8.336 1 98.31 4 LYS B N 1
ATOM 3352 C CA . LYS B 1 4 ? 0.196 19.734 -8.047 1 98.31 4 LYS B CA 1
ATOM 3353 C C . LYS B 1 4 ? 1.027 20.031 -6.801 1 98.31 4 LYS B C 1
ATOM 3355 O O . LYS B 1 4 ? 1.238 19.141 -5.969 1 98.31 4 LYS B O 1
ATOM 3360 N N . ALA B 1 5 ? 1.552 21.219 -6.773 1 98.69 5 ALA B N 1
ATOM 3361 C CA . ALA B 1 5 ? 2.381 21.578 -5.625 1 98.69 5 ALA B CA 1
ATOM 3362 C C . ALA B 1 5 ? 1.932 22.906 -5.02 1 98.69 5 ALA B C 1
ATOM 3364 O O . ALA B 1 5 ? 1.473 23.797 -5.734 1 98.69 5 ALA B O 1
ATOM 3365 N N . VAL B 1 6 ? 2.002 22.969 -3.713 1 98.88 6 VAL B N 1
ATOM 3366 C CA . VAL B 1 6 ? 1.784 24.203 -2.984 1 98.88 6 VAL B CA 1
ATOM 3367 C C . VAL B 1 6 ? 3.039 24.578 -2.191 1 98.88 6 VAL B C 1
ATOM 3369 O O . VAL B 1 6 ? 3.623 23.719 -1.52 1 98.88 6 VAL B O 1
ATOM 3372 N N . ILE B 1 7 ? 3.498 25.781 -2.355 1 98.81 7 ILE B N 1
ATOM 3373 C CA . ILE B 1 7 ? 4.617 26.312 -1.578 1 98.81 7 ILE B CA 1
ATOM 3374 C C . ILE B 1 7 ? 4.117 27.391 -0.623 1 98.81 7 ILE B C 1
ATOM 3376 O O . ILE B 1 7 ? 3.574 28.406 -1.057 1 98.81 7 ILE B O 1
ATOM 3380 N N . ASP B 1 8 ? 4.258 27.125 0.62 1 98.38 8 ASP B N 1
ATOM 3381 C CA . ASP B 1 8 ? 3.896 28.047 1.688 1 98.38 8 ASP B CA 1
ATOM 3382 C C . ASP B 1 8 ? 5.109 28.859 2.145 1 98.38 8 ASP B C 1
ATOM 3384 O O . ASP B 1 8 ? 6.004 28.328 2.807 1 98.38 8 ASP B O 1
ATOM 3388 N N . LEU B 1 9 ? 5.152 30.094 1.71 1 98.19 9 LEU B N 1
ATOM 3389 C CA . LEU B 1 9 ? 6.18 31.016 2.178 1 98.19 9 LEU B CA 1
ATOM 3390 C C . LEU B 1 9 ? 5.699 31.781 3.402 1 98.19 9 LEU B C 1
ATOM 3392 O O . LEU B 1 9 ? 5.207 32.906 3.279 1 98.19 9 LEU B O 1
ATOM 3396 N N . GLY B 1 10 ? 5.988 31.203 4.555 1 94.25 10 GLY B N 1
ATOM 3397 C CA . GLY B 1 10 ? 5.426 31.734 5.793 1 94.25 10 GLY B CA 1
ATOM 3398 C C . GLY B 1 10 ? 6.402 32.594 6.578 1 94.25 10 GLY B C 1
ATOM 3399 O O . GLY B 1 10 ? 7.559 32.75 6.18 1 94.25 10 GLY B O 1
ATOM 3400 N N . TYR B 1 11 ? 5.848 33.125 7.684 1 93.5 11 TYR B N 1
ATOM 3401 C CA . TYR B 1 11 ? 6.57 33.969 8.617 1 93.5 11 TYR B CA 1
ATOM 3402 C C . TYR B 1 11 ? 7.73 33.219 9.258 1 93.5 11 TYR B C 1
ATOM 3404 O O . TYR B 1 11 ? 8.812 33.781 9.438 1 93.5 11 TYR B O 1
ATOM 3412 N N . ASN B 1 12 ? 7.574 31.969 9.508 1 89.75 12 ASN B N 1
ATOM 3413 C CA . ASN B 1 12 ? 8.539 31.172 10.242 1 89.75 12 ASN B CA 1
ATOM 3414 C C . ASN B 1 12 ? 9.297 30.203 9.32 1 89.75 12 ASN B C 1
ATOM 3416 O O . ASN B 1 12 ? 10.492 29.969 9.508 1 89.75 12 ASN B O 1
ATOM 3420 N N . SER B 1 13 ? 8.602 29.594 8.336 1 93.94 13 SER B N 1
ATOM 3421 C CA . SER B 1 13 ? 9.203 28.562 7.516 1 93.94 13 SER B CA 1
ATOM 3422 C C . SER B 1 13 ? 8.672 28.594 6.09 1 93.94 13 SER B C 1
ATOM 3424 O O . SER B 1 13 ? 7.641 29.219 5.82 1 93.94 13 SER B O 1
ATOM 3426 N N . ILE B 1 14 ? 9.469 28.016 5.203 1 97.44 14 ILE B N 1
ATOM 3427 C CA . ILE B 1 14 ? 9.062 27.75 3.826 1 97.44 14 ILE B CA 1
ATOM 3428 C C . ILE B 1 14 ? 8.844 26.25 3.633 1 97.44 14 ILE B C 1
ATOM 3430 O O . ILE B 1 14 ? 9.688 25.438 4.027 1 97.44 14 ILE B O 1
ATOM 3434 N N . ARG B 1 15 ? 7.66 25.859 3.055 1 97.94 15 ARG B N 1
ATOM 3435 C CA . ARG B 1 15 ? 7.359 24.438 2.91 1 97.94 15 ARG B CA 1
ATOM 3436 C C . ARG B 1 15 ? 6.801 24.141 1.522 1 97.94 15 ARG B C 1
ATOM 3438 O O . ARG B 1 15 ? 5.918 24.844 1.033 1 97.94 15 ARG B O 1
ATOM 3445 N N . LEU B 1 16 ? 7.375 23.172 0.879 1 98.56 16 LEU B N 1
ATOM 3446 C CA . LEU B 1 16 ? 6.863 22.609 -0.361 1 98.56 16 LEU B CA 1
ATOM 3447 C C . LEU B 1 16 ? 6.082 21.328 -0.086 1 98.56 16 LEU B C 1
ATOM 3449 O O . LEU B 1 16 ? 6.574 20.438 0.613 1 98.56 16 LEU B O 1
ATOM 3453 N N . SER B 1 17 ? 4.859 21.234 -0.528 1 98.5 17 SER B N 1
ATOM 3454 C CA . SER B 1 17 ? 4.074 20 -0.496 1 98.5 17 SER B CA 1
ATOM 3455 C C . SER B 1 17 ? 3.617 19.609 -1.896 1 98.5 17 SER B C 1
ATOM 3457 O O . SER B 1 17 ? 3.174 20.453 -2.676 1 98.5 17 SER B O 1
ATOM 3459 N N . VAL B 1 18 ? 3.764 18.359 -2.26 1 98.44 18 VAL B N 1
ATOM 3460 C CA . VAL B 1 18 ? 3.318 17.828 -3.543 1 98.44 18 VAL B CA 1
ATOM 3461 C C . VAL B 1 18 ? 2.141 16.875 -3.328 1 98.44 18 VAL B C 1
ATOM 3463 O O . VAL B 1 18 ? 2.182 16.016 -2.445 1 98.44 18 VAL B O 1
ATOM 3466 N N . PHE B 1 19 ? 1.091 17.094 -4.16 1 98.38 19 PHE B N 1
ATOM 3467 C CA . PHE B 1 19 ? -0.156 16.359 -4.023 1 98.38 19 PHE B CA 1
ATOM 3468 C C . PHE B 1 19 ? -0.514 15.648 -5.324 1 98.38 19 PHE B C 1
ATOM 3470 O O . PHE B 1 19 ? -0.146 16.109 -6.406 1 98.38 19 PHE B O 1
ATOM 3477 N N . GLN B 1 20 ? -1.115 14.5 -5.195 1 97.88 20 GLN B N 1
ATOM 3478 C CA . GLN B 1 20 ? -1.822 13.828 -6.285 1 97.88 20 GLN B CA 1
ATOM 3479 C C . GLN B 1 20 ? -3.334 13.969 -6.121 1 97.88 20 GLN B C 1
ATOM 3481 O O . GLN B 1 20 ? -3.914 13.414 -5.188 1 97.88 20 GLN B O 1
ATOM 3486 N N . GLN B 1 21 ? -3.949 14.68 -7.004 1 97 21 GLN B N 1
ATOM 3487 C CA . GLN B 1 21 ? -5.355 15.047 -6.887 1 97 21 GLN B CA 1
ATOM 3488 C C . GLN B 1 21 ? -6.258 13.969 -7.477 1 97 21 GLN B C 1
ATOM 3490 O O . GLN B 1 21 ? -6 13.469 -8.57 1 97 21 GLN B O 1
ATOM 3495 N N . PHE B 1 22 ? -7.332 13.594 -6.766 1 96.31 22 PHE B N 1
ATOM 3496 C CA . PHE B 1 22 ? -8.242 12.562 -7.246 1 96.31 22 PHE B CA 1
ATOM 3497 C C . PHE B 1 22 ? -9.648 13.117 -7.434 1 96.31 22 PHE B C 1
ATOM 3499 O O . PHE B 1 22 ? -10.453 12.555 -8.172 1 96.31 22 PHE B O 1
ATOM 3506 N N . SER B 1 23 ? -10.008 14.125 -6.711 1 95.94 23 SER B N 1
ATOM 3507 C CA . SER B 1 23 ? -11.281 14.828 -6.844 1 95.94 23 SER B CA 1
ATOM 3508 C C . SER B 1 23 ? -11.117 16.312 -6.555 1 95.94 23 SER B C 1
ATOM 3510 O O . SER B 1 23 ? -10 16.812 -6.395 1 95.94 23 SER B O 1
ATOM 3512 N N . GLU B 1 24 ? -12.219 16.984 -6.422 1 96.75 24 GLU B N 1
ATOM 3513 C CA . GLU B 1 24 ? -12.195 18.422 -6.164 1 96.75 24 GLU B CA 1
ATOM 3514 C C . GLU B 1 24 ? -11.719 18.719 -4.746 1 96.75 24 GLU B C 1
ATOM 3516 O O . GLU B 1 24 ? -11.172 19.797 -4.484 1 96.75 24 GLU B O 1
ATOM 3521 N N . ASN B 1 25 ? -11.891 17.719 -3.865 1 98.19 25 ASN B N 1
ATOM 3522 C CA . ASN B 1 25 ? -11.602 18.031 -2.471 1 98.19 25 ASN B CA 1
ATOM 3523 C C . ASN B 1 25 ? -10.648 17 -1.855 1 98.19 25 ASN B C 1
ATOM 3525 O O . ASN B 1 25 ? -10.352 17.062 -0.661 1 98.19 25 ASN B O 1
ATOM 3529 N N . THR B 1 26 ? -10.227 15.984 -2.656 1 98.25 26 THR B N 1
ATOM 3530 C CA . THR B 1 26 ? -9.422 14.938 -2.037 1 98.25 26 THR B CA 1
ATOM 3531 C C . THR B 1 26 ? -8.133 14.703 -2.83 1 98.25 26 THR B C 1
ATOM 3533 O O . THR B 1 26 ? -8.07 15 -4.023 1 98.25 26 THR B O 1
ATOM 3536 N N . PHE B 1 27 ? -7.16 14.312 -2.189 1 98.25 27 PHE B N 1
ATOM 3537 C CA . PHE B 1 27 ? -5.824 14.117 -2.74 1 98.25 27 PHE B CA 1
ATOM 3538 C C . PHE B 1 27 ? -5.023 13.148 -1.884 1 98.25 27 PHE B C 1
ATOM 3540 O O . PHE B 1 27 ? -5.473 12.734 -0.812 1 98.25 27 PHE B O 1
ATOM 3547 N N . ARG B 1 28 ? -3.971 12.719 -2.365 1 97.56 28 ARG B N 1
ATOM 3548 C CA . ARG B 1 28 ? -2.908 12.07 -1.604 1 97.56 28 ARG B CA 1
ATOM 3549 C C . ARG B 1 28 ? -1.683 12.969 -1.495 1 97.56 28 ARG B C 1
ATOM 3551 O O . ARG B 1 28 ? -1.267 13.586 -2.482 1 97.56 28 ARG B O 1
ATOM 3558 N N . THR B 1 29 ? -1.153 13.125 -0.306 1 97.56 29 THR B N 1
ATOM 3559 C CA . THR B 1 29 ? 0.11 13.836 -0.138 1 97.56 29 THR B CA 1
ATOM 3560 C C . THR B 1 29 ? 1.287 12.938 -0.51 1 97.56 29 THR B C 1
ATOM 3562 O O . THR B 1 29 ? 1.463 11.859 0.068 1 97.56 29 THR B O 1
ATOM 3565 N N . LEU B 1 30 ? 2.096 13.32 -1.433 1 97.25 30 LEU B N 1
ATOM 3566 C CA . LEU B 1 30 ? 3.211 12.508 -1.9 1 97.25 30 LEU B CA 1
ATOM 3567 C C . LEU B 1 30 ? 4.469 12.781 -1.082 1 97.25 30 LEU B C 1
ATOM 3569 O O . LEU B 1 30 ? 5.316 11.898 -0.923 1 97.25 30 LEU B O 1
ATOM 3573 N N . GLY B 1 31 ? 4.578 14.016 -0.596 1 96.38 31 GLY B N 1
ATOM 3574 C CA . GLY B 1 31 ? 5.734 14.398 0.204 1 96.38 31 GLY B CA 1
ATOM 3575 C C . GLY B 1 31 ? 5.859 15.898 0.392 1 96.38 31 GLY B C 1
ATOM 3576 O O . GLY B 1 31 ? 5.066 16.672 -0.154 1 96.38 31 GLY B O 1
ATOM 3577 N N . SER B 1 32 ? 6.863 16.234 1.241 1 97.19 32 SER B N 1
ATOM 3578 C CA . SER B 1 32 ? 7.078 17.656 1.54 1 97.19 32 SER B CA 1
ATOM 3579 C C . SER B 1 32 ? 8.539 17.922 1.879 1 97.19 32 SER B C 1
ATOM 3581 O O . SER B 1 32 ? 9.297 17 2.189 1 97.19 32 SER B O 1
ATOM 3583 N N . MET B 1 33 ? 8.938 19.125 1.663 1 97 33 MET B N 1
ATOM 3584 C CA . MET B 1 33 ? 10.219 19.688 2.088 1 97 33 MET B CA 1
ATOM 3585 C C . MET B 1 33 ? 10.016 21 2.857 1 97 33 MET B C 1
ATOM 3587 O O . MET B 1 33 ? 9.156 21.797 2.502 1 97 33 MET B O 1
ATOM 3591 N N . LYS B 1 34 ? 10.742 21.156 3.92 1 94.81 34 LYS B N 1
ATOM 3592 C CA . LYS B 1 34 ? 10.57 22.328 4.777 1 94.81 34 LYS B CA 1
ATOM 3593 C C . LYS B 1 34 ? 11.914 22.953 5.129 1 94.81 34 LYS B C 1
ATOM 3595 O O . LYS B 1 34 ? 12.922 22.25 5.23 1 94.81 34 LYS B O 1
ATOM 3600 N N . ASP B 1 35 ? 11.938 24.219 5.254 1 95.38 35 ASP B N 1
ATOM 3601 C CA . ASP B 1 35 ? 13.086 24.969 5.738 1 95.38 35 ASP B CA 1
ATOM 3602 C C . ASP B 1 35 ? 12.656 26.109 6.672 1 95.38 35 ASP B C 1
ATOM 3604 O O . ASP B 1 35 ? 11.664 26.781 6.41 1 95.38 35 ASP B O 1
ATOM 3608 N N . PHE B 1 36 ? 13.367 26.25 7.777 1 91.44 36 PHE B N 1
ATOM 3609 C CA . PHE B 1 36 ? 13.07 27.312 8.719 1 91.44 36 PHE B CA 1
ATOM 3610 C C . PHE B 1 36 ? 13.867 28.578 8.375 1 91.44 36 PHE B C 1
ATOM 3612 O O . PHE B 1 36 ? 14.836 28.906 9.055 1 91.44 36 PHE B O 1
ATOM 3619 N N . THR B 1 37 ? 13.414 29.328 7.398 1 93.38 37 THR B N 1
ATOM 3620 C CA . THR B 1 37 ? 14.078 30.531 6.914 1 93.38 37 THR B CA 1
ATOM 3621 C C . THR B 1 37 ? 13.758 31.719 7.812 1 93.38 37 THR B C 1
ATOM 3623 O O . THR B 1 37 ? 14.539 32.688 7.898 1 93.38 37 THR B O 1
ATOM 3626 N N . ARG B 1 38 ? 12.562 31.766 8.461 1 91.19 38 ARG B N 1
ATOM 3627 C CA . ARG B 1 38 ? 12.102 32.812 9.359 1 91.19 38 ARG B CA 1
ATOM 3628 C C . ARG B 1 38 ? 12.086 34.188 8.656 1 91.19 38 ARG B C 1
ATOM 3630 O O . ARG B 1 38 ? 12.672 35.156 9.148 1 91.19 38 ARG B O 1
ATOM 3637 N N . LEU B 1 39 ? 11.391 34.281 7.602 1 93.5 39 LEU B N 1
ATOM 3638 C CA . LEU B 1 39 ? 11.273 35.469 6.781 1 93.5 39 LEU B CA 1
ATOM 3639 C C . LEU B 1 39 ? 10.703 36.625 7.594 1 93.5 39 LEU B C 1
ATOM 3641 O O . LEU B 1 39 ? 10.93 37.781 7.258 1 93.5 39 LEU B O 1
ATOM 3645 N N . GLY B 1 40 ? 9.969 36.344 8.625 1 90.94 40 GLY B N 1
ATOM 3646 C CA . GLY B 1 40 ? 9.305 37.344 9.414 1 90.94 40 GLY B CA 1
ATOM 3647 C C . GLY B 1 40 ? 10.219 38.031 10.422 1 90.94 40 GLY B C 1
ATOM 3648 O O . GLY B 1 40 ? 9.836 39 11.07 1 90.94 40 GLY B O 1
ATOM 3649 N N . ASP B 1 41 ? 11.438 37.531 10.516 1 84.81 41 ASP B N 1
ATOM 3650 C CA . ASP B 1 41 ? 12.367 38.094 11.492 1 84.81 41 ASP B CA 1
ATOM 3651 C C . ASP B 1 41 ? 12.594 39.562 11.234 1 84.81 41 ASP B C 1
ATOM 3653 O O . ASP B 1 41 ? 13.109 39.969 10.18 1 84.81 41 ASP B O 1
ATOM 3657 N N . GLY B 1 42 ? 12.141 40.375 12.148 1 79.31 42 GLY B N 1
ATOM 3658 C CA . GLY B 1 42 ? 12.352 41.812 12.062 1 79.31 42 GLY B CA 1
ATOM 3659 C C . GLY B 1 42 ? 11.203 42.562 11.391 1 79.31 42 GLY B C 1
ATOM 3660 O O . GLY B 1 42 ? 11.211 43.781 11.297 1 79.31 42 GLY B O 1
ATOM 3661 N N . VAL B 1 43 ? 10.195 41.875 10.867 1 82.12 43 VAL B N 1
ATOM 3662 C CA . VAL B 1 43 ? 9.086 42.469 10.125 1 82.12 43 VAL B CA 1
ATOM 3663 C C . VAL B 1 43 ? 8.094 43.094 11.094 1 82.12 43 VAL B C 1
ATOM 3665 O O . VAL B 1 43 ? 7.395 44.062 10.742 1 82.12 43 VAL B O 1
ATOM 3668 N N . ASP B 1 44 ? 7.879 42.594 12.289 1 65.69 44 ASP B N 1
ATOM 3669 C CA . ASP B 1 44 ? 6.848 43.031 13.219 1 65.69 44 ASP B CA 1
ATOM 3670 C C . ASP B 1 44 ? 6.855 44.562 13.359 1 65.69 44 ASP B C 1
ATOM 3672 O O . ASP B 1 44 ? 5.801 45.188 13.523 1 65.69 44 ASP B O 1
ATOM 3676 N N . GLU B 1 45 ? 7.965 45.125 13.414 1 60.44 45 GLU B N 1
ATOM 3677 C CA . GLU B 1 45 ? 8.039 46.562 13.758 1 60.44 45 GLU B CA 1
ATOM 3678 C C . GLU B 1 45 ? 7.984 47.438 12.508 1 60.44 45 GLU B C 1
ATOM 3680 O O . GLU B 1 45 ? 8.555 48.531 12.492 1 60.44 45 GLU B O 1
ATOM 3685 N N . GLY B 1 46 ? 7.223 46.844 11.586 1 66.38 46 GLY B N 1
ATOM 3686 C CA . GLY B 1 46 ? 7.129 47.656 10.375 1 66.38 46 GLY B CA 1
ATOM 3687 C C . GLY B 1 46 ? 8.398 47.625 9.547 1 66.38 46 GLY B C 1
ATOM 3688 O O . GLY B 1 46 ? 8.656 48.562 8.773 1 66.38 46 GLY B O 1
ATOM 3689 N N . GLY B 1 47 ? 9 46.625 9.812 1 82.31 47 GLY B N 1
ATOM 3690 C CA . GLY B 1 47 ? 10.281 46.594 9.117 1 82.31 47 GLY B CA 1
ATOM 3691 C C . GLY B 1 47 ? 10.242 45.812 7.816 1 82.31 47 GLY B C 1
ATOM 3692 O O . GLY B 1 47 ? 9.164 45.531 7.281 1 82.31 47 GLY B O 1
ATOM 3693 N N . GLU B 1 48 ? 11.344 45.688 7.215 1 92.38 48 GLU B N 1
ATOM 3694 C CA . GLU B 1 48 ? 11.555 45 5.953 1 92.38 48 GLU B CA 1
ATOM 3695 C C . GLU B 1 48 ? 12.023 43.562 6.188 1 92.38 48 GLU B C 1
ATOM 3697 O O . GLU B 1 48 ? 12.594 43.25 7.234 1 92.38 48 GLU B O 1
ATOM 3702 N N . ILE B 1 49 ? 11.617 42.719 5.25 1 95.38 49 ILE B N 1
ATOM 3703 C CA . ILE B 1 49 ? 12.289 41.406 5.219 1 95.38 49 ILE B CA 1
ATOM 3704 C C . ILE B 1 49 ? 13.773 41.594 4.93 1 95.38 49 ILE B C 1
ATOM 3706 O O . ILE B 1 49 ? 14.141 42.281 3.959 1 95.38 49 ILE B O 1
ATOM 3710 N N . LYS B 1 50 ? 14.609 41.031 5.711 1 94.81 50 LYS B N 1
ATOM 3711 C CA . LYS B 1 50 ? 16.047 41.281 5.648 1 94.81 50 LYS B CA 1
ATOM 3712 C C . LYS B 1 50 ? 16.656 40.594 4.418 1 94.81 50 LYS B C 1
ATOM 3714 O O . LYS B 1 50 ? 16.25 39.531 4.023 1 94.81 50 LYS B O 1
ATOM 3719 N N . GLU B 1 51 ? 17.672 41.281 3.936 1 95.75 51 GLU B N 1
ATOM 3720 C CA . GLU B 1 51 ? 18.359 40.781 2.74 1 95.75 51 GLU B CA 1
ATOM 3721 C C . GLU B 1 51 ? 18.938 39.406 2.959 1 95.75 51 GLU B C 1
ATOM 3723 O O . GLU B 1 51 ? 18.875 38.531 2.064 1 95.75 51 GLU B O 1
ATOM 3728 N N . GLU B 1 52 ? 19.5 39.125 4.098 1 96.19 52 GLU B N 1
ATOM 3729 C CA . GLU B 1 52 ? 20.078 37.812 4.402 1 96.19 52 GLU B CA 1
ATOM 3730 C C . GLU B 1 52 ? 19.016 36.719 4.32 1 96.19 52 GLU B C 1
ATOM 3732 O O . GLU B 1 52 ? 19.312 35.625 3.863 1 96.19 52 GLU B O 1
ATOM 3737 N N . LYS B 1 53 ? 17.828 37 4.754 1 96.25 53 LYS B N 1
ATOM 3738 C CA . LYS B 1 53 ? 16.734 36.031 4.723 1 96.25 53 LYS B CA 1
ATOM 3739 C C . LYS B 1 53 ? 16.219 35.844 3.299 1 96.25 53 LYS B C 1
ATOM 3741 O O . LYS B 1 53 ? 15.828 34.719 2.926 1 96.25 53 LYS B O 1
ATOM 3746 N N . ILE B 1 54 ? 16.219 36.875 2.512 1 97.69 54 ILE B N 1
ATOM 3747 C CA . ILE B 1 54 ? 15.805 36.781 1.116 1 97.69 54 ILE B CA 1
ATOM 3748 C C . ILE B 1 54 ? 16.75 35.875 0.344 1 97.69 54 ILE B C 1
ATOM 3750 O O . ILE B 1 54 ? 16.297 35 -0.413 1 97.69 54 ILE B O 1
ATOM 3754 N N . VAL B 1 55 ? 18 36.031 0.599 1 98 55 VAL B N 1
ATOM 3755 C CA . VAL B 1 55 ? 19.016 35.219 -0.076 1 98 55 VAL B CA 1
ATOM 3756 C C . VAL B 1 55 ? 18.859 33.75 0.33 1 98 55 VAL B C 1
ATOM 3758 O O . VAL B 1 55 ? 18.953 32.844 -0.51 1 98 55 VAL B O 1
ATOM 3761 N N . GLU B 1 56 ? 18.641 33.531 1.55 1 97.75 56 GLU B N 1
ATOM 3762 C CA . GLU B 1 56 ? 18.391 32.188 2.031 1 97.75 56 GLU B CA 1
ATOM 3763 C C . GLU B 1 56 ? 17.156 31.578 1.365 1 97.75 56 GLU B C 1
ATOM 3765 O O . GLU B 1 56 ? 17.172 30.422 0.944 1 97.75 56 GLU B O 1
ATOM 3770 N N . ALA B 1 57 ? 16.141 32.375 1.294 1 98.44 57 ALA B N 1
ATOM 3771 C CA . ALA B 1 57 ? 14.898 31.906 0.664 1 98.44 57 ALA B CA 1
ATOM 3772 C C . ALA B 1 57 ? 15.125 31.594 -0.812 1 98.44 57 ALA B C 1
ATOM 3774 O O . ALA B 1 57 ? 14.555 30.625 -1.336 1 98.44 57 ALA B O 1
ATOM 3775 N N . GLU B 1 58 ? 15.875 32.406 -1.438 1 98.56 58 GLU B N 1
ATOM 3776 C CA . GLU B 1 58 ? 16.188 32.156 -2.844 1 98.56 58 GLU B CA 1
ATOM 3777 C C . GLU B 1 58 ? 16.875 30.797 -3.035 1 98.56 58 GLU B C 1
ATOM 3779 O O . GLU B 1 58 ? 16.562 30.078 -3.98 1 98.56 58 GLU B O 1
ATOM 3784 N N . ARG B 1 59 ? 17.75 30.5 -2.16 1 97.94 59 ARG B N 1
ATOM 3785 C CA . ARG B 1 59 ? 18.438 29.219 -2.229 1 97.94 59 ARG B CA 1
ATOM 3786 C C . ARG B 1 59 ? 17.469 28.062 -2.029 1 97.94 59 ARG B C 1
ATOM 3788 O O . ARG B 1 59 ? 17.516 27.062 -2.758 1 97.94 59 ARG B O 1
ATOM 3795 N N . VAL B 1 60 ? 16.625 28.172 -1.066 1 98.19 60 VAL B N 1
ATOM 3796 C CA . VAL B 1 60 ? 15.633 27.156 -0.775 1 98.19 60 VAL B CA 1
ATOM 3797 C C . VAL B 1 60 ? 14.703 26.969 -1.977 1 98.19 60 VAL B C 1
ATOM 3799 O O . VAL B 1 60 ? 14.438 25.844 -2.396 1 98.19 60 VAL B O 1
ATOM 3802 N N . LEU B 1 61 ? 14.297 28.047 -2.57 1 98.56 61 LEU B N 1
ATOM 3803 C CA . LEU B 1 61 ? 13.344 28 -3.67 1 98.56 61 LEU B CA 1
ATOM 3804 C C . LEU B 1 61 ? 14 27.484 -4.941 1 98.56 61 LEU B C 1
ATOM 3806 O O . LEU B 1 61 ? 13.344 26.828 -5.758 1 98.56 61 LEU B O 1
ATOM 3810 N N . ALA B 1 62 ? 15.266 27.734 -5.078 1 97.81 62 ALA B N 1
ATOM 3811 C CA . ALA B 1 62 ? 15.992 27.156 -6.199 1 97.81 62 ALA B CA 1
ATOM 3812 C C . ALA B 1 62 ? 16 25.625 -6.102 1 97.81 62 ALA B C 1
ATOM 3814 O O . ALA B 1 62 ? 15.867 24.938 -7.113 1 97.81 62 ALA B O 1
ATOM 3815 N N . LYS B 1 63 ? 16.203 25.156 -4.934 1 97.06 63 LYS B N 1
ATOM 3816 C CA . LYS B 1 63 ? 16.141 23.719 -4.707 1 97.06 63 LYS B CA 1
ATOM 3817 C C . LYS B 1 63 ? 14.742 23.172 -5.004 1 97.06 63 LYS B C 1
ATOM 3819 O O . LYS B 1 63 ? 14.602 22.109 -5.609 1 97.06 63 LYS B O 1
ATOM 3824 N N . PHE B 1 64 ? 13.703 23.891 -4.562 1 98.25 64 PHE B N 1
ATOM 3825 C CA . PHE B 1 64 ? 12.336 23.484 -4.855 1 98.25 64 PHE B CA 1
ATOM 3826 C C . PHE B 1 64 ? 12.094 23.422 -6.359 1 98.25 64 PHE B C 1
ATOM 3828 O O . PHE B 1 64 ? 11.516 22.469 -6.859 1 98.25 64 PHE B O 1
ATOM 3835 N N . ARG B 1 65 ? 12.539 24.422 -7.035 1 98.12 65 ARG B N 1
ATOM 3836 C CA . ARG B 1 65 ? 12.398 24.469 -8.484 1 98.12 65 ARG B CA 1
ATOM 3837 C C . ARG B 1 65 ? 13.031 23.25 -9.141 1 98.12 65 ARG B C 1
ATOM 3839 O O . ARG B 1 65 ? 12.43 22.641 -10.023 1 98.12 65 ARG B O 1
ATOM 3846 N N . TYR B 1 66 ? 14.211 22.953 -8.734 1 97.19 66 TYR B N 1
ATOM 3847 C CA . TYR B 1 66 ? 14.922 21.812 -9.281 1 97.19 66 TYR B CA 1
ATOM 3848 C C . TYR B 1 66 ? 14.109 20.531 -9.117 1 97.19 66 TYR B C 1
ATOM 3850 O O . TYR B 1 66 ? 13.922 19.781 -10.07 1 97.19 66 TYR B O 1
ATOM 3858 N N . VAL B 1 67 ? 13.609 20.328 -7.953 1 96.44 67 VAL B N 1
ATOM 3859 C CA . VAL B 1 67 ? 12.867 19.125 -7.617 1 96.44 67 VAL B CA 1
ATOM 3860 C C . VAL B 1 67 ? 11.57 19.078 -8.43 1 96.44 67 VAL B C 1
ATOM 3862 O O . VAL B 1 67 ? 11.242 18.047 -9.016 1 96.44 67 VAL B O 1
ATOM 3865 N N . LEU B 1 68 ? 10.852 20.156 -8.516 1 97.62 68 LEU B N 1
ATOM 3866 C CA . LEU B 1 68 ? 9.562 20.219 -9.195 1 97.62 68 LEU B CA 1
ATOM 3867 C C . LEU B 1 68 ? 9.727 20 -10.695 1 97.62 68 LEU B C 1
ATOM 3869 O O . LEU B 1 68 ? 8.93 19.281 -11.312 1 97.62 68 LEU B O 1
ATOM 3873 N N . ARG B 1 69 ? 10.75 20.578 -11.25 1 96.56 69 ARG B N 1
ATOM 3874 C CA . ARG B 1 69 ? 11.008 20.422 -12.68 1 96.56 69 ARG B CA 1
ATOM 3875 C C . ARG B 1 69 ? 11.383 18.969 -13.008 1 96.56 69 ARG B C 1
ATOM 3877 O O . ARG B 1 69 ? 10.883 18.406 -13.984 1 96.56 69 ARG B O 1
ATOM 3884 N N . LYS B 1 70 ? 12.195 18.453 -12.188 1 94.88 70 LYS B N 1
ATOM 3885 C CA . LYS B 1 70 ? 12.625 17.062 -12.406 1 94.88 70 LYS B CA 1
ATOM 3886 C C . LYS B 1 70 ? 11.453 16.094 -12.266 1 94.88 70 LYS B C 1
ATOM 3888 O O . LYS B 1 70 ? 11.398 15.078 -12.961 1 94.88 70 LYS B O 1
ATOM 3893 N N . ARG B 1 71 ? 10.578 16.406 -11.414 1 94.38 71 ARG B N 1
ATOM 3894 C CA . ARG B 1 71 ? 9.406 15.562 -11.203 1 94.38 71 ARG B CA 1
ATOM 3895 C C . ARG B 1 71 ? 8.367 15.789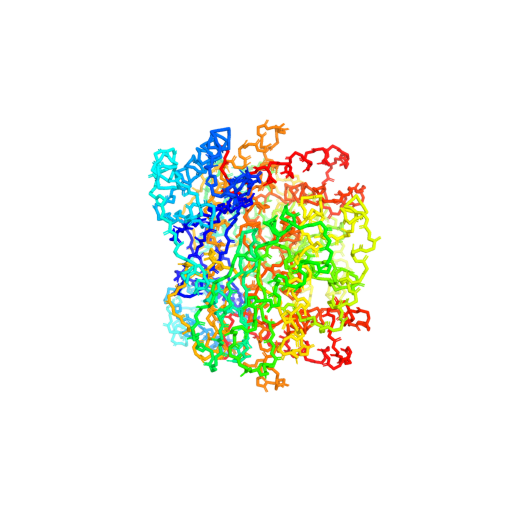 -12.297 1 94.38 71 ARG B C 1
ATOM 3897 O O . ARG B 1 71 ? 7.469 14.969 -12.484 1 94.38 71 ARG B O 1
ATOM 3904 N N . GLY B 1 72 ? 8.461 16.891 -12.922 1 94.12 72 GLY B N 1
ATOM 3905 C CA . GLY B 1 72 ? 7.531 17.203 -13.984 1 94.12 72 GLY B CA 1
ATOM 3906 C C . GLY B 1 72 ? 6.258 17.859 -13.484 1 94.12 72 GLY B C 1
ATOM 3907 O O . GLY B 1 72 ? 5.203 17.75 -14.109 1 94.12 72 GLY B O 1
ATOM 3908 N N . VAL B 1 73 ? 6.32 18.531 -12.344 1 96.56 73 VAL B N 1
ATOM 3909 C CA . VAL B 1 73 ? 5.156 19.234 -11.805 1 96.56 73 VAL B CA 1
ATOM 3910 C C . VAL B 1 73 ? 5 20.578 -12.492 1 96.56 73 VAL B C 1
ATOM 3912 O O . VAL B 1 73 ? 5.898 21.422 -12.438 1 96.56 73 VAL B O 1
ATOM 3915 N N . GLU B 1 74 ? 3.898 20.766 -13.055 1 96 74 GLU B N 1
ATOM 3916 C CA . GLU B 1 74 ? 3.68 21.984 -13.828 1 96 74 GLU B CA 1
ATOM 3917 C C . GLU B 1 74 ? 2.814 22.984 -13.055 1 96 74 GLU B C 1
ATOM 3919 O O . GLU B 1 74 ? 3.01 24.188 -13.156 1 96 74 GLU B O 1
ATOM 3924 N N . THR B 1 75 ? 1.837 22.484 -12.344 1 97.94 75 THR B N 1
ATOM 3925 C CA . THR B 1 75 ? 0.939 23.344 -11.586 1 97.94 75 THR B CA 1
ATOM 3926 C C . THR B 1 75 ? 1.473 23.578 -10.18 1 97.94 75 THR B C 1
ATOM 3928 O O . THR B 1 75 ? 1.469 22.672 -9.352 1 97.94 75 THR B O 1
ATOM 3931 N N . VAL B 1 76 ? 1.95 24.797 -9.906 1 98.5 76 VAL B N 1
ATOM 3932 C CA . VAL B 1 76 ? 2.557 25.156 -8.633 1 98.5 76 VAL B CA 1
ATOM 3933 C C . VAL B 1 76 ? 1.91 26.422 -8.086 1 98.5 76 VAL B C 1
ATOM 3935 O O . VAL B 1 76 ? 1.706 27.391 -8.828 1 98.5 76 VAL B O 1
ATOM 3938 N N . TYR B 1 77 ? 1.541 26.375 -6.812 1 98.75 77 TYR B N 1
ATOM 3939 C CA . TYR B 1 77 ? 0.919 27.516 -6.152 1 98.75 77 TYR B CA 1
ATOM 3940 C C . TYR B 1 77 ? 1.803 28.047 -5.027 1 98.75 77 TYR B C 1
ATOM 3942 O O . TYR B 1 77 ? 1.637 27.656 -3.867 1 98.75 77 TYR B O 1
ATOM 3950 N N . PRO B 1 78 ? 2.686 28.969 -5.305 1 98.81 78 PRO B N 1
ATOM 3951 C CA . PRO B 1 78 ? 3.428 29.641 -4.238 1 98.81 78 PRO B CA 1
ATOM 3952 C C . PRO B 1 78 ? 2.596 30.703 -3.525 1 98.81 78 PRO B C 1
ATOM 3954 O O . PRO B 1 78 ? 2.07 31.625 -4.168 1 98.81 78 PRO B O 1
ATOM 3957 N N . LEU B 1 79 ? 2.523 30.562 -2.23 1 98.81 79 LEU B N 1
ATOM 3958 C CA . LEU B 1 79 ? 1.692 31.469 -1.453 1 98.81 79 LEU B CA 1
ATOM 3959 C C . LEU B 1 79 ? 2.52 32.188 -0.398 1 98.81 79 LEU B C 1
ATOM 3961 O O . LEU B 1 79 ? 3.127 31.562 0.467 1 98.81 79 LEU B O 1
ATOM 3965 N N . GLY B 1 80 ? 2.578 33.5 -0.488 1 98 80 GLY B N 1
ATOM 3966 C CA . GLY B 1 80 ? 3.154 34.344 0.563 1 98 80 GLY B CA 1
ATOM 3967 C C . GLY B 1 80 ? 2.139 34.781 1.599 1 98 80 GLY B C 1
ATOM 3968 O O . GLY B 1 80 ? 1.047 35.219 1.25 1 98 80 GLY B O 1
ATOM 3969 N N . THR B 1 81 ? 2.535 34.688 2.887 1 95.56 81 THR B N 1
ATOM 3970 C CA . THR B 1 81 ? 1.547 34.938 3.928 1 95.56 81 THR B CA 1
ATOM 3971 C C . THR B 1 81 ? 1.948 36.156 4.766 1 95.56 81 THR B C 1
ATOM 3973 O O . THR B 1 81 ? 2.344 37.188 4.223 1 95.56 81 THR B O 1
ATOM 3976 N N . SER B 1 82 ? 1.873 36.156 6.051 1 92.88 82 SER B N 1
ATOM 3977 C CA . SER B 1 82 ? 1.912 37.312 6.934 1 92.88 82 SER B CA 1
ATOM 3978 C C . SER B 1 82 ? 3.238 38.031 6.816 1 92.88 82 SER B C 1
ATOM 3980 O O . SER B 1 82 ? 3.283 39.281 6.934 1 92.88 82 SER B O 1
ATOM 3982 N N . ALA B 1 83 ? 4.352 37.344 6.57 1 93.94 83 ALA B N 1
ATOM 3983 C CA . ALA B 1 83 ? 5.637 38.031 6.445 1 93.94 83 ALA B CA 1
ATOM 3984 C C . ALA B 1 83 ? 5.613 39.031 5.293 1 93.94 83 ALA B C 1
ATOM 3986 O O . ALA B 1 83 ? 6.199 40.094 5.391 1 93.94 83 ALA B O 1
ATOM 3987 N N . PHE B 1 84 ? 5.016 38.656 4.258 1 95.69 84 PHE B N 1
ATOM 3988 C CA . PHE B 1 84 ? 4.949 39.5 3.076 1 95.69 84 PHE B CA 1
ATOM 3989 C C . PHE B 1 84 ? 3.938 40.625 3.271 1 95.69 84 PHE B C 1
ATOM 3991 O O . PHE B 1 84 ? 4.199 41.781 2.904 1 95.69 84 PHE B O 1
ATOM 3998 N N . ARG B 1 85 ? 2.846 40.312 3.895 1 92.75 85 ARG B N 1
ATOM 3999 C CA . ARG B 1 85 ? 1.785 41.312 4.09 1 92.75 85 ARG B CA 1
ATOM 4000 C C . ARG B 1 85 ? 2.23 42.406 5.047 1 92.75 85 ARG B C 1
ATOM 4002 O O . ARG B 1 85 ? 1.855 43.562 4.879 1 92.75 85 ARG B O 1
ATOM 4009 N N . LEU B 1 86 ? 2.982 42.062 5.98 1 89.12 86 LEU B N 1
ATOM 4010 C CA . LEU B 1 86 ? 3.311 42.969 7.078 1 89.12 86 LEU B CA 1
ATOM 4011 C C . LEU B 1 86 ? 4.566 43.781 6.758 1 89.12 86 LEU B C 1
ATOM 4013 O O . LEU B 1 86 ? 4.844 44.781 7.41 1 89.12 86 LEU B O 1
ATOM 4017 N N . SER B 1 87 ? 5.281 43.375 5.777 1 93.12 87 SER B N 1
ATOM 4018 C CA . SER B 1 87 ? 6.559 44.031 5.48 1 93.12 87 SER B CA 1
ATOM 4019 C C . SER B 1 87 ? 6.391 45.125 4.453 1 93.12 87 SER B C 1
ATOM 4021 O O . SER B 1 87 ? 5.574 45.031 3.535 1 93.12 87 SER B O 1
ATOM 4023 N N . ARG B 1 88 ? 7.227 46.094 4.484 1 93.75 88 ARG B N 1
ATOM 4024 C CA . ARG B 1 88 ? 7.199 47.188 3.549 1 93.75 88 ARG B CA 1
ATOM 4025 C C . ARG B 1 88 ? 7.68 46.781 2.166 1 93.75 88 ARG B C 1
ATOM 4027 O O . ARG B 1 88 ? 7.258 47.344 1.153 1 93.75 88 ARG B O 1
ATOM 4034 N N . ASN B 1 89 ? 8.508 45.812 2.18 1 95.25 89 ASN B N 1
ATOM 4035 C CA . ASN B 1 89 ? 9.07 45.375 0.9 1 95.25 89 ASN B CA 1
ATOM 4036 C C . ASN B 1 89 ? 8.508 44.031 0.448 1 95.25 89 ASN B C 1
ATOM 4038 O O . ASN B 1 89 ? 9.141 43.344 -0.343 1 95.25 89 ASN B O 1
ATOM 4042 N N . GLY B 1 90 ? 7.398 43.688 0.999 1 96.06 90 GLY B N 1
ATOM 4043 C CA . GLY B 1 90 ? 6.824 42.375 0.742 1 96.06 90 GLY B CA 1
ATOM 4044 C C . GLY B 1 90 ? 6.598 42.125 -0.733 1 96.06 90 GLY B C 1
ATOM 4045 O O . GLY B 1 90 ? 6.938 41.031 -1.229 1 96.06 90 GLY B O 1
ATOM 4046 N N . GLU B 1 91 ? 6.086 43.031 -1.479 1 96.94 91 GLU B N 1
ATOM 4047 C CA . GLU B 1 91 ? 5.801 42.906 -2.902 1 96.94 91 GLU B CA 1
ATOM 4048 C C . GLU B 1 91 ? 7.086 42.75 -3.711 1 96.94 91 GLU B C 1
ATOM 4050 O O . GLU B 1 91 ? 7.156 41.906 -4.625 1 96.94 91 GLU B O 1
ATOM 4055 N N . GLU B 1 92 ? 8 43.531 -3.369 1 97.44 92 GLU B N 1
ATOM 4056 C CA . GLU B 1 92 ? 9.289 43.438 -4.051 1 97.44 92 GLU B CA 1
ATOM 4057 C C . GLU B 1 92 ? 9.961 42.094 -3.814 1 97.44 92 GLU B C 1
ATOM 4059 O O . GLU B 1 92 ? 10.523 41.5 -4.738 1 97.44 92 GLU B O 1
ATOM 4064 N N . VAL B 1 93 ? 9.914 41.688 -2.607 1 98 93 VAL B N 1
ATOM 4065 C CA . VAL B 1 93 ? 10.523 40.406 -2.256 1 98 93 VAL B CA 1
ATOM 4066 C C . VAL B 1 93 ? 9.797 39.281 -2.984 1 98 93 VAL B C 1
ATOM 4068 O O . VAL B 1 93 ? 10.438 38.344 -3.49 1 98 93 VAL B O 1
ATOM 4071 N N . ALA B 1 94 ? 8.492 39.344 -3.057 1 98.5 94 ALA B N 1
ATOM 4072 C CA . ALA B 1 94 ? 7.719 38.344 -3.77 1 98.5 94 ALA B CA 1
ATOM 4073 C C . ALA B 1 94 ? 8.148 38.25 -5.23 1 98.5 94 ALA B C 1
ATOM 4075 O O . ALA B 1 94 ? 8.273 37.156 -5.781 1 98.5 94 ALA B O 1
ATOM 4076 N N . LYS B 1 95 ? 8.359 39.344 -5.848 1 98.25 95 LYS B N 1
ATOM 4077 C CA . LYS B 1 95 ? 8.805 39.406 -7.238 1 98.25 95 LYS B CA 1
ATOM 4078 C C . LYS B 1 95 ? 10.18 38.75 -7.395 1 98.25 95 LYS B C 1
ATOM 4080 O O . LYS B 1 95 ? 10.414 38 -8.328 1 98.25 95 LYS B O 1
ATOM 4085 N N . ARG B 1 96 ? 10.984 39.062 -6.504 1 98 96 ARG B N 1
ATOM 4086 C CA . ARG B 1 96 ? 12.344 38.5 -6.535 1 98 96 ARG B CA 1
ATOM 4087 C C . ARG B 1 96 ? 12.328 37 -6.348 1 98 96 ARG B C 1
ATOM 4089 O O . ARG B 1 96 ? 13.008 36.281 -7.074 1 98 96 ARG B O 1
ATOM 4096 N N . LEU B 1 97 ? 11.586 36.594 -5.391 1 98.62 97 LEU B N 1
ATOM 4097 C CA . LEU B 1 97 ? 11.508 35.156 -5.109 1 98.62 97 LEU B CA 1
ATOM 4098 C C . LEU B 1 97 ? 10.828 34.406 -6.25 1 98.62 97 LEU B C 1
ATOM 4100 O O . LEU B 1 97 ? 11.164 33.281 -6.539 1 98.62 97 LEU B O 1
ATOM 4104 N N . SER B 1 98 ? 9.883 35.094 -6.941 1 98.56 98 SER B N 1
ATOM 4105 C CA . SER B 1 98 ? 9.242 34.5 -8.109 1 98.56 98 SER B CA 1
ATOM 4106 C C . SER B 1 98 ? 10.258 34.188 -9.195 1 98.56 98 SER B C 1
ATOM 4108 O O . SER B 1 98 ? 10.172 33.125 -9.828 1 98.56 98 SER B O 1
ATOM 4110 N N . LYS B 1 99 ? 11.172 35 -9.336 1 97.38 99 LYS B N 1
ATOM 4111 C CA . LYS B 1 99 ? 12.219 34.781 -10.336 1 97.38 99 LYS B CA 1
ATOM 4112 C C . LYS B 1 99 ? 13.078 33.562 -9.984 1 97.38 99 LYS B C 1
ATOM 4114 O O . LYS B 1 99 ? 13.414 32.781 -10.859 1 97.38 99 LYS B O 1
ATOM 4119 N N . SER B 1 100 ? 13.406 33.469 -8.766 1 96.38 100 SER B N 1
ATOM 4120 C CA . SER B 1 100 ? 14.219 32.344 -8.312 1 96.38 100 SER B CA 1
ATOM 4121 C C . SER B 1 100 ? 13.461 31.016 -8.438 1 96.38 100 SER B C 1
ATOM 4123 O O . SER B 1 100 ? 14.062 29.984 -8.75 1 96.38 100 SER B O 1
ATOM 4125 N N . LEU B 1 101 ? 12.219 31.047 -8.203 1 98 101 LEU B N 1
ATOM 4126 C CA . LEU B 1 101 ? 11.391 29.859 -8.18 1 98 101 LEU B CA 1
ATOM 4127 C C . LEU B 1 101 ? 10.945 29.484 -9.594 1 98 101 LEU B C 1
ATOM 4129 O O . LEU B 1 101 ? 10.836 28.297 -9.922 1 98 101 LEU B O 1
ATOM 4133 N N . GLY B 1 102 ? 10.719 30.484 -10.398 1 97.38 102 GLY B N 1
ATOM 4134 C CA . GLY B 1 102 ? 10.18 30.25 -11.734 1 97.38 102 GLY B CA 1
ATOM 4135 C C . GLY B 1 102 ? 8.664 30.234 -11.773 1 97.38 102 GLY B C 1
ATOM 4136 O O . GLY B 1 102 ? 8.07 30.016 -12.828 1 97.38 102 GLY B O 1
ATOM 4137 N N . TRP B 1 103 ? 7.984 30.375 -10.68 1 98.5 103 TRP B N 1
ATOM 4138 C CA . TRP B 1 103 ? 6.543 30.547 -10.531 1 98.5 103 TRP B CA 1
ATOM 4139 C C . TRP B 1 103 ? 6.23 31.812 -9.734 1 98.5 103 TRP B C 1
ATOM 4141 O O . TRP B 1 103 ? 6.973 32.188 -8.82 1 98.5 103 TRP B O 1
ATOM 4151 N N . ASP B 1 104 ? 5.121 32.438 -9.977 1 98.38 104 ASP B N 1
ATOM 4152 C CA . ASP B 1 104 ? 4.766 33.688 -9.328 1 98.38 104 ASP B CA 1
ATOM 4153 C C . ASP B 1 104 ? 4.297 33.469 -7.898 1 98.38 104 ASP B C 1
ATOM 4155 O O . ASP B 1 104 ? 3.35 32.719 -7.66 1 98.38 104 ASP B O 1
ATOM 4159 N N . VAL B 1 105 ? 4.934 34.188 -7.012 1 98.62 105 VAL B N 1
ATOM 4160 C CA . VAL B 1 105 ? 4.5 34.188 -5.617 1 98.62 105 VAL B CA 1
ATOM 4161 C C . VAL B 1 105 ? 3.279 35.094 -5.449 1 98.62 105 VAL B C 1
ATOM 4163 O O . VAL B 1 105 ? 3.332 36.281 -5.777 1 98.62 105 VAL B O 1
ATOM 4166 N N . ASN B 1 106 ? 2.236 34.5 -4.957 1 98.38 106 ASN B N 1
ATOM 4167 C CA . ASN B 1 106 ? 1.013 35.25 -4.684 1 98.38 106 ASN B CA 1
ATOM 4168 C C . ASN B 1 106 ? 0.857 35.531 -3.195 1 98.38 106 ASN B C 1
ATOM 4170 O O . ASN B 1 106 ? 0.771 34.625 -2.379 1 98.38 106 ASN B O 1
ATOM 4174 N N . ILE B 1 107 ? 0.791 36.812 -2.863 1 98.19 107 ILE B N 1
ATOM 4175 C CA . ILE B 1 107 ? 0.555 37.188 -1.475 1 98.19 107 ILE B CA 1
ATOM 4176 C C . ILE B 1 107 ? -0.933 37.062 -1.153 1 98.19 107 ILE B C 1
ATOM 4178 O O . ILE B 1 107 ? -1.759 37.75 -1.753 1 98.19 107 ILE B O 1
ATOM 4182 N N . VAL B 1 108 ? -1.222 36.219 -0.221 1 97.69 108 VAL B N 1
ATOM 4183 C CA . VAL B 1 108 ? -2.625 36 0.101 1 97.69 108 VAL B CA 1
ATOM 4184 C C . VAL B 1 108 ? -3.027 36.812 1.312 1 97.69 108 VAL B C 1
ATOM 4186 O O . VAL B 1 108 ? -2.229 37.031 2.229 1 97.69 108 VAL B O 1
ATOM 4189 N N . SER B 1 109 ? -4.297 37.312 1.289 1 96.5 109 SER B N 1
ATOM 4190 C CA . SER B 1 109 ? -4.828 38.062 2.43 1 96.5 109 SER B CA 1
ATOM 4191 C C . SER B 1 109 ? -5.02 37.156 3.639 1 96.5 109 SER B C 1
ATOM 4193 O O . SER B 1 109 ? -5.016 35.906 3.506 1 96.5 109 SER B O 1
ATOM 4195 N N . GLY B 1 110 ? -5.09 37.781 4.805 1 95.31 110 GLY B N 1
ATOM 4196 C CA . GLY B 1 110 ? -5.41 37 5.988 1 95.31 110 GLY B CA 1
ATOM 4197 C C . GLY B 1 110 ? -6.707 36.219 5.855 1 95.31 110 GLY B C 1
ATOM 4198 O O . GLY B 1 110 ? -6.816 35.094 6.34 1 95.31 110 GLY B O 1
ATOM 4199 N N . GLU B 1 111 ? -7.648 36.844 5.195 1 96 111 GLU B N 1
ATOM 4200 C CA . GLU B 1 111 ? -8.938 36.219 4.961 1 96 111 GLU B CA 1
ATOM 4201 C C . GLU B 1 111 ? -8.789 34.969 4.102 1 96 111 GLU B C 1
ATOM 4203 O O . GLU B 1 111 ? -9.367 33.906 4.41 1 96 111 GLU B O 1
ATOM 4208 N N . GLU B 1 112 ? -8.031 35.094 3.094 1 97.44 112 GLU B N 1
ATOM 4209 C CA . GLU B 1 112 ? -7.832 33.938 2.205 1 97.44 112 GLU B CA 1
ATOM 4210 C C . GLU B 1 112 ? -7.051 32.844 2.902 1 97.44 112 GLU B C 1
ATOM 4212 O O . GLU B 1 112 ? -7.359 31.656 2.73 1 97.44 112 GLU B O 1
ATOM 4217 N N . GLU B 1 113 ? -6.047 33.219 3.66 1 97.06 113 GLU B N 1
ATOM 4218 C CA . GLU B 1 113 ? -5.289 32.25 4.441 1 97.06 113 GLU B CA 1
ATOM 4219 C C . GLU B 1 113 ? -6.203 31.453 5.375 1 97.06 113 GLU B C 1
ATOM 4221 O O . GLU B 1 113 ? -6.137 30.219 5.426 1 97.06 113 GLU B O 1
ATOM 4226 N N . GLY B 1 114 ? -7.039 32.156 6.055 1 97.5 114 GLY B N 1
ATOM 4227 C CA . GLY B 1 114 ? -7.992 31.516 6.949 1 97.5 114 GLY B CA 1
ATOM 4228 C C . GLY B 1 114 ? -9 30.641 6.227 1 97.5 114 GLY B C 1
ATOM 4229 O O . GLY B 1 114 ? -9.32 29.531 6.688 1 97.5 114 GLY B O 1
ATOM 4230 N N . ARG B 1 115 ? -9.484 31.172 5.137 1 98.12 115 ARG B N 1
ATOM 4231 C CA . ARG B 1 115 ? -10.453 30.422 4.348 1 98.12 115 ARG B CA 1
ATOM 4232 C C . ARG B 1 115 ? -9.875 29.094 3.895 1 98.12 115 ARG B C 1
ATOM 4234 O O . ARG B 1 115 ? -10.523 28.047 4.012 1 98.12 115 ARG B O 1
ATOM 4241 N N . LEU B 1 116 ? -8.703 29.094 3.367 1 98.44 116 LEU B N 1
ATOM 4242 C CA . LEU B 1 116 ? -8.047 27.891 2.891 1 98.44 116 LEU B CA 1
ATOM 4243 C C . LEU B 1 116 ? -7.816 26.906 4.039 1 98.44 116 LEU B C 1
ATOM 4245 O O . LEU B 1 116 ? -8.039 25.703 3.889 1 98.44 116 LEU B O 1
ATOM 4249 N N . ALA B 1 117 ? -7.367 27.422 5.18 1 98 117 ALA B N 1
ATOM 4250 C CA . ALA B 1 117 ? -7.164 26.562 6.344 1 98 117 ALA B CA 1
ATOM 4251 C C . ALA B 1 117 ? -8.477 25.906 6.77 1 98 117 ALA B C 1
ATOM 4253 O O . ALA B 1 117 ? -8.5 24.719 7.082 1 98 117 ALA B O 1
ATOM 4254 N N . ALA B 1 118 ? -9.523 26.703 6.758 1 98.25 118 ALA B N 1
ATOM 4255 C CA . ALA B 1 118 ? -10.836 26.172 7.137 1 98.25 118 ALA B CA 1
ATOM 4256 C C . ALA B 1 118 ? -11.305 25.109 6.148 1 98.25 118 ALA B C 1
ATOM 4258 O O . ALA B 1 118 ? -11.883 24.094 6.551 1 98.25 118 ALA B O 1
ATOM 4259 N N . LEU B 1 119 ? -11.07 25.391 4.902 1 98.62 119 LEU B N 1
ATOM 4260 C CA . LEU B 1 119 ? -11.43 24.406 3.881 1 98.62 119 LEU B CA 1
ATOM 4261 C C . LEU B 1 119 ? -10.742 23.078 4.133 1 98.62 119 LEU B C 1
ATOM 4263 O O . LEU B 1 119 ? -11.359 22.016 4 1 98.62 119 LEU B O 1
ATOM 4267 N N . GLY B 1 120 ? -9.469 23.141 4.496 1 98.69 120 GLY B N 1
ATOM 4268 C CA . GLY B 1 120 ? -8.727 21.938 4.84 1 98.69 120 GLY B CA 1
ATOM 4269 C C . GLY B 1 120 ? -9.336 21.172 5.992 1 98.69 120 GLY B C 1
ATOM 4270 O O . GLY B 1 120 ? -9.461 19.938 5.93 1 98.69 120 GLY B O 1
ATOM 4271 N N . SER B 1 121 ? -9.766 21.844 7.008 1 98.56 121 SER B N 1
ATOM 4272 C CA . SER B 1 121 ? -10.336 21.203 8.195 1 98.56 121 SER B CA 1
ATOM 4273 C C . SER B 1 121 ? -11.719 20.641 7.902 1 98.56 121 SER B C 1
ATOM 4275 O O . SER B 1 121 ? -12 19.484 8.227 1 98.56 121 SER B O 1
ATOM 4277 N N . ILE B 1 122 ? -12.547 21.438 7.227 1 98.56 122 ILE B N 1
ATOM 4278 C CA . ILE B 1 122 ? -13.938 21.078 6.977 1 98.56 122 ILE B CA 1
ATOM 4279 C C . ILE B 1 122 ? -14 19.844 6.074 1 98.56 122 ILE B C 1
ATOM 4281 O O . ILE B 1 122 ? -14.836 18.969 6.273 1 98.56 122 ILE B O 1
ATOM 4285 N N . ASN B 1 123 ? -13.094 19.781 5.137 1 98.81 123 ASN B N 1
ATOM 4286 C CA . ASN B 1 123 ? -13.148 18.719 4.148 1 98.81 123 ASN B CA 1
ATOM 4287 C C . ASN B 1 123 ? -12.281 17.531 4.555 1 98.81 123 ASN B C 1
ATOM 4289 O O . ASN B 1 123 ? -12.055 16.609 3.76 1 98.81 123 ASN B O 1
ATOM 4293 N N . SER B 1 124 ? -11.758 17.5 5.773 1 98.81 124 SER B N 1
ATOM 4294 C CA . SER B 1 124 ? -10.938 16.375 6.184 1 98.81 124 SER B CA 1
ATOM 4295 C C . SER B 1 124 ? -11.352 15.859 7.562 1 98.81 124 SER B C 1
ATOM 4297 O O . SER B 1 124 ? -10.922 14.781 7.984 1 98.81 124 SER B O 1
ATOM 4299 N N . LEU B 1 125 ? -12.125 16.594 8.305 1 98.75 125 LEU B N 1
ATOM 4300 C CA . LEU B 1 125 ? -12.602 16.203 9.633 1 98.75 125 LEU B CA 1
ATOM 4301 C C . LEU B 1 125 ? -14.125 16.297 9.711 1 98.75 125 LEU B C 1
ATOM 4303 O O . LEU B 1 125 ? -14.734 17.125 9.023 1 98.75 125 LEU B O 1
ATOM 4307 N N . PRO B 1 126 ? -14.727 15.438 10.484 1 97.94 126 PRO B N 1
ATOM 4308 C CA . PRO B 1 126 ? -16.188 15.477 10.617 1 97.94 126 PRO B CA 1
ATOM 4309 C C . PRO B 1 126 ? -16.672 16.562 11.57 1 97.94 126 PRO B C 1
ATOM 4311 O O . PRO B 1 126 ? -17.312 16.281 12.586 1 97.94 126 PRO B O 1
ATOM 4314 N N . ILE B 1 127 ? -16.5 17.781 11.18 1 95.69 127 ILE B N 1
ATOM 4315 C CA . ILE B 1 127 ? -16.922 18.953 11.938 1 95.69 127 ILE B CA 1
ATOM 4316 C C . ILE B 1 127 ? -18.219 19.5 11.352 1 95.69 127 ILE B C 1
ATOM 4318 O O . ILE B 1 127 ? -18.297 19.766 10.148 1 95.69 127 ILE B O 1
ATOM 4322 N N . THR B 1 128 ? -19.203 19.641 12.164 1 97.38 128 THR B N 1
ATOM 4323 C CA . THR B 1 128 ? -20.469 20.234 11.719 1 97.38 128 THR B CA 1
ATOM 4324 C C . THR B 1 128 ? -20.578 21.672 12.188 1 97.38 128 THR B C 1
ATOM 4326 O O . THR B 1 128 ? -20.859 22.578 11.391 1 97.38 128 THR B O 1
ATOM 4329 N N . ASP B 1 129 ? -20.344 21.875 13.492 1 97.19 129 ASP B N 1
ATOM 4330 C CA . ASP B 1 129 ? -20.344 23.203 14.102 1 97.19 129 ASP B CA 1
ATOM 4331 C C . ASP B 1 129 ? -19.094 23.406 14.953 1 97.19 129 ASP B C 1
ATOM 4333 O O . ASP B 1 129 ? -18.625 22.484 15.625 1 97.19 129 ASP B O 1
ATOM 4337 N N . GLY B 1 130 ? -18.484 24.578 14.82 1 97.19 130 GLY B N 1
ATOM 4338 C CA . GLY B 1 130 ? -17.297 24.891 15.602 1 97.19 130 GLY B CA 1
ATOM 4339 C C . GLY B 1 130 ? -16.562 26.109 15.102 1 97.19 130 GLY B C 1
ATOM 4340 O O . GLY B 1 130 ? -17.078 26.859 14.273 1 97.19 130 GLY B O 1
ATOM 4341 N N . VAL B 1 131 ? -15.453 26.344 15.68 1 98.06 131 VAL B N 1
ATOM 4342 C CA . VAL B 1 131 ? -14.547 27.391 15.227 1 98.06 131 VAL B CA 1
ATOM 4343 C C . VAL B 1 131 ? -13.211 26.766 14.812 1 98.06 131 VAL B C 1
ATOM 4345 O O . VAL B 1 131 ? -12.602 26.016 15.57 1 98.06 131 VAL B O 1
ATOM 4348 N N . VAL B 1 132 ? -12.852 27.031 13.586 1 98.5 132 VAL B N 1
ATOM 4349 C CA . VAL B 1 132 ? -11.547 26.609 13.086 1 98.5 132 VAL B CA 1
ATOM 4350 C C . VAL B 1 132 ? -10.539 27.75 13.25 1 98.5 132 VAL B C 1
ATOM 4352 O O . VAL B 1 132 ? -10.867 28.922 13.016 1 98.5 132 VAL B O 1
ATOM 4355 N N . PHE B 1 133 ? -9.359 27.422 13.695 1 98.31 133 PHE B N 1
ATOM 4356 C CA . PHE B 1 133 ? -8.344 28.469 13.75 1 98.31 133 PHE B CA 1
ATOM 4357 C C . PHE B 1 133 ? -7.02 27.969 13.18 1 98.31 133 PHE B C 1
ATOM 4359 O O . PHE B 1 133 ? -6.719 26.781 13.25 1 98.31 133 PHE B O 1
ATOM 4366 N N . GLU B 1 134 ? -6.301 28.797 12.562 1 97.88 134 GLU B N 1
ATOM 4367 C CA . GLU B 1 134 ? -4.934 28.625 12.078 1 97.88 134 GLU B CA 1
ATOM 4368 C C . GLU B 1 134 ? -3.965 29.547 12.812 1 97.88 134 GLU B C 1
ATOM 4370 O O . GLU B 1 134 ? -4.066 30.766 12.711 1 97.88 134 GLU B O 1
ATOM 4375 N N . LEU B 1 135 ? -3.133 28.891 13.578 1 97.62 135 LEU B N 1
ATOM 4376 C CA . LEU B 1 135 ? -2.146 29.656 14.336 1 97.62 135 LEU B CA 1
ATOM 4377 C C . LEU B 1 135 ? -0.77 29.547 13.68 1 97.62 135 LEU B C 1
ATOM 4379 O O . LEU B 1 135 ? -0.122 28.5 13.742 1 97.62 135 LEU B O 1
ATOM 4383 N N . GLY B 1 136 ? -0.342 30.656 13.117 1 94.75 136 GLY B N 1
ATOM 4384 C CA . GLY B 1 136 ? 0.975 30.703 12.508 1 94.75 136 GLY B CA 1
ATOM 4385 C C . GLY B 1 136 ? 1.996 31.438 13.352 1 94.75 136 GLY B C 1
ATOM 4386 O O . GLY B 1 136 ? 1.814 31.594 14.562 1 94.75 136 GLY B O 1
ATOM 4387 N N . GLY B 1 137 ? 3.057 31.75 12.727 1 92.12 137 GLY B N 1
ATOM 4388 C CA . GLY B 1 137 ? 4.082 32.531 13.414 1 92.12 137 GLY B CA 1
ATOM 4389 C C . GLY B 1 137 ? 3.734 34 13.539 1 92.12 137 GLY B C 1
ATOM 4390 O O . GLY B 1 137 ? 4.109 34.656 14.516 1 92.12 137 GLY B O 1
ATOM 4391 N N . GLY B 1 138 ? 3.023 34.469 12.555 1 91.94 138 GLY B N 1
ATOM 4392 C CA . GLY B 1 138 ? 2.773 35.875 12.531 1 91.94 138 GLY B CA 1
ATOM 4393 C C . GLY B 1 138 ? 1.32 36.25 12.781 1 91.94 138 GLY B C 1
ATOM 4394 O O . GLY B 1 138 ? 1.012 37.375 13.188 1 91.94 138 GLY B O 1
ATOM 4395 N N . SER B 1 139 ? 0.463 35.312 12.555 1 94.5 139 SER B N 1
ATOM 4396 C CA . SER B 1 139 ? -0.947 35.688 12.594 1 94.5 139 SER B CA 1
ATOM 4397 C C . SER B 1 139 ? -1.807 34.531 13.125 1 94.5 139 SER B C 1
ATOM 4399 O O . SER B 1 139 ? -1.332 33.406 13.258 1 94.5 139 SER B O 1
ATOM 4401 N N . LEU B 1 140 ? -3.014 34.844 13.5 1 97.25 140 LEU B N 1
ATOM 4402 C CA . LEU B 1 140 ? -4.094 33.938 13.875 1 97.25 140 LEU B CA 1
ATOM 4403 C C . LEU B 1 140 ? -5.336 34.188 13.031 1 97.25 140 LEU B C 1
ATOM 4405 O O . LEU B 1 140 ? -5.797 35.344 12.922 1 97.25 140 LEU B O 1
ATOM 4409 N N . GLU B 1 141 ? -5.781 33.188 12.352 1 97.88 141 GLU B N 1
ATOM 4410 C CA . GLU B 1 141 ? -7.047 33.25 11.625 1 97.88 141 GLU B CA 1
ATOM 4411 C C . GLU B 1 141 ? -8.125 32.438 12.336 1 97.88 141 GLU B C 1
ATOM 4413 O O . GLU B 1 141 ? -7.855 31.344 12.852 1 97.88 141 GLU B O 1
ATOM 4418 N N . LEU B 1 142 ? -9.344 33 12.422 1 98.06 142 LEU B N 1
ATOM 4419 C CA . LEU B 1 142 ? -10.492 32.312 13.023 1 98.06 142 LEU B CA 1
ATOM 4420 C C . LEU B 1 142 ? -11.672 32.281 12.062 1 98.06 142 LEU B C 1
ATOM 4422 O O . LEU B 1 142 ? -11.977 33.281 11.406 1 98.06 142 LEU B O 1
ATOM 4426 N N . ILE B 1 143 ? -12.273 31.125 11.961 1 98 143 ILE B N 1
ATOM 4427 C CA . ILE B 1 143 ? -13.391 30.938 11.055 1 98 143 ILE B CA 1
ATOM 4428 C C . ILE B 1 143 ? -14.523 30.203 11.781 1 98 143 ILE B C 1
ATOM 4430 O O . ILE B 1 143 ? -14.32 29.125 12.328 1 98 143 ILE B O 1
ATOM 4434 N N . TYR B 1 144 ? -15.703 30.781 11.82 1 97.31 144 TYR B N 1
ATOM 4435 C CA . TYR B 1 144 ? -16.891 30.125 12.359 1 97.31 144 TYR B CA 1
ATOM 4436 C C . TYR B 1 144 ? -17.484 29.172 11.344 1 97.31 144 TYR B C 1
ATOM 4438 O O . TYR B 1 144 ? -17.625 29.5 10.164 1 97.31 144 TYR B O 1
ATOM 4446 N N . VAL B 1 145 ? -17.75 27.984 11.766 1 97.69 145 VAL B N 1
ATOM 4447 C CA . VAL B 1 145 ? -18.312 26.953 10.898 1 97.69 145 VAL B CA 1
ATOM 4448 C C . VAL B 1 145 ? -19.672 26.516 11.453 1 97.69 145 VAL B C 1
ATOM 4450 O O . VAL B 1 145 ? -19.766 26.109 12.617 1 97.69 145 VAL B O 1
ATOM 4453 N N . ARG B 1 146 ? -20.703 26.578 10.688 1 96.88 146 ARG B N 1
ATOM 4454 C CA . ARG B 1 146 ? -22.062 26.125 11.008 1 96.88 146 ARG B CA 1
ATOM 4455 C C . ARG B 1 146 ? -22.609 25.234 9.898 1 96.88 146 ARG B C 1
ATOM 4457 O O . ARG B 1 146 ? -22.656 25.641 8.742 1 96.88 146 ARG B O 1
ATOM 4464 N N . GLY B 1 147 ? -23.062 24.078 10.281 1 97.62 147 GLY B N 1
ATOM 4465 C CA . GLY B 1 147 ? -23.562 23.156 9.273 1 97.62 147 GLY B CA 1
ATOM 4466 C C . GLY B 1 147 ? -22.531 22.828 8.211 1 97.62 147 GLY B C 1
ATOM 4467 O O . GLY B 1 147 ? -22.859 22.734 7.027 1 97.62 147 GLY B O 1
ATOM 4468 N N . ARG B 1 148 ? -21.297 22.922 8.531 1 98 148 ARG B N 1
ATOM 4469 C CA . ARG B 1 148 ? -20.141 22.625 7.688 1 98 148 ARG B CA 1
ATOM 4470 C C . ARG B 1 148 ? -19.922 23.719 6.652 1 98 148 ARG B C 1
ATOM 4472 O O . ARG B 1 148 ? -19.234 23.516 5.656 1 98 148 ARG B O 1
ATOM 4479 N N . GLU B 1 149 ? -20.484 24.797 6.898 1 97.88 149 GLU B N 1
ATOM 4480 C CA . GLU B 1 149 ? -20.281 25.984 6.062 1 97.88 149 GLU B CA 1
ATOM 4481 C C . GLU B 1 149 ? -19.438 27.031 6.785 1 97.88 149 GLU B C 1
ATOM 4483 O O . GLU B 1 149 ? -19.656 27.312 7.965 1 97.88 149 GLU B O 1
ATOM 4488 N N . MET B 1 150 ? -18.5 27.547 6.086 1 96.62 150 MET B N 1
ATOM 4489 C CA . MET B 1 150 ? -17.641 28.547 6.699 1 96.62 150 MET B CA 1
ATOM 4490 C C . MET B 1 150 ? -18.312 29.922 6.715 1 96.62 150 MET B C 1
ATOM 4492 O O . MET B 1 150 ? -18.969 30.297 5.75 1 96.62 150 MET B O 1
ATOM 4496 N N . GLY B 1 151 ? -18.203 30.609 7.781 1 95.62 151 GLY B N 1
ATOM 4497 C CA . GLY B 1 151 ? -18.672 31.984 7.914 1 95.62 151 GLY B CA 1
ATOM 4498 C C . GLY B 1 151 ? -17.562 33 7.723 1 95.62 151 GLY B C 1
ATOM 4499 O O . GLY B 1 151 ? -16.672 32.812 6.895 1 95.62 151 GLY B O 1
ATOM 4500 N N . LYS B 1 152 ? -17.672 34.031 8.445 1 93.31 152 LYS B N 1
ATOM 4501 C CA . LYS B 1 152 ? -16.703 35.125 8.359 1 93.31 152 LYS B CA 1
ATOM 4502 C C . LYS B 1 152 ? -15.344 34.688 8.891 1 93.31 152 LYS B C 1
ATOM 4504 O O . LYS B 1 152 ? -15.258 33.938 9.875 1 93.31 152 LYS B O 1
ATOM 4509 N N . VAL B 1 153 ? -14.352 35.188 8.266 1 96.25 153 VAL B N 1
ATOM 4510 C CA . VAL B 1 153 ? -12.977 34.938 8.68 1 96.25 153 VAL B CA 1
ATOM 4511 C C . VAL B 1 153 ? -12.438 36.156 9.438 1 96.25 153 VAL B C 1
ATOM 4513 O O . VAL B 1 153 ? -12.602 37.312 9 1 96.25 153 VAL B O 1
ATOM 4516 N N . PHE B 1 154 ? -11.898 35.875 10.57 1 97.12 154 PHE B N 1
ATOM 4517 C CA . PHE B 1 154 ? -11.219 36.906 11.359 1 97.12 154 PHE B CA 1
ATOM 4518 C C . PHE B 1 154 ? -9.711 36.719 11.328 1 97.12 154 PHE B C 1
ATOM 4520 O O . PHE B 1 154 ? -9.227 35.594 11.367 1 97.12 154 PHE B O 1
ATOM 4527 N N . HIS B 1 155 ? -9.016 37.781 11.188 1 95.5 155 HIS B N 1
ATOM 4528 C CA . HIS B 1 155 ? -7.559 37.781 11.094 1 95.5 155 HIS B CA 1
ATOM 4529 C C . HIS B 1 155 ? -6.945 38.688 12.141 1 95.5 155 HIS B C 1
ATOM 4531 O O . HIS B 1 155 ? -7.285 39.875 12.211 1 95.5 155 HIS B O 1
ATOM 4537 N N . PHE B 1 156 ? -6.023 38.156 12.977 1 96 156 PHE B N 1
ATOM 4538 C CA . PHE B 1 156 ? -5.395 38.938 14.039 1 96 156 PHE B CA 1
ATOM 4539 C C . PHE B 1 156 ? -3.879 38.781 13.992 1 96 156 PHE B C 1
ATOM 4541 O O . PHE B 1 156 ? -3.365 37.719 13.625 1 96 156 PHE B O 1
ATOM 4548 N N . PRO B 1 157 ? -3.107 39.781 14.367 1 92.5 157 PRO B N 1
ATOM 4549 C CA . PRO B 1 157 ? -1.649 39.688 14.461 1 92.5 157 PRO B CA 1
ATOM 4550 C C . PRO B 1 157 ? -1.187 39 15.742 1 92.5 157 PRO B C 1
ATOM 4552 O O . PRO B 1 157 ? -0.375 39.531 16.484 1 92.5 157 PRO B O 1
ATOM 4555 N N . LEU B 1 158 ? -1.66 37.812 15.953 1 95.25 158 LEU B N 1
ATOM 4556 C CA . LEU B 1 158 ? -1.448 37.062 17.188 1 95.25 158 LEU B CA 1
ATOM 4557 C C . LEU B 1 158 ? -0.668 35.781 16.938 1 95.25 158 LEU B C 1
ATOM 4559 O O . LEU B 1 158 ? -0.912 34.75 17.578 1 95.25 158 LEU B O 1
ATOM 4563 N N . GLY B 1 159 ? 0.197 35.844 15.992 1 94.44 159 GLY B N 1
ATOM 4564 C CA . GLY B 1 159 ? 1.042 34.688 15.719 1 94.44 159 GLY B CA 1
ATOM 4565 C C . GLY B 1 159 ? 1.989 34.344 16.859 1 94.44 159 GLY B C 1
ATOM 4566 O O . GLY B 1 159 ? 2.445 35.25 17.562 1 94.44 159 GLY B O 1
ATOM 4567 N N . ALA B 1 160 ? 2.352 33.094 16.953 1 93.75 160 ALA B N 1
ATOM 4568 C CA . ALA B 1 160 ? 3.113 32.625 18.109 1 93.75 160 ALA B CA 1
ATOM 4569 C C . ALA B 1 160 ? 4.496 33.25 18.156 1 93.75 160 ALA B C 1
ATOM 4571 O O . ALA B 1 160 ? 4.961 33.656 19.219 1 93.75 160 ALA B O 1
ATOM 4572 N N . LEU B 1 161 ? 5.191 33.281 17.031 1 91.31 161 LEU B N 1
ATOM 4573 C CA . LEU B 1 161 ? 6.539 33.844 16.984 1 91.31 161 LEU B CA 1
ATOM 4574 C C . LEU B 1 161 ? 6.508 35.344 17.188 1 91.31 161 LEU B C 1
ATOM 4576 O O . LEU B 1 161 ? 7.363 35.906 17.891 1 91.31 161 LEU B O 1
ATOM 4580 N N . ARG B 1 162 ? 5.59 36 16.578 1 90.31 162 ARG B N 1
ATOM 4581 C CA . ARG B 1 162 ? 5.426 37.438 16.734 1 90.31 162 ARG B CA 1
ATOM 4582 C C . ARG B 1 162 ? 5.207 37.781 18.203 1 90.31 162 ARG B C 1
ATOM 4584 O O . ARG B 1 162 ? 5.863 38.688 18.734 1 90.31 162 ARG B O 1
ATOM 4591 N N . LEU B 1 163 ? 4.289 37.125 18.875 1 92.25 163 LEU B N 1
ATOM 4592 C CA . LEU B 1 163 ? 3.975 37.375 20.266 1 92.25 163 LEU B CA 1
ATOM 4593 C C . LEU B 1 163 ? 5.199 37.125 21.156 1 92.25 163 LEU B C 1
ATOM 4595 O O . LEU B 1 163 ? 5.461 37.906 22.078 1 92.25 163 LEU B O 1
ATOM 4599 N N . ARG B 1 164 ? 5.891 36.062 20.844 1 90.56 164 ARG B N 1
ATOM 4600 C CA . ARG B 1 164 ? 7.086 35.75 21.609 1 90.56 164 ARG B CA 1
ATOM 4601 C C . ARG B 1 164 ? 8.102 36.875 21.562 1 90.56 164 ARG B C 1
ATOM 4603 O O . ARG B 1 164 ? 8.781 37.156 22.547 1 90.56 164 ARG B O 1
ATOM 4610 N N . LYS B 1 165 ? 8.227 37.531 20.484 1 87.44 165 LYS B N 1
ATOM 4611 C CA . LYS B 1 165 ? 9.195 38.594 20.297 1 87.44 165 LYS B CA 1
ATOM 4612 C C . LYS B 1 165 ? 8.711 39.906 20.906 1 87.44 165 LYS B C 1
ATOM 4614 O O . LYS B 1 165 ? 9.508 40.688 21.438 1 87.44 165 LYS B O 1
ATOM 4619 N N . ALA B 1 166 ? 7.465 40.062 20.891 1 88.12 166 ALA B N 1
ATOM 4620 C CA . ALA B 1 166 ? 6.891 41.344 21.297 1 88.12 166 ALA B CA 1
ATOM 4621 C C . ALA B 1 166 ? 6.715 41.375 22.812 1 88.12 166 ALA B C 1
ATOM 4623 O O . ALA B 1 166 ? 6.785 42.469 23.422 1 88.12 166 ALA B O 1
ATOM 4624 N N . PHE B 1 167 ? 6.488 40.188 23.406 1 89.44 167 PHE B N 1
ATOM 4625 C CA . PHE B 1 167 ? 6.156 40.188 24.828 1 89.44 167 PHE B CA 1
ATOM 4626 C C . PHE B 1 167 ? 7.027 39.188 25.578 1 89.44 167 PHE B C 1
ATOM 4628 O O . PHE B 1 167 ? 7.32 38.125 25.078 1 89.44 167 PHE B O 1
ATOM 4635 N N . LYS B 1 168 ? 7.402 39.562 26.766 1 81.75 168 LYS B N 1
ATOM 4636 C CA . LYS B 1 168 ? 8.227 38.656 27.594 1 81.75 168 LYS B CA 1
ATOM 4637 C C . LYS B 1 168 ? 7.422 38.094 28.75 1 81.75 168 LYS B C 1
ATOM 4639 O O . LYS B 1 168 ? 7.746 37.031 29.266 1 81.75 168 LYS B O 1
ATOM 4644 N N . ASN B 1 169 ? 6.387 38.812 29.047 1 88.94 169 ASN B N 1
ATOM 4645 C CA . ASN B 1 169 ? 5.598 38.438 30.219 1 88.94 169 ASN B CA 1
ATOM 4646 C C . ASN B 1 169 ? 4.266 37.812 29.812 1 88.94 169 ASN B C 1
ATOM 4648 O O . ASN B 1 169 ? 3.625 38.25 28.859 1 88.94 169 ASN B O 1
ATOM 4652 N N . GLU B 1 170 ? 3.887 36.688 30.516 1 91.19 170 GLU B N 1
ATOM 4653 C CA . GLU B 1 170 ? 2.654 35.969 30.25 1 91.19 170 GLU B CA 1
ATOM 4654 C C . GLU B 1 170 ? 1.434 36.875 30.359 1 91.19 170 GLU B C 1
ATOM 4656 O O . GLU B 1 170 ? 0.552 36.844 29.5 1 91.19 170 GLU B O 1
ATOM 4661 N N . GLU B 1 171 ? 1.41 37.656 31.375 1 92.94 171 GLU B N 1
ATOM 4662 C CA . GLU B 1 171 ? 0.243 38.5 31.641 1 92.94 171 GLU B CA 1
ATOM 4663 C C . GLU B 1 171 ? 0.022 39.5 30.531 1 92.94 171 GLU B C 1
ATOM 4665 O O . GLU B 1 171 ? -1.114 39.75 30.125 1 92.94 171 GLU B O 1
ATOM 4670 N N . GLU B 1 172 ? 1.074 40.125 30.109 1 94.62 172 GLU B N 1
ATOM 4671 C CA . GLU B 1 172 ? 0.982 41.094 29.031 1 94.62 172 GLU B CA 1
ATOM 4672 C C . GLU B 1 172 ? 0.537 40.438 27.734 1 94.62 172 GLU B C 1
ATOM 4674 O O . GLU B 1 172 ? -0.235 41.031 26.969 1 94.62 172 GLU B O 1
ATOM 4679 N N . MET B 1 173 ? 1.025 39.281 27.5 1 94.44 173 MET B N 1
ATOM 4680 C CA . MET B 1 173 ? 0.632 38.531 26.297 1 94.44 173 MET B CA 1
ATOM 4681 C C . MET B 1 173 ? -0.855 38.219 26.344 1 94.44 173 MET B C 1
ATOM 4683 O O . MET B 1 173 ? -1.556 38.375 25.344 1 94.44 173 MET B O 1
ATOM 4687 N N . ARG B 1 174 ? -1.309 37.75 27.453 1 95.5 174 ARG B N 1
ATOM 4688 C CA . ARG B 1 174 ? -2.719 37.406 27.609 1 95.5 174 ARG B CA 1
ATOM 4689 C C . ARG B 1 174 ? -3.607 38.625 27.375 1 95.5 174 ARG B C 1
ATOM 4691 O O . ARG B 1 174 ? -4.66 38.531 26.75 1 95.5 174 ARG B O 1
ATOM 4698 N N . LYS B 1 175 ? -3.133 39.75 27.922 1 96 175 LYS B N 1
ATOM 4699 C CA . LYS B 1 175 ? -3.891 40.969 27.734 1 96 175 LYS B CA 1
ATOM 4700 C C . LYS B 1 175 ? -3.994 41.344 26.25 1 96 175 LYS B C 1
ATOM 4702 O O . LYS B 1 175 ? -5.062 41.719 25.781 1 96 175 LYS B O 1
ATOM 4707 N N . GLU B 1 176 ? -2.885 41.188 25.578 1 95.88 176 GLU B N 1
ATOM 4708 C CA . GLU B 1 176 ? -2.869 41.469 24.141 1 95.88 176 GLU B CA 1
ATOM 4709 C C . GLU B 1 176 ? -3.824 40.531 23.391 1 95.88 176 GLU B C 1
ATOM 4711 O O . GLU B 1 176 ? -4.609 41 22.562 1 95.88 176 GLU B O 1
ATOM 4716 N N . ILE B 1 177 ? -3.75 39.281 23.688 1 97.38 177 ILE B N 1
ATOM 4717 C CA . ILE B 1 177 ? -4.574 38.25 23.047 1 97.38 177 ILE B CA 1
ATOM 4718 C C . ILE B 1 177 ? -6.051 38.562 23.297 1 97.38 177 ILE B C 1
ATOM 4720 O O . ILE B 1 177 ? -6.852 38.625 22.359 1 97.38 177 ILE B O 1
ATOM 4724 N N . ARG B 1 178 ? -6.41 38.812 24.547 1 96.94 178 ARG B N 1
ATOM 4725 C CA . ARG B 1 178 ? -7.793 39.094 24.938 1 96.94 178 ARG B CA 1
ATOM 4726 C C . ARG B 1 178 ? -8.32 40.344 24.281 1 96.94 178 ARG B C 1
ATOM 4728 O O . ARG B 1 178 ? -9.5 40.438 23.922 1 96.94 178 ARG B O 1
ATOM 4735 N N . GLY B 1 179 ? -7.414 41.281 24.156 1 96.81 179 GLY B N 1
ATOM 4736 C CA . GLY B 1 179 ? -7.801 42.531 23.516 1 96.81 179 GLY B CA 1
ATOM 4737 C C . GLY B 1 179 ? -8.328 42.344 22.109 1 96.81 179 GLY B C 1
ATOM 4738 O O . GLY B 1 179 ? -9.281 43 21.703 1 96.81 179 GLY B O 1
ATOM 4739 N N . TYR B 1 180 ? -7.73 41.5 21.344 1 96.25 180 TYR B N 1
ATOM 4740 C CA . TYR B 1 180 ? -8.18 41.219 19.984 1 96.25 180 TYR B CA 1
ATOM 4741 C C . TYR B 1 180 ? -9.398 40.312 20 1 96.25 180 TYR B C 1
ATOM 4743 O O . TYR B 1 180 ? -10.352 40.5 19.25 1 96.25 180 TYR B O 1
ATOM 4751 N N . LEU B 1 181 ? -9.438 39.281 20.859 1 95.88 181 LEU B N 1
ATOM 4752 C CA . LEU B 1 181 ? -10.453 38.25 20.844 1 95.88 181 LEU B CA 1
ATOM 4753 C C . LEU B 1 181 ? -11.797 38.781 21.328 1 95.88 181 LEU B C 1
ATOM 4755 O O . LEU B 1 181 ? -12.844 38.219 21 1 95.88 181 LEU B O 1
ATOM 4759 N N . TYR B 1 182 ? -11.805 39.812 22.078 1 92.38 182 TYR B N 1
ATOM 4760 C CA . TYR B 1 182 ? -13.031 40.406 22.609 1 92.38 182 TYR B CA 1
ATOM 4761 C C . TYR B 1 182 ? -13.914 40.938 21.469 1 92.38 182 TYR B C 1
ATOM 4763 O O . TYR B 1 182 ? -15.125 41.125 21.656 1 92.38 182 TYR B O 1
ATOM 4771 N N . SER B 1 183 ? -13.367 41.156 20.312 1 92.75 183 SER B N 1
ATOM 4772 C CA . SER B 1 183 ? -14.125 41.688 19.172 1 92.75 183 SER B CA 1
ATOM 4773 C C . SER B 1 183 ? -14.922 40.562 18.5 1 92.75 183 SER B C 1
ATOM 4775 O O . SER B 1 183 ? -15.766 40.844 17.641 1 92.75 183 SER B O 1
ATOM 4777 N N . LEU B 1 184 ? -14.68 39.406 18.891 1 95 184 LEU B N 1
ATOM 4778 C CA . LEU B 1 184 ? -15.312 38.25 18.234 1 95 184 LEU B CA 1
ATOM 4779 C C . LEU B 1 184 ? -16.75 38.094 18.703 1 95 184 LEU B C 1
ATOM 4781 O O . LEU B 1 184 ? -17.078 38.406 19.844 1 95 184 LEU B O 1
ATOM 4785 N N . PRO B 1 185 ? -17.625 37.594 17.812 1 91.75 185 PRO B N 1
ATOM 4786 C CA . PRO B 1 185 ? -19 37.312 18.219 1 91.75 185 PRO B CA 1
ATOM 4787 C C . PRO B 1 185 ? -19.094 36.25 19.328 1 91.75 185 PRO B C 1
ATOM 4789 O O . PRO B 1 185 ? -18.328 35.281 19.328 1 91.75 185 PRO B O 1
ATOM 4792 N N . SER B 1 186 ? -20.062 36.438 20.172 1 89.38 186 SER B N 1
ATOM 4793 C CA . SER B 1 186 ? -20.281 35.469 21.25 1 89.38 186 SER B CA 1
ATOM 4794 C C . SER B 1 186 ? -20.953 34.219 20.734 1 89.38 186 SER B C 1
ATOM 4796 O O . SER B 1 186 ? -22.016 34.281 20.109 1 89.38 186 SER B O 1
ATOM 4798 N N . TRP B 1 187 ? -20.312 33.125 20.922 1 89.75 187 TRP B N 1
ATOM 4799 C CA . TRP B 1 187 ? -20.812 31.812 20.562 1 89.75 187 TRP B CA 1
ATOM 4800 C C . TRP B 1 187 ? -20.109 30.734 21.375 1 89.75 187 TRP B C 1
ATOM 4802 O O . TRP B 1 187 ? -18.922 30.828 21.656 1 89.75 187 TRP B O 1
ATOM 4812 N N . LEU B 1 188 ? -20.922 29.828 21.859 1 88 188 LEU B N 1
ATOM 4813 C CA . LEU B 1 188 ? -20.359 28.656 22.531 1 88 188 LEU B CA 1
ATOM 4814 C C . LEU B 1 188 ? -20.328 27.453 21.594 1 88 188 LEU B C 1
ATOM 4816 O O . LEU B 1 188 ? -21.266 26.656 21.578 1 88 188 LEU B O 1
ATOM 4820 N N . PRO B 1 189 ? -19.266 27.344 20.859 1 87.31 189 PRO B N 1
ATOM 4821 C CA . PRO B 1 189 ? -19.188 26.219 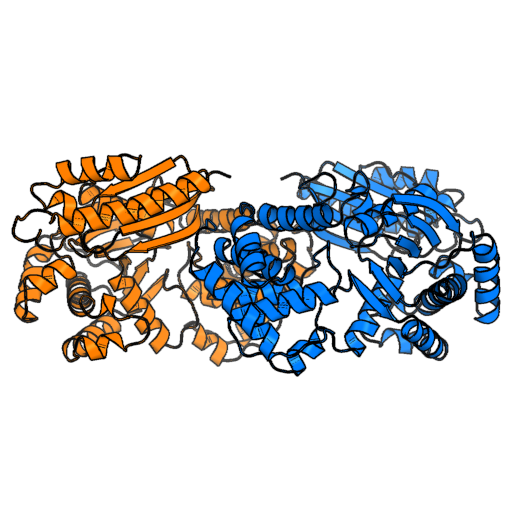19.922 1 87.31 189 PRO B CA 1
ATOM 4822 C C . PRO B 1 189 ? -18.938 24.891 20.609 1 87.31 189 PRO B C 1
ATOM 4824 O O . PRO B 1 189 ? -18.344 24.844 21.688 1 87.31 189 PRO B O 1
ATOM 4827 N N . PRO B 1 190 ? -19.312 23.797 20 1 89.06 190 PRO B N 1
ATOM 4828 C CA . PRO B 1 190 ? -19.062 22.484 20.594 1 89.06 190 PRO B CA 1
ATOM 4829 C C . PRO B 1 190 ? -17.578 22.094 20.547 1 89.06 190 PRO B C 1
ATOM 4831 O O . PRO B 1 190 ? -17.156 21.219 21.312 1 89.06 190 PRO B O 1
ATOM 4834 N N . THR B 1 191 ? -16.859 22.703 19.594 1 94.25 191 THR B N 1
ATOM 4835 C CA . THR B 1 191 ? -15.461 22.312 19.5 1 94.25 191 THR B CA 1
ATOM 4836 C C . THR B 1 191 ? -14.648 23.422 18.828 1 94.25 191 THR B C 1
ATOM 4838 O O . THR B 1 191 ? -15.195 24.266 18.125 1 94.25 191 THR B O 1
ATOM 4841 N N . LEU B 1 192 ? -13.406 23.469 19.172 1 97.94 192 LEU B N 1
ATOM 4842 C CA . LEU B 1 192 ? -12.398 24.203 18.422 1 97.94 192 LEU B CA 1
ATOM 4843 C C . LEU B 1 192 ? -11.555 23.266 17.578 1 97.94 192 LEU B C 1
ATOM 4845 O O . LEU B 1 192 ? -11.203 22.172 18.016 1 97.94 192 LEU B O 1
ATOM 4849 N N . VAL B 1 193 ? -11.312 23.641 16.359 1 98.62 193 VAL B N 1
ATOM 4850 C CA . VAL B 1 193 ? -10.422 22.875 15.492 1 98.62 193 VAL B CA 1
ATOM 4851 C C . VAL B 1 193 ? -9.195 23.719 15.148 1 98.62 193 VAL B C 1
ATOM 4853 O O . VAL B 1 193 ? -9.312 24.797 14.562 1 98.62 193 VAL B O 1
ATOM 4856 N N . GLY B 1 194 ? -8.062 23.234 15.508 1 98.62 194 GLY B N 1
ATOM 4857 C CA . GLY B 1 194 ? -6.855 24.031 15.336 1 98.62 194 GLY B CA 1
ATOM 4858 C C . GLY B 1 194 ? -5.879 23.438 14.344 1 98.62 194 GLY B C 1
ATOM 4859 O O . GLY B 1 194 ? -5.707 22.219 14.281 1 98.62 194 GLY B O 1
ATOM 4860 N N . SER B 1 195 ? -5.25 24.234 13.562 1 97.94 195 SER B N 1
ATOM 4861 C CA . SER B 1 195 ? -4.152 23.891 12.664 1 97.94 195 SER B CA 1
ATOM 4862 C C . SER B 1 195 ? -2.953 24.797 12.867 1 97.94 195 SER B C 1
ATOM 4864 O O . SER B 1 195 ? -3.082 25.891 13.445 1 97.94 195 SER B O 1
ATOM 4866 N N . GLY B 1 196 ? -1.809 24.344 12.375 1 96.25 196 GLY B N 1
ATOM 4867 C CA . GLY B 1 196 ? -0.545 25.031 12.562 1 96.25 196 GLY B CA 1
ATOM 4868 C C . GLY B 1 196 ? 0.535 24.156 13.164 1 96.25 196 GLY B C 1
ATOM 4869 O O . GLY B 1 196 ? 0.239 23.125 13.758 1 96.25 196 GLY B O 1
ATOM 4870 N N . GLY B 1 197 ? 1.743 24.609 13.047 1 94.94 197 GLY B N 1
ATOM 4871 C CA . GLY B 1 197 ? 2.871 23.797 13.492 1 94.94 197 GLY B CA 1
ATOM 4872 C C . GLY B 1 197 ? 2.887 23.578 14.992 1 94.94 197 GLY B C 1
ATOM 4873 O O . GLY B 1 197 ? 3.107 22.453 15.453 1 94.94 197 GLY B O 1
ATOM 4874 N N . ASN B 1 198 ? 2.664 24.625 15.727 1 95.31 198 ASN B N 1
ATOM 4875 C CA . ASN B 1 198 ? 2.648 24.5 17.188 1 95.31 198 ASN B CA 1
ATOM 4876 C C . ASN B 1 198 ? 1.475 23.656 17.656 1 95.31 198 ASN B C 1
ATOM 4878 O O . ASN B 1 198 ? 1.612 22.875 18.609 1 95.31 198 ASN B O 1
ATOM 4882 N N . VAL B 1 199 ? 0.328 23.812 16.984 1 97.38 199 VAL B N 1
ATOM 4883 C CA . VAL B 1 199 ? -0.858 23.031 17.328 1 97.38 199 VAL B CA 1
ATOM 4884 C C . VAL B 1 199 ? -0.569 21.547 17.156 1 97.38 199 VAL B C 1
ATOM 4886 O O . VAL B 1 199 ? -0.879 20.734 18.031 1 97.38 199 VAL B O 1
ATOM 4889 N N . ARG B 1 200 ? 0.063 21.219 16.078 1 96.81 200 ARG B N 1
ATOM 4890 C CA . ARG B 1 200 ? 0.42 19.844 15.805 1 96.81 200 ARG B CA 1
ATOM 4891 C C . ARG B 1 200 ? 1.417 19.312 16.844 1 96.81 200 ARG B C 1
ATOM 4893 O O . ARG B 1 200 ? 1.315 18.172 17.281 1 96.81 200 ARG B O 1
ATOM 4900 N N . SER B 1 201 ? 2.377 20.188 17.203 1 96.19 201 SER B N 1
ATOM 4901 C CA . SER B 1 201 ? 3.383 19.781 18.188 1 96.19 201 SER B CA 1
ATOM 4902 C C . SER B 1 201 ? 2.746 19.5 19.531 1 96.19 201 SER B C 1
ATOM 4904 O O . SER B 1 201 ? 3.115 18.531 20.219 1 96.19 201 SER B O 1
ATOM 4906 N N . ILE B 1 202 ? 1.821 20.281 19.906 1 96.31 202 ILE B N 1
ATOM 4907 C CA . ILE B 1 202 ? 1.085 20.078 21.156 1 96.31 202 ILE B CA 1
ATOM 4908 C C . ILE B 1 202 ? 0.305 18.766 21.078 1 96.31 202 ILE B C 1
ATOM 4910 O O . ILE B 1 202 ? 0.325 17.969 22.031 1 96.31 202 ILE B O 1
ATOM 4914 N N . GLY B 1 203 ? -0.346 18.547 19.953 1 96.94 203 GLY B N 1
ATOM 4915 C CA . GLY B 1 203 ? -1.047 17.281 19.734 1 96.94 203 GLY B CA 1
ATOM 4916 C C . GLY B 1 203 ? -0.144 16.078 19.859 1 96.94 203 GLY B C 1
ATOM 4917 O O . GLY B 1 203 ? -0.498 15.086 20.516 1 96.94 203 GLY B O 1
ATOM 4918 N N . ARG B 1 204 ? 1.041 16.141 19.219 1 96.69 204 ARG B N 1
ATOM 4919 C CA . ARG B 1 204 ? 1.987 15.031 19.281 1 96.69 204 ARG B CA 1
ATOM 4920 C C . ARG B 1 204 ? 2.416 14.742 20.719 1 96.69 204 ARG B C 1
ATOM 4922 O O . ARG B 1 204 ? 2.477 13.586 21.125 1 96.69 204 ARG B O 1
ATOM 4929 N N . PHE B 1 205 ? 2.719 15.805 21.438 1 96.44 205 PHE B N 1
ATOM 4930 C CA . PHE B 1 205 ? 3.146 15.656 22.828 1 96.44 205 PHE B CA 1
ATOM 4931 C C . PHE B 1 205 ? 2.062 14.984 23.656 1 96.44 205 PHE B C 1
ATOM 4933 O O . PHE B 1 205 ? 2.32 13.984 24.328 1 96.44 205 PHE B O 1
ATOM 4940 N N . LEU B 1 206 ? 0.855 15.469 23.547 1 96.19 206 LEU B N 1
ATOM 4941 C CA . LEU B 1 206 ? -0.234 14.953 24.375 1 96.19 206 LEU B CA 1
ATOM 4942 C C . LEU B 1 206 ? -0.604 13.531 23.969 1 96.19 206 LEU B C 1
ATOM 4944 O O . LEU B 1 206 ? -0.958 12.711 24.812 1 96.19 206 LEU B O 1
ATOM 4948 N N . MET B 1 207 ? -0.563 13.273 22.688 1 96 207 MET B N 1
ATOM 4949 C CA . MET B 1 207 ? -0.846 11.922 22.203 1 96 207 MET B CA 1
ATOM 4950 C C . MET B 1 207 ? 0.187 10.93 22.734 1 96 207 MET B C 1
ATOM 4952 O O . MET B 1 207 ? -0.166 9.836 23.156 1 96 207 MET B O 1
ATOM 4956 N N . ARG B 1 208 ? 1.446 11.312 22.703 1 94.44 208 ARG B N 1
ATOM 4957 C CA . ARG B 1 208 ? 2.516 10.469 23.219 1 94.44 208 ARG B CA 1
ATOM 4958 C C . ARG B 1 208 ? 2.369 10.258 24.734 1 94.44 208 ARG B C 1
ATOM 4960 O O . ARG B 1 208 ? 2.568 9.148 25.234 1 94.44 208 ARG B O 1
ATOM 4967 N N . MET B 1 209 ? 2.031 11.289 25.438 1 93.31 209 MET B N 1
ATOM 4968 C CA . MET B 1 209 ? 1.845 11.203 26.875 1 93.31 209 MET B CA 1
ATOM 4969 C C . MET B 1 209 ? 0.7 10.258 27.219 1 93.31 209 MET B C 1
ATOM 4971 O O . MET B 1 209 ? 0.74 9.57 28.25 1 93.31 209 MET B O 1
ATOM 4975 N N . ALA B 1 210 ? -0.242 10.234 26.344 1 92.44 210 ALA B N 1
ATOM 4976 C CA . ALA B 1 210 ? -1.405 9.383 26.578 1 92.44 210 ALA B CA 1
ATOM 4977 C C . ALA B 1 210 ? -1.132 7.945 26.125 1 92.44 210 ALA B C 1
ATOM 4979 O O . ALA B 1 210 ? -1.957 7.055 26.344 1 92.44 210 ALA B O 1
ATOM 4980 N N . GLY B 1 211 ? -0.003 7.707 25.453 1 92.19 211 GLY B N 1
ATOM 4981 C CA . GLY B 1 211 ? 0.341 6.371 24.984 1 92.19 211 GLY B CA 1
ATOM 4982 C C . GLY B 1 211 ? -0.422 5.961 23.734 1 92.19 211 GLY B C 1
ATOM 4983 O O . GLY B 1 211 ? -0.577 4.77 23.469 1 92.19 211 GLY B O 1
ATOM 4984 N N . ILE B 1 212 ? -0.929 6.926 23.062 1 93.31 212 ILE B N 1
ATOM 4985 C CA . ILE B 1 212 ? -1.708 6.645 21.859 1 93.31 212 ILE B CA 1
ATOM 4986 C C . ILE B 1 212 ? -0.769 6.406 20.672 1 93.31 212 ILE B C 1
ATOM 4988 O O . ILE B 1 212 ? 0.104 7.23 20.391 1 93.31 212 ILE B O 1
ATOM 4992 N N . LYS B 1 213 ? -1.021 5.281 19.953 1 91 213 LYS B N 1
ATOM 4993 C CA . LYS B 1 213 ? -0.046 4.781 18.984 1 91 213 LYS B CA 1
ATOM 4994 C C . LYS B 1 213 ? -0.417 5.195 17.562 1 91 213 LYS B C 1
ATOM 4996 O O . LYS B 1 213 ? -0.667 4.344 16.703 1 91 213 LYS B O 1
ATOM 5001 N N . PHE B 1 214 ? -0.513 6.395 17.266 1 95.5 214 PHE B N 1
ATOM 5002 C CA . PHE B 1 214 ? -0.616 6.965 15.922 1 95.5 214 PHE B CA 1
ATOM 5003 C C . PHE B 1 214 ? 0.583 7.859 15.625 1 95.5 214 PHE B C 1
ATOM 5005 O O . PHE B 1 214 ? 1.139 8.484 16.531 1 95.5 214 PHE B O 1
ATOM 5012 N N . ARG B 1 215 ? 0.923 7.891 14.375 1 95.25 215 ARG B N 1
ATOM 5013 C CA . ARG B 1 215 ? 2.055 8.727 13.984 1 95.25 215 ARG B CA 1
ATOM 5014 C C . ARG B 1 215 ? 1.592 10.125 13.602 1 95.25 215 ARG B C 1
ATOM 5016 O O . ARG B 1 215 ? 2.387 11.07 13.594 1 95.25 215 ARG B O 1
ATOM 5023 N N . HIS B 1 216 ? 0.33 10.266 13.281 1 97.06 216 HIS B N 1
ATOM 5024 C CA . HIS B 1 216 ? -0.25 11.555 12.906 1 97.06 216 HIS B CA 1
ATOM 5025 C C . HIS B 1 216 ? -1.289 12 13.93 1 97.06 216 HIS B C 1
ATOM 5027 O O . HIS B 1 216 ? -1.942 11.172 14.562 1 97.06 216 HIS B O 1
ATOM 5033 N N . VAL B 1 217 ? -1.477 13.273 14.055 1 97.81 217 VAL B N 1
ATOM 5034 C CA . VAL B 1 217 ? -2.336 13.789 15.117 1 97.81 217 VAL B CA 1
ATOM 5035 C C . VAL B 1 217 ? -3.641 14.312 14.516 1 97.81 217 VAL B C 1
ATOM 5037 O O . VAL B 1 217 ? -4.496 14.828 15.242 1 97.81 217 VAL B O 1
ATOM 5040 N N . HIS B 1 218 ? -3.816 14.219 13.164 1 98.62 218 HIS B N 1
ATOM 5041 C CA . HIS B 1 218 ? -5.035 14.695 12.516 1 98.62 218 HIS B CA 1
ATOM 5042 C C . HIS B 1 218 ? -6.27 14.016 13.094 1 98.62 218 HIS B C 1
ATOM 5044 O O . HIS B 1 218 ? -6.328 12.781 13.164 1 98.62 218 HIS B O 1
ATOM 5050 N N . GLY B 1 219 ? -7.172 14.789 13.578 1 98.38 219 GLY B N 1
ATOM 5051 C CA . GLY B 1 219 ? -8.406 14.25 14.133 1 98.38 219 GLY B CA 1
ATOM 5052 C C . GLY B 1 219 ? -8.297 13.914 15.609 1 98.38 219 GLY B C 1
ATOM 5053 O O . GLY B 1 219 ? -9.258 13.438 16.219 1 98.38 219 GLY B O 1
ATOM 5054 N N . PHE B 1 220 ? -7.191 14.156 16.234 1 98.12 220 PHE B N 1
ATOM 5055 C CA . PHE B 1 220 ? -7.016 13.906 17.656 1 98.12 220 PHE B CA 1
ATOM 5056 C C . PHE B 1 220 ? -7.805 14.906 18.5 1 98.12 220 PHE B C 1
ATOM 5058 O O . PHE B 1 220 ? -7.688 16.125 18.297 1 98.12 220 PHE B O 1
ATOM 5065 N N . GLN B 1 221 ? -8.625 14.438 19.328 1 96.81 221 GLN B N 1
ATOM 5066 C CA . GLN B 1 221 ? -9.445 15.273 20.203 1 96.81 221 GLN B CA 1
ATOM 5067 C C . GLN B 1 221 ? -8.812 15.398 21.578 1 96.81 221 GLN B C 1
ATOM 5069 O O . GLN B 1 221 ? -8.508 14.398 22.234 1 96.81 221 GLN B O 1
ATOM 5074 N N . ILE B 1 222 ? -8.695 16.609 22 1 96.75 222 ILE B N 1
ATOM 5075 C CA . ILE B 1 222 ? -8.062 16.922 23.281 1 96.75 222 ILE B CA 1
ATOM 5076 C C . ILE B 1 222 ? -9.055 17.641 24.188 1 96.75 222 ILE B C 1
ATOM 5078 O O . ILE B 1 222 ? -9.633 18.656 23.797 1 96.75 222 ILE B O 1
ATOM 5082 N N . PRO B 1 223 ? -9.234 17.125 25.406 1 96.12 223 PRO B N 1
ATOM 5083 C CA . PRO B 1 223 ? -10.023 17.906 26.359 1 96.12 223 PRO B CA 1
ATOM 5084 C C . PRO B 1 223 ? -9.391 19.266 26.672 1 96.12 223 PRO B C 1
ATOM 5086 O O . PRO B 1 223 ? -8.172 19.359 26.828 1 96.12 223 PRO B O 1
ATOM 5089 N N . SER B 1 224 ? -10.227 20.297 26.812 1 96.56 224 SER B N 1
ATOM 5090 C CA . SER B 1 224 ? -9.734 21.641 27.062 1 96.56 224 SER B CA 1
ATOM 5091 C C . SER B 1 224 ? -8.938 21.703 28.375 1 96.56 224 SER B C 1
ATOM 5093 O O . SER B 1 224 ? -7.988 22.469 28.484 1 96.56 224 SER B O 1
ATOM 5095 N N . THR B 1 225 ? -9.258 20.844 29.297 1 96.5 225 THR B N 1
ATOM 5096 C CA . THR B 1 225 ? -8.586 20.797 30.578 1 96.5 225 THR B CA 1
ATOM 5097 C C . THR B 1 225 ? -7.125 20.391 30.422 1 96.5 225 THR B C 1
ATOM 5099 O O . THR B 1 225 ? -6.25 20.875 31.141 1 96.5 225 THR B O 1
ATOM 5102 N N . GLN B 1 226 ? -6.867 19.562 29.469 1 96.25 226 GLN B N 1
ATOM 5103 C CA . GLN B 1 226 ? -5.504 19.109 29.219 1 96.25 226 GLN B CA 1
ATOM 5104 C C . GLN B 1 226 ? -4.656 20.219 28.609 1 96.25 226 GLN B C 1
ATOM 5106 O O . GLN B 1 226 ? -3.465 20.344 28.906 1 96.25 226 GLN B O 1
ATOM 5111 N N . VAL B 1 227 ? -5.27 21.016 27.828 1 95.88 227 VAL B N 1
ATOM 5112 C CA . VAL B 1 227 ? -4.559 22.141 27.219 1 95.88 227 VAL B CA 1
ATOM 5113 C C . VAL B 1 227 ? -4.207 23.172 28.281 1 95.88 227 VAL B C 1
ATOM 5115 O O . VAL B 1 227 ? -3.088 23.688 28.312 1 95.88 227 VAL B O 1
ATOM 5118 N N . ARG B 1 228 ? -5.121 23.406 29.156 1 94.19 228 ARG B N 1
ATOM 5119 C CA . ARG B 1 228 ? -4.902 24.375 30.219 1 94.19 228 ARG B CA 1
ATOM 5120 C C . ARG B 1 228 ? -3.785 23.922 31.156 1 94.19 228 ARG B C 1
ATOM 5122 O O . ARG B 1 228 ? -2.92 24.703 31.531 1 94.19 228 ARG B O 1
ATOM 5129 N N . SER B 1 229 ? -3.846 22.656 31.453 1 95.44 229 SER B N 1
ATOM 5130 C CA . SER B 1 229 ? -2.811 22.094 32.312 1 95.44 229 SER B CA 1
ATOM 5131 C C . SER B 1 229 ? -1.44 22.172 31.625 1 95.44 229 SER B C 1
ATOM 5133 O O . SER B 1 229 ? -0.437 22.453 32.281 1 95.44 229 SER B O 1
ATOM 5135 N N . LEU B 1 230 ? -1.419 21.906 30.391 1 94.5 230 LEU B N 1
ATOM 5136 C CA . LEU B 1 230 ? -0.173 21.969 29.641 1 94.5 230 LEU B CA 1
ATOM 5137 C C . LEU B 1 230 ? 0.381 23.391 29.625 1 94.5 230 LEU B C 1
ATOM 5139 O O . LEU B 1 230 ? 1.592 23.594 29.734 1 94.5 230 LEU B O 1
ATOM 5143 N N . GLY B 1 231 ? -0.496 24.328 29.469 1 93.12 231 GLY B N 1
ATOM 5144 C CA . GLY B 1 231 ? -0.078 25.734 29.484 1 93.12 231 GLY B CA 1
ATOM 5145 C C . GLY B 1 231 ? 0.636 26.125 30.766 1 93.12 231 GLY B C 1
ATOM 5146 O O . GLY B 1 231 ? 1.704 26.734 30.719 1 93.12 231 GLY B O 1
ATOM 5147 N N . LYS B 1 232 ? 0.099 25.703 31.844 1 92.19 232 LYS B N 1
ATOM 5148 C CA . LYS B 1 232 ? 0.702 25.984 33.156 1 92.19 232 LYS B CA 1
ATOM 5149 C C . LYS B 1 232 ? 2.082 25.344 33.25 1 92.19 232 LYS B C 1
ATOM 5151 O O . LYS B 1 232 ? 3.029 25.984 33.719 1 92.19 232 LYS B O 1
ATOM 5156 N N . SER B 1 233 ? 2.17 24.141 32.781 1 93.25 233 SER B N 1
ATOM 5157 C CA . SER B 1 233 ? 3.424 23.406 32.875 1 93.25 233 SER B CA 1
ATOM 5158 C C . SER B 1 233 ? 4.492 24.016 31.984 1 93.25 233 SER B C 1
ATOM 5160 O O . SER B 1 233 ? 5.637 24.203 32.406 1 93.25 233 SER B O 1
ATOM 5162 N N . LEU B 1 234 ? 4.133 24.359 30.766 1 92.62 234 LEU B N 1
ATOM 5163 C CA . LEU B 1 234 ? 5.094 24.859 29.797 1 92.62 234 LEU B CA 1
ATOM 5164 C C . LEU B 1 234 ? 5.656 26.203 30.234 1 92.62 234 LEU B C 1
ATOM 5166 O O . LEU B 1 234 ? 6.844 26.484 30.062 1 92.62 234 LEU B O 1
ATOM 5170 N N . TRP B 1 235 ? 4.867 26.969 30.781 1 89.94 235 TRP B N 1
ATOM 5171 C CA . TRP B 1 235 ? 5.301 28.328 31.141 1 89.94 235 TRP B CA 1
ATOM 5172 C C . TRP B 1 235 ? 6.242 28.281 32.344 1 89.94 235 TRP B C 1
ATOM 5174 O O . TRP B 1 235 ? 6.98 29.234 32.594 1 89.94 235 TRP B O 1
ATOM 5184 N N . ALA B 1 236 ? 6.238 27.203 33.062 1 90.69 236 ALA B N 1
ATOM 5185 C CA . ALA B 1 236 ? 7.145 27.031 34.219 1 90.69 236 ALA B CA 1
ATOM 5186 C C . ALA B 1 236 ? 8.484 26.438 33.75 1 90.69 236 ALA B C 1
ATOM 5188 O O . ALA B 1 236 ? 9.422 26.359 34.531 1 90.69 236 ALA B O 1
ATOM 5189 N N . MET B 1 237 ? 8.602 26.078 32.469 1 93.19 237 MET B N 1
ATOM 5190 C CA . MET B 1 237 ? 9.789 25.406 31.953 1 93.19 237 MET B CA 1
ATOM 5191 C C . MET B 1 237 ? 10.625 26.359 31.094 1 93.19 237 MET B C 1
ATOM 5193 O O . MET B 1 237 ? 10.102 27.328 30.562 1 93.19 237 MET B O 1
ATOM 5197 N N . SER B 1 238 ? 11.914 26.047 31.016 1 93 238 SER B N 1
ATOM 5198 C CA . SER B 1 238 ? 12.781 26.766 30.078 1 93 238 SER B CA 1
ATOM 5199 C C . SER B 1 238 ? 12.617 26.219 28.672 1 93 238 SER B C 1
ATOM 5201 O O . SER B 1 238 ? 12.078 25.141 28.469 1 93 238 SER B O 1
ATOM 5203 N N . ASP B 1 239 ? 13.07 27.031 27.719 1 90.75 239 ASP B N 1
ATOM 5204 C CA . ASP B 1 239 ? 13.016 26.594 26.328 1 90.75 239 ASP B CA 1
ATOM 5205 C C . ASP B 1 239 ? 13.82 25.297 26.141 1 90.75 239 ASP B C 1
ATOM 5207 O O . ASP B 1 239 ? 13.43 24.438 25.344 1 90.75 239 ASP B O 1
ATOM 5211 N N . GLU B 1 240 ? 14.922 25.156 26.812 1 94.06 240 GLU B N 1
ATOM 5212 C CA . GLU B 1 240 ? 15.758 23.969 26.734 1 94.06 240 GLU B CA 1
ATOM 5213 C C . GLU B 1 240 ? 15.031 22.734 27.25 1 94.06 240 GLU B C 1
ATOM 5215 O O . GLU B 1 240 ? 15.148 21.656 26.688 1 94.06 240 GLU B O 1
ATOM 5220 N N . GLU B 1 241 ? 14.344 22.922 28.281 1 94.88 241 GLU B N 1
ATOM 5221 C CA . GLU B 1 241 ? 13.555 21.828 28.859 1 94.88 241 GLU B CA 1
ATOM 5222 C C . GLU B 1 241 ? 12.422 21.422 27.922 1 94.88 241 GLU B C 1
ATOM 5224 O O . GLU B 1 241 ? 12.156 20.219 27.734 1 94.88 241 GLU B O 1
ATOM 5229 N N . ILE B 1 242 ? 11.789 22.422 27.344 1 94.44 242 ILE B N 1
ATOM 5230 C CA . ILE B 1 242 ? 10.664 22.188 26.453 1 94.44 242 ILE B CA 1
ATOM 5231 C C . ILE B 1 242 ? 11.141 21.438 25.203 1 94.44 242 ILE B C 1
ATOM 5233 O O . ILE B 1 242 ? 10.445 20.547 24.703 1 94.44 242 ILE B O 1
ATOM 5237 N N . ALA B 1 243 ? 12.305 21.734 24.719 1 93.56 243 ALA B N 1
ATOM 5238 C CA . ALA B 1 243 ? 12.883 21.109 23.531 1 93.56 243 ALA B CA 1
ATOM 5239 C C . ALA B 1 243 ? 13.055 19.609 23.734 1 93.56 243 ALA B C 1
ATOM 5241 O O . ALA B 1 243 ? 13.078 18.844 22.766 1 93.56 243 ALA B O 1
ATOM 5242 N N . LYS B 1 244 ? 13.094 19.156 24.922 1 93.44 244 LYS B N 1
ATOM 5243 C CA . LYS B 1 244 ? 13.328 17.75 25.25 1 93.44 244 LYS B CA 1
ATOM 5244 C C . LYS B 1 244 ? 12.016 16.969 25.359 1 93.44 244 LYS B C 1
ATOM 5246 O O . LYS B 1 244 ? 12.016 15.742 25.406 1 93.44 244 LYS B O 1
ATOM 5251 N N . LEU B 1 245 ? 10.961 17.734 25.406 1 92.44 245 LEU B N 1
ATOM 5252 C CA . LEU B 1 245 ? 9.664 17.062 25.484 1 92.44 245 LEU B CA 1
ATOM 5253 C C . LEU B 1 245 ? 9.367 16.312 24.203 1 92.44 245 LEU B C 1
ATOM 5255 O O . LEU B 1 245 ? 9.594 16.844 23.109 1 92.44 245 LEU B O 1
ATOM 5259 N N . PRO B 1 246 ? 8.844 15.078 24.297 1 90.25 246 PRO B N 1
ATOM 5260 C CA . PRO B 1 246 ? 8.547 14.297 23.094 1 90.25 246 PRO B CA 1
ATOM 5261 C C . PRO B 1 246 ? 7.527 14.984 22.188 1 90.25 246 PRO B C 1
ATOM 5263 O O . PRO B 1 246 ? 6.465 15.398 22.641 1 90.25 246 PRO B O 1
ATOM 5266 N N . GLY B 1 247 ? 7.914 15.109 20.906 1 89.81 247 GLY B N 1
ATOM 5267 C CA . GLY B 1 247 ? 6.969 15.602 19.906 1 89.81 247 GLY B CA 1
ATOM 5268 C C . GLY B 1 247 ? 7.09 17.094 19.672 1 89.81 247 GLY B C 1
ATOM 5269 O O . GLY B 1 247 ? 6.52 17.625 18.719 1 89.81 247 GLY B O 1
ATOM 5270 N N . ILE B 1 248 ? 7.77 17.875 20.469 1 90.94 248 ILE B N 1
ATOM 5271 C CA . ILE B 1 248 ? 7.844 19.328 20.312 1 90.94 248 ILE B CA 1
ATOM 5272 C C . ILE B 1 248 ? 9.094 19.703 19.516 1 90.94 248 ILE B C 1
ATOM 5274 O O . ILE B 1 248 ? 9.008 20.328 18.469 1 90.94 248 ILE B O 1
ATOM 5278 N N . GLY B 1 249 ? 10.234 19.188 19.828 1 85.62 249 GLY B N 1
ATOM 5279 C CA . GLY B 1 249 ? 11.492 19.453 19.156 1 85.62 249 GLY B CA 1
ATOM 5280 C C . GLY B 1 249 ? 12.07 20.828 19.5 1 85.62 249 GLY B C 1
ATOM 5281 O O . GLY B 1 249 ? 11.398 21.656 20.109 1 85.62 249 GLY B O 1
ATOM 5282 N N . VAL B 1 250 ? 13.289 21.188 18.984 1 87.12 250 VAL B N 1
ATOM 5283 C CA . VAL B 1 250 ? 14.07 22.359 19.328 1 87.12 250 VAL B CA 1
ATOM 5284 C C . VAL B 1 250 ? 13.477 23.594 18.641 1 87.12 250 VAL B C 1
ATOM 5286 O O . VAL B 1 250 ? 13.359 24.656 19.25 1 87.12 250 VAL B O 1
ATOM 5289 N N . GLU B 1 251 ? 13.031 23.406 17.516 1 84.94 251 GLU B N 1
ATOM 5290 C CA . GLU B 1 251 ? 12.57 24.531 16.719 1 84.94 251 GLU B CA 1
ATOM 5291 C C . GLU B 1 251 ? 11.266 25.109 17.281 1 84.94 251 GLU B C 1
ATOM 5293 O O . GLU B 1 251 ? 11.023 26.312 17.188 1 84.94 251 GLU B O 1
ATOM 5298 N N . ARG B 1 252 ? 10.516 24.219 17.922 1 89.38 252 ARG B N 1
ATOM 5299 C CA . ARG B 1 252 ? 9.195 24.625 18.406 1 89.38 252 ARG B CA 1
ATOM 5300 C C . ARG B 1 252 ? 9.258 25.062 19.859 1 89.38 252 ARG B C 1
ATOM 5302 O O . ARG B 1 252 ? 8.328 25.703 20.359 1 89.38 252 ARG B O 1
ATOM 5309 N N . SER B 1 253 ? 10.336 24.797 20.531 1 90.88 253 SER B N 1
ATOM 5310 C CA . SER B 1 253 ? 10.461 25.141 21.938 1 90.88 253 SER B CA 1
ATOM 5311 C C . SER B 1 253 ? 10.375 26.641 22.156 1 90.88 253 SER B C 1
ATOM 5313 O O . SER B 1 253 ? 9.93 27.094 23.219 1 90.88 253 SER B O 1
ATOM 5315 N N . VAL B 1 254 ? 10.625 27.375 21.141 1 85.38 254 VAL B N 1
ATOM 5316 C CA . VAL B 1 254 ? 10.656 28.828 21.234 1 85.38 254 VAL B CA 1
ATOM 5317 C C . VAL B 1 254 ? 9.234 29.375 21.156 1 85.38 254 VAL B C 1
ATOM 5319 O O . VAL B 1 254 ? 8.922 30.391 21.797 1 85.38 254 VAL B O 1
ATOM 5322 N N . THR B 1 255 ? 8.367 28.688 20.469 1 92.75 255 THR B N 1
ATOM 5323 C CA . THR B 1 255 ? 7.082 29.297 20.141 1 92.75 255 THR B CA 1
ATOM 5324 C C . THR B 1 255 ? 5.938 28.578 20.828 1 92.75 255 THR B C 1
ATOM 5326 O O . THR B 1 255 ? 4.832 29.109 20.938 1 92.75 255 THR B O 1
ATOM 5329 N N . VAL B 1 256 ? 6.156 27.391 21.281 1 95.19 256 VAL B N 1
ATOM 5330 C CA . VAL B 1 256 ? 5.059 26.547 21.766 1 95.19 256 VAL B CA 1
ATOM 5331 C C . VAL B 1 256 ? 4.457 27.172 23.031 1 95.19 256 VAL B C 1
ATOM 5333 O O . VAL B 1 256 ? 3.252 27.062 23.266 1 95.19 256 VAL B O 1
ATOM 5336 N N . LYS B 1 257 ? 5.211 27.922 23.812 1 92.69 257 LYS B N 1
ATOM 5337 C CA . LYS B 1 257 ? 4.738 28.578 25.031 1 92.69 257 LYS B CA 1
ATOM 5338 C C . LYS B 1 257 ? 3.701 29.641 24.703 1 92.69 257 LYS B C 1
ATOM 5340 O O . LYS B 1 257 ? 2.666 29.734 25.359 1 92.69 257 LYS B O 1
ATOM 5345 N N . THR B 1 258 ? 4.074 30.359 23.75 1 94.31 258 THR B N 1
ATOM 5346 C CA . THR B 1 258 ? 3.17 31.438 23.344 1 94.31 258 THR B CA 1
ATOM 5347 C C . THR B 1 258 ? 1.944 30.875 22.641 1 94.31 258 THR B C 1
ATOM 5349 O O . THR B 1 258 ? 0.828 31.359 22.828 1 94.31 258 THR B O 1
ATOM 5352 N N . ALA B 1 259 ? 2.174 29.875 21.844 1 96.62 259 ALA B N 1
ATOM 5353 C CA . ALA B 1 259 ? 1.077 29.234 21.125 1 96.62 259 ALA B CA 1
ATOM 5354 C C . ALA B 1 259 ? 0.029 28.688 22.078 1 96.62 259 ALA B C 1
ATOM 5356 O O . ALA B 1 259 ? -1.174 28.844 21.859 1 96.62 259 ALA B O 1
ATOM 5357 N N . VAL B 1 260 ? 0.472 28 23.125 1 96.69 260 VAL B N 1
ATOM 5358 C CA . VAL B 1 260 ? -0.459 27.359 24.062 1 96.69 260 VAL B CA 1
ATOM 5359 C C . VAL B 1 260 ? -1.291 28.422 24.766 1 96.69 260 VAL B C 1
ATOM 5361 O O . VAL B 1 260 ? -2.465 28.203 25.078 1 96.69 260 VAL B O 1
ATOM 5364 N N . LEU B 1 261 ? -0.755 29.625 24.969 1 95.94 261 LEU B N 1
ATOM 5365 C CA . LEU B 1 261 ? -1.502 30.703 25.594 1 95.94 261 LEU B CA 1
ATOM 5366 C C . LEU B 1 261 ? -2.631 31.188 24.688 1 95.94 261 LEU B C 1
ATOM 5368 O O . LEU B 1 261 ? -3.74 31.453 25.156 1 95.94 261 LEU B O 1
ATOM 5372 N N . VAL B 1 262 ? -2.303 31.312 23.406 1 97.69 262 VAL B N 1
ATOM 5373 C CA . VAL B 1 262 ? -3.328 31.719 22.453 1 97.69 262 VAL B CA 1
ATOM 5374 C C . VAL B 1 262 ? -4.465 30.703 22.453 1 97.69 262 VAL B C 1
ATOM 5376 O O . VAL B 1 262 ? -5.641 31.078 22.5 1 97.69 262 VAL B O 1
ATOM 5379 N N . ILE B 1 263 ? -4.117 29.453 22.438 1 98.06 263 ILE B N 1
ATOM 5380 C CA . ILE B 1 263 ? -5.098 28.375 22.391 1 98.06 263 ILE B CA 1
ATOM 5381 C C . ILE B 1 263 ? -5.938 28.375 23.672 1 98.06 263 ILE B C 1
ATOM 5383 O O . ILE B 1 263 ? -7.16 28.234 23.609 1 98.06 263 ILE B O 1
ATOM 5387 N N . GLU B 1 264 ? -5.305 28.562 24.797 1 96.56 264 GLU B N 1
ATOM 5388 C CA . GLU B 1 264 ? -6.004 28.625 26.062 1 96.56 264 GLU B CA 1
ATOM 5389 C C . GLU B 1 264 ? -7.027 29.75 26.094 1 96.56 264 GLU B C 1
ATOM 5391 O O . GLU B 1 264 ? -8.156 29.562 26.562 1 96.56 264 GLU B O 1
ATOM 5396 N N . GLU B 1 265 ? -6.594 30.875 25.656 1 96.31 265 GLU B N 1
ATOM 5397 C CA . GLU B 1 265 ? -7.5 32.031 25.672 1 96.31 265 GLU B CA 1
ATOM 5398 C C . GLU B 1 265 ? -8.68 31.812 24.734 1 96.31 265 GLU B C 1
ATOM 5400 O O . GLU B 1 265 ? -9.789 32.25 25 1 96.31 265 GLU B O 1
ATOM 5405 N N . LEU B 1 266 ? -8.422 31.141 23.594 1 97.31 266 LEU B N 1
ATOM 5406 C CA . LEU B 1 266 ? -9.523 30.781 22.703 1 97.31 266 LEU B CA 1
ATOM 5407 C C . LEU B 1 266 ? -10.484 29.828 23.406 1 97.31 266 LEU B C 1
ATOM 5409 O O . LEU B 1 266 ? -11.703 30 23.328 1 97.31 266 LEU B O 1
ATOM 5413 N N . LEU B 1 267 ? -9.906 28.812 24.031 1 96.62 267 LEU B N 1
ATOM 5414 C CA . LEU B 1 267 ? -10.734 27.828 24.734 1 96.62 267 LEU B CA 1
ATOM 5415 C C . LEU B 1 267 ? -11.547 28.516 25.828 1 96.62 267 LEU B C 1
ATOM 5417 O O . LEU B 1 267 ? -12.711 28.172 26.047 1 96.62 267 LEU B O 1
ATOM 5421 N N . ASN B 1 268 ? -10.953 29.422 26.516 1 94 268 ASN B N 1
ATOM 5422 C CA . ASN B 1 268 ? -11.648 30.172 27.562 1 94 268 ASN B CA 1
ATOM 5423 C C . ASN B 1 268 ? -12.773 31.031 27 1 94 268 ASN B C 1
ATOM 5425 O O . ASN B 1 268 ? -13.875 31.078 27.547 1 94 268 ASN B O 1
ATOM 5429 N N . LEU B 1 269 ? -12.445 31.734 25.953 1 95.5 269 LEU B N 1
ATOM 5430 C CA . LEU B 1 269 ? -13.414 32.625 25.328 1 95.5 269 LEU B CA 1
ATOM 5431 C C . LEU B 1 269 ? -14.648 31.859 24.875 1 95.5 269 LEU B C 1
ATOM 5433 O O . LEU B 1 269 ? -15.781 32.281 25.125 1 95.5 269 LEU B O 1
ATOM 5437 N N . PHE B 1 270 ? -14.406 30.688 24.281 1 96.12 270 PHE B N 1
ATOM 5438 C CA . PHE B 1 270 ? -15.492 29.938 23.641 1 96.12 270 PHE B CA 1
ATOM 5439 C C . PHE B 1 270 ? -16.062 28.891 24.578 1 96.12 270 PHE B C 1
ATOM 5441 O O . PHE B 1 270 ? -17.078 28.25 24.266 1 96.12 270 PHE B O 1
ATOM 5448 N N . ASP B 1 271 ? -15.406 28.656 25.688 1 95.56 271 ASP B N 1
ATOM 5449 C CA . ASP B 1 271 ? -15.781 27.625 26.656 1 95.56 271 ASP B CA 1
ATOM 5450 C C . ASP B 1 271 ? -15.953 26.266 25.969 1 95.56 271 ASP B C 1
ATOM 5452 O O . ASP B 1 271 ? -16.938 25.562 26.203 1 95.56 271 ASP B O 1
ATOM 5456 N N . ALA B 1 272 ? -15.109 26.062 25 1 95.19 272 ALA B N 1
ATOM 5457 C CA . ALA B 1 272 ? -15.164 24.797 24.25 1 95.19 272 ALA B CA 1
ATOM 5458 C C . ALA B 1 272 ? -14.656 23.641 25.094 1 95.19 272 ALA B C 1
ATOM 5460 O O . ALA B 1 272 ? -13.578 23.719 25.688 1 95.19 272 ALA B O 1
ATOM 5461 N N . PRO B 1 273 ? -15.375 22.547 25.141 1 95.69 273 PRO B N 1
ATOM 5462 C CA . PRO B 1 273 ? -14.961 21.422 25.984 1 95.69 273 PRO B CA 1
ATOM 5463 C C . PRO B 1 273 ? -13.781 20.656 25.391 1 95.69 273 PRO B C 1
ATOM 5465 O O . PRO B 1 273 ? -13.031 20 26.125 1 95.69 273 PRO B O 1
ATOM 5468 N N . THR B 1 274 ? -13.656 20.688 24.031 1 96.12 274 THR B N 1
ATOM 5469 C CA . THR B 1 274 ? -12.617 19.906 23.359 1 96.12 274 THR B CA 1
ATOM 5470 C C . THR B 1 274 ? -11.992 20.719 22.219 1 96.12 274 THR B C 1
ATOM 5472 O O . THR B 1 274 ? -12.562 21.719 21.781 1 96.12 274 THR B O 1
ATOM 5475 N N . MET B 1 275 ? -10.883 20.281 21.859 1 97.94 275 MET B N 1
ATOM 5476 C CA . MET B 1 275 ? -10.188 20.766 20.672 1 97.94 275 MET B CA 1
ATOM 5477 C C . MET B 1 275 ? -9.781 19.609 19.766 1 97.94 275 MET B C 1
ATOM 5479 O O . MET B 1 275 ? -9.367 18.562 20.25 1 97.94 275 MET B O 1
ATOM 5483 N N . ILE B 1 276 ? -9.977 19.75 18.5 1 98.62 276 ILE B N 1
ATOM 5484 C CA . ILE B 1 276 ? -9.523 18.766 17.516 1 98.62 276 ILE B CA 1
ATOM 5485 C C . ILE B 1 276 ? -8.312 19.328 16.766 1 98.62 276 ILE B C 1
ATOM 5487 O O . ILE B 1 276 ? -8.297 20.5 16.391 1 98.62 276 ILE B O 1
ATOM 5491 N N . ILE B 1 277 ? -7.348 18.516 16.531 1 98.62 277 ILE B N 1
ATOM 5492 C CA . ILE B 1 277 ? -6.168 18.938 15.781 1 98.62 277 ILE B CA 1
ATOM 5493 C C . ILE B 1 277 ? -6.359 18.625 14.297 1 98.62 277 ILE B C 1
ATOM 5495 O O . ILE B 1 277 ? -6.746 17.516 13.922 1 98.62 277 ILE B O 1
ATOM 5499 N N . SER B 1 278 ? -6.082 19.594 13.469 1 98.81 278 SER B N 1
ATOM 5500 C CA . SER B 1 278 ? -6.043 19.406 12.023 1 98.81 278 SER B CA 1
ATOM 5501 C C . SER B 1 278 ? -4.617 19.484 11.492 1 98.81 278 SER B C 1
ATOM 5503 O O . SER B 1 278 ? -3.926 20.484 11.703 1 98.81 278 SER B O 1
ATOM 5505 N N . GLU B 1 279 ? -4.191 18.469 10.82 1 98.5 279 GLU B N 1
ATOM 5506 C CA . GLU B 1 279 ? -2.914 18.547 10.117 1 98.5 279 GLU B CA 1
ATOM 5507 C C . GLU B 1 279 ? -3.08 19.203 8.742 1 98.5 279 GLU B C 1
ATOM 5509 O O . GLU B 1 279 ? -2.092 19.531 8.078 1 98.5 279 GLU B O 1
ATOM 5514 N N . PHE B 1 280 ? -4.324 19.375 8.383 1 98.62 280 PHE B N 1
ATOM 5515 C CA . PHE B 1 280 ? -4.59 20.125 7.16 1 98.62 280 PHE B CA 1
ATOM 5516 C C . PHE B 1 280 ? -4.672 21.625 7.453 1 98.62 280 PHE B C 1
ATOM 5518 O O . PHE B 1 280 ? -5.324 22.047 8.414 1 98.62 280 PHE B O 1
ATOM 5525 N N . GLY B 1 281 ? -3.973 22.391 6.746 1 97.81 281 GLY B N 1
ATOM 5526 C CA . GLY B 1 281 ? -3.984 23.844 6.805 1 97.81 281 GLY B CA 1
ATOM 5527 C C . GLY B 1 281 ? -4.195 24.484 5.453 1 97.81 281 GLY B C 1
ATOM 5528 O O . GLY B 1 281 ? -4.988 24 4.641 1 97.81 281 GLY B O 1
ATOM 5529 N N . MET B 1 282 ? -3.568 25.578 5.273 1 97.81 282 MET B N 1
ATOM 5530 C CA . MET B 1 282 ? -3.744 26.375 4.066 1 97.81 282 MET B CA 1
ATOM 5531 C C . MET B 1 282 ? -3.279 25.609 2.832 1 97.81 282 MET B C 1
ATOM 5533 O O . MET B 1 282 ? -3.92 25.656 1.781 1 97.81 282 MET B O 1
ATOM 5537 N N . ARG B 1 283 ? -2.162 24.844 2.92 1 98.38 283 ARG B N 1
ATOM 5538 C CA . ARG B 1 283 ? -1.616 24.141 1.766 1 98.38 283 ARG B CA 1
ATOM 5539 C C . ARG B 1 283 ? -2.598 23.094 1.247 1 98.38 283 ARG B C 1
ATOM 5541 O O . ARG B 1 283 ? -2.85 23.016 0.043 1 98.38 283 ARG B O 1
ATOM 5548 N N . GLU B 1 284 ? -3.145 22.344 2.162 1 98.69 284 GLU B N 1
ATOM 5549 C CA . GLU B 1 284 ? -4.141 21.344 1.789 1 98.69 284 GLU B CA 1
ATOM 5550 C C . GLU B 1 284 ? -5.422 22 1.28 1 98.69 284 GLU B C 1
ATOM 5552 O O . GLU B 1 284 ? -6.012 21.547 0.298 1 98.69 284 GLU B O 1
ATOM 5557 N N . GLY B 1 285 ? -5.828 23.078 1.973 1 98.81 285 GLY B N 1
ATOM 5558 C CA . GLY B 1 285 ? -7.016 23.797 1.543 1 98.81 285 GLY B CA 1
ATOM 5559 C C . GLY B 1 285 ? -6.922 24.312 0.118 1 98.81 285 GLY B C 1
ATOM 5560 O O . GLY B 1 285 ? -7.93 24.391 -0.589 1 98.81 285 GLY B O 1
ATOM 5561 N N . LYS B 1 286 ? -5.758 24.688 -0.283 1 98.69 286 LYS B N 1
ATOM 5562 C CA . LYS B 1 286 ? -5.551 25.203 -1.632 1 98.69 286 LYS B CA 1
ATOM 5563 C C . LYS B 1 286 ? -5.891 24.156 -2.684 1 98.69 286 LYS B C 1
ATOM 5565 O O . LYS B 1 286 ? -6.234 24.5 -3.818 1 98.69 286 LYS B O 1
ATOM 5570 N N . MET B 1 287 ? -5.848 22.875 -2.33 1 98.31 287 MET B N 1
ATOM 5571 C CA . MET B 1 287 ? -6.141 21.781 -3.248 1 98.31 287 MET B CA 1
ATOM 5572 C C . MET B 1 287 ? -7.637 21.5 -3.297 1 98.31 287 MET B C 1
ATOM 5574 O O . MET B 1 287 ? -8.086 20.625 -4.043 1 98.31 287 MET B O 1
ATOM 5578 N N . MET B 1 288 ? -8.406 22.266 -2.496 1 98.56 288 MET B N 1
ATOM 5579 C CA . MET B 1 288 ? -9.828 21.984 -2.355 1 98.56 288 MET B CA 1
ATOM 5580 C C . MET B 1 288 ? -10.672 23.094 -2.947 1 98.56 288 MET B C 1
ATOM 5582 O O . MET B 1 288 ? -10.25 24.25 -2.975 1 98.56 288 MET B O 1
ATOM 5586 N N . GLU B 1 289 ? -11.859 22.812 -3.33 1 97.75 289 GLU B N 1
ATOM 5587 C CA . GLU B 1 289 ? -12.664 23.766 -4.074 1 97.75 289 GLU B CA 1
ATOM 5588 C C . GLU B 1 289 ? -13.719 24.422 -3.178 1 97.75 289 GLU B C 1
ATOM 5590 O O . GLU B 1 289 ? -13.906 25.641 -3.211 1 97.75 289 GLU B O 1
ATOM 5595 N N . ARG B 1 290 ? -14.492 23.578 -2.523 1 98.06 290 ARG B N 1
ATOM 5596 C CA . ARG B 1 290 ? -15.594 24.078 -1.705 1 98.06 290 ARG B CA 1
ATOM 5597 C C . ARG B 1 290 ? -15.859 23.156 -0.527 1 98.06 290 ARG B C 1
ATOM 5599 O O . ARG B 1 290 ? -15.328 22.031 -0.474 1 98.06 290 ARG B O 1
ATOM 5606 N N . GLU B 1 291 ? -16.656 23.578 0.364 1 98.25 291 GLU B N 1
ATOM 5607 C CA . GLU B 1 291 ? -17.031 22.766 1.52 1 98.25 291 GLU B CA 1
ATOM 5608 C C . GLU B 1 291 ? -17.875 21.562 1.105 1 98.25 291 GLU B C 1
ATOM 5610 O O . GLU B 1 291 ? -18.797 21.703 0.298 1 98.25 291 GLU B O 1
ATOM 5615 N N . GLU B 1 292 ? -17.5 20.438 1.553 1 98.19 292 GLU B N 1
ATOM 5616 C CA . GLU B 1 292 ? -18.406 19.281 1.471 1 98.19 292 GLU B CA 1
ATOM 5617 C C . GLU B 1 292 ? -19.438 19.312 2.592 1 98.19 292 GLU B C 1
ATOM 5619 O O . GLU B 1 292 ? -19.094 19.125 3.762 1 98.19 292 GLU B O 1
ATOM 5624 N N . LEU B 1 293 ? -20.703 19.422 2.27 1 97.94 293 LEU B N 1
ATOM 5625 C CA . LEU B 1 293 ? -21.734 19.688 3.254 1 97.94 293 LEU B CA 1
ATOM 5626 C C . LEU B 1 293 ? -22.266 18.391 3.867 1 97.94 293 LEU B C 1
ATOM 5628 O O . LEU B 1 293 ? -22.938 18.422 4.895 1 97.94 293 LEU B O 1
ATOM 5632 N N . SER B 1 294 ? -22 17.266 3.258 1 97.94 294 SER B N 1
ATOM 5633 C CA . SER B 1 294 ? -22.438 15.969 3.752 1 97.94 294 SER B CA 1
ATOM 5634 C C . SER B 1 294 ? -21.297 15.219 4.441 1 97.94 294 SER B C 1
ATOM 5636 O O . SER B 1 294 ? -20.266 14.953 3.832 1 97.94 294 SER B O 1
ATOM 5638 N N . LEU B 1 295 ? -21.578 14.875 5.672 1 96.75 295 LEU B N 1
ATOM 5639 C CA . LEU B 1 295 ? -20.578 14.102 6.406 1 96.75 295 LEU B CA 1
ATOM 5640 C C . LEU B 1 295 ? -20.359 12.742 5.75 1 96.75 295 LEU B C 1
ATOM 5642 O O . LEU B 1 295 ? -19.234 12.25 5.703 1 96.75 295 LEU B O 1
ATOM 5646 N N . THR B 1 296 ? -21.391 12.141 5.301 1 96.31 296 THR B N 1
ATOM 5647 C CA . THR B 1 296 ? -21.297 10.852 4.621 1 96.31 296 THR B CA 1
ATOM 5648 C C . THR B 1 296 ? -20.453 10.961 3.354 1 96.31 296 THR B C 1
ATOM 5650 O O . THR B 1 296 ? -19.578 10.125 3.104 1 96.31 296 THR B O 1
ATOM 5653 N N . ARG B 1 297 ? -20.703 12 2.594 1 97.62 297 ARG B N 1
ATOM 5654 C CA . ARG B 1 297 ? -19.953 12.195 1.355 1 97.62 297 ARG B CA 1
ATOM 5655 C C . ARG B 1 297 ? -18.484 12.516 1.646 1 97.62 297 ARG B C 1
ATOM 5657 O O . ARG B 1 297 ? -17.594 12.109 0.891 1 97.62 297 ARG B O 1
ATOM 5664 N N . LEU B 1 298 ? -18.266 13.227 2.74 1 98.19 298 LEU B N 1
ATOM 5665 C CA . LEU B 1 298 ? -16.906 13.5 3.164 1 98.19 298 LEU B CA 1
ATOM 5666 C C . LEU B 1 298 ? -16.109 12.211 3.342 1 98.19 298 LEU B C 1
ATOM 5668 O O . LEU B 1 298 ? -15.039 12.047 2.754 1 98.19 298 LEU B O 1
ATOM 5672 N N . ARG B 1 299 ? -16.641 11.258 4.062 1 97.75 299 ARG B N 1
ATOM 5673 C CA . ARG B 1 299 ? -15.961 10 4.355 1 97.75 299 ARG B CA 1
ATOM 5674 C C . ARG B 1 299 ? -15.836 9.141 3.1 1 97.75 299 ARG B C 1
ATOM 5676 O O . ARG B 1 299 ? -14.766 8.602 2.814 1 97.75 299 ARG B O 1
ATOM 5683 N N . GLU B 1 300 ? -16.906 9.102 2.344 1 97.81 300 GLU B N 1
ATOM 5684 C CA . GLU B 1 300 ? -16.922 8.289 1.13 1 97.81 300 GLU B CA 1
ATOM 5685 C C . GLU B 1 300 ? -15.883 8.781 0.126 1 97.81 300 GLU B C 1
ATOM 5687 O O . GLU B 1 300 ? -15.219 7.98 -0.531 1 97.81 300 GLU B O 1
ATOM 5692 N N . SER B 1 301 ? -15.758 10.117 -0 1 98.25 301 SER B N 1
ATOM 5693 C CA . SER B 1 301 ? -14.82 10.68 -0.965 1 98.25 301 SER B CA 1
ATOM 5694 C C . SER B 1 301 ? -13.383 10.328 -0.611 1 98.25 301 SER B C 1
ATOM 5696 O O . SER B 1 301 ? -12.57 10.039 -1.494 1 98.25 301 SER B O 1
ATOM 5698 N N . TRP B 1 302 ? -13.062 10.328 0.637 1 98.69 302 TRP B N 1
ATOM 5699 C CA . TRP B 1 302 ? -11.703 9.984 1.056 1 98.69 302 TRP B CA 1
ATOM 5700 C C . TRP B 1 302 ? -11.461 8.484 0.923 1 98.69 302 TRP B C 1
ATOM 5702 O O . TRP B 1 302 ? -10.352 8.055 0.586 1 98.69 302 TRP B O 1
ATOM 5712 N N . LEU B 1 303 ? -12.484 7.621 1.229 1 98.69 303 LEU B N 1
ATOM 5713 C CA . LEU B 1 303 ? -12.359 6.188 0.994 1 98.69 303 LEU B CA 1
ATOM 5714 C C . LEU B 1 303 ? -12.133 5.898 -0.485 1 98.69 303 LEU B C 1
ATOM 5716 O O . LEU B 1 303 ? -11.266 5.09 -0.835 1 98.69 303 LEU B O 1
ATOM 5720 N N . GLU B 1 304 ? -12.906 6.594 -1.288 1 98.38 304 GLU B N 1
ATOM 5721 C CA . GLU B 1 304 ? -12.734 6.445 -2.73 1 98.38 304 GLU B CA 1
ATOM 5722 C C . GLU B 1 304 ? -11.328 6.848 -3.166 1 98.38 304 GLU B C 1
ATOM 5724 O O . GLU B 1 304 ? -10.711 6.168 -3.986 1 98.38 304 GLU B O 1
ATOM 5729 N N . THR B 1 305 ? -10.883 7.918 -2.668 1 98 305 THR B N 1
ATOM 5730 C CA . THR B 1 305 ? -9.531 8.383 -2.982 1 98 305 THR B CA 1
ATOM 5731 C C . THR B 1 305 ? -8.492 7.359 -2.531 1 98 305 THR B C 1
ATOM 5733 O O . THR B 1 305 ? -7.523 7.098 -3.246 1 98 305 THR B O 1
ATOM 5736 N N . PHE B 1 306 ? -8.734 6.73 -1.348 1 98.44 306 PHE B N 1
ATOM 5737 C CA . PHE B 1 306 ? -7.836 5.695 -0.859 1 98.44 306 PHE B CA 1
ATOM 5738 C C . PHE B 1 306 ? -7.75 4.539 -1.852 1 98.44 306 PHE B C 1
ATOM 5740 O O . PHE B 1 306 ? -6.656 4.156 -2.271 1 98.44 306 PHE B O 1
ATOM 5747 N N . SER B 1 307 ? -8.883 4.02 -2.242 1 97.88 307 SER B N 1
ATOM 5748 C CA . SER B 1 307 ? -8.891 2.896 -3.174 1 97.88 307 SER B CA 1
ATOM 5749 C C . SER B 1 307 ? -8.297 3.291 -4.52 1 97.88 307 SER B C 1
ATOM 5751 O O . SER B 1 307 ? -7.473 2.562 -5.078 1 97.88 307 SER B O 1
ATOM 5753 N N . GLN B 1 308 ? -8.641 4.504 -5.035 1 96.62 308 GLN B N 1
ATOM 5754 C CA . GLN B 1 308 ? -8.141 4.98 -6.32 1 96.62 308 GLN B CA 1
ATOM 5755 C C . GLN B 1 308 ? -6.625 5.164 -6.297 1 96.62 308 GLN B C 1
ATOM 5757 O O . GLN B 1 308 ? -5.949 4.91 -7.293 1 96.62 308 GLN B O 1
ATOM 5762 N N . SER B 1 309 ? -6.148 5.648 -5.172 1 96.88 309 SER B N 1
ATOM 5763 C CA . SER B 1 309 ? -4.715 5.887 -5.059 1 96.88 309 SER B CA 1
ATOM 5764 C C . SER B 1 309 ? -3.93 4.582 -5.109 1 96.88 309 SER B C 1
ATOM 5766 O O . SER B 1 309 ? -2.736 4.582 -5.418 1 96.88 309 SER B O 1
ATOM 5768 N N . PHE B 1 310 ? -4.574 3.451 -4.875 1 96.81 310 PHE B N 1
ATOM 5769 C CA . PHE B 1 310 ? -3.955 2.137 -4.988 1 96.81 310 PHE B CA 1
ATOM 5770 C C . PHE B 1 310 ? -4.332 1.47 -6.305 1 96.81 310 PHE B C 1
ATOM 5772 O O . PHE B 1 310 ? -4.031 0.295 -6.523 1 96.81 310 PHE B O 1
ATOM 5779 N N . GLY B 1 311 ? -5.012 2.197 -7.156 1 93.94 311 GLY B N 1
ATOM 5780 C CA . GLY B 1 311 ? -5.414 1.665 -8.445 1 93.94 311 GLY B CA 1
ATOM 5781 C C . GLY B 1 311 ? -6.461 0.57 -8.344 1 93.94 311 GLY B C 1
ATOM 5782 O O . GLY B 1 311 ? -6.504 -0.336 -9.172 1 93.94 311 GLY B O 1
ATOM 5783 N N . ILE B 1 312 ? -7.238 0.553 -7.293 1 95.38 312 ILE B N 1
ATOM 5784 C CA . ILE B 1 312 ? -8.227 -0.482 -7.02 1 95.38 312 ILE B CA 1
ATOM 5785 C C . ILE B 1 312 ? -9.633 0.125 -7.051 1 95.38 312 ILE B C 1
ATOM 5787 O O . ILE B 1 312 ? -9.859 1.207 -6.504 1 95.38 312 ILE B O 1
ATOM 5791 N N . PRO B 1 313 ? -10.602 -0.537 -7.742 1 92.81 313 PRO B N 1
ATOM 5792 C CA . PRO B 1 313 ? -11.977 -0.052 -7.668 1 92.81 313 PRO B CA 1
ATOM 5793 C C . PRO B 1 313 ? -12.531 -0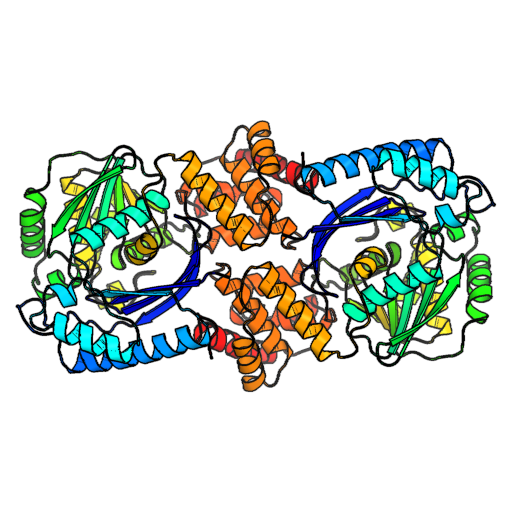.04 -6.246 1 92.81 313 PRO B C 1
ATOM 5795 O O . PRO B 1 313 ? -12.195 -0.918 -5.445 1 92.81 313 PRO B O 1
ATOM 5798 N N . SER B 1 314 ? -13.383 0.903 -5.965 1 95.69 314 SER B N 1
ATOM 5799 C CA . SER B 1 314 ? -13.961 1.025 -4.633 1 95.69 314 SER B CA 1
ATOM 5800 C C . SER B 1 314 ? -14.75 -0.223 -4.258 1 95.69 314 SER B C 1
ATOM 5802 O O . SER B 1 314 ? -15.742 -0.556 -4.91 1 95.69 314 SER B O 1
ATOM 5804 N N . PRO B 1 315 ? -14.375 -0.904 -3.229 1 97 315 PRO B N 1
ATOM 5805 C CA . PRO B 1 315 ? -15.133 -2.094 -2.836 1 97 315 PRO B CA 1
ATOM 5806 C C . PRO B 1 315 ? -16.328 -1.764 -1.959 1 97 315 PRO B C 1
ATOM 5808 O O . PRO B 1 315 ? -16.484 -2.318 -0.867 1 97 315 PRO B O 1
ATOM 5811 N N . GLU B 1 316 ? -17.203 -0.996 -2.428 1 96.5 316 GLU B N 1
ATOM 5812 C CA . GLU B 1 316 ? -18.375 -0.526 -1.681 1 96.5 316 GLU B CA 1
ATOM 5813 C C . GLU B 1 316 ? -19.281 -1.688 -1.276 1 96.5 316 GLU B C 1
ATOM 5815 O O . GLU B 1 316 ? -19.906 -1.655 -0.215 1 96.5 316 GLU B O 1
ATOM 5820 N N . GLY B 1 317 ? -19.391 -2.678 -2.15 1 96.06 317 GLY B N 1
ATOM 5821 C CA . GLY B 1 317 ? -20.172 -3.852 -1.785 1 96.06 317 GLY B CA 1
ATOM 5822 C C . GLY B 1 317 ? -19.672 -4.52 -0.514 1 96.06 317 GLY B C 1
ATOM 5823 O O . GLY B 1 317 ? -20.469 -4.922 0.331 1 96.06 317 GLY B O 1
ATOM 5824 N N . ILE B 1 318 ? -18.391 -4.645 -0.36 1 97.88 318 ILE B N 1
ATOM 5825 C CA . ILE B 1 318 ? -17.75 -5.234 0.818 1 97.88 318 ILE B CA 1
ATOM 5826 C C . ILE B 1 318 ? -18.062 -4.383 2.047 1 97.88 318 ILE B C 1
ATOM 5828 O O . ILE B 1 318 ? -18.422 -4.914 3.105 1 97.88 318 ILE B O 1
ATOM 5832 N N . ARG B 1 319 ? -17.906 -3.039 1.906 1 98.31 319 ARG B N 1
ATOM 5833 C CA . ARG B 1 319 ? -18.172 -2.111 3 1 98.31 319 ARG B CA 1
ATOM 5834 C C . ARG B 1 319 ? -19.609 -2.264 3.506 1 98.31 319 ARG B C 1
ATOM 5836 O O . ARG B 1 319 ? -19.828 -2.439 4.703 1 98.31 319 ARG B O 1
ATOM 5843 N N . LEU B 1 320 ? -20.531 -2.258 2.586 1 97.81 320 LEU B N 1
ATOM 5844 C CA . LEU B 1 320 ? -21.953 -2.291 2.928 1 97.81 320 LEU B CA 1
ATOM 5845 C C . LEU B 1 320 ? -22.328 -3.641 3.521 1 97.81 320 LEU B C 1
ATOM 5847 O O . LEU B 1 320 ? -23.141 -3.707 4.449 1 97.81 320 LEU B O 1
ATOM 5851 N N . GLU B 1 321 ? -21.75 -4.734 3.016 1 98.12 321 GLU B N 1
ATOM 5852 C CA . GLU B 1 321 ? -22.031 -6.066 3.539 1 98.12 321 GLU B CA 1
ATOM 5853 C C . GLU B 1 321 ? -21.562 -6.203 4.984 1 98.12 321 GLU B C 1
ATOM 5855 O O . GLU B 1 321 ? -22.297 -6.699 5.84 1 98.12 321 GLU B O 1
ATOM 5860 N N . ALA B 1 322 ? -20.359 -5.777 5.223 1 98.56 322 ALA B N 1
ATOM 5861 C CA . ALA B 1 322 ? -19.844 -5.84 6.582 1 98.56 322 ALA B CA 1
ATOM 5862 C C . ALA B 1 322 ? -20.656 -4.961 7.527 1 98.56 322 ALA B C 1
ATOM 5864 O O . ALA B 1 322 ? -20.938 -5.348 8.664 1 98.56 322 ALA B O 1
ATOM 5865 N N . GLU B 1 323 ? -21 -3.734 7.09 1 98.38 323 GLU B N 1
ATOM 5866 C CA . GLU B 1 323 ? -21.812 -2.836 7.898 1 98.38 323 GLU B CA 1
ATOM 5867 C C . GLU B 1 323 ? -23.172 -3.465 8.219 1 98.38 323 GLU B C 1
ATOM 5869 O O . GLU B 1 323 ? -23.641 -3.396 9.359 1 98.38 323 GLU B O 1
ATOM 5874 N N . LYS B 1 324 ? -23.766 -4.062 7.238 1 98.25 324 LYS B N 1
ATOM 5875 C CA . LYS B 1 324 ? -25.078 -4.699 7.41 1 98.25 324 LYS B CA 1
ATOM 5876 C C . LYS B 1 324 ? -25 -5.84 8.422 1 98.25 324 LYS B C 1
ATOM 5878 O O . LYS B 1 324 ? -25.844 -5.938 9.312 1 98.25 324 LYS B O 1
ATOM 5883 N N . LEU B 1 325 ? -24.031 -6.684 8.344 1 98.44 325 LEU B N 1
ATOM 5884 C CA . LEU B 1 325 ? -23.906 -7.883 9.164 1 98.44 325 LEU B CA 1
ATOM 5885 C C . LEU B 1 325 ? -23.562 -7.52 10.602 1 98.44 325 LEU B C 1
ATOM 5887 O O . LEU B 1 325 ? -23.969 -8.219 11.539 1 98.44 325 LEU B O 1
ATOM 5891 N N . THR B 1 326 ? -22.859 -6.395 10.773 1 98.31 326 THR B N 1
ATOM 5892 C CA . THR B 1 326 ? -22.375 -6.066 12.109 1 98.31 326 THR B CA 1
ATOM 5893 C C . THR B 1 326 ? -23.188 -4.93 12.727 1 98.31 326 THR B C 1
ATOM 5895 O O . THR B 1 326 ? -23.125 -4.707 13.938 1 98.31 326 THR B O 1
ATOM 5898 N N . GLY B 1 327 ? -23.844 -4.098 11.867 1 97.81 327 GLY B N 1
ATOM 5899 C CA . GLY B 1 327 ? -24.516 -2.891 12.32 1 97.81 327 GLY B CA 1
ATOM 5900 C C . GLY B 1 327 ? -23.562 -1.741 12.602 1 97.81 327 GLY B C 1
ATOM 5901 O O . GLY B 1 327 ? -23.953 -0.741 13.203 1 97.81 327 GLY B O 1
ATOM 5902 N N . SER B 1 328 ? -22.344 -1.878 12.211 1 97.56 328 SER B N 1
ATOM 5903 C CA . SER B 1 328 ? -21.328 -0.883 12.516 1 97.56 328 SER B CA 1
ATOM 5904 C C . SER B 1 328 ? -20.719 -0.291 11.25 1 97.56 328 SER B C 1
ATOM 5906 O O . SER B 1 328 ? -20.141 -1.011 10.438 1 97.56 328 SER B O 1
ATOM 5908 N N . GLU B 1 329 ? -20.812 0.967 11.109 1 97.62 329 GLU B N 1
ATOM 5909 C CA . GLU B 1 329 ? -20.203 1.675 9.992 1 97.62 329 GLU B CA 1
ATOM 5910 C C . GLU B 1 329 ? -18.688 1.513 10 1 97.62 329 GLU B C 1
ATOM 5912 O O . GLU B 1 329 ? -18.062 1.365 8.945 1 97.62 329 GLU B O 1
ATOM 5917 N N . LEU B 1 330 ? -18.125 1.502 11.188 1 97.75 330 LEU B N 1
ATOM 5918 C CA . LEU B 1 330 ? -16.672 1.403 11.32 1 97.75 330 LEU B CA 1
ATOM 5919 C C . LEU B 1 330 ? -16.188 0.024 10.891 1 97.75 330 LEU B C 1
ATOM 5921 O O . LEU B 1 330 ? -15.078 -0.107 10.352 1 97.75 330 LEU B O 1
ATOM 5925 N N . ALA B 1 331 ? -17.016 -0.993 11.07 1 98.62 331 ALA B N 1
ATOM 5926 C CA . ALA B 1 331 ? -16.688 -2.322 10.555 1 98.62 331 ALA B CA 1
ATOM 5927 C C . ALA B 1 331 ? -16.656 -2.326 9.031 1 98.62 331 ALA B C 1
ATOM 5929 O O . ALA B 1 331 ? -15.789 -2.965 8.422 1 98.62 331 ALA B O 1
ATOM 5930 N N . GLY B 1 332 ? -17.641 -1.645 8.477 1 98.69 332 GLY B N 1
ATOM 5931 C CA . GLY B 1 332 ? -17.625 -1.497 7.027 1 98.69 332 GLY B CA 1
ATOM 5932 C C . GLY B 1 332 ? -16.375 -0.839 6.504 1 98.69 332 GLY B C 1
ATOM 5933 O O . GLY B 1 332 ? -15.805 -1.281 5.504 1 98.69 332 GLY B O 1
ATOM 5934 N N . ILE B 1 333 ? -15.938 0.181 7.18 1 98.81 333 ILE B N 1
ATOM 5935 C CA . ILE B 1 333 ? -14.734 0.906 6.789 1 98.81 333 ILE B CA 1
ATOM 5936 C C . ILE B 1 333 ? -13.516 -0.005 6.926 1 98.81 333 ILE B C 1
ATOM 5938 O O . ILE B 1 333 ? -12.648 -0.03 6.047 1 98.81 333 ILE B O 1
ATOM 5942 N N . SER B 1 334 ? -13.461 -0.782 8.008 1 98.81 334 SER B N 1
ATOM 5943 C CA . SER B 1 334 ? -12.383 -1.746 8.203 1 98.81 334 SER B CA 1
ATOM 5944 C C . SER B 1 334 ? -12.328 -2.758 7.062 1 98.81 334 SER B C 1
ATOM 5946 O O . SER B 1 334 ? -11.258 -3.07 6.551 1 98.81 334 SER B O 1
ATOM 5948 N N . ALA B 1 335 ? -13.492 -3.234 6.664 1 98.81 335 ALA B N 1
ATOM 5949 C CA . ALA B 1 335 ? -13.578 -4.195 5.566 1 98.81 335 ALA B CA 1
ATOM 5950 C C . ALA B 1 335 ? -13.125 -3.566 4.254 1 98.81 335 ALA B C 1
ATOM 5952 O O . ALA B 1 335 ? -12.398 -4.191 3.477 1 98.81 335 ALA B O 1
ATOM 5953 N N . TYR B 1 336 ? -13.539 -2.33 4.031 1 98.75 336 TYR B N 1
ATOM 5954 C CA . TYR B 1 336 ? -13.18 -1.58 2.832 1 98.75 336 TYR B CA 1
ATOM 5955 C C . TYR B 1 336 ? -11.672 -1.463 2.693 1 98.75 336 TYR B C 1
ATOM 5957 O O . TYR B 1 336 ? -11.102 -1.851 1.671 1 98.75 336 TYR B O 1
ATOM 5965 N N . ILE B 1 337 ? -11.047 -0.997 3.734 1 98.88 337 ILE B N 1
ATOM 5966 C CA . ILE B 1 337 ? -9.617 -0.742 3.703 1 98.88 337 ILE B CA 1
ATOM 5967 C C . ILE B 1 337 ? -8.859 -2.064 3.6 1 98.88 337 ILE B C 1
ATOM 5969 O O . ILE B 1 337 ? -7.918 -2.189 2.812 1 98.88 337 ILE B O 1
ATOM 5973 N N . SER B 1 338 ? -9.258 -3.084 4.348 1 98.81 338 SER B N 1
ATOM 5974 C CA . SER B 1 338 ? -8.625 -4.395 4.297 1 98.81 338 SER B CA 1
ATOM 5975 C C . SER B 1 338 ? -8.719 -5.004 2.898 1 98.81 338 SER B C 1
ATOM 5977 O O . SER B 1 338 ? -7.75 -5.582 2.404 1 98.81 338 SER B O 1
ATOM 5979 N N . HIS B 1 339 ? -9.867 -4.836 2.293 1 98.75 339 HIS B N 1
ATOM 5980 C CA . HIS B 1 339 ? -10.039 -5.418 0.965 1 98.75 339 HIS B CA 1
ATOM 5981 C C . HIS B 1 339 ? -9.125 -4.746 -0.052 1 98.75 339 HIS B C 1
ATOM 5983 O O . HIS B 1 339 ? -8.57 -5.414 -0.933 1 98.75 339 HIS B O 1
ATOM 5989 N N . VAL B 1 340 ? -9.008 -3.426 0.036 1 98.62 340 VAL B N 1
ATOM 5990 C CA . VAL B 1 340 ? -8.102 -2.711 -0.854 1 98.62 340 VAL B CA 1
ATOM 5991 C C . VAL B 1 340 ? -6.684 -3.256 -0.69 1 98.62 340 VAL B C 1
ATOM 5993 O O . VAL B 1 340 ? -5.984 -3.49 -1.679 1 98.62 340 VAL B O 1
ATOM 5996 N N . PHE B 1 341 ? -6.281 -3.533 0.568 1 98.69 341 PHE B N 1
ATOM 5997 C CA . PHE B 1 341 ? -4.949 -4.074 0.805 1 98.69 341 PHE B CA 1
ATOM 5998 C C . PHE B 1 341 ? -4.836 -5.492 0.253 1 98.69 341 PHE B C 1
ATOM 6000 O O . PHE B 1 341 ? -3.787 -5.875 -0.269 1 98.69 341 PHE B O 1
ATOM 6007 N N . MET B 1 342 ? -5.883 -6.23 0.335 1 98.19 342 MET B N 1
ATOM 6008 C CA . MET B 1 342 ? -5.871 -7.57 -0.244 1 98.19 342 MET B CA 1
ATOM 6009 C C . MET B 1 342 ? -5.613 -7.512 -1.746 1 98.19 342 MET B C 1
ATOM 6011 O O . MET B 1 342 ? -4.723 -8.195 -2.254 1 98.19 342 MET B O 1
ATOM 6015 N N . GLU B 1 343 ? -6.32 -6.652 -2.41 1 97.5 343 GLU B N 1
ATOM 6016 C CA . GLU B 1 343 ? -6.184 -6.555 -3.861 1 97.5 343 GLU B CA 1
ATOM 6017 C C . GLU B 1 343 ? -4.875 -5.871 -4.246 1 97.5 343 GLU B C 1
ATOM 6019 O O . GLU B 1 343 ? -4.473 -5.902 -5.41 1 97.5 343 GLU B O 1
ATOM 6024 N N . SER B 1 344 ? -4.23 -5.254 -3.244 1 97.56 344 SER B N 1
ATOM 6025 C CA . SER B 1 344 ? -2.934 -4.641 -3.506 1 97.56 344 SER B CA 1
ATOM 6026 C C . SER B 1 344 ? -1.797 -5.629 -3.275 1 97.56 344 SER B C 1
ATOM 6028 O O . SER B 1 344 ? -0.622 -5.258 -3.338 1 97.56 344 SER B O 1
ATOM 6030 N N . GLY B 1 345 ? -2.102 -6.824 -2.936 1 96.5 345 GLY B N 1
ATOM 6031 C CA . GLY B 1 345 ? -1.092 -7.871 -2.928 1 96.5 345 GLY B CA 1
ATOM 6032 C C . GLY B 1 345 ? -0.742 -8.352 -1.532 1 96.5 345 GLY B C 1
ATOM 6033 O O . GLY B 1 345 ? 0.048 -9.281 -1.372 1 96.5 345 GLY B O 1
ATOM 6034 N N . TRP B 1 346 ? -1.354 -7.797 -0.503 1 97.56 346 TRP B N 1
ATOM 6035 C CA . TRP B 1 346 ? -1.051 -8.203 0.865 1 97.56 346 TRP B CA 1
ATOM 6036 C C . TRP B 1 346 ? -1.757 -9.508 1.217 1 97.56 346 TRP B C 1
ATOM 6038 O O . TRP B 1 346 ? -2.986 -9.586 1.163 1 97.56 346 TRP B O 1
ATOM 6048 N N . GLU B 1 347 ? -1.027 -10.5 1.629 1 96.19 347 GLU B N 1
ATOM 6049 C CA . GLU B 1 347 ? -1.611 -11.773 2.029 1 96.19 347 GLU B CA 1
ATOM 6050 C C . GLU B 1 347 ? -2.367 -11.648 3.35 1 96.19 347 GLU B C 1
ATOM 6052 O O . GLU B 1 347 ? -3.316 -12.391 3.604 1 96.19 347 GLU B O 1
ATOM 6057 N N . ASP B 1 348 ? -1.861 -10.797 4.195 1 96.75 348 ASP B N 1
ATOM 6058 C CA . ASP B 1 348 ? -2.566 -10.422 5.422 1 96.75 348 ASP B CA 1
ATOM 6059 C C . ASP B 1 348 ? -3.072 -8.984 5.348 1 96.75 348 ASP B C 1
ATOM 6061 O O . ASP B 1 348 ? -2.49 -8.086 5.957 1 96.75 348 ASP B O 1
ATOM 6065 N N . PRO B 1 349 ? -4.207 -8.844 4.715 1 98.12 349 PRO B N 1
ATOM 6066 C CA . PRO B 1 349 ? -4.703 -7.484 4.492 1 98.12 349 PRO B CA 1
ATOM 6067 C C . PRO B 1 349 ? -5.156 -6.801 5.781 1 98.12 349 PRO B C 1
ATOM 6069 O O . PRO B 1 349 ? -5.203 -5.57 5.852 1 98.12 349 PRO B O 1
ATOM 6072 N N . PHE B 1 350 ? -5.473 -7.605 6.836 1 98.56 350 PHE B N 1
ATOM 6073 C CA . PHE B 1 350 ? -5.938 -7.055 8.102 1 98.56 350 PHE B CA 1
ATOM 6074 C C . PHE B 1 350 ? -4.785 -6.406 8.867 1 98.56 350 PHE B C 1
ATOM 6076 O O . PHE B 1 350 ? -4.934 -5.312 9.414 1 98.56 350 PHE B O 1
ATOM 6083 N N . ASN B 1 351 ? -3.67 -7.078 8.852 1 97.94 351 ASN B N 1
ATOM 6084 C CA . ASN B 1 351 ? -2.49 -6.484 9.477 1 97.94 351 ASN B CA 1
ATOM 6085 C C . ASN B 1 351 ? -2.025 -5.242 8.719 1 97.94 351 ASN B C 1
ATOM 6087 O O . ASN B 1 351 ? -1.566 -4.277 9.336 1 97.94 351 ASN B O 1
ATOM 6091 N N . ALA B 1 352 ? -2.07 -5.281 7.402 1 98.31 352 ALA B N 1
ATOM 6092 C CA . ALA B 1 352 ? -1.731 -4.098 6.617 1 98.31 352 ALA B CA 1
ATOM 6093 C C . ALA B 1 352 ? -2.633 -2.922 6.977 1 98.31 352 ALA B C 1
ATOM 6095 O O . ALA B 1 352 ? -2.154 -1.801 7.168 1 98.31 352 ALA B O 1
ATOM 6096 N N . CYS B 1 353 ? -3.951 -3.189 7.094 1 98.62 353 CYS B N 1
ATOM 6097 C CA . CYS B 1 353 ? -4.918 -2.178 7.504 1 98.62 353 CYS B CA 1
ATOM 6098 C C . CYS B 1 353 ? -4.555 -1.599 8.867 1 98.62 353 CYS B C 1
ATOM 6100 O O . CYS B 1 353 ? -4.48 -0.379 9.031 1 98.62 353 CYS B O 1
ATOM 6102 N N . TYR B 1 354 ? -4.25 -2.461 9.797 1 98.19 354 TYR B N 1
ATOM 6103 C CA . TYR B 1 354 ? -3.9 -2.076 11.164 1 98.19 354 TYR B CA 1
ATOM 6104 C C . TYR B 1 354 ? -2.672 -1.174 11.18 1 98.19 354 TYR B C 1
ATOM 6106 O O . TYR B 1 354 ? -2.695 -0.094 11.773 1 98.19 354 TYR B O 1
ATOM 6114 N N . LYS B 1 355 ? -1.662 -1.547 10.508 1 97.56 355 LYS B N 1
ATOM 6115 C CA . LYS B 1 355 ? -0.401 -0.811 10.508 1 97.56 355 LYS B CA 1
ATOM 6116 C C . LYS B 1 355 ? -0.526 0.494 9.727 1 97.56 355 LYS B C 1
ATOM 6118 O O . LYS B 1 355 ? 0.004 1.526 10.141 1 97.56 355 LYS B O 1
ATOM 6123 N N . TYR B 1 356 ? -1.215 0.45 8.625 1 98.56 356 TYR B N 1
ATOM 6124 C CA . TYR B 1 356 ? -1.355 1.635 7.785 1 98.56 356 TYR B CA 1
ATOM 6125 C C . TYR B 1 356 ? -2.07 2.752 8.531 1 98.56 356 TYR B C 1
ATOM 6127 O O . TYR B 1 356 ? -1.656 3.912 8.477 1 98.56 356 TYR B O 1
ATOM 6135 N N . LEU B 1 357 ? -3.1 2.41 9.219 1 98.06 357 LEU B N 1
ATOM 6136 C CA . LEU B 1 357 ? -3.895 3.42 9.906 1 98.06 357 LEU B CA 1
ATOM 6137 C C . LEU B 1 357 ? -3.109 4.039 11.055 1 98.06 357 LEU B C 1
ATOM 6139 O O . LEU B 1 357 ? -3.326 5.199 11.406 1 98.06 357 LEU B O 1
ATOM 6143 N N . GLN B 1 358 ? -2.162 3.299 11.594 1 96.94 358 GLN B N 1
ATOM 6144 C CA . GLN B 1 358 ? -1.307 3.836 12.648 1 96.94 358 GLN B CA 1
ATOM 6145 C C . GLN B 1 358 ? -0.265 4.793 12.07 1 96.94 358 GLN B C 1
ATOM 6147 O O . GLN B 1 358 ? 0.145 5.746 12.742 1 96.94 358 GLN B O 1
ATOM 6152 N N . GLU B 1 359 ? 0.052 4.57 10.805 1 96.69 359 GLU B N 1
ATOM 6153 C CA . GLU B 1 359 ? 1.239 5.227 10.266 1 96.69 359 GLU B CA 1
ATOM 6154 C C . GLU B 1 359 ? 0.859 6.352 9.305 1 96.69 359 GLU B C 1
ATOM 6156 O O . GLU B 1 359 ? 1.673 7.234 9.023 1 96.69 359 GLU B O 1
ATOM 6161 N N . SER B 1 360 ? -0.323 6.289 8.789 1 97.56 360 SER B N 1
ATOM 6162 C CA . SER B 1 360 ? -0.69 7.195 7.707 1 97.56 360 SER B CA 1
ATOM 6163 C C . SER B 1 360 ? -1.765 8.18 8.156 1 97.56 360 SER B C 1
ATOM 6165 O O . SER B 1 360 ? -2.57 7.875 9.031 1 97.56 360 SER B O 1
ATOM 6167 N N . LEU B 1 361 ? -1.673 9.352 7.605 1 98 361 LEU B N 1
ATOM 6168 C CA . LEU B 1 361 ? -2.768 10.297 7.777 1 98 361 LEU B CA 1
ATOM 6169 C C . LEU B 1 361 ? -3.98 9.883 6.949 1 98 361 LEU B C 1
ATOM 6171 O O . LEU B 1 361 ? -3.875 9.711 5.73 1 98 361 LEU B O 1
ATOM 6175 N N . PHE B 1 362 ? -5.051 9.641 7.574 1 98.25 362 PHE B N 1
ATOM 6176 C CA . PHE B 1 362 ? -6.281 9.219 6.914 1 98.25 362 PHE B CA 1
ATOM 6177 C C . PHE B 1 362 ? -7.414 10.195 7.211 1 98.25 362 PHE B C 1
ATOM 6179 O O . PHE B 1 362 ? -8.055 10.117 8.266 1 98.25 362 PHE B O 1
ATOM 6186 N N . PRO B 1 363 ? -7.754 11.094 6.281 1 98.56 363 PRO B N 1
ATOM 6187 C CA . PRO B 1 363 ? -8.742 12.141 6.527 1 98.56 363 PRO B CA 1
ATOM 6188 C C . PRO B 1 363 ? -10.172 11.609 6.551 1 98.56 363 PRO B C 1
ATOM 6190 O O . PRO B 1 363 ? -10.422 10.477 6.129 1 98.56 363 PRO B O 1
ATOM 6193 N N . GLY B 1 364 ? -11.055 12.391 7.074 1 98.31 364 GLY B N 1
ATOM 6194 C CA . GLY B 1 364 ? -12.477 12.086 7.062 1 98.31 364 GLY B CA 1
ATOM 6195 C C . GLY B 1 364 ? -12.984 11.555 8.391 1 98.31 364 GLY B C 1
ATOM 6196 O O . GLY B 1 364 ? -14.195 11.445 8.594 1 98.31 364 GLY B O 1
ATOM 6197 N N . PHE B 1 365 ? -12.031 11.312 9.328 1 98 365 PHE B N 1
ATOM 6198 C CA . PHE B 1 365 ? -12.383 10.641 10.57 1 98 365 PHE B CA 1
ATOM 6199 C C . PHE B 1 365 ? -11.68 11.281 11.758 1 98 365 PHE B C 1
ATOM 6201 O O . PHE B 1 365 ? -10.641 11.922 11.594 1 98 365 PHE B O 1
ATOM 6208 N N . LEU B 1 366 ? -12.297 11.117 12.938 1 97.19 366 LEU B N 1
ATOM 6209 C CA . LEU B 1 366 ? -11.57 11.406 14.172 1 97.19 366 LEU B CA 1
ATOM 6210 C C . LEU B 1 366 ? -10.617 10.266 14.523 1 97.19 366 LEU B C 1
ATOM 6212 O O . LEU B 1 366 ? -10.797 9.141 14.055 1 97.19 366 LEU B O 1
ATOM 6216 N N . LYS B 1 367 ? -9.656 10.547 15.305 1 96.44 367 LYS B N 1
ATOM 6217 C CA . LYS B 1 367 ? -8.672 9.539 15.695 1 96.44 367 LYS B CA 1
ATOM 6218 C C . LYS B 1 367 ? -9.336 8.375 16.422 1 96.44 367 LYS B C 1
ATOM 6220 O O . LYS B 1 367 ? -8.961 7.215 16.234 1 96.44 367 LYS B O 1
ATOM 6225 N N . ARG B 1 368 ? -10.32 8.68 17.219 1 95.06 368 ARG B N 1
ATOM 6226 C CA . ARG B 1 368 ? -11.047 7.637 17.938 1 95.06 368 ARG B CA 1
ATOM 6227 C C . ARG B 1 368 ? -11.695 6.648 16.984 1 95.06 368 ARG B C 1
ATOM 6229 O O . ARG B 1 368 ? -11.656 5.438 17.203 1 95.06 368 ARG B O 1
ATOM 6236 N N . ASP B 1 369 ? -12.273 7.137 15.891 1 96.75 369 ASP B N 1
ATOM 6237 C CA . ASP B 1 369 ? -12.867 6.281 14.867 1 96.75 369 ASP B CA 1
ATOM 6238 C C . ASP B 1 369 ? -11.812 5.375 14.227 1 96.75 369 ASP B C 1
ATOM 6240 O O . ASP B 1 369 ? -12.031 4.168 14.086 1 96.75 369 ASP B O 1
ATOM 6244 N N . LEU B 1 370 ? -10.727 5.969 13.906 1 97.94 370 LEU B N 1
ATOM 6245 C CA . LEU B 1 370 ? -9.656 5.215 13.258 1 97.94 370 LEU B CA 1
ATOM 6246 C C . LEU B 1 370 ? -9.078 4.176 14.203 1 97.94 370 LEU B C 1
ATOM 6248 O O . LEU B 1 370 ? -8.648 3.104 13.773 1 97.94 370 LEU B O 1
ATOM 6252 N N . GLY B 1 371 ? -9.023 4.566 15.508 1 97.44 371 GLY B N 1
ATOM 6253 C CA . GLY B 1 371 ? -8.609 3.582 16.5 1 97.44 371 GLY B CA 1
ATOM 6254 C C . GLY B 1 371 ? -9.469 2.33 16.484 1 97.44 371 GLY B C 1
ATOM 6255 O O . GLY B 1 371 ? -8.945 1.214 16.484 1 97.44 371 GLY B O 1
ATOM 6256 N N . TYR B 1 372 ? -10.773 2.518 16.422 1 97.38 372 TYR B N 1
ATOM 6257 C CA . TYR B 1 372 ? -11.688 1.385 16.359 1 97.38 372 TYR B CA 1
ATOM 6258 C C . TYR B 1 372 ? -11.492 0.587 15.078 1 97.38 372 TYR B C 1
ATOM 6260 O O . TYR B 1 372 ? -11.445 -0.645 15.109 1 97.38 372 TYR B O 1
ATOM 6268 N N . VAL B 1 373 ? -11.414 1.268 13.977 1 98.31 373 VAL B N 1
ATOM 6269 C CA . VAL B 1 373 ? -11.211 0.608 12.695 1 98.31 373 VAL B CA 1
ATOM 6270 C C . VAL B 1 373 ? -9.93 -0.224 12.742 1 98.31 373 VAL B C 1
ATOM 6272 O O . VAL B 1 373 ? -9.922 -1.377 12.305 1 98.31 373 VAL B O 1
ATOM 6275 N N . SER B 1 374 ? -8.883 0.351 13.289 1 98 374 SER B N 1
ATOM 6276 C CA . SER B 1 374 ? -7.594 -0.33 13.414 1 98 374 SER B CA 1
ATOM 6277 C C . SER B 1 374 ? -7.711 -1.588 14.266 1 98 374 SER B C 1
ATOM 6279 O O . SER B 1 374 ? -7.152 -2.631 13.922 1 98 374 SER B O 1
ATOM 6281 N N . LEU B 1 375 ? -8.438 -1.463 15.344 1 97.88 375 LEU B N 1
ATOM 6282 C CA . LEU B 1 375 ? -8.602 -2.588 16.266 1 97.88 375 LEU B CA 1
ATOM 6283 C C . LEU B 1 375 ? -9.406 -3.705 15.602 1 97.88 375 LEU B C 1
ATOM 6285 O O . LEU B 1 375 ? -9.125 -4.887 15.812 1 97.88 375 LEU B O 1
ATOM 6289 N N . ILE B 1 376 ? -10.438 -3.336 14.836 1 98.44 376 ILE B N 1
ATOM 6290 C CA . ILE B 1 376 ? -11.203 -4.336 14.109 1 98.44 376 ILE B CA 1
ATOM 6291 C C . ILE B 1 376 ? -10.289 -5.09 13.141 1 98.44 376 ILE B C 1
ATOM 6293 O O . ILE B 1 376 ? -10.359 -6.316 13.047 1 98.44 376 ILE B O 1
ATOM 6297 N N . CYS B 1 377 ? -9.43 -4.41 12.445 1 98.5 377 CYS B N 1
ATOM 6298 C CA . CYS B 1 377 ? -8.469 -5.047 11.555 1 98.5 377 CYS B CA 1
ATOM 6299 C C . CYS B 1 377 ? -7.559 -6 12.328 1 98.5 377 CYS B C 1
ATOM 6301 O O . CYS B 1 377 ? -7.371 -7.148 11.922 1 98.5 377 CYS B O 1
ATOM 6303 N N . LYS B 1 378 ? -7.039 -5.504 13.422 1 97.75 378 LYS B N 1
ATOM 6304 C CA . LYS B 1 378 ? -6.137 -6.324 14.227 1 97.75 378 LYS B CA 1
ATOM 6305 C C . LYS B 1 378 ? -6.844 -7.57 14.75 1 97.75 378 LYS B C 1
ATOM 6307 O O . LYS B 1 378 ? -6.277 -8.664 14.734 1 97.75 378 LYS B O 1
ATOM 6312 N N . GLY B 1 379 ? -8.031 -7.449 15.195 1 97.81 379 GLY B N 1
ATOM 6313 C CA . GLY B 1 379 ? -8.805 -8.523 15.797 1 97.81 379 GLY B CA 1
ATOM 6314 C C . GLY B 1 379 ? -9.188 -9.609 14.812 1 97.81 379 GLY B C 1
ATOM 6315 O O . GLY B 1 379 ? -9.609 -10.695 15.211 1 97.81 379 GLY B O 1
ATOM 6316 N N . ALA B 1 380 ? -9.055 -9.297 13.531 1 97.12 380 ALA B N 1
ATOM 6317 C CA . ALA B 1 380 ? -9.367 -10.281 12.5 1 97.12 380 ALA B CA 1
ATOM 6318 C C . ALA B 1 380 ? -8.359 -11.43 12.516 1 97.12 380 ALA B C 1
ATOM 6320 O O . ALA B 1 380 ? -8.648 -12.523 12.031 1 97.12 380 ALA B O 1
ATOM 6321 N N . ASN B 1 381 ? -7.137 -11.172 13.039 1 93.38 381 ASN B N 1
ATOM 6322 C CA . ASN B 1 381 ? -6.078 -12.18 13 1 93.38 381 ASN B CA 1
ATOM 6323 C C . ASN B 1 381 ? -5.656 -12.594 14.406 1 93.38 381 ASN B C 1
ATOM 6325 O O . ASN B 1 381 ? -5.078 -13.664 14.594 1 93.38 381 ASN B O 1
ATOM 6329 N N . GLU B 1 382 ? -5.852 -11.656 15.328 1 93.81 382 GLU B N 1
ATOM 6330 C CA . GLU B 1 382 ? -5.289 -11.891 16.656 1 93.81 382 GLU B CA 1
ATOM 6331 C C . GLU B 1 382 ? -6.289 -11.539 17.75 1 93.81 382 GLU B C 1
ATOM 6333 O O . GLU B 1 382 ? -7.18 -10.711 17.531 1 93.81 382 GLU B O 1
ATOM 6338 N N . LYS B 1 383 ? -6.074 -12.141 18.828 1 95.25 383 LYS B N 1
ATOM 6339 C CA . LYS B 1 383 ? -6.859 -11.781 20 1 95.25 383 LYS B CA 1
ATOM 6340 C C . LYS B 1 383 ? -6.48 -10.398 20.516 1 95.25 383 LYS B C 1
ATOM 6342 O O . LYS B 1 383 ? -5.297 -10.062 20.594 1 95.25 383 LYS B O 1
ATOM 6347 N N . LEU B 1 384 ? -7.477 -9.648 20.812 1 96.19 384 LEU B N 1
ATOM 6348 C CA . LEU B 1 384 ? -7.242 -8.305 21.328 1 96.19 384 LEU B CA 1
ATOM 6349 C C . LEU B 1 384 ? -7.141 -8.297 22.844 1 96.19 384 LEU B C 1
ATOM 6351 O O . LEU B 1 384 ? -7.863 -9.031 23.516 1 96.19 384 LEU B O 1
ATOM 6355 N N . LYS B 1 385 ? -6.285 -7.523 23.344 1 94.75 385 LYS B N 1
ATOM 6356 C CA . LYS B 1 385 ? -6.121 -7.32 24.781 1 94.75 385 LYS B CA 1
ATOM 6357 C C . LYS B 1 385 ? -6.555 -5.914 25.188 1 94.75 385 LYS B C 1
ATOM 6359 O O . LYS B 1 385 ? -6.73 -5.043 24.344 1 94.75 385 LYS B O 1
ATOM 6364 N N . LYS B 1 386 ? -6.809 -5.68 26.484 1 93 386 LYS B N 1
ATOM 6365 C CA . LYS B 1 386 ? -7.199 -4.375 27 1 93 386 LYS B CA 1
ATOM 6366 C C . LYS B 1 386 ? -6.184 -3.301 26.625 1 93 386 LYS B C 1
ATOM 6368 O O . LYS B 1 386 ? -6.559 -2.17 26.297 1 93 386 LYS B O 1
ATOM 6373 N N . LYS B 1 387 ? -4.957 -3.66 26.594 1 92.44 387 LYS B N 1
ATOM 6374 C CA . LYS B 1 387 ? -3.889 -2.719 26.281 1 92.44 387 LYS B CA 1
ATOM 6375 C C . LYS B 1 387 ? -3.977 -2.248 24.828 1 92.44 387 LYS B C 1
ATOM 6377 O O . LYS B 1 387 ? -3.586 -1.123 24.516 1 92.44 387 LYS B O 1
ATOM 6382 N N . ASP B 1 388 ? -4.465 -3.111 23.938 1 92.56 388 ASP B N 1
ATOM 6383 C CA . ASP B 1 388 ? -4.629 -2.736 22.531 1 92.56 388 ASP B CA 1
ATOM 6384 C C . ASP B 1 388 ? -5.645 -1.605 22.375 1 92.56 388 ASP B C 1
ATOM 6386 O O . ASP B 1 388 ? -5.438 -0.677 21.594 1 92.56 388 ASP B O 1
ATOM 6390 N N . VAL B 1 389 ? -6.68 -1.687 23.156 1 92.25 389 VAL B N 1
ATOM 6391 C CA . VAL B 1 389 ? -7.746 -0.691 23.125 1 92.25 389 VAL B CA 1
ATOM 6392 C C . VAL B 1 389 ? -7.242 0.627 23.703 1 92.25 389 VAL B C 1
ATOM 6394 O O . VAL B 1 389 ? -7.48 1.695 23.125 1 92.25 389 VAL B O 1
ATOM 6397 N N . GLN B 1 390 ? -6.5 0.539 24.734 1 90.06 390 GLN B N 1
ATOM 6398 C CA . GLN B 1 390 ? -5.961 1.718 25.406 1 90.06 390 GLN B CA 1
ATOM 6399 C C . GLN B 1 390 ? -4.949 2.441 24.531 1 90.06 390 GLN B C 1
ATOM 6401 O O . GLN B 1 390 ? -4.871 3.672 24.547 1 90.06 390 GLN B O 1
ATOM 6406 N N . ARG B 1 391 ? -4.293 1.716 23.719 1 90.94 391 ARG B N 1
ATOM 6407 C CA . ARG B 1 391 ? -3.24 2.254 22.859 1 90.94 391 ARG B CA 1
ATOM 6408 C C . ARG B 1 391 ? -3.828 3.133 21.75 1 90.94 391 ARG B C 1
ATOM 6410 O O . ARG B 1 391 ? -3.107 3.908 21.125 1 90.94 391 ARG B O 1
ATOM 6417 N N . PHE B 1 392 ? -5.098 3.018 21.594 1 91.38 392 PHE B N 1
ATOM 6418 C CA . PHE B 1 392 ? -5.711 3.838 20.547 1 91.38 392 PHE B CA 1
ATOM 6419 C C . PHE B 1 392 ? -6.688 4.836 21.156 1 91.38 392 PHE B C 1
ATOM 6421 O O . PHE B 1 392 ? -7.414 5.523 20.438 1 91.38 392 PHE B O 1
ATOM 6428 N N . GLY B 1 393 ? -6.742 4.906 22.453 1 85.62 393 GLY B N 1
ATOM 6429 C CA . GLY B 1 393 ? -7.562 5.879 23.156 1 85.62 393 GLY B CA 1
ATOM 6430 C C . GLY B 1 393 ? -9.055 5.637 22.984 1 85.62 393 GLY B C 1
ATOM 6431 O O . GLY B 1 393 ? -9.836 6.582 22.906 1 85.62 393 GLY B O 1
ATOM 6432 N N . VAL B 1 394 ? -9.359 4.469 22.688 1 89.25 394 VAL B N 1
ATOM 6433 C CA . VAL B 1 394 ? -10.773 4.152 22.5 1 89.25 394 VAL B CA 1
ATOM 6434 C C . VAL B 1 394 ? -11.297 3.387 23.719 1 89.25 394 VAL B C 1
ATOM 6436 O O . VAL B 1 394 ? -10.508 2.859 24.516 1 89.25 394 VAL B O 1
ATOM 6439 N N . ASP B 1 395 ? -12.602 3.492 23.797 1 84.88 395 ASP B N 1
ATOM 6440 C CA . ASP B 1 395 ? -13.281 2.74 24.844 1 84.88 395 ASP B CA 1
ATOM 6441 C C . ASP B 1 395 ? -13.961 1.498 24.281 1 84.88 395 ASP B C 1
ATOM 6443 O O . ASP B 1 395 ? -14.258 1.437 23.078 1 84.88 395 ASP B O 1
ATOM 6447 N N . GLY B 1 396 ? -14 0.469 24.984 1 83.88 396 GLY B N 1
ATOM 6448 C CA . GLY B 1 396 ? -14.734 -0.708 24.547 1 83.88 396 GLY B CA 1
ATOM 6449 C C . GLY B 1 396 ? -14.164 -2.004 25.094 1 83.88 396 GLY B C 1
ATOM 6450 O O . GLY B 1 396 ? -13.031 -2.031 25.578 1 83.88 396 GLY B O 1
ATOM 6451 N N . LYS B 1 397 ? -15.055 -3.049 25.016 1 90.44 397 LYS B N 1
ATOM 6452 C CA . LYS B 1 397 ? -14.641 -4.395 25.406 1 90.44 397 LYS B CA 1
ATOM 6453 C C . LYS B 1 397 ? -13.969 -5.125 24.25 1 90.44 397 LYS B C 1
ATOM 6455 O O . LYS B 1 397 ? -14.555 -5.285 23.188 1 90.44 397 LYS B O 1
ATOM 6460 N N . PRO B 1 398 ? -12.648 -5.551 24.406 1 94.62 398 PRO B N 1
ATOM 6461 C CA . PRO B 1 398 ? -11.914 -6.234 23.328 1 94.62 398 PRO B CA 1
ATOM 6462 C C . PRO B 1 398 ? -12.719 -7.363 22.703 1 94.62 398 PRO B C 1
ATOM 6464 O O . PRO B 1 398 ? -12.688 -7.535 21.469 1 94.62 398 PRO B O 1
ATOM 6467 N N . ASP B 1 399 ? -13.484 -8.07 23.469 1 94.69 399 ASP B N 1
ATOM 6468 C CA . ASP B 1 399 ? -14.219 -9.227 22.969 1 94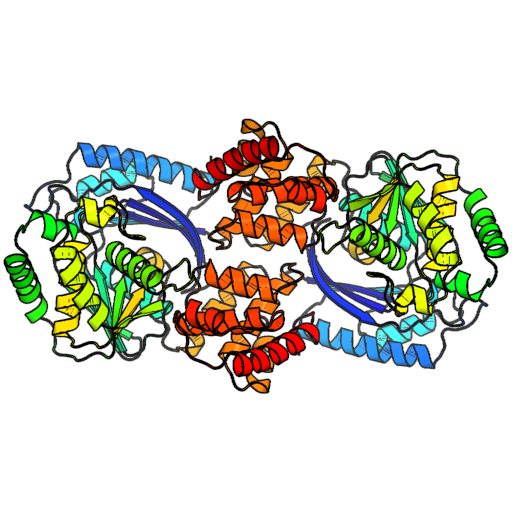.69 399 ASP B CA 1
ATOM 6469 C C . ASP B 1 399 ? -15.297 -8.805 21.984 1 94.69 399 ASP B C 1
ATOM 6471 O O . ASP B 1 399 ? -15.547 -9.5 20.984 1 94.69 399 ASP B O 1
ATOM 6475 N N . LYS B 1 400 ? -15.961 -7.762 22.25 1 95 400 LYS B N 1
ATOM 6476 C CA . LYS B 1 400 ? -17 -7.262 21.359 1 95 400 LYS B CA 1
ATOM 6477 C C . LYS B 1 400 ? -16.406 -6.816 20.031 1 95 400 LYS B C 1
ATOM 6479 O O . LYS B 1 400 ? -16.984 -7.055 18.969 1 95 400 LYS B O 1
ATOM 6484 N N . ILE B 1 401 ? -15.258 -6.164 20.109 1 96.88 401 ILE B N 1
ATOM 6485 C CA . ILE B 1 401 ? -14.57 -5.734 18.891 1 96.88 401 ILE B CA 1
ATOM 6486 C C . ILE B 1 401 ? -14.141 -6.957 18.078 1 96.88 401 ILE B C 1
ATOM 6488 O O . ILE B 1 401 ? -14.258 -6.969 16.859 1 96.88 401 ILE B O 1
ATOM 6492 N N . GLU B 1 402 ? -13.688 -7.992 18.719 1 97.38 402 GLU B N 1
ATOM 6493 C CA . GLU B 1 402 ? -13.234 -9.219 18.062 1 97.38 402 GLU B CA 1
ATOM 6494 C C . GLU B 1 402 ? -14.383 -9.898 17.328 1 97.38 402 GLU B C 1
ATOM 6496 O O . GLU B 1 402 ? -14.188 -10.484 16.266 1 97.38 402 GLU B O 1
ATOM 6501 N N . GLU B 1 403 ? -15.539 -9.859 17.969 1 97.62 403 GLU B N 1
ATOM 6502 C CA . GLU B 1 403 ? -16.703 -10.43 17.297 1 97.62 403 GLU B CA 1
ATOM 6503 C C . GLU B 1 403 ? -16.953 -9.75 15.953 1 97.62 403 GLU B C 1
ATOM 6505 O O . GLU B 1 403 ? -17.25 -10.414 14.961 1 97.62 403 GLU B O 1
ATOM 6510 N N . ILE B 1 404 ? -16.859 -8.469 15.977 1 98.25 404 ILE B N 1
ATOM 6511 C CA . ILE B 1 404 ? -17 -7.684 14.758 1 98.25 404 ILE B CA 1
ATOM 6512 C C . ILE B 1 404 ? -15.883 -8.031 13.781 1 98.25 404 ILE B C 1
ATOM 6514 O O . ILE B 1 404 ? -16.125 -8.188 12.586 1 98.25 404 ILE B O 1
ATOM 6518 N N . SER B 1 405 ? -14.688 -8.18 14.312 1 98.69 405 SER B N 1
ATOM 6519 C CA . SER B 1 405 ? -13.516 -8.516 13.508 1 98.69 405 SER B CA 1
ATOM 6520 C C . SER B 1 405 ? -13.719 -9.828 12.758 1 98.69 405 SER B C 1
ATOM 6522 O O . SER B 1 405 ? -13.328 -9.945 11.594 1 98.69 405 SER B O 1
ATOM 6524 N N . LYS B 1 406 ? -14.281 -10.766 13.383 1 98.25 406 LYS B N 1
ATOM 6525 C CA . LYS B 1 406 ? -14.516 -12.07 12.781 1 98.25 406 LYS B CA 1
ATOM 6526 C C . LYS B 1 406 ? -15.453 -11.969 11.586 1 98.25 406 LYS B C 1
ATOM 6528 O O . LYS B 1 406 ? -15.258 -12.648 10.57 1 98.25 406 LYS B O 1
ATOM 6533 N N . VAL B 1 407 ? -16.438 -11.164 11.734 1 98.56 407 VAL B N 1
ATOM 6534 C CA . VAL B 1 407 ? -17.391 -10.969 10.648 1 98.56 407 VAL B CA 1
ATOM 6535 C C . VAL B 1 407 ? -16.688 -10.305 9.469 1 98.56 407 VAL B C 1
ATOM 6537 O O . VAL B 1 407 ? -16.875 -10.727 8.32 1 98.56 407 VAL B O 1
ATOM 6540 N N . VAL B 1 408 ? -15.906 -9.281 9.766 1 98.69 408 VAL B N 1
ATOM 6541 C CA . VAL B 1 408 ? -15.164 -8.578 8.719 1 98.69 408 VAL B CA 1
ATOM 6542 C C . VAL B 1 408 ? -14.25 -9.555 7.992 1 98.69 408 VAL B C 1
ATOM 6544 O O . VAL B 1 408 ? -14.195 -9.562 6.758 1 98.69 408 VAL B O 1
ATOM 6547 N N . ARG B 1 409 ? -13.555 -10.383 8.734 1 98.56 409 ARG B N 1
ATOM 6548 C CA . ARG B 1 409 ? -12.664 -11.383 8.148 1 98.56 409 ARG B CA 1
ATOM 6549 C C . ARG B 1 409 ? -13.438 -12.336 7.246 1 98.56 409 ARG B C 1
ATOM 6551 O O . ARG B 1 409 ? -12.992 -12.656 6.145 1 98.56 409 ARG B O 1
ATOM 6558 N N . LEU B 1 410 ? -14.562 -12.789 7.672 1 97.88 410 LEU B N 1
ATOM 6559 C CA . LEU B 1 410 ? -15.398 -13.719 6.914 1 97.88 410 LEU B CA 1
ATOM 6560 C C . LEU B 1 410 ? -15.859 -13.094 5.602 1 97.88 410 LEU B C 1
ATOM 6562 O O . LEU B 1 410 ? -15.836 -13.75 4.559 1 97.88 410 LEU B O 1
ATOM 6566 N N . VAL B 1 411 ? -16.25 -11.859 5.676 1 97.94 411 VAL B N 1
ATOM 6567 C CA . VAL B 1 411 ? -16.75 -11.164 4.492 1 97.94 411 VAL B CA 1
ATOM 6568 C C . VAL B 1 411 ? -15.641 -11.078 3.443 1 97.94 411 VAL B C 1
ATOM 6570 O O . VAL B 1 411 ? -15.875 -11.359 2.264 1 97.94 411 VAL B O 1
ATOM 6573 N N . ILE B 1 412 ? -14.469 -10.766 3.854 1 97.25 412 ILE B N 1
ATOM 6574 C CA . ILE B 1 412 ? -13.344 -10.578 2.939 1 97.25 412 ILE B CA 1
ATOM 6575 C C . ILE B 1 412 ? -12.922 -11.922 2.352 1 97.25 412 ILE B C 1
ATOM 6577 O O . ILE B 1 412 ? -12.656 -12.023 1.153 1 97.25 412 ILE B O 1
ATOM 6581 N N . LYS B 1 413 ? -12.953 -12.945 3.174 1 95 413 LYS B N 1
ATOM 6582 C CA . LYS B 1 413 ? -12.562 -14.273 2.715 1 95 413 LYS B CA 1
ATOM 6583 C C . LYS B 1 413 ? -13.602 -14.852 1.757 1 95 413 LYS B C 1
ATOM 6585 O O . LYS B 1 413 ? -13.25 -15.578 0.821 1 95 413 LYS B O 1
ATOM 6590 N N . ARG B 1 414 ? -14.828 -14.5 1.968 1 95.19 414 ARG B N 1
ATOM 6591 C CA . ARG B 1 414 ? -15.93 -15.039 1.176 1 95.19 414 ARG B CA 1
ATOM 6592 C C . ARG B 1 414 ? -15.977 -14.391 -0.204 1 95.19 414 ARG B C 1
ATOM 6594 O O . ARG B 1 414 ? -16.422 -15.008 -1.171 1 95.19 414 ARG B O 1
ATOM 6601 N N . TYR B 1 415 ? -15.492 -13.164 -0.303 1 95.25 415 TYR B N 1
ATOM 6602 C CA . TYR B 1 415 ? -15.586 -12.422 -1.557 1 95.25 415 TYR B CA 1
ATOM 6603 C C . TYR B 1 415 ? -14.227 -11.891 -1.98 1 95.25 415 TYR B C 1
ATOM 6605 O O . TYR B 1 415 ? -14.016 -10.68 -2.041 1 95.25 415 TYR B O 1
ATOM 6613 N N . PRO B 1 416 ? -13.352 -12.812 -2.367 1 93.12 416 PRO B N 1
ATOM 6614 C CA . PRO B 1 416 ? -11.953 -12.438 -2.625 1 93.12 416 PRO B CA 1
ATOM 6615 C C . PRO B 1 416 ? -11.812 -11.477 -3.801 1 93.12 416 PRO B C 1
ATOM 6617 O O . PRO B 1 416 ? -10.766 -10.836 -3.955 1 93.12 416 PRO B O 1
ATOM 6620 N N . LEU B 1 417 ? -12.891 -11.297 -4.625 1 95.38 417 LEU B N 1
ATOM 6621 C CA . LEU B 1 417 ? -12.805 -10.391 -5.762 1 95.38 417 LEU B CA 1
ATOM 6622 C C . LEU B 1 417 ? -13.672 -9.156 -5.539 1 95.38 417 LEU B C 1
ATOM 6624 O O . LEU B 1 417 ? -13.938 -8.398 -6.477 1 95.38 417 LEU B O 1
ATOM 6628 N N . GLY B 1 418 ? -14.234 -9 -4.305 1 93.19 418 GLY B N 1
ATOM 6629 C CA . GLY B 1 418 ? -14.875 -7.766 -3.875 1 93.19 418 GLY B CA 1
ATOM 6630 C C . GLY B 1 418 ? -16.344 -7.688 -4.25 1 93.19 418 GLY B C 1
ATOM 6631 O O . GLY B 1 418 ? -16.969 -6.641 -4.098 1 93.19 418 GLY B O 1
ATOM 6632 N N . VAL B 1 419 ? -16.875 -8.773 -4.77 1 90.31 419 VAL B N 1
ATOM 6633 C CA . VAL B 1 419 ? -18.25 -8.734 -5.246 1 90.31 419 VAL B CA 1
ATOM 6634 C C . VAL B 1 419 ? -19.141 -9.539 -4.309 1 90.31 419 VAL B C 1
ATOM 6636 O O . VAL B 1 419 ? -18.859 -10.703 -4.008 1 90.31 419 VAL B O 1
ATOM 6639 N N . TYR B 1 420 ? -20 -8.812 -3.697 1 84.25 420 TYR B N 1
ATOM 6640 C CA . TYR B 1 420 ? -21.031 -9.43 -2.879 1 84.25 420 TYR B CA 1
ATOM 6641 C C . TYR B 1 420 ? -22.328 -9.562 -3.662 1 84.25 420 TYR B C 1
ATOM 6643 O O . TYR B 1 420 ? -22.688 -8.688 -4.457 1 84.25 420 TYR B O 1
#

Radius of gyration: 30.93 Å; Cα contacts (8 Å, |Δi|>4): 1823; chains: 2; bounding box: 53×97×63 Å

InterPro domains:
  IPR003695 Ppx/GppA phosphatase, N-terminal [PF02541] (24-289)
  IPR043129 ATPase, nucleotide binding domain [SSF53067] (5-125)
  IPR043129 ATPase, nucleotide binding domain [SSF53067] (127-290)
  IPR050273 GppA/Ppx guanosine pentaphosphate hydrolase [PTHR30005] (5-388)

pLDDT: mean 95.44, std 4.55, range [60.31, 98.88]

Nearest PDB structures (foldseek):
  6pc1-assembly2_C  TM=8.898E-01  e=7.613E-28  Helicobacter pylori G27
  6pc2-assembly1_A  TM=9.007E-01  e=2.813E-27  Helicobacter pylori G27
  6pc1-assembly2_D  TM=8.695E-01  e=3.110E-27  Helicobacter pylori G27
  3hi0-assembly1_B  TM=8.283E-01  e=8.741E-24  Agrobacterium fabrum str. C58
  3hi0-assembly1_A  TM=7.968E-01  e=3.537E-24  Agrobacterium fabrum str. C58

Sequence (840 aa):
MDQKAVIDLGYNSIRLSVFQQFSENTFRTLGSMKDFTRLGDGVDEGGEIKEEKIVEAERVLAKFRYVLRKRGVETVYPLGTSAFRLSRNGEEVAKRLSKSLGWDVNIVSGEEEGRLAALGSINSLPITDGVVFELGGGSLELIYVRGREMGKVFHFPLGALRLRKAFKNEEEMRKEIRGYLYSLPSWLPPTLVGSGGNVRSIGRFLMRMAGIKFRHVHGFQIPSTQVRSLGKSLWAMSDEEIAKLPGIGVERSVTVKTAVLVIEELLNLFDAPTMIISEFGMREGKMMEREELSLTRLRESWLETFSQSFGIPSPEGIRLEAEKLTGSELAGISAYISHVFMESGWEDPFNACYKYLQESLFPGFLKRDLGYVSLICKGANEKLKKKDVQRFGVDGKPDKIEEISKVVRLVIKRYPLGVYMDQKAVIDLGYNSIRLSVFQQFSENTFRTLGSMKDFTRLGDGVDEGGEIKEEKIVEAERVLAKFRYVLRKRGVETVYPLGTSAFRLSRNGEEVAKRLSKSLGWDVNIVSGEEEGRLAALGSINSLPITDGVVFELGGGSLELIYVRGREMGKVFHFPLGALRLRKAFKNEEEMRKEIRGYLYSLPSWLPPTLVGSGGNVRSIGRFLMRMAGIKFRHVHGFQIPSTQVRSLGKSLWAMSDEEIAKLPGIGVERSVTVKTAVLVIEELLNLFDAPTMIISEFGMREGKMMEREELSLTRLRESWLETFSQSFGIPSPEGIRLEAEKLTGSELAGISAYISHVFMESGWEDPFNACYKYLQESLFPGFLKRDLGYVSLICKGANEKLKKKDVQRFGVDGKPDKIEEISKVVRLVIKRYPLGVY

Secondary structure (DSSP, 8-state):
--EEEEEEE-SS-EEEEEEEE-SSS-EEEEEEEEE---TTTTTTTT-PPPHHHHHHHHHHHHHHHHHHHHHT--EEEEEE-HHHHHSTTHHHHHHHHHHHHSSPPEEPPHHHHHHHHHHHHHTTS--SSEEEEEE-SS-EEEEEEETTEEEEEEEES--HHHHHHH--SHHHHHHHHHHHHTTSPP---S-EEEESHHHHHHHHHHHHHTT---S--TT-EEEHHHHHHHHHHHHTS-HHHHHTSTTT-HHHHTTHHHHHHHHHHHHHHHT-SEEEE-S--HHHHTT--S----HHHHHHHHHHHHHHHTT----HHHHHHHHHHHS-HHHHHHHHHHHHHHHTT-SSHHHHHHHHHHHS--TTS-HHHHHHHHHHHHHTTS---HHHHHTTT--S-HHHHHHHHHHHHHHHHH-TTS--/--EEEEEEE-SS-EEEEEEEE-SSS-EEEEEEEEE---TTTTTTTT-PPPHHHHHHHHHHHHHHHHHHHHHT--EEEEEE-HHHHHSTTHHHHHHHHHHHHSSPPEEPPHHHHHHHHHHHHHTTS--SSEEEEEE-SS-EEEEEEETTEEEEEEEES--HHHHHHH--SHHHHHHHHHHHHTTSPP---S-EEEESHHHHHHHHHHHHHTT---S--TT-EEEHHHHHHHHHHHHTS-HHHHHTSTTT-HHHHTTHHHHHHHHHHHHHHHT-SEEEEES--HHHHTT--S----HHHHHHHHHHHHHHHTT----HHHHHHHHHHHS-HHHHHHHHHHHHHHHTT-SSHHHHHHHHHHHS--TTS-HHHHHHHHHHHHHTTS---HHHHHTTT--S-HHHHHHHHHHHHHHHHH-TTS--

Organism: NCBI:txid1293036

Foldseek 3Di:
DQKEWEWEDEQFKIKIWIWADDDQQDTDTPDMDMDGLRQQVPLLVQEARDPVSLVVLLVVLLVVLVVCVVVPHDHYAAEYEDSLVSYPCSVVSQVVSCVSNVHGYHYDYLQLQLQLFLSLLLLFELDAFEWEWEAAQQKIKIWTHHLSATDGIDIGRQHQNSLLVVDDDLVVSLVVLCVRCVPDDAAQIQEYEYEDDLLQLVQQLVLVVLLAQAPGQAQPKDFLVVLVVVLVVLVVDDLVVQCPRPSQHNSNSSRNNSVSSSVNSVCVRNVHGMYGYHHGGNRSSVSHDHRDSDLVVSQVVLLCNLLVVLVHGFLQVLLVVLCVVLVDNLLSSLLRQLLSQLVSPDPLSLVVLLVCLRYDDRGSYHLQSSLLSSLLSVLLVDQDDPVSSSNSPYDDDSVSSNVSSVSSNCSCVVCVPSHD/DQKEWEWEDEQFKIKIWIWADDDQQDTDTPDMDMDGLRQQVPLLVQEARDPVSLVVLLVVLLVVLVVCVVVPHDHYAAEYEDSLVSYPCSVVSQVVSCVSNVHGYYYDYQQLQQQLFLSQLLLFEVDAFEWEWEAAQQKIKIWTHHLSATDGIDIGRQHQNSLLVVDDDLVVSLVVLCVRCVPDDAAQIQEYEYEDDLLQLVQQLVLVVLLAQAPGQAQPKAFLVVLVVVLVVLVVDDLVVQCPRPSQHNSNSSRNNSVSSSVNSVCVRNVHGMYGYHHGGNRSSVSHDHRDSDLVVSQVVLLCNLLVVLVHGFLQVLLVVLCVVLVDNLLSSLLRQLLSQLVSPDPLSLVVLLVCLRYDDRGSYHLQSSLLSSLLSVLLVDQDDPVSCSNSPYDDDSVSSNVSSVSSNVSCVVCVPSHD

Solvent-accessible surface area (backbone atoms only — not comparable to full-atom values): 40954 Å² total; per-residue (Å²): 133,63,46,38,34,32,31,42,43,35,20,45,33,37,34,41,38,36,32,40,61,73,51,63,60,38,64,44,66,41,36,60,49,76,44,80,62,34,43,26,58,64,15,86,82,62,22,46,58,44,68,72,40,51,54,51,46,35,52,54,32,37,52,50,33,52,48,35,57,74,70,63,48,77,50,68,48,36,36,28,30,56,33,37,72,53,14,78,43,22,66,61,49,32,54,52,45,14,63,47,37,72,50,71,47,41,75,49,50,58,53,54,46,29,49,21,20,41,44,18,36,45,52,27,32,79,52,43,54,25,35,34,32,40,45,41,33,42,30,28,19,38,32,41,29,53,72,32,37,78,58,67,58,44,67,43,86,61,2,17,47,47,45,48,74,76,36,90,47,69,68,62,43,52,51,54,54,48,64,60,57,68,74,52,81,92,57,76,37,71,26,35,36,36,16,36,69,52,50,50,23,51,42,38,27,53,36,54,74,63,51,33,68,51,72,52,47,50,30,36,73,40,52,39,67,57,53,48,53,46,39,58,52,47,68,74,48,50,52,74,60,42,26,67,40,65,58,42,35,65,83,38,27,72,26,40,56,45,35,40,49,54,51,41,52,50,35,62,74,28,64,21,61,30,33,32,32,31,77,34,28,42,66,54,10,68,61,36,75,70,69,50,69,41,67,68,56,40,36,50,50,41,51,42,43,53,25,51,45,44,68,36,80,70,42,55,53,41,16,52,49,32,16,65,77,64,72,30,66,54,46,8,50,29,33,31,51,19,47,49,34,35,41,67,38,38,70,54,16,32,55,51,37,25,52,44,60,27,34,23,84,66,66,34,37,42,36,50,57,51,30,52,26,26,47,28,21,40,22,46,82,38,87,61,47,71,65,62,41,48,27,35,67,39,84,78,60,44,67,63,44,31,56,49,6,47,52,32,44,49,53,49,68,73,27,53,78,41,54,124,133,65,47,36,35,31,30,43,42,35,21,44,34,35,35,42,38,36,32,40,61,73,51,62,61,39,64,44,66,40,34,61,51,75,44,80,62,35,43,28,58,64,16,85,82,62,22,45,60,44,70,72,40,50,54,52,46,34,53,54,32,38,52,49,33,54,47,34,56,75,72,63,49,76,51,68,47,37,34,27,30,57,32,36,72,53,14,77,44,21,68,60,51,32,55,52,44,14,64,47,37,71,50,70,49,41,76,49,50,57,53,54,48,32,47,22,21,42,44,18,36,45,50,27,31,79,53,44,53,25,34,34,34,40,45,42,34,42,29,29,20,39,31,42,28,54,74,32,36,77,57,68,58,43,67,43,85,62,2,18,48,48,46,48,72,75,36,90,46,69,68,61,43,50,50,54,53,48,64,61,57,66,75,52,84,90,57,74,37,73,27,34,35,36,15,37,68,52,49,50,23,51,42,38,27,53,36,54,74,63,50,33,67,52,71,52,48,49,28,36,73,40,52,40,66,58,52,49,53,47,39,59,54,47,68,74,48,52,50,74,59,44,25,68,39,66,56,42,36,67,83,37,26,72,28,39,56,45,36,40,49,55,51,44,52,50,37,61,72,29,64,23,62,30,32,31,34,32,76,34,27,40,67,55,10,66,61,36,75,70,67,50,70,41,67,68,56,39,34,50,50,40,53,43,40,53,24,50,46,44,68,37,80,70,42,56,50,42,17,52,50,32,17,65,78,66,73,30,67,53,47,7,50,32,33,32,51,18,47,48,33,35,41,66,37,36,69,54,17,33,56,49,36,26,53,42,59,29,34,22,85,66,66,34,37,41,36,50,56,52,31,50,25,27,48,28,21,40,22,46,81,38,87,61,46,72,66,62,40,46,28,34,66,39,85,79,59,43,68,63,45,30,56,49,7,46,51,33,44,48,52,48,69,74,25,52,78,45,58,116